Protein AF-0000000087753885 (afdb_homodimer)

Solvent-accessible surface area (backbone atoms only — not comparable to full-atom values): 84308 Å² total; per-residue (Å²): 113,38,65,58,38,45,48,28,50,39,46,45,55,59,61,72,67,58,77,77,82,85,68,52,65,69,56,53,51,54,32,50,52,48,52,50,52,24,42,59,53,65,43,29,35,55,61,44,69,63,61,66,51,44,49,51,43,52,50,50,32,59,55,32,50,69,45,89,49,64,71,49,21,29,51,23,36,41,52,48,30,54,45,56,41,31,26,27,55,72,69,39,55,89,47,45,65,61,51,52,49,53,35,49,52,37,52,66,69,63,44,62,74,40,29,38,35,34,34,51,37,50,33,51,50,56,72,45,34,82,73,35,55,71,69,55,32,51,52,52,55,57,50,45,66,61,45,52,59,52,53,50,50,44,63,70,66,53,71,87,40,84,89,39,42,63,38,54,33,42,49,26,43,30,51,30,47,38,23,72,73,39,16,79,80,35,35,89,46,34,69,59,49,48,56,52,47,42,50,65,68,58,59,59,94,58,56,71,58,48,58,68,32,42,62,36,36,18,48,25,56,24,32,42,37,53,17,42,60,83,87,45,21,66,58,50,40,51,50,52,51,49,51,42,51,53,45,46,50,52,54,49,27,29,62,55,43,64,49,53,82,75,57,66,77,73,54,61,77,88,41,50,70,73,56,55,81,77,72,51,67,87,44,59,68,64,44,36,54,48,52,52,41,46,46,48,39,51,43,30,46,30,49,31,28,44,54,63,30,80,90,57,57,46,70,60,44,57,73,47,40,67,62,53,52,50,51,49,42,51,60,43,62,65,49,47,80,75,32,62,90,42,78,54,61,39,94,77,51,44,23,58,22,27,47,57,40,52,43,44,44,40,70,54,44,48,38,53,41,50,33,51,33,38,51,42,64,51,25,35,79,72,43,57,87,45,35,69,60,52,32,51,44,51,53,40,39,70,73,56,56,42,76,69,30,37,51,56,48,30,52,29,49,36,48,45,42,60,54,52,32,50,84,32,32,87,63,37,47,47,62,51,48,54,51,45,53,52,51,46,50,46,54,59,43,62,72,60,56,56,83,71,68,66,73,74,68,74,70,79,73,78,73,79,82,73,54,78,80,68,54,82,70,62,73,67,66,86,57,75,55,74,16,66,49,51,42,54,49,52,30,44,43,45,39,32,43,35,44,31,50,20,41,45,28,51,36,37,26,47,73,44,52,70,70,56,50,51,50,51,51,40,51,51,44,41,58,73,70,49,78,81,58,65,62,55,34,47,32,53,42,46,26,49,42,26,51,20,48,32,34,34,68,78,45,26,31,30,48,51,37,61,60,44,50,57,52,34,69,38,86,76,23,39,86,57,17,50,55,45,47,41,51,49,47,42,68,73,54,54,76,65,40,67,66,51,73,51,80,64,76,72,68,64,66,85,66,72,76,72,73,61,60,61,56,52,54,49,50,64,62,65,59,57,77,73,73,69,72,71,70,71,72,73,75,66,80,68,79,78,73,75,80,83,80,86,81,82,91,81,90,84,79,93,83,84,90,75,90,78,85,87,82,83,81,78,72,80,89,70,83,73,86,79,86,89,86,91,88,85,82,85,91,83,88,82,91,83,88,85,81,88,77,91,79,91,92,81,92,91,86,85,89,81,78,81,76,92,81,90,82,83,78,81,83,79,60,95,71,84,87,90,91,77,88,85,58,98,71,79,88,52,102,128,115,36,65,59,37,44,48,28,50,38,46,45,56,58,63,71,66,58,75,75,84,83,69,52,64,70,58,53,51,53,33,50,53,49,52,50,51,23,43,60,54,65,42,29,36,55,61,42,72,61,61,67,51,44,50,52,44,52,51,49,32,58,54,32,50,68,46,89,50,63,72,48,22,28,52,24,35,43,52,48,29,51,46,57,40,31,27,26,53,72,71,40,55,89,47,44,66,61,52,51,50,52,34,48,53,37,53,66,70,64,43,63,72,41,28,39,34,34,34,52,37,49,34,51,50,55,73,44,34,82,74,36,55,72,68,54,32,50,52,53,55,56,51,44,67,62,46,51,58,50,53,50,50,44,62,71,66,55,72,87,43,84,90,38,42,60,39,53,32,42,49,27,44,30,50,29,47,37,24,70,72,39,17,78,80,34,36,90,44,32,68,60,49,48,56,50,46,41,52,65,68,59,58,57,93,58,56,71,56,47,61,69,31,41,62,36,37,18,48,26,57,23,33,41,37,53,17,42,60,82,87,45,22,67,58,50,40,52,50,53,50,49,49,41,52,52,44,46,50,52,53,50,26,30,64,57,44,65,52,53,82,76,57,66,79,73,54,61,77,87,41,50,70,72,55,56,82,76,72,51,70,87,43,58,68,62,46,37,54,49,52,54,40,47,46,49,39,52,43,29,46,30,47,31,29,45,52,62,31,80,91,55,57,47,69,61,45,56,74,48,40,66,62,52,50,50,50,49,44,51,60,43,62,64,48,47,81,75,32,63,91,41,81,52,60,39,92,78,53,44,25,59,22,27,48,56,40,52,43,42,44,42,70,55,43,47,39,53,40,50,32,52,33,39,51,42,65,52,25,35,78,72,44,57,89,45,34,68,61,51,31,50,43,51,52,41,38,71,74,56,55,43,76,68,29,38,52,55,48,29,53,27,49,35,49,44,43,60,54,51,33,49,83,33,32,87,61,38,47,50,61,50,49,55,50,45,54,52,50,45,52,47,54,60,44,60,71,63,55,58,83,71,69,66,74,74,68,76,71,79,75,77,72,78,82,73,55,79,79,67,53,82,72,63,72,65,66,87,57,76,57,73,17,64,50,51,41,56,50,51,29,44,44,45,38,31,44,34,43,32,51,20,41,45,28,51,38,36,25,48,74,44,52,68,70,57,51,51,50,51,50,42,52,50,42,41,58,75,67,50,78,81,60,67,62,55,33,47,32,53,43,47,26,49,42,28,50,19,50,31,36,35,67,79,44,26,31,30,48,50,38,59,60,44,52,57,51,34,69,37,85,75,23,39,87,57,16,51,55,45,47,42,51,50,48,43,67,73,56,55,74,69,42,67,65,52,72,49,80,64,76,72,67,63,65,84,64,72,77,70,74,61,62,61,57,52,54,47,48,62,63,65,60,58,77,73,73,69,73,69,72,72,74,76,77,68,81,71,77,73,75,71,78,77,81,79,84,72,96,79,86,93,86,92,91,84,94,87,82,86,84,92,85,92,84,86,90,87,86,90,83,91,81,91,82,89,84,84,84,89,74,92,81,88,80,89,85,76,87,76,79,78,74,76,72,77,81,76,73,84,72,77,87,76,83,72,88,71,81,86,88,75,85,83,77,83,80,71,84,67,83,89,76,86,69,86,65,85,85,80,84,74,92,133

pLDDT: mean 74.56, std 28.79, range [13.46, 98.44]

Secondary structure (DSSP, 8-state):
-HHHHHHHHHHHHHHTS---S---HHHHHHHHHHHHHHHHHTTHHHH-SSSHHHHHHHHHHHHHTT-SSHHHHHHHHHHHHHHHHHS-HHHHHHHHHHHHHHHHHHHHTT-HHHHHHHHHHHHHHHHHGGGS-HHHHHHHHHHHHHHHHHHHHHHHHS---GGGHHHHHHHHHHHHHHHHH-TTTTGGGHHHHHHHHHGGGS--S-HHHHHHHHHHHHHHHHTGGGGS-GGGHHHHHHHHHHHHHHHHHHHHHHHHT---GGGGGG--GGGTTTSTT---TTS-HHHHHHHHHHHHHHHHHHHHHHHT-TTS-HHHHHHTHHHHHHHHHHHHH--TTTS-S--S--TTS-S--HHHHHHHHHHHHHHHHHHHHHHHHHHGGGGGGGHHHHHHHHHHHHHH--GGGHHHHHHHHHHHHHHH-GGGIIIIIHHHHHHHHHHHHHHHHHHS--TTS----------SS--GGGS--------SS--HHHHHHHHHHHHHHHHHHHHHHHHHGGGS-HHHHHHHHHHHHHHHT--SS---HHHHHHHHHHHHHS--TTS---TTHHHHHHHHTSTTS-TTHHHHHHHHHHHH--SSS------S-----------HHHHHHHHHHHT----------------------------------------------------------------------------------------------TT-----------S---/-HHHHHHHHHHHHHHTS---S---HHHHHHHHHHHHHHHHHTTHHHH-SSSHHHHHHHHHHHHHTT-S-HHHHHHHHHHHHHHHHHS-HHHHHHHHHHHHHHHHHHHHTT-HHHHHHHHHHHHHHHHHGGGS-HHHHHHHHHHHHHHHHHHHHHHHHS---GGGHHHHHHHHHHHHHHHHH-TTTTGGGHHHHHHHHHGGGS--S-HHHHHHHHHHHHHHHHTGGGGS-GGGHHHHHHHHHHHHHHHHHHHHHHHHT---GGGGGG--GGGTTTSTT---TTS-HHHHHHHHHHHHHHHHHHHHHHHT-TTS-HHHHHHTHHHHHHHHHHHHH--TTTS-S--S--TTS-S--HHHHHHHHHHHHHHHHHHHHHHHHHHGGGGGGGHHHHHHHHHHHHHH--GGGHHHHHHHHHHHHHHH-GGGIIIIIHHHHHHHHHHHHHHHHHHS--TTS----------SS--GGGS--------SS--HHHHHHHHHHHHHHHHHHHHHHHHHGGGS-HHHHHHHHHHHHHHHT--SS---HHHHHHHHHHHHHS--TTS---TTHHHHHHHHTSTTS-TTHHHHHHHHHHHH--SSS------S-----------HHHHHHHHHHHT---------------------------------------------------------------------------------------------------------------

Structure (mmCIF, N/CA/C/O backbone):
data_AF-0000000087753885-model_v1
#
loop_
_entity.id
_entity.type
_entity.pdbx_description
1 polymer 'Pre-rRNA-processing protein RIX1 N-terminal domain-containing protein'
#
loop_
_atom_site.group_PDB
_atom_site.id
_atom_site.type_symbol
_atom_site.label_atom_id
_atom_site.label_alt_id
_atom_site.label_comp_id
_atom_site.label_asym_id
_atom_site.label_entity_id
_atom_site.label_seq_id
_atom_site.pdbx_PDB_ins_code
_atom_site.Cartn_x
_atom_site.Cartn_y
_atom_site.Cartn_z
_atom_site.occupancy
_atom_site.B_iso_or_equiv
_atom_site.auth_seq_id
_atom_site.auth_comp_id
_atom_site.auth_asym_id
_atom_site.auth_atom_id
_atom_site.pdbx_PDB_model_num
ATOM 1 N N . MET A 1 1 ? -1.06 -31.609 -14.906 1 59.41 1 MET A N 1
ATOM 2 C CA . MET A 1 1 ? -1.229 -30.734 -13.75 1 59.41 1 MET A CA 1
ATOM 3 C C . MET A 1 1 ? -2.119 -31.391 -12.695 1 59.41 1 MET A C 1
ATOM 5 O O . MET A 1 1 ? -1.807 -31.344 -11.508 1 59.41 1 MET A O 1
ATOM 9 N N . ASP A 1 2 ? -2.99 -32.344 -13.109 1 68.69 2 ASP A N 1
ATOM 10 C CA . ASP A 1 2 ? -3.977 -32.906 -12.203 1 68.69 2 ASP A CA 1
ATOM 11 C C . ASP A 1 2 ? -3.365 -34.031 -11.367 1 68.69 2 ASP A C 1
ATOM 13 O O . ASP A 1 2 ? -3.566 -34.094 -10.156 1 68.69 2 ASP A O 1
ATOM 17 N N . ILE A 1 3 ? -2.434 -34.719 -12.016 1 79.06 3 ILE A N 1
ATOM 18 C CA . ILE A 1 3 ? -1.861 -35.844 -11.289 1 79.06 3 ILE A CA 1
ATOM 19 C C . ILE A 1 3 ? -0.908 -35.344 -10.211 1 79.06 3 ILE A C 1
ATOM 21 O O . ILE A 1 3 ? -0.873 -35.875 -9.094 1 79.06 3 ILE A O 1
ATOM 25 N N . LYS A 1 4 ? -0.297 -34.344 -10.555 1 83.88 4 LYS A N 1
ATOM 26 C CA . LYS A 1 4 ? 0.636 -33.75 -9.594 1 83.88 4 LYS A CA 1
ATOM 27 C C . LYS A 1 4 ? -0.103 -33.188 -8.391 1 83.88 4 LYS A C 1
ATOM 29 O O . LYS A 1 4 ? 0.355 -33.281 -7.254 1 83.88 4 LYS A O 1
ATOM 34 N N . ALA A 1 5 ? -1.212 -32.594 -8.68 1 88.94 5 ALA A N 1
ATOM 35 C CA . ALA A 1 5 ? -2.031 -32.031 -7.605 1 88.94 5 ALA A CA 1
ATOM 36 C C . ALA A 1 5 ? -2.568 -33.125 -6.691 1 88.94 5 ALA A C 1
ATOM 38 O O . ALA A 1 5 ? -2.551 -32.969 -5.465 1 88.94 5 ALA A O 1
ATOM 39 N N . LYS A 1 6 ? -3.004 -34.188 -7.309 1 90.56 6 LYS A N 1
ATOM 40 C CA . LYS A 1 6 ? -3.512 -35.312 -6.531 1 90.56 6 LYS A CA 1
ATOM 41 C C . LYS A 1 6 ? -2.41 -35.938 -5.68 1 90.56 6 LYS A C 1
ATOM 43 O O . LYS A 1 6 ? -2.633 -36.281 -4.512 1 90.56 6 LYS A O 1
ATOM 48 N N . ASN A 1 7 ? -1.243 -36.062 -6.281 1 87.56 7 ASN A N 1
ATOM 49 C CA . ASN A 1 7 ? -0.112 -36.625 -5.551 1 87.56 7 ASN A CA 1
ATOM 50 C C . ASN A 1 7 ? 0.3 -35.719 -4.383 1 87.56 7 ASN A C 1
ATOM 52 O O . ASN A 1 7 ? 0.686 -36.219 -3.324 1 87.56 7 ASN A O 1
ATOM 56 N N . PHE A 1 8 ? 0.25 -34.531 -4.543 1 91.88 8 PHE A N 1
ATOM 57 C CA . PHE A 1 8 ? 0.595 -33.594 -3.479 1 91.88 8 PHE A CA 1
ATOM 58 C C . PHE A 1 8 ? -0.378 -33.719 -2.312 1 91.88 8 PHE A C 1
ATOM 60 O O . PHE A 1 8 ? 0.04 -33.812 -1.157 1 91.88 8 PHE A O 1
ATOM 67 N N . LEU A 1 9 ? -1.674 -33.75 -2.678 1 93.69 9 LEU A N 1
ATOM 68 C CA . LEU A 1 9 ? -2.664 -33.875 -1.616 1 93.69 9 LEU A CA 1
ATOM 69 C C . LEU A 1 9 ? -2.492 -35.188 -0.87 1 93.69 9 LEU A C 1
ATOM 71 O O . LEU A 1 9 ? -2.602 -35.219 0.358 1 93.69 9 LEU A O 1
ATOM 75 N N . SER A 1 10 ? -2.186 -36.219 -1.625 1 91.31 10 SER A N 1
ATOM 76 C CA . SER A 1 10 ? -1.949 -37.531 -1.005 1 91.31 10 SER A CA 1
ATOM 77 C C . SER A 1 10 ? -0.738 -37.5 -0.079 1 91.31 10 SER A C 1
ATOM 79 O O . SER A 1 10 ? -0.755 -38.094 1 1 91.31 10 SER A O 1
ATOM 81 N N . SER A 1 11 ? 0.248 -36.781 -0.524 1 89.19 11 SER A N 1
ATOM 82 C CA . SER A 1 11 ? 1.445 -36.656 0.299 1 89.19 11 SER A CA 1
ATOM 83 C C . SER A 1 11 ? 1.149 -35.875 1.58 1 89.19 11 SER A C 1
ATOM 85 O O . SER A 1 11 ? 1.686 -36.188 2.643 1 89.19 11 SER A O 1
ATOM 87 N N . VAL A 1 12 ? 0.337 -34.875 1.504 1 91.94 12 VAL A N 1
ATOM 88 C CA . VAL A 1 12 ? -0.027 -34.094 2.674 1 91.94 12 VAL A CA 1
ATOM 89 C C . VAL A 1 12 ? -0.775 -34.969 3.678 1 91.94 12 VAL A C 1
ATOM 91 O O . VAL A 1 12 ? -0.471 -34.938 4.875 1 91.94 12 VAL A O 1
ATOM 94 N N . VAL A 1 13 ? -1.684 -35.75 3.188 1 90.12 13 VAL A N 1
ATOM 95 C CA . VAL A 1 13 ? -2.484 -36.594 4.062 1 90.12 13 VAL A CA 1
ATOM 96 C C . VAL A 1 13 ? -1.599 -37.656 4.707 1 90.12 13 VAL A C 1
ATOM 98 O O . VAL A 1 13 ? -1.749 -37.969 5.891 1 90.12 13 VAL A O 1
ATOM 101 N N . ALA A 1 14 ? -0.637 -38.062 4.02 1 86.12 14 ALA A N 1
ATOM 102 C CA . ALA A 1 14 ? 0.2 -39.188 4.484 1 86.12 14 ALA A CA 1
ATOM 103 C C . ALA A 1 14 ? 1.291 -38.688 5.426 1 86.12 14 ALA A C 1
ATOM 105 O O . ALA A 1 14 ? 1.612 -39.344 6.418 1 86.12 14 ALA A O 1
ATOM 106 N N . LEU A 1 15 ? 1.787 -37.531 5.156 1 82.06 15 LEU A N 1
ATOM 107 C CA . LEU A 1 15 ? 2.998 -37.125 5.855 1 82.06 15 LEU A CA 1
ATOM 108 C C . LEU A 1 15 ? 2.678 -36.094 6.941 1 82.06 15 LEU A C 1
ATOM 110 O O . LEU A 1 15 ? 3.342 -36.062 7.98 1 82.06 15 LEU A O 1
ATOM 114 N N . ALA A 1 16 ? 1.785 -35.219 6.738 1 81.94 16 ALA A N 1
ATOM 115 C CA . ALA A 1 16 ? 1.572 -34.094 7.648 1 81.94 16 ALA A CA 1
ATOM 116 C C . ALA A 1 16 ? 0.745 -34.531 8.859 1 81.94 16 ALA A C 1
ATOM 118 O O . ALA A 1 16 ? 0.888 -33.969 9.945 1 81.94 16 ALA A O 1
ATOM 119 N N . PHE A 1 17 ? -0.134 -35.531 8.703 1 77.75 17 PHE A N 1
ATOM 120 C CA . PHE A 1 17 ? -1.048 -35.844 9.797 1 77.75 17 PHE A CA 1
ATOM 121 C C . PHE A 1 17 ? -0.751 -37.25 10.359 1 77.75 17 PHE A C 1
ATOM 123 O O . PHE A 1 17 ? -1.497 -37.75 11.203 1 77.75 17 PHE A O 1
ATOM 130 N N . ALA A 1 18 ? 0.222 -37.875 9.859 1 63.84 18 ALA A N 1
ATOM 131 C CA . ALA A 1 18 ? 0.553 -39.219 10.328 1 63.84 18 ALA A CA 1
ATOM 132 C C . ALA A 1 18 ? 1.142 -39.156 11.734 1 63.84 18 ALA A C 1
ATOM 134 O O . ALA A 1 18 ? 1.05 -40.156 12.484 1 63.84 18 ALA A O 1
ATOM 135 N N . GLN A 1 19 ? 1.914 -38.094 12.195 1 56.94 19 GLN A N 1
ATOM 136 C CA . GLN A 1 19 ? 2.734 -38.281 13.391 1 56.94 19 GLN A CA 1
ATOM 137 C C . GLN A 1 19 ? 1.962 -37.875 14.648 1 56.94 19 GLN A C 1
ATOM 139 O O . GLN A 1 19 ? 1.558 -36.719 14.805 1 56.94 19 GLN A O 1
ATOM 144 N N . GLU A 1 20 ? 1.151 -38.688 15.312 1 55.31 20 GLU A N 1
ATOM 145 C CA . GLU A 1 20 ? 0.272 -38.625 16.484 1 55.31 20 GLU A CA 1
ATOM 146 C C . GLU A 1 20 ? 0.933 -37.875 17.641 1 55.31 20 GLU A C 1
ATOM 148 O O . GLU A 1 20 ? 0.275 -37.125 18.344 1 55.31 20 GLU A O 1
ATOM 153 N N . ASP A 1 21 ? 1.997 -38.406 18.422 1 55 21 ASP A N 1
ATOM 154 C CA . ASP A 1 21 ? 2.176 -38.25 19.859 1 55 21 ASP A CA 1
ATOM 155 C C . ASP A 1 21 ? 2.721 -36.875 20.188 1 55 21 ASP A C 1
ATOM 157 O O . ASP A 1 21 ? 2.283 -36.219 21.141 1 55 21 ASP A O 1
ATOM 161 N N . ASN A 1 22 ? 4.035 -36.531 19.969 1 53.62 22 ASN A N 1
ATOM 162 C CA . ASN A 1 22 ? 4.797 -35.5 20.641 1 53.62 22 ASN A CA 1
ATOM 163 C C . ASN A 1 22 ? 4.969 -34.25 19.75 1 53.62 22 ASN A C 1
ATOM 165 O O . ASN A 1 22 ? 6.078 -33.75 19.609 1 53.62 22 ASN A O 1
ATOM 169 N N . GLU A 1 23 ? 3.838 -33.812 19.172 1 66.06 23 GLU A N 1
ATOM 170 C CA . GLU A 1 23 ? 4.129 -32.812 18.141 1 66.06 23 GLU A CA 1
ATOM 171 C C . GLU A 1 23 ? 4.184 -31.406 18.75 1 66.06 23 GLU A C 1
ATOM 173 O O . GLU A 1 23 ? 3.307 -31.031 19.531 1 66.06 23 GLU A O 1
ATOM 178 N N . ASN A 1 24 ? 5.355 -30.812 18.828 1 82.06 24 ASN A N 1
ATOM 179 C CA . ASN A 1 24 ? 5.551 -29.406 19.172 1 82.06 24 ASN A CA 1
ATOM 180 C C . ASN A 1 24 ? 4.52 -28.516 18.484 1 82.06 24 ASN A C 1
ATOM 182 O O . ASN A 1 24 ? 4.391 -28.531 17.266 1 82.06 24 ASN A O 1
ATOM 186 N N . GLU A 1 25 ? 3.689 -27.953 19.344 1 87.31 25 GLU A N 1
ATOM 187 C CA . GLU A 1 25 ? 2.604 -27.094 18.875 1 87.31 25 GLU A CA 1
ATOM 188 C C . GLU A 1 25 ? 3.105 -26.078 17.859 1 87.31 25 GLU A C 1
ATOM 190 O O . GLU A 1 25 ? 2.471 -25.859 16.828 1 87.31 25 GLU A O 1
ATOM 195 N N . ALA A 1 26 ? 4.242 -25.484 18.141 1 85.81 26 ALA A N 1
ATOM 196 C CA . ALA A 1 26 ? 4.781 -24.438 17.281 1 85.81 26 ALA A CA 1
ATOM 197 C C . ALA A 1 26 ? 5.129 -25 15.906 1 85.81 26 ALA A C 1
ATOM 199 O O . ALA A 1 26 ? 4.855 -24.359 14.891 1 85.81 26 ALA A O 1
ATOM 200 N N . PHE A 1 27 ? 5.621 -26.203 15.875 1 86.19 27 PHE A N 1
ATOM 201 C CA . PHE A 1 27 ? 5.98 -26.812 14.609 1 86.19 27 PHE A CA 1
ATOM 202 C C . PHE A 1 27 ? 4.738 -27.234 13.828 1 86.19 27 PHE A C 1
ATOM 204 O O . PHE A 1 27 ? 4.691 -27.094 12.609 1 86.19 27 PHE A O 1
ATOM 211 N N . PHE A 1 28 ? 3.775 -27.734 14.609 1 90.5 28 PHE A N 1
ATOM 212 C CA . PHE A 1 28 ? 2.531 -28.156 13.977 1 90.5 28 PHE A CA 1
ATOM 213 C C . PHE A 1 28 ? 1.849 -26.984 13.281 1 90.5 28 PHE A C 1
ATOM 215 O O . PHE A 1 28 ? 1.433 -27.094 12.125 1 90.5 28 PHE A O 1
ATOM 222 N N . LEU A 1 29 ? 1.883 -25.828 13.93 1 90.62 29 LEU A N 1
ATOM 223 C CA . LEU A 1 29 ? 1.224 -24.641 13.406 1 90.62 29 LEU A CA 1
ATOM 224 C C . LEU A 1 29 ? 1.988 -24.078 12.211 1 90.62 29 LEU A C 1
ATOM 226 O O . LEU A 1 29 ? 1.388 -23.719 11.195 1 90.62 29 LEU A O 1
ATOM 230 N N . ALA A 1 30 ? 3.207 -24.031 12.336 1 88.94 30 ALA A N 1
ATOM 231 C CA . ALA A 1 30 ? 4.035 -23.5 11.25 1 88.94 30 ALA A CA 1
ATOM 232 C C . ALA A 1 30 ? 3.938 -24.359 10.008 1 88.94 30 ALA A C 1
ATOM 234 O O . ALA A 1 30 ? 3.873 -23.859 8.883 1 88.94 30 ALA A O 1
ATOM 235 N N . GLN A 1 31 ? 3.938 -25.625 10.195 1 91.06 31 GLN A N 1
ATOM 236 C CA . GLN A 1 31 ? 3.828 -26.547 9.07 1 91.06 31 GLN A CA 1
ATOM 237 C C . GLN A 1 31 ? 2.465 -26.438 8.398 1 91.06 31 GLN A C 1
ATOM 239 O O . GLN A 1 31 ? 2.371 -26.438 7.172 1 91.06 31 GLN A O 1
ATOM 244 N N . ALA A 1 32 ? 1.465 -26.359 9.211 1 93.5 32 ALA A N 1
ATOM 245 C CA . ALA A 1 32 ? 0.113 -26.219 8.68 1 93.5 32 ALA A CA 1
ATOM 246 C C . ALA A 1 32 ? -0.013 -24.969 7.812 1 93.5 32 ALA A C 1
ATOM 248 O O . ALA A 1 32 ? -0.598 -25.016 6.727 1 93.5 32 ALA A O 1
ATOM 249 N N . HIS A 1 33 ? 0.577 -23.906 8.297 1 92.44 33 HIS A N 1
ATOM 250 C CA . HIS A 1 33 ? 0.521 -22.672 7.539 1 92.44 33 HIS A CA 1
ATOM 251 C C . HIS A 1 33 ? 1.226 -22.812 6.191 1 92.44 33 HIS A C 1
ATOM 253 O O . HIS A 1 33 ? 0.722 -22.344 5.168 1 92.44 33 HIS A O 1
ATOM 259 N N . GLN A 1 34 ? 2.316 -23.5 6.191 1 92 34 GLN A N 1
ATOM 260 C CA . GLN A 1 34 ? 3.066 -23.703 4.957 1 92 34 GLN A CA 1
ATOM 261 C C . GLN A 1 34 ? 2.275 -24.562 3.971 1 92 34 GLN A C 1
ATOM 263 O O . GLN A 1 34 ? 2.227 -24.25 2.777 1 92 34 GLN A O 1
ATOM 268 N N . ILE A 1 35 ? 1.691 -25.609 4.449 1 95.38 35 ILE A N 1
ATOM 269 C CA . ILE A 1 35 ? 0.915 -26.5 3.602 1 95.38 35 ILE A CA 1
ATOM 270 C C . ILE A 1 35 ? -0.282 -25.75 3.02 1 95.38 35 ILE A C 1
ATOM 272 O O . ILE A 1 35 ? -0.604 -25.906 1.839 1 95.38 35 ILE A O 1
ATOM 276 N N . GLN A 1 36 ? -0.909 -24.922 3.824 1 95.69 36 GLN A N 1
ATOM 277 C CA . GLN A 1 36 ? -2.051 -24.141 3.361 1 95.69 36 GLN A CA 1
ATOM 278 C C . GLN A 1 36 ? -1.655 -23.219 2.217 1 95.69 36 GLN A C 1
ATOM 280 O O . GLN A 1 36 ? -2.373 -23.109 1.22 1 95.69 36 GLN A O 1
ATOM 285 N N . CYS A 1 37 ? -0.56 -22.594 2.373 1 92.88 37 CYS A N 1
ATOM 286 C CA . CYS A 1 37 ? -0.062 -21.719 1.316 1 92.88 37 CYS A CA 1
ATOM 287 C C . CYS A 1 37 ? 0.168 -22.5 0.028 1 92.88 37 CYS A C 1
ATOM 289 O O . CYS A 1 37 ? -0.211 -22.047 -1.054 1 92.88 37 CYS A O 1
ATOM 291 N N . MET A 1 38 ? 0.705 -23.719 0.162 1 93.75 38 MET A N 1
ATOM 292 C CA . MET A 1 38 ? 0.999 -24.547 -1.004 1 93.75 38 MET A CA 1
ATOM 293 C C . MET A 1 38 ? -0.287 -25 -1.687 1 93.75 38 MET A C 1
ATOM 295 O O . MET A 1 38 ? -0.37 -25.016 -2.916 1 93.75 38 MET A O 1
ATOM 299 N N . LEU A 1 39 ? -1.25 -25.312 -0.87 1 95.06 39 LEU A N 1
ATOM 300 C CA . LEU A 1 39 ? -2.535 -25.75 -1.404 1 95.06 39 LEU A CA 1
ATOM 301 C C . LEU A 1 39 ? -3.205 -24.625 -2.191 1 95.06 39 LEU A C 1
ATOM 303 O O . LEU A 1 39 ? -3.775 -24.875 -3.258 1 95.06 39 LEU A O 1
ATOM 307 N N . GLN A 1 40 ? -3.098 -23.406 -1.732 1 92.56 40 GLN A N 1
ATOM 308 C CA . GLN A 1 40 ? -3.73 -22.266 -2.371 1 92.56 40 GLN A CA 1
ATOM 309 C C . GLN A 1 40 ? -2.971 -21.844 -3.629 1 92.56 40 GLN A C 1
ATOM 311 O O . GLN A 1 40 ? -3.576 -21.609 -4.676 1 92.56 40 GLN A O 1
ATOM 316 N N . GLU A 1 41 ? -1.726 -21.875 -3.514 1 89.62 41 GLU A N 1
ATOM 317 C CA . GLU A 1 41 ? -0.894 -21.375 -4.602 1 89.62 41 GLU A CA 1
ATOM 318 C C . GLU A 1 41 ? -0.953 -22.297 -5.816 1 89.62 41 GLU A C 1
ATOM 320 O O . GLU A 1 41 ? -0.912 -21.828 -6.957 1 89.62 41 GLU A O 1
ATOM 325 N N . GLN A 1 42 ? -1.075 -23.594 -5.582 1 89.44 42 GLN A N 1
ATOM 326 C CA . GLN A 1 42 ? -1.137 -24.562 -6.676 1 89.44 42 GLN A CA 1
ATOM 327 C C . GLN A 1 42 ? -2.582 -24.875 -7.047 1 89.44 42 GLN A C 1
ATOM 329 O O . GLN A 1 42 ? -2.836 -25.719 -7.906 1 89.44 42 GLN A O 1
ATOM 334 N N . GLN A 1 43 ? -3.57 -24.203 -6.414 1 89 43 GLN A N 1
ATOM 335 C CA . GLN A 1 43 ? -4.988 -24.391 -6.684 1 89 43 GLN A CA 1
ATOM 336 C C . GLN A 1 43 ? -5.348 -25.875 -6.699 1 89 43 GLN A C 1
ATOM 338 O O . GLN A 1 43 ? -5.984 -26.359 -7.637 1 89 43 GLN A O 1
ATOM 343 N N . ILE A 1 44 ? -4.988 -26.5 -5.68 1 92.62 44 ILE A N 1
ATOM 344 C CA . ILE A 1 44 ? -5.09 -27.953 -5.633 1 92.62 44 ILE A CA 1
ATOM 345 C C . ILE A 1 44 ? -6.555 -28.375 -5.754 1 92.62 44 ILE A C 1
ATOM 347 O O . ILE A 1 44 ? -6.883 -29.312 -6.496 1 92.62 44 ILE A O 1
ATOM 351 N N . PHE A 1 45 ? -7.461 -27.688 -5.137 1 93.06 45 PHE A N 1
ATOM 352 C CA . PHE A 1 45 ? -8.844 -28.125 -5.039 1 93.06 45 PHE A CA 1
ATOM 353 C C . PHE A 1 45 ? -9.633 -27.734 -6.285 1 93.06 45 PHE A C 1
ATOM 355 O O . PHE A 1 45 ? -10.797 -28.109 -6.434 1 93.06 45 PHE A O 1
ATOM 362 N N . ARG A 1 46 ? -9.031 -26.969 -7.102 1 87.88 46 ARG A N 1
ATOM 363 C CA . ARG A 1 46 ? -9.594 -26.781 -8.438 1 87.88 46 ARG A CA 1
ATOM 364 C C . ARG A 1 46 ? -9.523 -28.062 -9.25 1 87.88 46 ARG A C 1
ATOM 366 O O . ARG A 1 46 ? -10.422 -28.359 -10.039 1 87.88 46 ARG A O 1
ATOM 373 N N . PHE A 1 47 ? -8.414 -28.828 -8.945 1 87.12 47 PHE A N 1
ATOM 374 C CA . PHE A 1 47 ? -8.133 -30.016 -9.75 1 87.12 47 PHE A CA 1
ATOM 375 C C . PHE A 1 47 ? -8.586 -31.281 -9.031 1 87.12 47 PHE A C 1
ATOM 377 O O . PHE A 1 47 ? -8.977 -32.25 -9.672 1 87.12 47 PHE A O 1
ATOM 384 N N . VAL A 1 48 ? -8.445 -31.203 -7.695 1 92.44 48 VAL A N 1
ATOM 385 C CA . VAL A 1 48 ? -8.773 -32.406 -6.918 1 92.44 48 VAL A CA 1
ATOM 386 C C . VAL A 1 48 ? -10.078 -32.188 -6.152 1 92.44 48 VAL A C 1
ATOM 388 O O . VAL A 1 48 ? -10.086 -31.547 -5.09 1 92.44 48 VAL A O 1
ATOM 391 N N . TYR A 1 49 ? -11.203 -32.625 -6.641 1 90.56 49 TYR A N 1
ATOM 392 C CA . TYR A 1 49 ? -12.492 -32.438 -5.984 1 90.56 49 TYR A CA 1
ATOM 393 C C . TYR A 1 49 ? -13.188 -33.75 -5.711 1 90.56 49 TYR A C 1
ATOM 395 O O . TYR A 1 49 ? -14.281 -33.781 -5.141 1 90.56 49 TYR A O 1
ATOM 403 N N . GLN A 1 50 ? -12.562 -34.844 -6.168 1 88.19 50 GLN A N 1
ATOM 404 C CA . GLN A 1 50 ? -13.062 -36.188 -5.941 1 88.19 50 GLN A CA 1
ATOM 405 C C . GLN A 1 50 ? -11.914 -37.188 -5.805 1 88.19 50 GLN A C 1
ATOM 407 O O . GLN A 1 50 ? -10.75 -36.844 -6.027 1 88.19 50 GLN A O 1
ATOM 412 N N . GLY A 1 51 ? -12.281 -38.344 -5.359 1 88.81 51 GLY A N 1
ATOM 413 C CA . GLY A 1 51 ? -11.281 -39.406 -5.23 1 88.81 51 GLY A CA 1
ATOM 414 C C . GLY A 1 51 ? -10.898 -39.688 -3.787 1 88.81 51 GLY A C 1
ATOM 415 O O . GLY A 1 51 ? -11.414 -39.062 -2.867 1 88.81 51 GLY A O 1
ATOM 416 N N . ASN A 1 52 ? -9.992 -40.594 -3.576 1 90.62 52 ASN A N 1
ATOM 417 C CA . ASN A 1 52 ? -9.633 -41.094 -2.254 1 90.62 52 ASN A CA 1
ATOM 418 C C . ASN A 1 52 ? -8.836 -40.062 -1.46 1 90.62 52 ASN A C 1
ATOM 420 O O . ASN A 1 52 ? -9.086 -39.875 -0.27 1 90.62 52 ASN A O 1
ATOM 424 N N . ALA A 1 53 ? -7.898 -39.469 -2.143 1 91.56 53 ALA A N 1
ATOM 425 C CA . ALA A 1 53 ? -7.07 -38.469 -1.453 1 91.56 53 ALA A CA 1
ATOM 426 C C . ALA A 1 53 ? -7.922 -37.312 -0.928 1 91.56 53 ALA A C 1
ATOM 428 O O . ALA A 1 53 ? -7.734 -36.875 0.204 1 91.56 53 ALA A O 1
ATOM 429 N N . TYR A 1 54 ? -8.898 -36.875 -1.714 1 94.94 54 TYR A N 1
ATOM 430 C CA . TYR A 1 54 ? -9.789 -35.781 -1.338 1 94.94 54 TYR A CA 1
ATOM 431 C C . TYR A 1 54 ? -10.672 -36.188 -0.164 1 94.94 54 TYR A C 1
ATOM 433 O O . TYR A 1 54 ? -10.805 -35.438 0.806 1 94.94 54 TYR A O 1
ATOM 441 N N . THR A 1 55 ? -11.219 -37.344 -0.188 1 94.81 55 THR A N 1
ATOM 442 C CA . THR A 1 55 ? -12.125 -37.812 0.851 1 94.81 55 THR A CA 1
ATOM 443 C C . THR A 1 55 ? -11.383 -38.031 2.162 1 94.81 55 THR A C 1
ATOM 445 O O . THR A 1 55 ? -11.875 -37.688 3.232 1 94.81 55 THR A O 1
ATOM 448 N N . LYS A 1 56 ? -10.25 -38.625 2.018 1 94.12 56 LYS A N 1
ATOM 449 C CA . LYS A 1 56 ? -9.453 -38.844 3.221 1 94.12 56 LYS A CA 1
ATOM 450 C C . LYS A 1 56 ? -9.062 -37.5 3.869 1 94.12 56 LYS A C 1
ATOM 452 O O . LYS A 1 56 ? -9.125 -37.375 5.094 1 94.12 56 LYS A O 1
ATOM 457 N N . PHE A 1 57 ? -8.664 -36.625 3.006 1 95.75 57 PHE A N 1
ATOM 458 C CA . PHE A 1 57 ? -8.297 -35.312 3.502 1 95.75 57 PHE A CA 1
ATOM 459 C C . PHE A 1 57 ? -9.469 -34.656 4.207 1 95.75 57 PHE A C 1
ATOM 461 O O . PHE A 1 57 ? -9.344 -34.188 5.344 1 95.75 57 PHE A O 1
ATOM 468 N N . PHE A 1 58 ? -10.617 -34.625 3.541 1 96.38 58 PHE A N 1
ATOM 469 C CA . PHE A 1 58 ? -11.812 -34 4.074 1 96.38 58 PHE A CA 1
ATOM 470 C C . PHE A 1 58 ? -12.227 -34.625 5.395 1 96.38 58 PHE A C 1
ATOM 472 O O . PHE A 1 58 ? -12.492 -33.938 6.375 1 96.38 58 PHE A O 1
ATOM 479 N N . ASN A 1 59 ? -12.203 -35.906 5.445 1 94.75 59 ASN A N 1
ATOM 480 C CA . ASN A 1 59 ? -12.617 -36.625 6.648 1 94.75 59 ASN A CA 1
ATOM 481 C C . ASN A 1 59 ? -11.641 -36.406 7.797 1 94.75 59 ASN A C 1
ATOM 483 O O . ASN A 1 59 ? -12.047 -36.312 8.953 1 94.75 59 ASN A O 1
ATOM 487 N N . GLN A 1 60 ? -10.43 -36.375 7.43 1 94.56 60 GLN A N 1
ATOM 488 C CA . GLN A 1 60 ? -9.422 -36.094 8.445 1 94.56 60 GLN A CA 1
ATOM 489 C C . GLN A 1 60 ? -9.633 -34.719 9.07 1 94.56 60 GLN A C 1
ATOM 491 O O . GLN A 1 60 ? -9.5 -34.562 10.281 1 94.56 60 GLN A O 1
ATOM 496 N N . MET A 1 61 ? -9.906 -33.719 8.219 1 96.19 61 MET A N 1
ATOM 497 C CA . MET A 1 61 ? -10.141 -32.375 8.727 1 96.19 61 MET A CA 1
ATOM 498 C C . MET A 1 61 ? -11.391 -32.312 9.602 1 96.19 61 MET A C 1
ATOM 500 O O . MET A 1 61 ? -11.391 -31.688 10.664 1 96.19 61 MET A O 1
ATOM 504 N N . ILE A 1 62 ? -12.43 -33.062 9.203 1 95.62 62 ILE A N 1
ATOM 505 C CA . ILE A 1 62 ? -13.672 -33.094 9.977 1 95.62 62 ILE A CA 1
ATOM 506 C C . ILE A 1 62 ? -13.414 -33.719 11.336 1 95.62 62 ILE A C 1
ATOM 508 O O . ILE A 1 62 ? -13.883 -33.219 12.359 1 95.62 62 ILE A O 1
ATOM 512 N N . SER A 1 63 ? -12.648 -34.75 11.32 1 94.12 63 SER A N 1
ATOM 513 C CA . SER A 1 63 ? -12.328 -35.406 12.57 1 94.12 63 SER A CA 1
ATOM 514 C C . SER A 1 63 ? -11.484 -34.531 13.477 1 94.12 63 SER A C 1
ATOM 516 O O . SER A 1 63 ? -11.703 -34.5 14.688 1 94.12 63 SER A O 1
ATOM 518 N N . MET A 1 64 ? -10.586 -33.812 12.898 1 93.94 64 MET A N 1
ATOM 519 C CA . MET A 1 64 ? -9.68 -32.969 13.648 1 93.94 64 MET A CA 1
ATOM 520 C C . MET A 1 64 ? -10.422 -31.766 14.25 1 93.94 64 MET A C 1
ATOM 522 O O . MET A 1 64 ? -9.953 -31.172 15.219 1 93.94 64 MET A O 1
ATOM 526 N N . THR A 1 65 ? -11.547 -31.375 13.727 1 94.56 65 THR A N 1
ATOM 527 C CA . THR A 1 65 ? -12.336 -30.281 14.289 1 94.56 65 THR A CA 1
ATOM 528 C C . THR A 1 65 ? -12.938 -30.688 15.633 1 94.56 65 THR A C 1
ATOM 530 O O . THR A 1 65 ? -13.328 -29.844 16.438 1 94.56 65 THR A O 1
ATOM 533 N N . LYS A 1 66 ? -12.977 -32 15.844 1 91.44 66 LYS A N 1
ATOM 534 C CA . LYS A 1 66 ? -13.555 -32.5 17.094 1 91.44 66 LYS A CA 1
ATOM 535 C C . LYS A 1 66 ? -12.469 -32.844 18.109 1 91.44 66 LYS A C 1
ATOM 537 O O . LYS A 1 66 ? -12.75 -33.375 19.172 1 91.44 66 LYS A O 1
ATOM 542 N N . ASP A 1 67 ? -11.266 -32.5 17.781 1 89.88 67 ASP A N 1
ATOM 543 C CA . ASP A 1 67 ? -10.148 -32.781 18.688 1 89.88 67 ASP A CA 1
ATOM 544 C C . ASP A 1 67 ? -10.25 -31.922 19.953 1 89.88 67 ASP A C 1
ATOM 546 O O . ASP A 1 67 ? -10.859 -30.859 19.938 1 89.88 67 ASP A O 1
ATOM 550 N N . ASN A 1 68 ? -9.562 -32.344 21.016 1 87.12 68 ASN A N 1
ATOM 551 C CA . ASN A 1 68 ? -9.602 -31.641 22.297 1 87.12 68 ASN A CA 1
ATOM 552 C C . ASN A 1 68 ? -8.664 -30.438 22.297 1 87.12 68 ASN A C 1
ATOM 554 O O . ASN A 1 68 ? -8.836 -29.516 23.094 1 87.12 68 ASN A O 1
ATOM 558 N N . LEU A 1 69 ? -7.699 -30.5 21.484 1 90.56 69 LEU A N 1
ATOM 559 C CA . LEU A 1 69 ? -6.742 -29.406 21.422 1 90.56 69 LEU A CA 1
ATOM 560 C C . LEU A 1 69 ? -7.242 -28.297 20.5 1 90.56 69 LEU A C 1
ATOM 562 O O . LEU A 1 69 ? -7.52 -28.531 19.328 1 90.56 69 LEU A O 1
ATOM 566 N N . VAL A 1 70 ? -7.34 -27.109 20.984 1 92.44 70 VAL A N 1
ATOM 567 C CA . VAL A 1 70 ? -7.918 -25.953 20.297 1 92.44 70 VAL A CA 1
ATOM 568 C C . VAL A 1 70 ? -7.105 -25.656 19.031 1 92.44 70 VAL A C 1
ATOM 570 O O . VAL A 1 70 ? -7.672 -25.344 17.984 1 92.44 70 VAL A O 1
ATOM 573 N N . TYR A 1 71 ? -5.742 -25.719 19.172 1 92.25 71 TYR A N 1
ATOM 574 C CA . TYR A 1 71 ? -4.926 -25.359 18.016 1 92.25 71 TYR A CA 1
ATOM 575 C C . TYR A 1 71 ? -5.133 -26.328 16.859 1 92.25 71 TYR A C 1
ATOM 577 O O . TYR A 1 71 ? -5.016 -25.953 15.695 1 92.25 71 TYR A O 1
ATOM 585 N N . LYS A 1 72 ? -5.504 -27.562 17.125 1 93.62 72 LYS A N 1
ATOM 586 C CA . LYS A 1 72 ? -5.793 -28.531 16.078 1 93.62 72 LYS A CA 1
ATOM 587 C C . LYS A 1 72 ? -7.137 -28.234 15.414 1 93.62 72 LYS A C 1
ATOM 589 O O . LYS A 1 72 ? -7.285 -28.406 14.203 1 93.62 72 LYS A O 1
ATOM 594 N N . GLN A 1 73 ? -8.055 -27.828 16.266 1 94.94 73 GLN A N 1
ATOM 595 C CA . GLN A 1 73 ? -9.344 -27.438 15.711 1 94.94 73 GLN A CA 1
ATOM 596 C C . GLN A 1 73 ? -9.195 -26.25 14.758 1 94.94 73 GLN A C 1
ATOM 598 O O . GLN A 1 73 ? -9.781 -26.25 13.672 1 94.94 73 GLN A O 1
ATOM 603 N N . VAL A 1 74 ? -8.406 -25.281 15.188 1 95.69 74 VAL A N 1
ATOM 604 C CA . VAL A 1 74 ? -8.188 -24.078 14.391 1 95.69 74 VAL A CA 1
ATOM 605 C C . VAL A 1 74 ? -7.551 -24.453 13.055 1 95.69 74 VAL A C 1
ATOM 607 O O . VAL A 1 74 ? -8.016 -24.031 11.992 1 95.69 74 VAL A O 1
ATOM 610 N N . VAL A 1 75 ? -6.578 -25.297 13.086 1 96 75 VAL A N 1
ATOM 611 C CA . VAL A 1 75 ? -5.855 -25.688 11.883 1 96 75 VAL A CA 1
ATOM 612 C C . VAL A 1 75 ? -6.785 -26.453 10.945 1 96 75 VAL A C 1
ATOM 614 O O . VAL A 1 75 ? -6.762 -26.234 9.727 1 96 75 VAL A O 1
ATOM 617 N N . ALA A 1 76 ? -7.594 -27.312 11.484 1 97 76 ALA A N 1
ATOM 618 C CA . ALA A 1 76 ? -8.547 -28.078 10.68 1 97 76 ALA A CA 1
ATOM 619 C C . ALA A 1 76 ? -9.508 -27.156 9.938 1 97 76 ALA A C 1
ATOM 621 O O . ALA A 1 76 ? -9.742 -27.328 8.734 1 97 76 ALA A O 1
ATOM 622 N N . LEU A 1 77 ? -9.984 -26.203 10.617 1 96.94 77 LEU A N 1
ATOM 623 C CA . LEU A 1 77 ? -10.93 -25.266 10.008 1 96.94 77 LEU A CA 1
ATOM 624 C C . LEU A 1 77 ? -10.242 -24.391 8.977 1 96.94 77 LEU A C 1
ATOM 626 O O . LEU A 1 77 ? -10.844 -24.016 7.973 1 96.94 77 LEU A O 1
ATOM 630 N N . GLU A 1 78 ? -8.992 -24.047 9.211 1 97.31 78 GLU A N 1
ATOM 631 C CA . GLU A 1 78 ? -8.234 -23.281 8.234 1 97.31 78 GLU A CA 1
ATOM 632 C C . GLU A 1 78 ? -8.039 -24.062 6.945 1 97.31 78 GLU A C 1
ATOM 634 O O . GLU A 1 78 ? -8.125 -23.516 5.848 1 97.31 78 GLU A O 1
ATOM 639 N N . TYR A 1 79 ? -7.773 -25.359 7.086 1 97.75 79 TYR A N 1
ATOM 640 C CA . TYR A 1 79 ? -7.672 -26.203 5.91 1 97.75 79 TYR A CA 1
ATOM 641 C C . TYR A 1 79 ? -8.992 -26.266 5.156 1 97.75 79 TYR A C 1
ATOM 643 O O . TYR A 1 79 ? -9.016 -26.203 3.924 1 97.75 79 TYR A O 1
ATOM 651 N N . LEU A 1 80 ? -10.023 -26.375 5.906 1 97.62 80 LEU A N 1
ATOM 652 C CA . LEU A 1 80 ? -11.344 -26.422 5.281 1 97.62 80 LEU A CA 1
ATOM 653 C C . LEU A 1 80 ? -11.656 -25.109 4.578 1 97.62 80 LEU A C 1
ATOM 655 O O . LEU A 1 80 ? -12.297 -25.094 3.525 1 97.62 80 LEU A O 1
ATOM 659 N N . ALA A 1 81 ? -11.211 -24 5.188 1 97.38 81 ALA A N 1
ATOM 660 C CA . ALA A 1 81 ? -11.398 -22.703 4.543 1 97.38 81 ALA A CA 1
ATOM 661 C C . ALA A 1 81 ? -10.68 -22.641 3.201 1 97.38 81 ALA A C 1
ATOM 663 O O . ALA A 1 81 ? -11.219 -22.125 2.221 1 97.38 81 ALA A O 1
ATOM 664 N N . VAL A 1 82 ? -9.484 -23.188 3.172 1 97.12 82 VAL A N 1
ATOM 665 C CA . VAL A 1 82 ? -8.711 -23.219 1.934 1 97.12 82 VAL A CA 1
ATOM 666 C C . VAL A 1 82 ? -9.438 -24.094 0.904 1 97.12 82 VAL A C 1
ATOM 668 O O . VAL A 1 82 ? -9.516 -23.719 -0.273 1 97.12 82 VAL A O 1
ATOM 671 N N . LEU A 1 83 ? -9.992 -25.203 1.372 1 97.31 83 LEU A N 1
ATOM 672 C CA . LEU A 1 83 ? -10.727 -26.125 0.507 1 97.31 83 LEU A CA 1
ATOM 673 C C . LEU A 1 83 ? -11.969 -25.453 -0.068 1 97.31 83 LEU A C 1
ATOM 675 O O . LEU A 1 83 ? -12.211 -25.516 -1.274 1 97.31 83 LEU A O 1
ATOM 679 N N . VAL A 1 84 ? -12.695 -24.734 0.748 1 96.56 84 VAL A N 1
ATOM 680 C CA . VAL A 1 84 ? -13.938 -24.094 0.33 1 96.56 84 VAL A CA 1
ATOM 681 C C . VAL A 1 84 ? -13.641 -22.938 -0.619 1 96.56 84 VAL A C 1
ATOM 683 O O . VAL A 1 84 ? -14.312 -22.766 -1.636 1 96.56 84 VAL A O 1
ATOM 686 N N . ASN A 1 85 ? -12.633 -22.172 -0.361 1 95.38 85 ASN A N 1
ATOM 687 C CA . ASN A 1 85 ? -12.258 -21.031 -1.193 1 95.38 85 ASN A CA 1
ATOM 688 C C . ASN A 1 85 ? -11.742 -21.484 -2.557 1 95.38 85 ASN A C 1
ATOM 690 O O . ASN A 1 85 ? -11.883 -20.766 -3.549 1 95.38 85 ASN A O 1
ATOM 694 N N . GLY A 1 86 ? -11.164 -22.703 -2.561 1 94.06 86 GLY A N 1
ATOM 695 C CA . GLY A 1 86 ? -10.531 -23.172 -3.779 1 94.06 86 GLY A CA 1
ATOM 696 C C . GLY A 1 86 ? -11.438 -24.062 -4.613 1 94.06 86 GLY A C 1
ATOM 697 O O . GLY A 1 86 ? -11.062 -24.484 -5.711 1 94.06 86 GLY A O 1
ATOM 698 N N . SER A 1 87 ? -12.68 -24.328 -4.152 1 94.19 87 SER A N 1
ATOM 699 C CA . SER A 1 87 ? -13.578 -25.25 -4.844 1 94.19 87 SER A CA 1
ATOM 700 C C . SER A 1 87 ? -14.805 -24.516 -5.387 1 94.19 87 SER A C 1
ATOM 702 O O . SER A 1 87 ? -15.391 -23.672 -4.695 1 94.19 87 SER A O 1
ATOM 704 N N . PRO A 1 88 ? -15.133 -24.797 -6.648 1 91.31 88 PRO A N 1
ATOM 705 C CA . PRO A 1 88 ? -16.438 -24.312 -7.105 1 91.31 88 PRO A CA 1
ATOM 706 C C . PRO A 1 88 ? -17.594 -24.859 -6.273 1 91.31 88 PRO A C 1
ATOM 708 O O . PRO A 1 88 ? -17.516 -26 -5.781 1 91.31 88 PRO A O 1
ATOM 711 N N . ILE A 1 89 ? -18.594 -24.156 -6.094 1 91.31 89 ILE A N 1
ATOM 712 C CA . ILE A 1 89 ? -19.688 -24.516 -5.191 1 91.31 89 ILE A CA 1
ATOM 713 C C . ILE A 1 89 ? -20.344 -25.812 -5.652 1 91.31 89 ILE A C 1
ATOM 715 O O . ILE A 1 89 ? -20.812 -26.609 -4.832 1 91.31 89 ILE A O 1
ATOM 719 N N . GLU A 1 90 ? -20.375 -26.109 -6.961 1 90.06 90 GLU A N 1
ATOM 720 C CA . GLU A 1 90 ? -20.969 -27.328 -7.496 1 90.06 90 GLU A CA 1
ATOM 721 C C . GLU A 1 90 ? -20.266 -28.578 -6.977 1 90.06 90 GLU A C 1
ATOM 723 O O . GLU A 1 90 ? -20.906 -29.594 -6.711 1 90.06 90 GLU A O 1
ATOM 728 N N . HIS A 1 91 ? -18.969 -28.422 -6.766 1 91.31 91 HIS A N 1
ATOM 729 C CA . HIS A 1 91 ? -18.188 -29.547 -6.281 1 91.31 91 HIS A CA 1
ATOM 730 C C . HIS A 1 91 ? -18.328 -29.719 -4.773 1 91.31 91 HIS A C 1
ATOM 732 O O . HIS A 1 91 ? -18.047 -30.781 -4.23 1 91.31 91 HIS A O 1
ATOM 738 N N . LEU A 1 92 ? -18.766 -28.688 -4.129 1 93.44 92 LEU A N 1
ATOM 739 C CA . LEU A 1 92 ? -18.859 -28.688 -2.674 1 93.44 92 LEU A CA 1
ATOM 740 C C . LEU A 1 92 ? -20.25 -29.109 -2.225 1 93.44 92 LEU A C 1
ATOM 742 O O . LEU A 1 92 ? -20.484 -29.375 -1.04 1 93.44 92 LEU A O 1
ATOM 746 N N . GLU A 1 93 ? -21.234 -29.188 -3.074 1 93.12 93 GLU A N 1
ATOM 747 C CA . GLU A 1 93 ? -22.656 -29.359 -2.742 1 93.12 93 GLU A CA 1
ATOM 748 C C . GLU A 1 93 ? -22.875 -30.594 -1.874 1 93.12 93 GLU A C 1
ATOM 750 O O . GLU A 1 93 ? -23.562 -30.516 -0.852 1 93.12 93 GLU A O 1
ATOM 755 N N . PRO A 1 94 ? -22.156 -31.688 -2.203 1 91.88 94 PRO A N 1
ATOM 756 C CA . PRO A 1 94 ? -22.375 -32.875 -1.365 1 91.88 94 PRO A CA 1
ATOM 757 C C . PRO A 1 94 ? -21.844 -32.688 0.056 1 91.88 94 PRO A C 1
ATOM 759 O O . PRO A 1 94 ? -22.234 -33.438 0.959 1 91.88 94 PRO A O 1
ATOM 762 N N . ARG A 1 95 ? -21.016 -31.797 0.273 1 94.44 95 ARG A N 1
ATOM 763 C CA . ARG A 1 95 ? -20.328 -31.656 1.555 1 94.44 95 ARG A CA 1
ATOM 764 C C . ARG A 1 95 ? -20.781 -30.406 2.295 1 94.44 95 ARG A C 1
ATOM 766 O O . ARG A 1 95 ? -20.328 -30.141 3.408 1 94.44 95 ARG A O 1
ATOM 773 N N . ILE A 1 96 ? -21.703 -29.641 1.807 1 94.38 96 ILE A N 1
ATOM 774 C CA . ILE A 1 96 ? -22.094 -28.344 2.355 1 94.38 96 ILE A CA 1
ATOM 775 C C . ILE A 1 96 ? -22.781 -28.547 3.701 1 94.38 96 ILE A C 1
ATOM 777 O O . ILE A 1 96 ? -22.531 -27.812 4.652 1 94.38 96 ILE A O 1
ATOM 781 N N . SER A 1 97 ? -23.578 -29.594 3.793 1 92.56 97 SER A N 1
ATOM 782 C CA . SER A 1 97 ? -24.297 -29.844 5.043 1 92.56 97 SER A CA 1
ATOM 783 C C . SER A 1 97 ? -23.328 -30.141 6.184 1 92.56 97 SER A C 1
ATOM 785 O O . SER A 1 97 ? -23.453 -29.594 7.277 1 92.56 97 SER A O 1
ATOM 787 N N . LYS A 1 98 ? -22.391 -30.969 5.883 1 94.25 98 LYS A N 1
ATOM 788 C CA . LYS A 1 98 ? -21.391 -31.297 6.895 1 94.25 98 LYS A CA 1
ATOM 789 C C . LYS A 1 98 ? -20.562 -30.078 7.273 1 94.25 98 LYS A C 1
ATOM 791 O O . LYS A 1 98 ? -20.25 -29.875 8.453 1 94.25 98 LYS A O 1
ATOM 796 N N . LEU A 1 99 ? -20.172 -29.312 6.27 1 95.69 99 LEU A N 1
ATOM 797 C CA . LEU A 1 99 ? -19.391 -28.109 6.504 1 95.69 99 LEU A CA 1
ATOM 798 C C . LEU A 1 99 ? -20.172 -27.125 7.391 1 95.69 99 LEU A C 1
ATOM 800 O O . LEU A 1 99 ? -19.594 -26.562 8.328 1 95.69 99 LEU A O 1
ATOM 804 N N . LEU A 1 100 ? -21.406 -26.969 7.133 1 94.75 100 LEU A N 1
ATOM 805 C CA . LEU A 1 100 ? -22.234 -26.031 7.891 1 94.75 100 LEU A CA 1
ATOM 806 C C . LEU A 1 100 ? -22.406 -26.516 9.328 1 94.75 100 LEU A C 1
ATOM 808 O O . LEU A 1 100 ? -22.453 -25.703 10.258 1 94.75 100 LEU A O 1
ATOM 812 N N . ASP A 1 101 ? -22.422 -27.766 9.484 1 94.25 101 ASP A N 1
ATOM 813 C CA . ASP A 1 101 ? -22.516 -28.312 10.836 1 94.25 101 ASP A CA 1
ATOM 814 C C . ASP A 1 101 ? -21.25 -28.031 11.633 1 94.25 101 ASP A C 1
ATOM 816 O O . ASP A 1 101 ? -21.328 -27.641 12.805 1 94.25 101 ASP A O 1
ATOM 820 N N . VAL A 1 102 ? -20.203 -28.219 11.039 1 94.94 102 VAL A N 1
ATOM 821 C CA . VAL A 1 102 ? -18.906 -27.984 11.68 1 94.94 102 VAL A CA 1
ATOM 822 C C . VAL A 1 102 ? -18.797 -26.5 12.047 1 94.94 102 VAL A C 1
ATOM 824 O O . VAL A 1 102 ? -18.328 -26.156 13.141 1 94.94 102 VAL A O 1
ATOM 827 N N . VAL A 1 103 ? -19.219 -25.625 11.156 1 95.31 103 VAL A N 1
ATOM 828 C CA . VAL A 1 103 ? -19.156 -24.188 11.391 1 95.31 103 VAL A CA 1
ATOM 829 C C . VAL A 1 103 ? -20.062 -23.812 12.562 1 95.31 103 VAL A C 1
ATOM 831 O O . VAL A 1 103 ? -19.656 -23.047 13.445 1 95.31 103 VAL A O 1
ATOM 834 N N . TYR A 1 104 ? -21.188 -24.391 12.562 1 95.19 104 TYR A N 1
ATOM 835 C CA . TYR A 1 104 ? -22.125 -24.109 13.633 1 95.19 104 TYR A CA 1
ATOM 836 C C . TYR A 1 104 ? -21.562 -24.516 14.984 1 95.19 104 TYR A C 1
ATOM 838 O O . TYR A 1 104 ? -21.625 -23.75 15.953 1 95.19 104 TYR A O 1
ATOM 846 N N . HIS A 1 105 ? -20.969 -25.641 15.031 1 93.88 105 HIS A N 1
ATOM 847 C CA . HIS A 1 105 ? -20.406 -26.125 16.281 1 93.88 105 HIS A CA 1
ATOM 848 C C . HIS A 1 105 ? -19.203 -25.297 16.719 1 93.88 105 HIS A C 1
ATOM 850 O O . HIS A 1 105 ? -19.031 -25.047 17.922 1 93.88 105 HIS A O 1
ATOM 856 N N . ALA A 1 106 ? -18.438 -24.906 15.812 1 94.25 106 ALA A N 1
ATOM 857 C CA . ALA A 1 106 ? -17.281 -24.047 16.125 1 94.25 106 ALA A CA 1
ATOM 858 C C . ALA A 1 106 ? -17.734 -22.719 16.734 1 94.25 106 ALA A C 1
ATOM 860 O O . ALA A 1 106 ? -17.125 -22.234 17.688 1 94.25 106 ALA A O 1
ATOM 861 N N . LEU A 1 107 ? -18.797 -22.125 16.234 1 93.5 107 LEU A N 1
ATOM 862 C CA . LEU A 1 107 ? -19.281 -20.844 16.703 1 93.5 107 LEU A CA 1
ATOM 863 C C . LEU A 1 107 ? -20 -20.984 18.047 1 93.5 107 LEU A C 1
ATOM 865 O O . LEU A 1 107 ? -19.984 -20.062 18.875 1 93.5 107 LEU A O 1
ATOM 869 N N . LYS A 1 108 ? -20.484 -22.125 18.188 1 90.44 108 LYS A N 1
ATOM 870 C CA . LYS A 1 108 ? -21.203 -22.359 19.438 1 90.44 108 LYS A CA 1
ATOM 871 C C . LYS A 1 108 ? -20.25 -22.453 20.625 1 90.44 108 LYS A C 1
ATOM 873 O O . LYS A 1 108 ? -20.547 -21.922 21.703 1 90.44 108 LYS A O 1
ATOM 878 N N . HIS A 1 109 ? -19.125 -23.062 20.531 1 81.19 109 HIS A N 1
ATOM 879 C CA . HIS A 1 109 ? -18.219 -23.297 21.656 1 81.19 109 HIS A CA 1
ATOM 880 C C . HIS A 1 109 ? -17.312 -22.094 21.875 1 81.19 109 HIS A C 1
ATOM 882 O O . HIS A 1 109 ? -16.562 -22.047 22.859 1 81.19 109 HIS A O 1
ATOM 888 N N . GLN A 1 110 ? -17.375 -21.109 21.281 1 68 110 GLN A N 1
ATOM 889 C CA . GLN A 1 110 ? -16.969 -19.719 21.422 1 68 110 GLN A CA 1
ATOM 890 C C . GLN A 1 110 ? -15.469 -19.609 21.719 1 68 110 GLN A C 1
ATOM 892 O O . GLN A 1 110 ? -15.055 -18.859 22.594 1 68 110 GLN A O 1
ATOM 897 N N . HIS A 1 111 ? -14.562 -20.375 21.156 1 80.88 111 HIS A N 1
ATOM 898 C CA . HIS A 1 111 ? -13.156 -19.984 21.125 1 80.88 111 HIS A CA 1
ATOM 899 C C . HIS A 1 111 ? -12.844 -19.109 19.922 1 80.88 111 HIS A C 1
ATOM 901 O O . HIS A 1 111 ? -12.969 -19.547 18.781 1 80.88 111 HIS A O 1
ATOM 907 N N . THR A 1 112 ? -12.523 -17.922 20.25 1 86.25 112 THR A N 1
ATOM 908 C CA . THR A 1 112 ? -12.391 -16.891 19.219 1 86.25 112 THR A CA 1
ATOM 909 C C . THR A 1 112 ? -11.445 -17.359 18.109 1 86.25 112 THR A C 1
ATOM 911 O O . THR A 1 112 ? -11.688 -17.094 16.938 1 86.25 112 THR A O 1
ATOM 914 N N . SER A 1 113 ? -10.414 -18.062 18.469 1 89.94 113 SER A N 1
ATOM 915 C CA . SER A 1 113 ? -9.445 -18.516 17.469 1 89.94 113 SER A CA 1
ATOM 916 C C . SER A 1 113 ? -10.062 -19.531 16.516 1 89.94 113 SER A C 1
ATOM 918 O O . SER A 1 113 ? -9.68 -19.609 15.352 1 89.94 113 SER A O 1
ATOM 920 N N . VAL A 1 114 ? -11.016 -20.312 17 1 94.19 114 VAL A N 1
ATOM 921 C CA . VAL A 1 114 ? -11.672 -21.328 16.203 1 94.19 114 VAL A CA 1
ATOM 922 C C . VAL A 1 114 ? -12.75 -20.672 15.328 1 94.19 114 VAL A C 1
ATOM 924 O O . VAL A 1 114 ? -13.016 -21.125 14.211 1 94.19 114 VAL A O 1
ATOM 927 N N . CYS A 1 115 ? -13.273 -19.625 15.82 1 94.94 115 CYS A N 1
ATOM 928 C CA . CYS A 1 115 ? -14.391 -18.969 15.141 1 94.94 115 CYS A CA 1
ATOM 929 C C . CYS A 1 115 ? -13.914 -18.25 13.891 1 94.94 115 CYS A C 1
ATOM 931 O O . CYS A 1 115 ? -14.672 -18.094 12.93 1 94.94 115 CYS A O 1
ATOM 933 N N . VAL A 1 116 ? -12.688 -17.781 13.852 1 96.25 116 VAL A N 1
ATOM 934 C CA . VAL A 1 116 ? -12.164 -16.969 12.758 1 96.25 116 VAL A CA 1
ATOM 935 C C . VAL A 1 116 ? -12.211 -17.75 11.453 1 96.25 116 VAL A C 1
ATOM 937 O O . VAL A 1 116 ? -12.844 -17.328 10.484 1 96.25 116 VAL A O 1
ATOM 940 N N . PRO A 1 117 ? -11.609 -18.938 11.383 1 96.75 117 PRO A N 1
ATOM 941 C CA . PRO A 1 117 ? -11.703 -19.672 10.125 1 96.75 117 PRO A CA 1
ATOM 942 C C . PRO A 1 117 ? -13.125 -20.109 9.805 1 96.75 117 PRO A C 1
ATOM 944 O O . PRO A 1 117 ? -13.508 -20.188 8.633 1 96.75 117 PRO A O 1
ATOM 947 N N . ALA A 1 118 ? -13.938 -20.438 10.805 1 97.06 118 ALA A N 1
ATOM 948 C CA . ALA A 1 118 ? -15.336 -20.812 10.594 1 97.06 118 ALA A CA 1
ATOM 949 C C . ALA A 1 118 ? -16.109 -19.672 9.914 1 97.06 118 ALA A C 1
ATOM 951 O O . ALA A 1 118 ? -16.891 -19.922 8.992 1 97.06 118 ALA A O 1
ATOM 952 N N . LEU A 1 119 ? -15.836 -18.5 10.328 1 96.88 119 LEU A N 1
ATOM 953 C CA . LEU A 1 119 ? -16.5 -17.344 9.758 1 96.88 119 LEU A CA 1
ATOM 954 C C . LEU A 1 119 ? -16.016 -17.078 8.336 1 96.88 119 LEU A C 1
ATOM 956 O O . LEU A 1 119 ? -16.781 -16.625 7.484 1 96.88 119 LEU A O 1
ATOM 960 N N . LYS A 1 120 ? -14.758 -17.328 8.078 1 96.5 120 LYS A N 1
ATOM 961 C CA . LYS A 1 120 ? -14.25 -17.203 6.719 1 96.5 120 LYS A CA 1
ATOM 962 C C . LYS A 1 120 ? -14.961 -18.172 5.773 1 96.5 120 LYS A C 1
ATOM 964 O O . LYS A 1 120 ? -15.281 -17.812 4.637 1 96.5 120 LYS A O 1
ATOM 969 N N . ILE A 1 121 ? -15.234 -19.375 6.25 1 96.56 121 ILE A N 1
ATOM 970 C CA . ILE A 1 121 ? -15.977 -20.359 5.473 1 96.56 121 ILE A CA 1
ATOM 971 C C . ILE A 1 121 ? -17.391 -19.859 5.207 1 96.56 121 ILE A C 1
ATOM 973 O O . ILE A 1 121 ? -17.875 -19.938 4.078 1 96.56 121 ILE A O 1
ATOM 977 N N . THR A 1 122 ? -17.969 -19.344 6.262 1 95.69 122 THR A N 1
ATOM 978 C CA . THR A 1 122 ? -19.328 -18.828 6.141 1 95.69 122 THR A CA 1
ATOM 979 C C . THR A 1 122 ? -19.375 -17.719 5.094 1 95.69 122 THR A C 1
ATOM 981 O O . THR A 1 122 ? -20.266 -17.703 4.242 1 95.69 122 THR A O 1
ATOM 984 N N . CYS A 1 123 ? -18.438 -16.797 5.098 1 95.31 123 CYS A N 1
ATOM 985 C CA . CYS A 1 123 ? -18.375 -15.688 4.148 1 95.31 123 CYS A CA 1
ATOM 986 C C . CYS A 1 123 ? -18.281 -16.203 2.717 1 95.31 123 CYS A C 1
ATOM 988 O O . CYS A 1 123 ? -19.016 -15.742 1.839 1 95.31 123 CYS A O 1
ATOM 990 N N . THR A 1 124 ? -17.469 -17.203 2.52 1 94.88 124 THR A N 1
ATOM 991 C CA . THR A 1 124 ? -17.266 -17.75 1.182 1 94.88 124 THR A CA 1
ATOM 992 C C . THR A 1 124 ? -18.516 -18.453 0.684 1 94.88 124 THR A C 1
ATOM 994 O O . THR A 1 124 ? -18.906 -18.297 -0.475 1 94.88 124 THR A O 1
ATOM 997 N N . LEU A 1 125 ? -19.141 -19.188 1.552 1 94.25 125 LEU A N 1
ATOM 998 C CA . LEU A 1 125 ? -20.359 -19.906 1.173 1 94.25 125 LEU A CA 1
ATOM 999 C C . LEU A 1 125 ? -21.484 -18.938 0.855 1 94.25 125 LEU A C 1
ATOM 1001 O O . LEU A 1 125 ? -22.234 -19.141 -0.101 1 94.25 125 LEU A O 1
ATOM 1005 N N . LEU A 1 126 ? -21.547 -17.812 1.615 1 93.38 126 LEU A N 1
ATOM 1006 C CA . LEU A 1 126 ? -22.562 -16.797 1.369 1 93.38 126 LEU A CA 1
ATOM 1007 C C . LEU A 1 126 ? -22.328 -16.109 0.033 1 93.38 126 LEU A C 1
ATOM 1009 O O . LEU A 1 126 ? -23.281 -15.836 -0.708 1 93.38 126 LEU A O 1
ATOM 1013 N N . GLN A 1 127 ? -21.156 -15.867 -0.314 1 91.69 127 GLN A N 1
ATOM 1014 C CA . GLN A 1 127 ? -20.812 -15.188 -1.555 1 91.69 127 GLN A CA 1
ATOM 1015 C C . GLN A 1 127 ? -21.125 -16.047 -2.77 1 91.69 127 GLN A C 1
ATOM 1017 O O . GLN A 1 127 ? -21.547 -15.547 -3.809 1 91.69 127 GLN A O 1
ATOM 1022 N N . ASN A 1 128 ? -21.031 -17.359 -2.596 1 91.06 128 ASN A N 1
ATOM 1023 C CA . ASN A 1 128 ? -21.172 -18.281 -3.727 1 91.06 128 ASN A CA 1
ATOM 1024 C C . ASN A 1 128 ? -22.547 -18.938 -3.734 1 91.06 128 ASN A C 1
ATOM 1026 O O . ASN A 1 128 ? -22.859 -19.719 -4.641 1 91.06 128 ASN A O 1
ATOM 1030 N N . ALA A 1 129 ? -23.312 -18.641 -2.811 1 91.31 129 ALA A N 1
ATOM 1031 C CA . ALA A 1 129 ? -24.594 -19.328 -2.662 1 91.31 129 ALA A CA 1
ATOM 1032 C C . ALA A 1 129 ? -25.453 -19.156 -3.91 1 91.31 129 ALA A C 1
ATOM 1034 O O . ALA A 1 129 ? -26.25 -20.031 -4.242 1 91.31 129 ALA A O 1
ATOM 1035 N N . GLN A 1 130 ? -25.281 -18.062 -4.637 1 85.94 130 GLN A N 1
ATOM 1036 C CA . GLN A 1 130 ? -26.094 -17.781 -5.816 1 85.94 130 GLN A CA 1
ATOM 1037 C C . GLN A 1 130 ? -25.797 -18.781 -6.938 1 85.94 130 GLN A C 1
ATOM 1039 O O . GLN A 1 130 ? -26.656 -19.016 -7.797 1 85.94 130 GLN A O 1
ATOM 1044 N N . HIS A 1 131 ? -24.703 -19.406 -6.926 1 87.88 131 HIS A N 1
ATOM 1045 C CA . HIS A 1 131 ? -24.312 -20.344 -7.98 1 87.88 131 HIS A CA 1
ATOM 1046 C C . HIS A 1 131 ? -24.641 -21.781 -7.602 1 87.88 131 HIS A C 1
ATOM 1048 O O . HIS A 1 131 ? -24.438 -22.703 -8.398 1 87.88 131 HIS A O 1
ATOM 1054 N N . ALA A 1 132 ? -25.109 -21.953 -6.395 1 90.75 132 ALA A N 1
ATOM 1055 C CA . ALA A 1 132 ? -25.453 -23.297 -5.934 1 90.75 132 ALA A CA 1
ATOM 1056 C C . ALA A 1 132 ? -26.844 -23.703 -6.434 1 90.75 132 ALA A C 1
ATOM 1058 O O . ALA A 1 132 ? -27.609 -22.875 -6.906 1 90.75 132 ALA A O 1
ATOM 1059 N N . SER A 1 133 ? -27.078 -25.016 -6.402 1 91.31 133 SER A N 1
ATOM 1060 C CA . SER A 1 133 ? -28.406 -25.531 -6.699 1 91.31 133 SER A CA 1
ATOM 1061 C C . SER A 1 133 ? -29.438 -24.984 -5.715 1 91.31 133 SER A C 1
ATOM 1063 O O . SER A 1 133 ? -29.094 -24.531 -4.621 1 91.31 133 SER A O 1
ATOM 1065 N N . ASN A 1 134 ? -30.703 -24.969 -6.078 1 91.81 134 ASN A N 1
ATOM 1066 C CA . ASN A 1 134 ? -31.766 -24.422 -5.25 1 91.81 134 ASN A CA 1
ATOM 1067 C C . ASN A 1 134 ? -31.859 -25.125 -3.9 1 91.81 134 ASN A C 1
ATOM 1069 O O . ASN A 1 134 ? -32.062 -24.484 -2.871 1 91.81 134 ASN A O 1
ATOM 1073 N N . GLU A 1 135 ? -31.578 -26.375 -3.93 1 91.06 135 GLU A N 1
ATOM 1074 C CA . GLU A 1 135 ? -31.641 -27.141 -2.686 1 91.06 135 GLU A CA 1
ATOM 1075 C C . GLU A 1 135 ? -30.5 -26.75 -1.751 1 91.06 135 GLU A C 1
ATOM 1077 O O . GLU A 1 135 ? -30.703 -26.547 -0.553 1 91.06 135 GLU A O 1
ATOM 1082 N N . CYS A 1 136 ? -29.375 -26.641 -2.305 1 91.69 136 CYS A N 1
ATOM 1083 C CA . CYS A 1 136 ? -28.203 -26.281 -1.515 1 91.69 136 CYS A CA 1
ATOM 1084 C C . CYS A 1 136 ? -28.297 -24.844 -1.021 1 91.69 136 CYS A C 1
ATOM 1086 O O . CYS A 1 136 ? -27.922 -24.547 0.113 1 91.69 136 CYS A O 1
ATOM 1088 N N . ARG A 1 137 ? -28.797 -23.984 -1.852 1 92.38 137 ARG A N 1
ATOM 1089 C CA . ARG A 1 137 ? -28.984 -22.594 -1.467 1 92.38 137 ARG A CA 1
ATOM 1090 C C . ARG A 1 137 ? -29.938 -22.469 -0.281 1 92.38 137 ARG A C 1
ATOM 1092 O O . ARG A 1 137 ? -29.672 -21.719 0.661 1 92.38 137 ARG A O 1
ATOM 1099 N N . ARG A 1 138 ? -30.953 -23.25 -0.31 1 91.75 138 ARG A N 1
ATOM 1100 C CA . ARG A 1 138 ? -31.906 -23.25 0.792 1 91.75 138 ARG A CA 1
ATOM 1101 C C . ARG A 1 138 ? -31.266 -23.766 2.078 1 91.75 138 ARG A C 1
ATOM 1103 O O . ARG A 1 138 ? -31.484 -23.203 3.152 1 91.75 138 ARG A O 1
ATOM 1110 N N . ALA A 1 139 ? -30.484 -24.734 1.933 1 91.19 139 ALA A N 1
ATOM 1111 C CA . ALA A 1 139 ? -29.797 -25.281 3.098 1 91.19 139 ALA A CA 1
ATOM 1112 C C . ALA A 1 139 ? -28.844 -24.266 3.713 1 91.19 139 ALA A C 1
ATOM 1114 O O . ALA A 1 139 ? -28.766 -24.125 4.938 1 91.19 139 ALA A O 1
ATOM 1115 N N . ILE A 1 140 ? -28.156 -23.562 2.85 1 92.25 140 ILE A N 1
ATOM 1116 C CA . ILE A 1 140 ? -27.203 -22.547 3.303 1 92.25 140 ILE A CA 1
ATOM 1117 C C . ILE A 1 140 ? -27.953 -21.438 4.035 1 92.25 140 ILE A C 1
ATOM 1119 O O . ILE A 1 140 ? -27.562 -21.062 5.145 1 92.25 140 ILE A O 1
ATOM 1123 N N . ILE A 1 141 ? -29.047 -21 3.486 1 89.69 141 ILE A N 1
ATOM 1124 C CA . ILE A 1 141 ? -29.797 -19.875 4.031 1 89.69 141 ILE A CA 1
ATOM 1125 C C . ILE A 1 141 ? -30.453 -20.281 5.352 1 89.69 141 ILE A C 1
ATOM 1127 O O . ILE A 1 141 ? -30.484 -19.484 6.301 1 89.69 141 ILE A O 1
ATOM 1131 N N . GLU A 1 142 ? -30.875 -21.469 5.41 1 90.25 142 GLU A N 1
ATOM 1132 C CA . GLU A 1 142 ? -31.484 -21.969 6.641 1 90.25 142 GLU A CA 1
ATOM 1133 C C . GLU A 1 142 ? -30.469 -22.031 7.777 1 90.25 142 GLU A C 1
ATOM 1135 O O . GLU A 1 142 ? -30.766 -21.625 8.906 1 90.25 142 GLU A O 1
ATOM 1140 N N . GLN A 1 143 ? -29.391 -22.531 7.492 1 91.38 143 GLN A N 1
ATOM 1141 C CA . GLN A 1 143 ? -28.375 -22.641 8.523 1 91.38 143 GLN A CA 1
ATOM 1142 C C . GLN A 1 143 ? -27.844 -21.266 8.938 1 91.38 143 GLN A C 1
ATOM 1144 O O . GLN A 1 143 ? -27.453 -21.062 10.086 1 91.38 143 GLN A O 1
ATOM 1149 N N . ILE A 1 144 ? -27.844 -20.359 8.031 1 85.62 144 ILE A N 1
ATOM 1150 C CA . ILE A 1 144 ? -27.359 -19.016 8.312 1 85.62 144 ILE A CA 1
ATOM 1151 C C . ILE A 1 144 ? -28.312 -18.328 9.297 1 85.62 144 ILE A C 1
ATOM 1153 O O . ILE A 1 144 ? -27.875 -17.547 10.148 1 85.62 144 ILE A O 1
ATOM 1157 N N . GLY A 1 145 ? -29.531 -18.734 9.258 1 90.25 145 GLY A N 1
ATOM 1158 C CA . GLY A 1 145 ? -30.484 -18.234 10.234 1 90.25 145 GLY A CA 1
ATOM 1159 C C . GLY A 1 145 ? -30.125 -18.594 11.664 1 90.25 145 GLY A C 1
ATOM 1160 O O . GLY A 1 145 ? -30.484 -17.875 12.602 1 90.25 145 GLY A O 1
ATOM 1161 N N . ARG A 1 146 ? -29.391 -19.641 11.773 1 92.31 146 ARG A N 1
ATOM 1162 C CA . ARG A 1 146 ? -28.969 -20.094 13.094 1 92.31 146 ARG A CA 1
ATOM 1163 C C . ARG A 1 146 ? -27.609 -19.516 13.469 1 92.31 146 ARG A C 1
ATOM 1165 O O . ARG A 1 146 ? -27.312 -19.312 14.648 1 92.31 146 ARG A O 1
ATOM 1172 N N . ILE A 1 147 ? -26.828 -19.234 12.516 1 93.94 147 ILE A N 1
ATOM 1173 C CA . ILE A 1 147 ? -25.438 -18.812 12.711 1 93.94 147 ILE A CA 1
ATOM 1174 C C . ILE A 1 147 ? -25.391 -17.328 13.016 1 93.94 147 ILE A C 1
ATOM 1176 O O . ILE A 1 147 ? -24.609 -16.891 13.859 1 93.94 147 ILE A O 1
ATOM 1180 N N . VAL A 1 148 ? -26.25 -16.484 12.453 1 95.5 148 VAL A N 1
ATOM 1181 C CA . VAL A 1 148 ? -26.188 -15.023 12.547 1 95.5 148 VAL A CA 1
ATOM 1182 C C . VAL A 1 148 ? -26.422 -14.586 13.992 1 95.5 148 VAL A C 1
ATOM 1184 O O . VAL A 1 148 ? -25.656 -13.773 14.523 1 95.5 148 VAL A O 1
ATOM 1187 N N . PRO A 1 149 ? -27.344 -15.211 14.711 1 95.31 149 PRO A N 1
ATOM 1188 C CA . PRO A 1 149 ? -27.531 -14.812 16.109 1 95.31 149 PRO A CA 1
ATOM 1189 C C . PRO A 1 149 ? -26.312 -15.117 16.984 1 95.31 149 PRO A C 1
ATOM 1191 O O . PRO A 1 149 ? -26 -14.359 17.906 1 95.31 149 PRO A O 1
ATOM 1194 N N . LEU A 1 150 ? -25.672 -16.172 16.672 1 94.88 150 LEU A N 1
ATOM 1195 C CA . LEU A 1 150 ? -24.469 -16.516 17.422 1 94.88 150 LEU A CA 1
ATOM 1196 C C . LEU A 1 150 ? -23.375 -15.484 17.203 1 94.88 150 LEU A C 1
ATOM 1198 O O . LEU A 1 150 ? -22.688 -15.094 18.141 1 94.88 150 LEU A O 1
ATOM 1202 N N . ILE A 1 151 ? -23.281 -15.047 15.938 1 95.88 151 ILE A N 1
ATOM 1203 C CA . ILE A 1 151 ? -22.281 -14.039 15.617 1 95.88 151 ILE A CA 1
ATOM 1204 C C . ILE A 1 151 ? -22.578 -12.75 16.391 1 95.88 151 ILE A C 1
ATOM 1206 O O . ILE A 1 151 ? -21.672 -12.172 17 1 95.88 151 ILE A O 1
ATOM 1210 N N . ILE A 1 152 ? -23.797 -12.352 16.391 1 96.38 152 ILE A N 1
ATOM 1211 C CA . ILE A 1 152 ? -24.219 -11.117 17.047 1 96.38 152 ILE A CA 1
ATOM 1212 C C . ILE A 1 152 ? -24 -11.234 18.547 1 96.38 152 ILE A C 1
ATOM 1214 O O . ILE A 1 152 ? -23.484 -10.305 19.188 1 96.38 152 ILE A O 1
ATOM 1218 N N . GLN A 1 153 ? -24.281 -12.359 19.078 1 94.38 153 GLN A N 1
ATOM 1219 C CA . GLN A 1 153 ? -24.094 -12.586 20.5 1 94.38 153 GLN A CA 1
ATOM 1220 C C . GLN A 1 153 ? -22.609 -12.492 20.875 1 94.38 153 GLN A C 1
ATOM 1222 O O . GLN A 1 153 ? -22.266 -11.852 21.875 1 94.38 153 GLN A O 1
ATOM 1227 N N . HIS A 1 154 ? -21.812 -13.07 20.094 1 93.44 154 HIS A N 1
ATOM 1228 C CA . HIS A 1 154 ? -20.375 -13.07 20.344 1 93.44 154 HIS A CA 1
ATOM 1229 C C . HIS A 1 154 ? -19.812 -11.656 20.266 1 93.44 154 HIS A C 1
ATOM 1231 O O . HIS A 1 154 ? -18.906 -11.297 21.031 1 93.44 154 HIS A O 1
ATOM 1237 N N . LEU A 1 155 ? -20.297 -10.859 19.359 1 94.06 155 LEU A N 1
ATOM 1238 C CA . LEU A 1 155 ? -19.828 -9.484 19.219 1 94.06 155 LEU A CA 1
ATOM 1239 C C . LEU A 1 155 ? -20.141 -8.664 20.453 1 94.06 155 LEU A C 1
ATOM 1241 O O . LEU A 1 155 ? -19.422 -7.723 20.781 1 94.06 155 LEU A O 1
ATOM 1245 N N . HIS A 1 156 ? -21.141 -9.094 21.156 1 92.5 156 HIS A N 1
ATOM 1246 C CA . HIS A 1 156 ? -21.531 -8.398 22.375 1 92.5 156 HIS A CA 1
ATOM 1247 C C . HIS A 1 156 ? -20.734 -8.898 23.578 1 92.5 156 HIS A C 1
ATOM 1249 O O . HIS A 1 156 ? -20.422 -8.133 24.484 1 92.5 156 HIS A O 1
ATOM 1255 N N . GLU A 1 157 ? -20.328 -10.086 23.5 1 91.75 157 GLU A N 1
ATOM 1256 C CA . GLU A 1 157 ? -19.781 -10.727 24.688 1 91.75 157 GLU A CA 1
ATOM 1257 C C . GLU A 1 157 ? -18.25 -10.711 24.672 1 91.75 157 GLU A C 1
ATOM 1259 O O . GLU A 1 157 ? -17.609 -10.609 25.734 1 91.75 157 GLU A O 1
ATOM 1264 N N . VAL A 1 158 ? -17.719 -10.875 23.562 1 91.81 158 VAL A N 1
ATOM 1265 C CA . VAL A 1 158 ? -16.266 -10.969 23.453 1 91.81 158 VAL A CA 1
ATOM 1266 C C . VAL A 1 158 ? -15.648 -9.57 23.578 1 91.81 158 VAL A C 1
ATOM 1268 O O . VAL A 1 158 ? -16.125 -8.625 22.953 1 91.81 158 VAL A O 1
ATOM 1271 N N . ALA A 1 159 ? -14.617 -9.5 24.375 1 89.75 159 ALA A N 1
ATOM 1272 C CA . ALA A 1 159 ? -13.93 -8.219 24.531 1 89.75 159 ALA A CA 1
ATOM 1273 C C . ALA A 1 159 ? -13 -7.945 23.344 1 89.75 159 ALA A C 1
ATOM 1275 O O . ALA A 1 159 ? -12.305 -8.852 22.875 1 89.75 159 ALA A O 1
ATOM 1276 N N . LEU A 1 160 ? -12.984 -6.734 22.906 1 91.06 160 LEU A N 1
ATOM 1277 C CA . LEU A 1 160 ? -12.094 -6.324 21.828 1 91.06 160 LEU A CA 1
ATOM 1278 C C . LEU A 1 160 ? -10.672 -6.137 22.328 1 91.06 160 LEU A C 1
ATOM 1280 O O . LEU A 1 160 ? -10.406 -5.234 23.125 1 91.06 160 LEU A O 1
ATOM 1284 N N . ALA A 1 161 ? -9.789 -6.984 21.938 1 89.38 161 ALA A N 1
ATOM 1285 C CA . ALA A 1 161 ? -8.375 -6.977 22.312 1 89.38 161 ALA A CA 1
ATOM 1286 C C . ALA A 1 161 ? -7.488 -7.312 21.125 1 89.38 161 ALA A C 1
ATOM 1288 O O . ALA A 1 161 ? -7.984 -7.543 20.016 1 89.38 161 ALA A O 1
ATOM 1289 N N . THR A 1 162 ? -6.262 -7.258 21.266 1 88 162 THR A N 1
ATOM 1290 C CA . THR A 1 162 ? -5.301 -7.5 20.188 1 88 162 THR A CA 1
ATOM 1291 C C . THR A 1 162 ? -5.484 -8.898 19.609 1 88 162 THR A C 1
ATOM 1293 O O . THR A 1 162 ? -5.449 -9.07 18.391 1 88 162 THR A O 1
ATOM 1296 N N . ASP A 1 163 ? -5.801 -9.867 20.453 1 87.69 163 ASP A N 1
ATOM 1297 C CA . ASP A 1 163 ? -5.898 -11.258 20.016 1 87.69 163 ASP A CA 1
ATOM 1298 C C . ASP A 1 163 ? -7.258 -11.531 19.375 1 87.69 163 ASP A C 1
ATOM 1300 O O . ASP A 1 163 ? -7.418 -12.523 18.641 1 87.69 163 ASP A O 1
ATOM 1304 N N . THR A 1 164 ? -8.234 -10.672 19.625 1 92.94 164 THR A N 1
ATOM 1305 C CA . THR A 1 164 ? -9.57 -10.914 19.109 1 92.94 164 THR A CA 1
ATOM 1306 C C . THR A 1 164 ? -9.891 -9.969 17.938 1 92.94 164 THR A C 1
ATOM 1308 O O . THR A 1 164 ? -11.008 -9.961 17.438 1 92.94 164 THR A O 1
ATOM 1311 N N . THR A 1 165 ? -8.977 -9.133 17.516 1 94.38 165 THR A N 1
ATOM 1312 C CA . THR A 1 165 ? -9.18 -8.141 16.453 1 94.38 165 THR A CA 1
ATOM 1313 C C . THR A 1 165 ? -9.641 -8.82 15.164 1 94.38 165 THR A C 1
ATOM 1315 O O . THR A 1 165 ? -10.617 -8.391 14.547 1 94.38 165 THR A O 1
ATOM 1318 N N . GLU A 1 166 ? -8.992 -9.906 14.805 1 95 166 GLU A N 1
ATOM 1319 C CA . GLU A 1 166 ? -9.344 -10.609 13.57 1 95 166 GLU A CA 1
ATOM 1320 C C . GLU A 1 166 ? -10.75 -11.195 13.641 1 95 166 GLU A C 1
ATOM 1322 O O . GLU A 1 166 ? -11.461 -11.234 12.641 1 95 166 GLU A O 1
ATOM 1327 N N . TYR A 1 167 ? -11.055 -11.68 14.805 1 94.94 167 TYR A N 1
ATOM 1328 C CA . TYR A 1 167 ? -12.391 -12.227 15.016 1 94.94 167 TYR A CA 1
ATOM 1329 C C . TYR A 1 167 ? -13.461 -11.188 14.703 1 94.94 167 TYR A C 1
ATOM 1331 O O . TYR A 1 167 ? -14.438 -11.484 14 1 94.94 167 TYR A O 1
ATOM 1339 N N . PHE A 1 168 ? -13.32 -9.961 15.133 1 96 168 PHE A N 1
ATOM 1340 C CA . PHE A 1 168 ? -14.281 -8.898 14.891 1 96 168 PHE A CA 1
ATOM 1341 C C . PHE A 1 168 ? -14.32 -8.539 13.406 1 96 168 PHE A C 1
ATOM 1343 O O . PHE A 1 168 ? -15.406 -8.375 12.828 1 96 168 PHE A O 1
ATOM 1350 N N . ILE A 1 169 ? -13.195 -8.453 12.75 1 97.56 169 ILE A N 1
ATOM 1351 C CA . ILE A 1 169 ? -13.109 -8.094 11.336 1 97.56 169 ILE A CA 1
ATOM 1352 C C . ILE A 1 169 ? -13.875 -9.117 10.5 1 97.56 169 ILE A C 1
ATOM 1354 O O . ILE A 1 169 ? -14.734 -8.75 9.695 1 97.56 169 ILE A O 1
ATOM 1358 N N . VAL A 1 170 ? -13.617 -10.398 10.766 1 97.31 170 VAL A N 1
ATOM 1359 C CA . VAL A 1 170 ? -14.227 -11.445 9.953 1 97.31 170 VAL A CA 1
ATOM 1360 C C . VAL A 1 170 ? -15.711 -11.547 10.273 1 97.31 170 VAL A C 1
ATOM 1362 O O . VAL A 1 170 ? -16.531 -11.859 9.398 1 97.31 170 VAL A O 1
ATOM 1365 N N . SER A 1 171 ? -16.094 -11.305 11.5 1 97.25 171 SER A N 1
ATOM 1366 C CA . SER A 1 171 ? -17.516 -11.312 11.875 1 97.25 171 SER A CA 1
ATOM 1367 C C . SER A 1 171 ? -18.281 -10.242 11.117 1 97.25 171 SER A C 1
ATOM 1369 O O . SER A 1 171 ? -19.328 -10.531 10.508 1 97.25 171 SER A O 1
ATOM 1371 N N . TYR A 1 172 ? -17.75 -9.016 11.109 1 98 172 TYR A N 1
ATOM 1372 C CA . TYR A 1 172 ? -18.406 -7.934 10.391 1 98 172 TYR A CA 1
ATOM 1373 C C . TYR A 1 172 ? -18.406 -8.195 8.891 1 98 172 TYR A C 1
ATOM 1375 O O . TYR A 1 172 ? -19.375 -7.871 8.203 1 98 172 TYR A O 1
ATOM 1383 N N . ASN A 1 173 ? -17.375 -8.789 8.391 1 97.69 173 ASN A N 1
ATOM 1384 C CA . ASN A 1 173 ? -17.344 -9.125 6.973 1 97.69 173 ASN A CA 1
ATOM 1385 C C . ASN A 1 173 ? -18.406 -10.148 6.605 1 97.69 173 ASN A C 1
ATOM 1387 O O . ASN A 1 173 ? -19.016 -10.062 5.543 1 97.69 173 ASN A O 1
ATOM 1391 N N . ALA A 1 174 ? -18.547 -11.133 7.477 1 97.19 174 ALA A N 1
ATOM 1392 C CA . ALA A 1 174 ? -19.578 -12.141 7.234 1 97.19 174 ALA A CA 1
ATOM 1393 C C . ALA A 1 174 ? -20.969 -11.516 7.219 1 97.19 174 ALA A C 1
ATOM 1395 O O . ALA A 1 174 ? -21.781 -11.82 6.344 1 97.19 174 ALA A O 1
ATOM 1396 N N . LEU A 1 175 ? -21.203 -10.688 8.148 1 97.56 175 LEU A N 1
ATOM 1397 C CA . LEU A 1 175 ? -22.484 -10.008 8.203 1 97.56 175 LEU A CA 1
ATOM 1398 C C . LEU A 1 175 ? -22.688 -9.109 6.984 1 97.56 175 LEU A C 1
ATOM 1400 O O . LEU A 1 175 ? -23.766 -9.086 6.395 1 97.56 175 LEU A O 1
ATOM 1404 N N . TYR A 1 176 ? -21.656 -8.383 6.562 1 97.62 176 TYR A N 1
ATOM 1405 C CA . TYR A 1 176 ? -21.703 -7.523 5.383 1 97.62 176 TYR A CA 1
ATOM 1406 C C . TYR A 1 176 ? -22.047 -8.328 4.137 1 97.62 176 TYR A C 1
ATOM 1408 O O . TYR A 1 176 ? -22.891 -7.914 3.338 1 97.62 176 TYR A O 1
ATOM 1416 N N . THR A 1 177 ? -21.422 -9.477 4.02 1 96.12 177 THR A N 1
ATOM 1417 C CA . THR A 1 177 ? -21.672 -10.336 2.863 1 96.12 177 THR A CA 1
ATOM 1418 C C . THR A 1 177 ? -23.125 -10.805 2.844 1 96.12 177 THR A C 1
ATOM 1420 O O . THR A 1 177 ? -23.75 -10.828 1.788 1 96.12 177 THR A O 1
ATOM 1423 N N . GLY A 1 178 ? -23.609 -11.156 4.016 1 95.31 178 GLY A N 1
ATOM 1424 C CA . GLY A 1 178 ? -25 -11.539 4.109 1 95.31 178 GLY A CA 1
ATOM 1425 C C . GLY A 1 178 ? -25.953 -10.414 3.754 1 95.31 178 GLY A C 1
ATOM 1426 O O . GLY A 1 178 ? -26.922 -10.625 3.018 1 95.31 178 GLY A O 1
ATOM 1427 N N . LEU A 1 179 ? -25.656 -9.211 4.195 1 96 179 LEU A N 1
ATOM 1428 C CA . LEU A 1 179 ? -26.5 -8.039 3.967 1 96 179 LEU A CA 1
ATOM 1429 C C . LEU A 1 179 ? -26.484 -7.641 2.496 1 96 179 LEU A C 1
ATOM 1431 O O . LEU A 1 179 ? -27.469 -7.09 1.985 1 96 179 LEU A O 1
ATOM 1435 N N . THR A 1 180 ? -25.438 -7.883 1.793 1 94.38 180 THR A N 1
ATOM 1436 C CA . THR A 1 180 ? -25.266 -7.449 0.411 1 94.38 180 THR A CA 1
ATOM 1437 C C . THR A 1 180 ? -25.812 -8.5 -0.556 1 94.38 180 THR A C 1
ATOM 1439 O O . THR A 1 180 ? -26.516 -8.164 -1.514 1 94.38 180 THR A O 1
ATOM 1442 N N . HIS A 1 181 ? -25.625 -9.805 -0.28 1 92.06 181 HIS A N 1
ATOM 1443 C CA . HIS A 1 181 ? -25.984 -10.844 -1.238 1 92.06 181 HIS A CA 1
ATOM 1444 C C . HIS A 1 181 ? -27.281 -11.539 -0.849 1 92.06 181 HIS A C 1
ATOM 1446 O O . HIS A 1 181 ? -27.953 -12.141 -1.695 1 92.06 181 HIS A O 1
ATOM 1452 N N . HIS A 1 182 ? -27.625 -11.492 0.38 1 93.25 182 HIS A N 1
ATOM 1453 C CA . HIS A 1 182 ? -28.828 -12.156 0.875 1 93.25 182 HIS A CA 1
ATOM 1454 C C . HIS A 1 182 ? -29.641 -11.242 1.778 1 93.25 182 HIS A C 1
ATOM 1456 O O . HIS A 1 182 ? -30.016 -11.625 2.887 1 93.25 182 HIS A O 1
ATOM 1462 N N . SER A 1 183 ? -29.938 -10.094 1.248 1 92 183 SER A N 1
ATOM 1463 C CA . SER A 1 183 ? -30.547 -9.008 2.021 1 92 183 SER A CA 1
ATOM 1464 C C . SER A 1 183 ? -31.906 -9.422 2.592 1 92 183 SER A C 1
ATOM 1466 O O . SER A 1 183 ? -32.219 -9.102 3.736 1 92 183 SER A O 1
ATOM 1468 N N . THR A 1 184 ? -32.656 -10.219 1.909 1 90.94 184 THR A N 1
ATOM 1469 C CA . THR A 1 184 ? -34 -10.609 2.342 1 90.94 184 THR A CA 1
ATOM 1470 C C . THR A 1 184 ? -33.906 -11.508 3.574 1 90.94 184 THR A C 1
ATOM 1472 O O . THR A 1 184 ? -34.688 -11.344 4.52 1 90.94 184 THR A O 1
ATOM 1475 N N . SER A 1 185 ? -32.969 -12.391 3.623 1 91.12 185 SER A N 1
ATOM 1476 C CA . SER A 1 185 ? -32.812 -13.32 4.738 1 91.12 185 SER A CA 1
ATOM 1477 C C . SER A 1 185 ? -32.281 -12.617 5.98 1 91.12 185 SER A C 1
ATOM 1479 O O . SER A 1 185 ? -32.469 -13.102 7.102 1 91.12 185 SER A O 1
ATOM 1481 N N . PHE A 1 186 ? -31.672 -11.492 5.84 1 94.69 186 PHE A N 1
ATOM 1482 C CA . PHE A 1 186 ? -31.016 -10.797 6.945 1 94.69 186 PHE A CA 1
ATOM 1483 C C . PHE A 1 186 ? -31.922 -9.695 7.496 1 94.69 186 PHE A C 1
ATOM 1485 O O . PHE A 1 186 ? -31.562 -9.016 8.461 1 94.69 186 PHE A O 1
ATOM 1492 N N . ARG A 1 187 ? -33.125 -9.555 7.02 1 93.44 187 ARG A N 1
ATOM 1493 C CA . ARG A 1 187 ? -34.031 -8.492 7.414 1 93.44 187 ARG A CA 1
ATOM 1494 C C . ARG A 1 187 ? -34.375 -8.578 8.898 1 93.44 187 ARG A C 1
ATOM 1496 O O . ARG A 1 187 ? -34.375 -7.562 9.594 1 93.44 187 ARG A O 1
ATOM 1503 N N . SER A 1 188 ? -34.562 -9.758 9.359 1 92.38 188 SER A N 1
ATOM 1504 C CA . SER A 1 188 ? -34.969 -9.961 10.742 1 92.38 188 SER A CA 1
ATOM 1505 C C . SER A 1 188 ? -33.844 -9.633 11.711 1 92.38 188 SER A C 1
ATOM 1507 O O . SER A 1 188 ? -34.062 -9.43 12.906 1 92.38 188 SER A O 1
ATOM 1509 N N . PHE A 1 189 ? -32.625 -9.555 11.219 1 94.69 189 PHE A N 1
ATOM 1510 C CA . PHE A 1 189 ? -31.484 -9.352 12.078 1 94.69 189 PHE A CA 1
ATOM 1511 C C . PHE A 1 189 ? -30.953 -7.93 11.953 1 94.69 189 PHE A C 1
ATOM 1513 O O . PHE A 1 189 ? -29.984 -7.555 12.633 1 94.69 189 PHE A O 1
ATOM 1520 N N . ALA A 1 190 ? -31.516 -7.055 11.156 1 94.62 190 ALA A N 1
ATOM 1521 C CA . ALA A 1 190 ? -30.984 -5.746 10.797 1 94.62 190 ALA A CA 1
ATOM 1522 C C . ALA A 1 190 ? -30.766 -4.875 12.031 1 94.62 190 ALA A C 1
ATOM 1524 O O . ALA A 1 190 ? -29.688 -4.309 12.219 1 94.62 190 ALA A O 1
ATOM 1525 N N . ILE A 1 191 ? -31.703 -4.809 12.914 1 92.81 191 ILE A N 1
ATOM 1526 C CA . ILE A 1 191 ? -31.656 -3.955 14.102 1 92.81 191 ILE A CA 1
ATOM 1527 C C . ILE A 1 191 ? -30.578 -4.469 15.055 1 92.81 191 ILE A C 1
ATOM 1529 O O . ILE A 1 191 ? -29.812 -3.68 15.617 1 92.81 191 ILE A O 1
ATOM 1533 N N . LYS A 1 192 ? -30.516 -5.758 15.188 1 95.38 192 LYS A N 1
ATOM 1534 C CA . LYS A 1 192 ? -29.531 -6.348 16.078 1 95.38 192 LYS A CA 1
ATOM 1535 C C . LYS A 1 192 ? -28.109 -6.148 15.547 1 95.38 192 LYS A C 1
ATOM 1537 O O . LYS A 1 192 ? -27.172 -5.953 16.328 1 95.38 192 LYS A O 1
ATOM 1542 N N . ILE A 1 193 ? -27.984 -6.23 14.234 1 96.81 193 ILE A N 1
ATOM 1543 C CA . ILE A 1 193 ? -26.688 -6 13.625 1 96.81 193 ILE A CA 1
ATOM 1544 C C . ILE A 1 193 ? -26.266 -4.543 13.828 1 96.81 193 ILE A C 1
ATOM 1546 O O . ILE A 1 193 ? -25.109 -4.258 14.133 1 96.81 193 ILE A O 1
ATOM 1550 N N . GLU A 1 194 ? -27.188 -3.607 13.68 1 95.62 194 GLU A N 1
ATOM 1551 C CA . GLU A 1 194 ? -26.906 -2.197 13.922 1 95.62 194 GLU A CA 1
ATOM 1552 C C . GLU A 1 194 ? -26.391 -1.978 15.336 1 95.62 194 GLU A C 1
ATOM 1554 O O . GLU A 1 194 ? -25.375 -1.3 15.531 1 95.62 194 GLU A O 1
ATOM 1559 N N . GLN A 1 195 ? -27.016 -2.629 16.281 1 93.44 195 GLN A N 1
ATOM 1560 C CA . GLN A 1 195 ? -26.609 -2.488 17.672 1 93.44 195 GLN A CA 1
ATOM 1561 C C . GLN A 1 195 ? -25.219 -3.053 17.906 1 93.44 195 GLN A C 1
ATOM 1563 O O . GLN A 1 195 ? -24.438 -2.48 18.672 1 93.44 195 GLN A O 1
ATOM 1568 N N . ALA A 1 196 ? -24.953 -4.141 17.25 1 95.44 196 ALA A N 1
ATOM 1569 C CA . ALA A 1 196 ? -23.641 -4.758 17.391 1 95.44 196 ALA A CA 1
ATOM 1570 C C . ALA A 1 196 ? -22.547 -3.859 16.812 1 95.44 196 ALA A C 1
ATOM 1572 O O . ALA A 1 196 ? -21.438 -3.795 17.344 1 95.44 196 ALA A O 1
ATOM 1573 N N . CYS A 1 197 ? -22.828 -3.17 15.719 1 96.06 197 CYS A N 1
ATOM 1574 C CA . CYS A 1 197 ? -21.875 -2.273 15.086 1 96.06 197 CYS A CA 1
ATOM 1575 C C . CYS A 1 197 ? -21.594 -1.058 15.961 1 96.06 197 CYS A C 1
ATOM 1577 O O . CYS A 1 197 ? -20.453 -0.615 16.078 1 96.06 197 CYS A O 1
ATOM 1579 N N . LEU A 1 198 ? -22.578 -0.588 16.656 1 93.56 198 LEU A N 1
ATOM 1580 C CA . LEU A 1 198 ? -22.484 0.65 17.422 1 93.56 198 LEU A CA 1
ATOM 1581 C C . LEU A 1 198 ? -21.641 0.449 18.672 1 93.56 198 LEU A C 1
ATOM 1583 O O . LEU A 1 198 ? -21.203 1.421 19.297 1 93.56 198 LEU A O 1
ATOM 1587 N N . LEU A 1 199 ? -21.266 -0.772 18.953 1 90.69 199 LEU A N 1
ATOM 1588 C CA . LEU A 1 199 ? -20.406 -1.064 20.094 1 90.69 199 LEU A CA 1
ATOM 1589 C C . LEU A 1 199 ? -19.016 -0.47 19.906 1 90.69 199 LEU A C 1
ATOM 1591 O O . LEU A 1 199 ? -18.344 -0.115 20.875 1 90.69 199 LEU A O 1
ATOM 1595 N N . LEU A 1 200 ? -18.641 -0.313 18.641 1 92.19 200 LEU A N 1
ATOM 1596 C CA . LEU A 1 200 ? -17.297 0.154 18.344 1 92.19 200 LEU A CA 1
ATOM 1597 C C . LEU A 1 200 ? -17.172 1.65 18.609 1 92.19 200 LEU A C 1
ATOM 1599 O O . LEU A 1 200 ? -16.062 2.184 18.641 1 92.19 200 LEU A O 1
ATOM 1603 N N . LEU A 1 201 ? -18.297 2.332 18.781 1 90.5 201 LEU A N 1
ATOM 1604 C CA . LEU A 1 201 ? -18.25 3.754 19.109 1 90.5 201 LEU A CA 1
ATOM 1605 C C . LEU A 1 201 ? -17.797 3.965 20.547 1 90.5 201 LEU A C 1
ATOM 1607 O O . LEU A 1 201 ? -17.344 5.047 20.906 1 90.5 201 LEU A O 1
ATOM 1611 N N . ASN A 1 202 ? -17.906 2.852 21.297 1 82.19 202 ASN A N 1
ATOM 1612 C CA . ASN A 1 202 ? -17.344 2.863 22.656 1 82.19 202 ASN A CA 1
ATOM 1613 C C . ASN A 1 202 ? -16 2.15 22.719 1 82.19 202 ASN A C 1
ATOM 1615 O O . ASN A 1 202 ? -15.914 1.012 23.172 1 82.19 202 ASN A O 1
ATOM 1619 N N . ALA A 1 203 ? -14.984 2.887 22.297 1 67.94 203 ALA A N 1
ATOM 1620 C CA . ALA A 1 203 ? -13.703 2.244 22.031 1 67.94 203 ALA A CA 1
ATOM 1621 C C . ALA A 1 203 ? -12.977 1.902 23.328 1 67.94 203 ALA A C 1
ATOM 1623 O O . ALA A 1 203 ? -13.117 2.609 24.328 1 67.94 203 ALA A O 1
ATOM 1624 N N . PRO A 1 204 ? -12.297 0.822 23.156 1 73.06 204 PRO A N 1
ATOM 1625 C CA . PRO A 1 204 ? -11.445 0.429 24.281 1 73.06 204 PRO A CA 1
ATOM 1626 C C . PRO A 1 204 ? -10.281 1.389 24.5 1 73.06 204 PRO A C 1
ATOM 1628 O O . PRO A 1 204 ? -10.195 2.426 23.844 1 73.06 204 PRO A O 1
ATOM 1631 N N . THR A 1 205 ? -9.523 1.08 25.484 1 70.88 205 THR A N 1
ATOM 1632 C CA . THR A 1 205 ? -8.383 1.904 25.875 1 70.88 205 THR A CA 1
ATOM 1633 C C . THR A 1 205 ? -7.371 1.997 24.734 1 70.88 205 THR A C 1
ATOM 1635 O O . THR A 1 205 ? -6.816 3.066 24.484 1 70.88 205 THR A O 1
ATOM 1638 N N . ASP A 1 206 ? -7.254 0.869 24.016 1 78.44 206 ASP A N 1
ATOM 1639 C CA . ASP A 1 206 ? -6.312 0.885 22.891 1 78.44 206 ASP A CA 1
ATOM 1640 C C . ASP A 1 206 ? -7.023 1.227 21.594 1 78.44 206 ASP A C 1
ATOM 1642 O O . ASP A 1 206 ? -7.703 0.379 21 1 78.44 206 ASP A O 1
ATOM 1646 N N . LEU A 1 207 ? -6.867 2.408 21.125 1 87.69 207 LEU A N 1
ATOM 1647 C CA . LEU A 1 207 ? -7.582 2.92 19.953 1 87.69 207 LEU A CA 1
ATOM 1648 C C . LEU A 1 207 ? -7.031 2.314 18.672 1 87.69 207 LEU A C 1
ATOM 1650 O O . LEU A 1 207 ? -7.711 2.303 17.641 1 87.69 207 LEU A O 1
ATOM 1654 N N . SER A 1 208 ? -5.828 1.783 18.766 1 86.06 208 SER A N 1
ATOM 1655 C CA . SER A 1 208 ? -5.258 1.187 17.562 1 86.06 208 SER A CA 1
ATOM 1656 C C . SER A 1 208 ? -6.02 -0.068 17.141 1 86.06 208 SER A C 1
ATOM 1658 O O . SER A 1 208 ? -6.191 -0.334 15.953 1 86.06 208 SER A O 1
ATOM 1660 N N . ILE A 1 209 ? -6.535 -0.719 18.062 1 89.88 209 ILE A N 1
ATOM 1661 C CA . ILE A 1 209 ? -7.293 -1.941 17.812 1 89.88 209 ILE A CA 1
ATOM 1662 C C . ILE A 1 209 ? -8.664 -1.591 17.234 1 89.88 209 ILE A C 1
ATOM 1664 O O . ILE A 1 209 ? -9.117 -2.203 16.266 1 89.88 209 ILE A O 1
ATOM 1668 N N . ALA A 1 210 ? -9.25 -0.6 17.812 1 92 210 ALA A N 1
ATOM 1669 C CA . ALA A 1 210 ? -10.555 -0.169 17.344 1 92 210 ALA A CA 1
ATOM 1670 C C . ALA A 1 210 ? -10.477 0.354 15.906 1 92 210 ALA A C 1
ATOM 1672 O O . ALA A 1 210 ? -11.359 0.082 15.086 1 92 210 ALA A O 1
ATOM 1673 N N . LYS A 1 211 ? -9.453 1.043 15.617 1 93.44 211 LYS A N 1
ATOM 1674 C CA . LYS A 1 211 ? -9.266 1.615 14.281 1 93.44 211 LYS A CA 1
ATOM 1675 C C . LYS A 1 211 ? -9.07 0.521 13.242 1 93.44 211 LYS A C 1
ATOM 1677 O O . LYS A 1 211 ? -9.469 0.679 12.086 1 93.44 211 LYS A O 1
ATOM 1682 N N . ALA A 1 212 ? -8.523 -0.606 13.617 1 94.94 212 ALA A N 1
ATOM 1683 C CA . ALA A 1 212 ? -8.305 -1.726 12.703 1 94.94 212 ALA A CA 1
ATOM 1684 C C . ALA A 1 212 ? -9.633 -2.385 12.32 1 94.94 212 ALA A C 1
ATOM 1686 O O . ALA A 1 212 ? -9.773 -2.914 11.219 1 94.94 212 ALA A O 1
ATOM 1687 N N . VAL A 1 213 ? -10.578 -2.332 13.172 1 96.81 213 VAL A N 1
ATOM 1688 C CA . VAL A 1 213 ? -11.859 -3.008 12.984 1 96.81 213 VAL A CA 1
ATOM 1689 C C . VAL A 1 213 ? -12.844 -2.059 12.312 1 96.81 213 VAL A C 1
ATOM 1691 O O . VAL A 1 213 ? -13.836 -2.5 11.719 1 96.81 213 VAL A O 1
ATOM 1694 N N . LEU A 1 214 ? -12.562 -0.777 12.352 1 96.94 214 LEU A N 1
ATOM 1695 C CA . LEU A 1 214 ? -13.484 0.283 11.969 1 96.94 214 LEU A CA 1
ATOM 1696 C C . LEU A 1 214 ? -13.906 0.139 10.516 1 96.94 214 LEU A C 1
ATOM 1698 O O . LEU A 1 214 ? -15.094 0.242 10.195 1 96.94 214 LEU A O 1
ATOM 1702 N N . PRO A 1 215 ? -13.062 -0.167 9.602 1 97.69 215 PRO A N 1
ATOM 1703 C CA . PRO A 1 215 ? -13.492 -0.259 8.211 1 97.69 215 PRO A CA 1
ATOM 1704 C C . PRO A 1 215 ? -14.516 -1.371 7.98 1 97.69 215 PRO A C 1
ATOM 1706 O O . PRO A 1 215 ? -15.531 -1.155 7.312 1 97.69 215 PRO A O 1
ATOM 1709 N N . SER A 1 216 ? -14.266 -2.543 8.531 1 97.94 216 SER A N 1
ATOM 1710 C CA . SER A 1 216 ? -15.188 -3.662 8.359 1 97.94 216 SER A CA 1
ATOM 1711 C C . SER A 1 216 ? -16.531 -3.375 9.023 1 97.94 216 SER A C 1
ATOM 1713 O O . SER A 1 216 ? -17.578 -3.684 8.461 1 97.94 216 SER A O 1
ATOM 1715 N N . MET A 1 217 ? -16.453 -2.812 10.18 1 97.81 217 MET A N 1
ATOM 1716 C CA . MET A 1 217 ? -17.672 -2.477 10.891 1 97.81 217 MET A CA 1
ATOM 1717 C C . MET A 1 217 ? -18.484 -1.431 10.125 1 97.81 217 MET A C 1
ATOM 1719 O O . MET A 1 217 ? -19.703 -1.549 9.992 1 97.81 217 MET A O 1
ATOM 1723 N N . SER A 1 218 ? -17.828 -0.39 9.594 1 98.19 218 SER A N 1
ATOM 1724 C CA . SER A 1 218 ? -18.5 0.676 8.852 1 98.19 218 SER A CA 1
ATOM 1725 C C . SER A 1 218 ? -19.156 0.142 7.582 1 98.19 218 SER A C 1
ATOM 1727 O O . SER A 1 218 ? -20.25 0.552 7.227 1 98.19 218 SER A O 1
ATOM 1729 N N . GLN A 1 219 ? -18.5 -0.766 6.953 1 97.94 219 GLN A N 1
ATOM 1730 C CA . GLN A 1 219 ? -19.062 -1.383 5.762 1 97.94 219 GLN A CA 1
ATOM 1731 C C . GLN A 1 219 ? -20.328 -2.172 6.102 1 97.94 219 GLN A C 1
ATOM 1733 O O . GLN A 1 219 ? -21.328 -2.107 5.375 1 97.94 219 GLN A O 1
ATOM 1738 N N . CYS A 1 220 ? -20.156 -2.877 7.172 1 98.06 220 CYS A N 1
ATOM 1739 C CA . CYS A 1 220 ? -21.297 -3.654 7.629 1 98.06 220 CYS A CA 1
ATOM 1740 C C . CYS A 1 220 ? -22.484 -2.748 7.945 1 98.06 220 CYS A C 1
ATOM 1742 O O . CYS A 1 220 ? -23.578 -2.975 7.453 1 98.06 220 CYS A O 1
ATOM 1744 N N . LEU A 1 221 ? -22.25 -1.688 8.695 1 97.81 221 LEU A N 1
ATOM 1745 C CA . LEU A 1 221 ? -23.312 -0.757 9.055 1 97.81 221 LEU A CA 1
ATOM 1746 C C . LEU A 1 221 ? -23.875 -0.05 7.82 1 97.81 221 LEU A C 1
ATOM 1748 O O . LEU A 1 221 ? -25.078 0.189 7.723 1 97.81 221 LEU A O 1
ATOM 1752 N N . GLY A 1 222 ? -23.047 0.272 6.898 1 97.5 222 GLY A N 1
ATOM 1753 C CA . GLY A 1 222 ? -23.453 0.928 5.664 1 97.5 222 GLY A CA 1
ATOM 1754 C C . GLY A 1 222 ? -24.391 0.082 4.82 1 97.5 222 GLY A C 1
ATOM 1755 O O . GLY A 1 222 ? -25.141 0.61 4 1 97.5 222 GLY A O 1
ATOM 1756 N N . ALA A 1 223 ? -24.391 -1.241 5.023 1 97.31 223 ALA A N 1
ATOM 1757 C CA . ALA A 1 223 ? -25.172 -2.158 4.195 1 97.31 223 ALA A CA 1
ATOM 1758 C C . ALA A 1 223 ? -26.484 -2.527 4.875 1 97.31 223 ALA A C 1
ATOM 1760 O O . ALA A 1 223 ? -27.297 -3.248 4.301 1 97.31 223 ALA A O 1
ATOM 1761 N N . ILE A 1 224 ? -26.766 -2.025 6.008 1 96.69 224 ILE A N 1
ATOM 1762 C CA . ILE A 1 224 ? -27.922 -2.416 6.809 1 96.69 224 ILE A CA 1
ATOM 1763 C C . ILE A 1 224 ? -29.203 -2.072 6.059 1 96.69 224 ILE A C 1
ATOM 1765 O O . ILE A 1 224 ? -30.172 -2.834 6.09 1 96.69 224 ILE A O 1
ATOM 1769 N N . ALA A 1 225 ? -29.188 -0.973 5.352 1 95.69 225 ALA A N 1
ATOM 1770 C CA . ALA A 1 225 ? -30.391 -0.521 4.656 1 95.69 225 ALA A CA 1
ATOM 1771 C C . ALA A 1 225 ? -30.797 -1.513 3.57 1 95.69 225 ALA A C 1
ATOM 1773 O O . ALA A 1 225 ? -31.969 -1.538 3.152 1 95.69 225 ALA A O 1
ATOM 1774 N N . ASN A 1 226 ? -29.859 -2.324 3.113 1 95.12 226 ASN A N 1
ATOM 1775 C CA . ASN A 1 226 ? -30.172 -3.326 2.1 1 95.12 226 ASN A CA 1
ATOM 1776 C C . ASN A 1 226 ? -31.156 -4.367 2.621 1 95.12 226 ASN A C 1
ATOM 1778 O O . ASN A 1 226 ? -31.891 -4.988 1.842 1 95.12 226 ASN A O 1
ATOM 1782 N N . ALA A 1 227 ? -31.078 -4.598 3.932 1 94 227 ALA A N 1
ATOM 1783 C CA . ALA A 1 227 ? -31.891 -5.641 4.547 1 94 227 ALA A CA 1
ATOM 1784 C C . ALA A 1 227 ? -33.25 -5.086 5.008 1 94 227 ALA A C 1
ATOM 1786 O O . ALA A 1 227 ? -33.656 -5.344 6.133 1 94 227 ALA A O 1
ATOM 1787 N N . THR A 1 228 ? -33.781 -4.211 4.336 1 90.38 228 THR A N 1
ATOM 1788 C CA . THR A 1 228 ? -35.125 -3.674 4.555 1 90.38 228 THR A CA 1
ATOM 1789 C C . THR A 1 228 ? -36 -3.883 3.322 1 90.38 228 THR A C 1
ATOM 1791 O O . THR A 1 228 ? -35.5 -4.172 2.236 1 90.38 228 THR A O 1
ATOM 1794 N N . PRO A 1 229 ? -37.344 -3.879 3.574 1 87.62 229 PRO A N 1
ATOM 1795 C CA . PRO A 1 229 ? -38.188 -3.982 2.389 1 87.62 229 PRO A CA 1
ATOM 1796 C C . PRO A 1 229 ? -37.938 -2.873 1.372 1 87.62 229 PRO A C 1
ATOM 1798 O O . PRO A 1 229 ? -37.531 -1.77 1.748 1 87.62 229 PRO A O 1
ATOM 1801 N N . VAL A 1 230 ? -38.094 -3.16 0.082 1 83.38 230 VAL A N 1
ATOM 1802 C CA . VAL A 1 230 ? -37.719 -2.305 -1.036 1 83.38 230 VAL A CA 1
ATOM 1803 C C . VAL A 1 230 ? -38.375 -0.929 -0.877 1 83.38 230 VAL A C 1
ATOM 1805 O O . VAL A 1 230 ? -37.719 0.095 -1.153 1 83.38 230 VAL A O 1
ATOM 1808 N N . ASP A 1 231 ? -39.469 -0.833 -0.279 1 85.94 231 ASP A N 1
ATOM 1809 C CA . ASP A 1 231 ? -40.219 0.422 -0.179 1 85.94 231 ASP A CA 1
ATOM 1810 C C . ASP A 1 231 ? -39.688 1.276 0.973 1 85.94 231 ASP A C 1
ATOM 1812 O O . ASP A 1 231 ? -39.875 2.496 0.981 1 85.94 231 ASP A O 1
ATOM 1816 N N . THR A 1 232 ? -38.969 0.631 1.845 1 91.5 232 THR A N 1
ATOM 1817 C CA . THR A 1 232 ? -38.562 1.356 3.035 1 91.5 232 THR A CA 1
ATOM 1818 C C . THR A 1 232 ? -37.031 1.502 3.062 1 91.5 232 THR A C 1
ATOM 1820 O O . THR A 1 232 ? -36.469 2.02 4.027 1 91.5 232 THR A O 1
ATOM 1823 N N . THR A 1 233 ? -36.344 1.059 2.047 1 93.44 233 THR A N 1
ATOM 1824 C CA . THR A 1 233 ? -34.906 1.085 2.006 1 93.44 233 THR A CA 1
ATOM 1825 C C . THR A 1 233 ? -34.375 2.518 2.07 1 93.44 233 THR A C 1
ATOM 1827 O O . THR A 1 233 ? -33.5 2.834 2.885 1 93.44 233 THR A O 1
ATOM 1830 N N . SER A 1 234 ? -34.938 3.369 1.257 1 94.69 234 SER A N 1
ATOM 1831 C CA . SER A 1 234 ? -34.531 4.766 1.205 1 94.69 234 SER A CA 1
ATOM 1832 C C . SER A 1 234 ? -34.781 5.473 2.529 1 94.69 234 SER A C 1
ATOM 1834 O O . SER A 1 234 ? -33.938 6.207 3.031 1 94.69 234 SER A O 1
ATOM 1836 N N . ALA A 1 235 ? -35.906 5.188 3.111 1 94.62 235 ALA A N 1
ATOM 1837 C CA . ALA A 1 235 ? -36.281 5.836 4.367 1 94.62 235 ALA A CA 1
ATOM 1838 C C . ALA A 1 235 ? -35.375 5.391 5.508 1 94.62 235 ALA A C 1
ATOM 1840 O O . ALA A 1 235 ? -34.938 6.215 6.309 1 94.62 235 ALA A O 1
ATOM 1841 N N . THR A 1 236 ? -35.156 4.102 5.582 1 95.06 236 THR A N 1
ATOM 1842 C CA . THR A 1 236 ? -34.25 3.58 6.613 1 95.06 236 THR A CA 1
ATOM 1843 C C . THR A 1 236 ? -32.844 4.145 6.457 1 95.06 236 THR A C 1
ATOM 1845 O O . THR A 1 236 ? -32.219 4.527 7.441 1 95.06 236 THR A O 1
ATOM 1848 N N . TRP A 1 237 ? -32.375 4.164 5.23 1 97.12 237 TRP A N 1
ATOM 1849 C CA . TRP A 1 237 ? -31.062 4.723 4.941 1 97.12 237 TRP A CA 1
ATOM 1850 C C . TRP A 1 237 ? -30.984 6.184 5.375 1 97.12 237 TRP A C 1
ATOM 1852 O O . TRP A 1 237 ? -30.016 6.598 6.02 1 97.12 237 TRP A O 1
ATOM 1862 N N . GLN A 1 238 ? -32 6.98 5.078 1 96.75 238 GLN A N 1
ATOM 1863 C CA . GLN A 1 238 ? -32.031 8.391 5.449 1 96.75 238 GLN A CA 1
ATOM 1864 C C . GLN A 1 238 ? -32 8.562 6.965 1 96.75 238 GLN A C 1
ATOM 1866 O O . GLN A 1 238 ? -31.328 9.461 7.477 1 96.75 238 GLN A O 1
ATOM 1871 N N . GLN A 1 239 ? -32.656 7.711 7.613 1 94.88 239 GLN A N 1
ATOM 1872 C CA . GLN A 1 239 ? -32.656 7.77 9.07 1 94.88 239 GLN A CA 1
ATOM 1873 C C . GLN A 1 239 ? -31.266 7.492 9.633 1 94.88 239 GLN A C 1
ATOM 1875 O O . GLN A 1 239 ? -30.828 8.148 10.578 1 94.88 239 GLN A O 1
ATOM 1880 N N . LEU A 1 240 ? -30.609 6.508 9.102 1 96 240 LEU A N 1
ATOM 1881 C CA . LEU A 1 240 ? -29.25 6.188 9.539 1 96 240 LEU A CA 1
ATOM 1882 C C . LEU A 1 240 ? -28.312 7.355 9.289 1 96 240 LEU A C 1
ATOM 1884 O O . LEU A 1 240 ? -27.484 7.691 10.141 1 96 240 LEU A O 1
ATOM 1888 N N . VAL A 1 241 ? -28.438 8 8.117 1 97.5 241 VAL A N 1
ATOM 1889 C CA . VAL A 1 241 ? -27.609 9.156 7.773 1 97.5 241 VAL A CA 1
ATOM 1890 C C . VAL A 1 241 ? -27.875 10.297 8.75 1 97.5 241 VAL A C 1
ATOM 1892 O O . VAL A 1 241 ? -26.953 10.93 9.25 1 97.5 241 VAL A O 1
ATOM 1895 N N . GLU A 1 242 ? -29.125 10.508 9.039 1 95.5 242 GLU A N 1
ATOM 1896 C CA . GLU A 1 242 ? -29.5 11.578 9.953 1 95.5 242 GLU A CA 1
ATOM 1897 C C . GLU A 1 242 ? -28.922 11.344 11.344 1 95.5 242 GLU A C 1
ATOM 1899 O O . GLU A 1 242 ? -28.422 12.273 11.984 1 95.5 242 GLU A O 1
ATOM 1904 N N . ARG A 1 243 ? -28.984 10.156 11.781 1 94.56 243 ARG A N 1
ATOM 1905 C CA . ARG A 1 243 ? -28.422 9.836 13.094 1 94.56 243 ARG A CA 1
ATOM 1906 C C . ARG A 1 243 ? -26.906 10.047 13.109 1 94.56 243 ARG A C 1
ATOM 1908 O O . ARG A 1 243 ? -26.359 10.57 14.078 1 94.56 243 ARG A O 1
ATOM 1915 N N . ALA A 1 244 ? -26.234 9.594 12.047 1 96.19 244 ALA A N 1
ATOM 1916 C CA . ALA A 1 244 ? -24.797 9.789 11.945 1 96.19 244 ALA A CA 1
ATOM 1917 C C . ALA A 1 244 ? -24.438 11.273 11.938 1 96.19 244 ALA A C 1
ATOM 1919 O O . ALA A 1 244 ? -23.531 11.711 12.648 1 96.19 244 ALA A O 1
ATOM 1920 N N . VAL A 1 245 ? -25.203 12.07 11.188 1 96.56 245 VAL A N 1
ATOM 1921 C CA . VAL A 1 245 ? -24.953 13.508 11.047 1 96.56 245 VAL A CA 1
ATOM 1922 C C . VAL A 1 245 ? -25.203 14.203 12.383 1 96.56 245 VAL A C 1
ATOM 1924 O O . VAL A 1 245 ? -24.391 15.023 12.82 1 96.56 245 VAL A O 1
ATOM 1927 N N . LEU A 1 246 ? -26.266 13.828 13.031 1 94 246 LEU A N 1
ATOM 1928 C CA . LEU A 1 246 ? -26.578 14.43 14.32 1 94 246 LEU A CA 1
ATOM 1929 C C . LEU A 1 246 ? -25.5 14.086 15.352 1 94 246 LEU A C 1
ATOM 1931 O O . LEU A 1 246 ? -25.094 14.945 16.141 1 94 246 LEU A O 1
ATOM 1935 N N . ALA A 1 247 ? -25.109 12.867 15.367 1 93 247 ALA A N 1
ATOM 1936 C CA . ALA A 1 247 ? -24.031 12.453 16.281 1 93 247 ALA A CA 1
ATOM 1937 C C . ALA A 1 247 ? -22.75 13.234 16 1 93 247 ALA A C 1
ATOM 1939 O O . ALA A 1 247 ? -22.047 13.625 16.938 1 93 247 ALA A O 1
ATOM 1940 N N . LEU A 1 248 ? -22.453 13.492 14.75 1 95 248 LEU A N 1
ATOM 1941 C CA . LEU A 1 248 ? -21.266 14.25 14.375 1 95 248 LEU A CA 1
ATOM 1942 C C . LEU A 1 248 ? -21.375 15.695 14.859 1 95 248 LEU A C 1
ATOM 1944 O O . LEU A 1 248 ? -20.406 16.266 15.352 1 95 248 LEU A O 1
ATOM 1948 N N . HIS A 1 249 ? -22.547 16.266 14.711 1 92.44 249 HIS A N 1
ATOM 1949 C CA . HIS A 1 249 ? -22.75 17.625 15.219 1 92.44 249 HIS A CA 1
ATOM 1950 C C . HIS A 1 249 ? -22.469 17.703 16.719 1 92.44 249 HIS A C 1
ATOM 1952 O O . HIS A 1 249 ? -21.797 18.625 17.172 1 92.44 249 HIS A O 1
ATOM 1958 N N . TYR A 1 250 ? -22.859 16.719 17.344 1 87.75 250 TYR A N 1
ATOM 1959 C CA . TYR A 1 250 ? -22.672 16.688 18.797 1 87.75 250 TYR A CA 1
ATOM 1960 C C . TYR A 1 250 ? -21.188 16.625 19.141 1 87.75 250 TYR A C 1
ATOM 1962 O O . TYR A 1 250 ? -20.719 17.391 19.984 1 87.75 250 TYR A O 1
ATOM 1970 N N . HIS A 1 251 ? -20.469 15.805 18.547 1 88.12 251 HIS A N 1
ATOM 1971 C CA . HIS A 1 251 ? -19.062 15.641 18.859 1 88.12 251 HIS A CA 1
ATOM 1972 C C . HIS A 1 251 ? -18.25 16.844 18.391 1 88.12 251 HIS A C 1
ATOM 1974 O O . HIS A 1 251 ? -17.25 17.203 19 1 88.12 251 HIS A O 1
ATOM 1980 N N . LEU A 1 252 ? -18.672 17.469 17.328 1 90.06 252 LEU A N 1
ATOM 1981 C CA . LEU A 1 252 ? -18.031 18.688 16.875 1 90.06 252 LEU A CA 1
ATOM 1982 C C . LEU A 1 252 ? -18.25 19.828 17.859 1 90.06 252 LEU A C 1
ATOM 1984 O O . LEU A 1 252 ? -17.391 20.672 18.047 1 90.06 252 LEU A O 1
ATOM 1988 N N . ASP A 1 253 ? -19.391 19.781 18.484 1 85.69 253 ASP A N 1
ATOM 1989 C CA . ASP A 1 253 ? -19.672 20.781 19.531 1 85.69 253 ASP A CA 1
ATOM 1990 C C . ASP A 1 253 ? -18.75 20.578 20.734 1 85.69 253 ASP A C 1
ATOM 1992 O O . ASP A 1 253 ? -18.281 21.547 21.328 1 85.69 253 ASP A O 1
ATOM 1996 N N . ILE A 1 254 ? -18.5 19.391 21.031 1 81.38 254 ILE A N 1
ATOM 1997 C CA . ILE A 1 254 ? -17.594 19.094 22.125 1 81.38 254 ILE A CA 1
ATOM 1998 C C . ILE A 1 254 ? -16.172 19.547 21.766 1 81.38 254 ILE A C 1
ATOM 2000 O O . ILE A 1 254 ? -15.492 20.156 22.578 1 81.38 254 ILE A O 1
ATOM 2004 N N . ALA A 1 255 ? -15.812 19.281 20.625 1 83.75 255 ALA A N 1
ATOM 2005 C CA . ALA A 1 255 ? -14.469 19.656 20.172 1 83.75 255 ALA A CA 1
ATOM 2006 C C . ALA A 1 255 ? -14.312 21.188 20.156 1 83.75 255 ALA A C 1
ATOM 2008 O O . ALA A 1 255 ? -13.258 21.703 20.531 1 83.75 255 ALA A O 1
ATOM 2009 N N . ALA A 1 256 ? -15.375 21.859 19.734 1 82.06 256 ALA A N 1
ATOM 2010 C CA . ALA A 1 256 ? -15.336 23.328 19.609 1 82.06 256 ALA A CA 1
ATOM 2011 C C . ALA A 1 256 ? -15.57 23.984 20.953 1 82.06 256 ALA A C 1
ATOM 2013 O O . ALA A 1 256 ? -15.492 25.219 21.078 1 82.06 256 ALA A O 1
ATOM 2014 N N . GLY A 1 257 ? -15.867 23.219 21.938 1 76.44 257 GLY A N 1
ATOM 2015 C CA . GLY A 1 257 ? -16.109 23.766 23.266 1 76.44 257 GLY A CA 1
ATOM 2016 C C . GLY A 1 257 ? -17.484 24.422 23.391 1 76.44 257 GLY A C 1
ATOM 2017 O O . GLY A 1 257 ? -17.672 25.312 24.219 1 76.44 257 GLY A O 1
ATOM 2018 N N . LYS A 1 258 ? -18.344 24.109 22.562 1 72.94 258 LYS A N 1
ATOM 2019 C CA . LYS A 1 258 ? -19.656 24.734 22.578 1 72.94 258 LYS A CA 1
ATOM 2020 C C . LYS A 1 258 ? -20.688 23.859 23.297 1 72.94 258 LYS A C 1
ATOM 2022 O O . LYS A 1 258 ? -21.812 24.297 23.516 1 72.94 258 LYS A O 1
ATOM 2027 N N . ASP A 1 259 ? -20.281 22.578 23.531 1 69.06 259 ASP A N 1
ATOM 2028 C CA . ASP A 1 259 ? -21.234 21.672 24.141 1 69.06 259 ASP A CA 1
ATOM 2029 C C . ASP A 1 259 ? -21.438 22 25.625 1 69.06 259 ASP A C 1
ATOM 2031 O O . ASP A 1 259 ? -20.484 22.031 26.391 1 69.06 259 ASP A O 1
ATOM 2035 N N . SER A 1 260 ? -22.578 22.672 25.906 1 61.31 260 SER A N 1
ATOM 2036 C CA . SER A 1 260 ? -22.922 22.938 27.312 1 61.31 260 SER A CA 1
ATOM 2037 C C . SER A 1 260 ? -23.656 21.75 27.922 1 61.31 260 SER A C 1
ATOM 2039 O O . SER A 1 260 ? -24.328 20.984 27.219 1 61.31 260 SER A O 1
ATOM 2041 N N . ALA A 1 261 ? -23.266 21.188 29.141 1 57.19 261 ALA A N 1
ATOM 2042 C CA . ALA A 1 261 ? -23.859 20.094 29.891 1 57.19 261 ALA A CA 1
ATOM 2043 C C . ALA A 1 261 ? -25.375 20.047 29.703 1 57.19 261 ALA A C 1
ATOM 2045 O O . ALA A 1 261 ? -25.969 18.969 29.672 1 57.19 261 ALA A O 1
ATOM 2046 N N . ASN A 1 262 ? -25.953 21.156 29.609 1 51.41 262 ASN A N 1
ATOM 2047 C CA . ASN A 1 262 ? -27.422 21.234 29.578 1 51.41 262 ASN A CA 1
ATOM 2048 C C . ASN A 1 262 ? -27.969 20.703 28.25 1 51.41 262 ASN A C 1
ATOM 2050 O O . ASN A 1 262 ? -29.125 20.266 28.188 1 51.41 262 ASN A O 1
ATOM 2054 N N . ASP A 1 263 ? -27.188 20.578 27.266 1 55.91 263 ASP A N 1
ATOM 2055 C CA . ASP A 1 263 ? -27.688 20.219 25.938 1 55.91 263 ASP A CA 1
ATOM 2056 C C . ASP A 1 263 ? -27.781 18.703 25.797 1 55.91 263 ASP A C 1
ATOM 2058 O O . ASP A 1 263 ? -28.469 18.188 24.906 1 55.91 263 ASP A O 1
ATOM 2062 N N . THR A 1 264 ? -27.125 17.969 26.625 1 57.22 264 THR A N 1
ATOM 2063 C CA . THR A 1 264 ? -27.125 16.516 26.547 1 57.22 264 THR A CA 1
ATOM 2064 C C . THR A 1 264 ? -28.5 15.953 26.859 1 57.22 264 THR A C 1
ATOM 2066 O O . THR A 1 264 ? -28.875 14.891 26.359 1 57.22 264 THR A O 1
ATOM 2069 N N . LYS A 1 265 ? -29.297 16.656 27.75 1 54.94 265 LYS A N 1
ATOM 2070 C CA . LYS A 1 265 ? -30.594 16.156 28.172 1 54.94 265 LYS A CA 1
ATOM 2071 C C . LYS A 1 265 ? -31.609 16.219 27.031 1 54.94 265 LYS A C 1
ATOM 2073 O O . LYS A 1 265 ? -32.594 15.477 27.031 1 54.94 265 LYS A O 1
ATOM 2078 N N . ASN A 1 266 ? -31.297 17.031 25.984 1 59.84 266 ASN A N 1
ATOM 2079 C CA . ASN A 1 266 ? -32.312 17.203 24.953 1 59.84 266 ASN A CA 1
ATOM 2080 C C . ASN A 1 266 ? -32 16.359 23.719 1 59.84 266 ASN A C 1
ATOM 2082 O O . ASN A 1 266 ? -32.562 16.578 22.656 1 59.84 266 ASN A O 1
ATOM 2086 N N . ARG A 1 267 ? -31.219 15.305 24.016 1 68.5 267 ARG A N 1
ATOM 2087 C CA . ARG A 1 267 ? -30.875 14.508 22.844 1 68.5 267 ARG A CA 1
ATOM 2088 C C . ARG A 1 267 ? -31.969 13.477 22.547 1 68.5 267 ARG A C 1
ATOM 2090 O O . ARG A 1 267 ? -32.531 12.875 23.469 1 68.5 267 ARG A O 1
ATOM 2097 N N . PRO A 1 268 ? -32.281 13.43 21.25 1 74.62 268 PRO A N 1
ATOM 2098 C CA . PRO A 1 268 ? -33.312 12.422 20.891 1 74.62 268 PRO A CA 1
ATOM 2099 C C . PRO A 1 268 ? -32.906 11.016 21.328 1 74.62 268 PRO A C 1
ATOM 2101 O O . PRO A 1 268 ? -31.734 10.672 21.344 1 74.62 268 PRO A O 1
ATOM 2104 N N . ALA A 1 269 ? -33.906 10.203 21.75 1 72.62 269 ALA A N 1
ATOM 2105 C CA . ALA A 1 269 ? -33.719 8.844 22.234 1 72.62 269 ALA A CA 1
ATOM 2106 C C . ALA A 1 269 ? -33.062 7.961 21.172 1 72.62 269 ALA A C 1
ATOM 2108 O O . ALA A 1 269 ? -32.344 7.012 21.5 1 72.62 269 ALA A O 1
ATOM 2109 N N . SER A 1 270 ? -33.312 8.367 19.938 1 75.38 270 SER A N 1
ATOM 2110 C CA . SER A 1 270 ? -32.812 7.566 18.828 1 75.38 270 SER A CA 1
ATOM 2111 C C . SER A 1 270 ? -31.281 7.641 18.734 1 75.38 270 SER A C 1
ATOM 2113 O O . SER A 1 270 ? -30.641 6.789 18.109 1 75.38 270 SER A O 1
ATOM 2115 N N . LEU A 1 271 ? -30.688 8.578 19.453 1 80.94 271 LEU A N 1
ATOM 2116 C CA . LEU A 1 271 ? -29.25 8.781 19.375 1 80.94 271 LEU A CA 1
ATOM 2117 C C . LEU A 1 271 ? -28.531 8.164 20.578 1 80.94 271 LEU A C 1
ATOM 2119 O O . LEU A 1 271 ? -27.312 8.234 20.688 1 80.94 271 LEU A O 1
ATOM 2123 N N . LYS A 1 272 ? -29.234 7.539 21.406 1 78.56 272 LYS A N 1
ATOM 2124 C CA . LYS A 1 272 ? -28.688 7.047 22.656 1 78.56 272 LYS A CA 1
ATOM 2125 C C . LYS A 1 272 ? -27.516 6.098 22.422 1 78.56 272 LYS A C 1
ATOM 2127 O O . LYS A 1 272 ? -26.453 6.25 23.016 1 78.56 272 LYS A O 1
ATOM 2132 N N . ASN A 1 273 ? -27.656 5.223 21.484 1 80.88 273 ASN A N 1
ATOM 2133 C CA . ASN A 1 273 ? -26.609 4.234 21.234 1 80.88 273 ASN A CA 1
ATOM 2134 C C . ASN A 1 273 ? -25.469 4.824 20.406 1 80.88 273 ASN A C 1
ATOM 2136 O O . ASN A 1 273 ? -24.375 4.273 20.375 1 80.88 273 ASN A O 1
ATOM 2140 N N . TRP A 1 274 ? -25.703 5.965 19.766 1 86.69 274 TRP A N 1
ATOM 2141 C CA . TRP A 1 274 ? -24.734 6.582 18.875 1 86.69 274 TRP A CA 1
ATOM 2142 C C . TRP A 1 274 ? -23.828 7.547 19.641 1 86.69 274 TRP A C 1
ATOM 2144 O O . TRP A 1 274 ? -22.734 7.887 19.172 1 86.69 274 TRP A O 1
ATOM 2154 N N . THR A 1 275 ? -24.25 8.094 20.844 1 78.25 275 THR A N 1
ATOM 2155 C CA . THR A 1 275 ? -23.5 9.125 21.547 1 78.25 275 THR A CA 1
ATOM 2156 C C . THR A 1 275 ? -23.172 8.672 22.969 1 78.25 275 THR A C 1
ATOM 2158 O O . THR A 1 275 ? -22.734 9.469 23.797 1 78.25 275 THR A O 1
ATOM 2161 N N . LYS A 1 276 ? -23.219 7.379 23.25 1 63.56 276 LYS A N 1
ATOM 2162 C CA . LYS A 1 276 ? -22.938 6.918 24.609 1 63.56 276 LYS A CA 1
ATOM 2163 C C . LYS A 1 276 ? -21.484 7.18 24.984 1 63.56 276 LYS A C 1
ATOM 2165 O O . LYS A 1 276 ? -20.578 6.984 24.172 1 63.56 276 LYS A O 1
ATOM 2170 N N . ASP A 1 277 ? -21.156 7.695 26.203 1 60.03 277 ASP A N 1
ATOM 2171 C CA . ASP A 1 277 ? -19.875 7.824 26.906 1 60.03 277 ASP A CA 1
ATOM 2172 C C . ASP A 1 277 ? -19.047 8.961 26.328 1 60.03 277 ASP A C 1
ATOM 2174 O O . ASP A 1 277 ? -17.859 8.773 26.031 1 60.03 277 ASP A O 1
ATOM 2178 N N . THR A 1 278 ? -19.609 10.117 26.094 1 58.91 278 THR A N 1
ATOM 2179 C CA . THR A 1 278 ? -19 11.219 25.359 1 58.91 278 THR A CA 1
ATOM 2180 C C . THR A 1 278 ? -17.984 11.953 26.219 1 58.91 278 THR A C 1
ATOM 2182 O O . THR A 1 278 ? -17.031 12.539 25.703 1 58.91 278 THR A O 1
ATOM 2185 N N . THR A 1 279 ? -18.156 11.898 27.578 1 60.84 279 THR A N 1
ATOM 2186 C CA . THR A 1 279 ? -17.188 12.672 28.344 1 60.84 279 THR A CA 1
ATOM 2187 C C . THR A 1 279 ? -16.281 11.75 29.156 1 60.84 279 THR A C 1
ATOM 2189 O O . THR A 1 279 ? -16.766 10.82 29.812 1 60.84 279 THR A O 1
ATOM 2192 N N . TYR A 1 280 ? -14.922 11.68 28.719 1 68.81 280 TYR A N 1
ATOM 2193 C CA . TYR A 1 280 ? -13.922 10.867 29.406 1 68.81 280 TYR A CA 1
ATOM 2194 C C . TYR A 1 280 ? -13.172 11.695 30.438 1 68.81 280 TYR A C 1
ATOM 2196 O O . TYR A 1 280 ? -11.945 11.82 30.375 1 68.81 280 TYR A O 1
ATOM 2204 N N . ALA A 1 281 ? -13.93 12.234 31.422 1 66.94 281 ALA A N 1
ATOM 2205 C CA . ALA A 1 281 ? -13.344 13.188 32.375 1 66.94 281 ALA A CA 1
ATOM 2206 C C . ALA A 1 281 ? -12.227 12.539 33.188 1 66.94 281 ALA A C 1
ATOM 2208 O O . ALA A 1 281 ? -11.352 13.234 33.719 1 66.94 281 ALA A O 1
ATOM 2209 N N . THR A 1 282 ? -12.211 11.273 33.188 1 75.38 282 THR A N 1
ATOM 2210 C CA . THR A 1 282 ? -11.219 10.594 34 1 75.38 282 THR A CA 1
ATOM 2211 C C . THR A 1 282 ? -9.914 10.398 33.25 1 75.38 282 THR A C 1
ATOM 2213 O O . THR A 1 282 ? -8.875 10.109 33.844 1 75.38 282 THR A O 1
ATOM 2216 N N . LEU A 1 283 ? -9.992 10.711 32 1 81.69 283 LEU A N 1
ATOM 2217 C CA . LEU A 1 283 ? -8.805 10.508 31.172 1 81.69 283 LEU A CA 1
ATOM 2218 C C . LEU A 1 283 ? -7.953 11.773 31.125 1 81.69 283 LEU A C 1
ATOM 2220 O O . LEU A 1 283 ? -8.477 12.883 31.234 1 81.69 283 LEU A O 1
ATOM 2224 N N . PRO A 1 284 ? -6.629 11.531 31.078 1 83.44 284 PRO A N 1
ATOM 2225 C CA . PRO A 1 284 ? -5.781 12.703 30.828 1 83.44 284 PRO A CA 1
ATOM 2226 C C . PRO A 1 284 ? -6.246 13.531 29.641 1 83.44 284 PRO A C 1
ATOM 2228 O O . PRO A 1 284 ? -6.875 12.992 28.719 1 83.44 284 PRO A O 1
ATOM 2231 N N . LEU A 1 285 ? -5.953 14.766 29.641 1 84.56 285 LEU A N 1
ATOM 2232 C CA . LEU A 1 285 ? -6.496 15.766 28.734 1 84.56 285 LEU A CA 1
ATOM 2233 C C . LEU A 1 285 ? -6.262 15.352 27.281 1 84.56 285 LEU A C 1
ATOM 2235 O O . LEU A 1 285 ? -7.188 15.383 26.469 1 84.56 285 LEU A O 1
ATOM 2239 N N . TYR A 1 286 ? -5.082 14.992 26.938 1 88.88 286 TYR A N 1
ATOM 2240 C CA . TYR A 1 286 ? -4.754 14.695 25.547 1 88.88 286 TYR A CA 1
ATOM 2241 C C . TYR A 1 286 ? -5.395 13.383 25.109 1 88.88 286 TYR A C 1
ATOM 2243 O O . TYR A 1 286 ? -5.609 13.164 23.906 1 88.88 286 TYR A O 1
ATOM 2251 N N . LEU A 1 287 ? -5.711 12.555 26.016 1 87.94 287 LEU A N 1
ATOM 2252 C CA . LEU A 1 287 ? -6.441 11.336 25.688 1 87.94 287 LEU A CA 1
ATOM 2253 C C . LEU A 1 287 ? -7.918 11.641 25.453 1 87.94 287 LEU A C 1
ATOM 2255 O O . LEU A 1 287 ? -8.578 10.977 24.656 1 87.94 287 LEU A O 1
ATOM 2259 N N . GLN A 1 288 ? -8.375 12.602 26.219 1 85.56 288 GLN A N 1
ATOM 2260 C CA . GLN A 1 288 ? -9.742 13.047 25.953 1 85.56 288 GLN A CA 1
ATOM 2261 C C . GLN A 1 288 ? -9.891 13.562 24.531 1 85.56 288 GLN A C 1
ATOM 2263 O O . GLN A 1 288 ? -10.852 13.227 23.844 1 85.56 288 GLN A O 1
ATOM 2268 N N . ALA A 1 289 ? -8.891 14.344 24.141 1 87.88 289 ALA A N 1
ATOM 2269 C CA . ALA A 1 289 ? -8.891 14.867 22.781 1 87.88 289 ALA A CA 1
ATOM 2270 C C . ALA A 1 289 ? -8.828 13.734 21.766 1 87.88 289 ALA A C 1
ATOM 2272 O O . ALA A 1 289 ? -9.477 13.789 20.719 1 87.88 289 ALA A O 1
ATOM 2273 N N . GLN A 1 290 ? -8.117 12.703 22.062 1 90.25 290 GLN A N 1
ATOM 2274 C CA . GLN A 1 290 ? -7.973 11.547 21.188 1 90.25 290 GLN A CA 1
ATOM 2275 C C . GLN A 1 290 ? -9.297 10.812 21.016 1 90.25 290 GLN A C 1
ATOM 2277 O O . GLN A 1 290 ? -9.609 10.328 19.922 1 90.25 290 GLN A O 1
ATOM 2282 N N . ARG A 1 291 ? -10.016 10.711 22.125 1 88.56 291 ARG A N 1
ATOM 2283 C CA . ARG A 1 291 ? -11.297 10.008 22.078 1 88.56 291 ARG A CA 1
ATOM 2284 C C . ARG A 1 291 ? -12.305 10.766 21.234 1 88.56 291 ARG A C 1
ATOM 2286 O O . ARG A 1 291 ? -13.117 10.148 20.531 1 88.56 291 ARG A O 1
ATOM 2293 N N . ILE A 1 292 ? -12.258 12.047 21.312 1 87.81 292 ILE A N 1
ATOM 2294 C CA . ILE A 1 292 ? -13.141 12.859 20.484 1 87.81 292 ILE A CA 1
ATOM 2295 C C . ILE A 1 292 ? -12.789 12.672 19.016 1 87.81 292 ILE A C 1
ATOM 2297 O O . ILE A 1 292 ? -13.672 12.516 18.172 1 87.81 292 ILE A O 1
ATOM 2301 N N . GLN A 1 293 ? -11.539 12.727 18.719 1 91.56 293 GLN A N 1
ATOM 2302 C CA . GLN A 1 293 ? -11.078 12.508 17.359 1 91.56 293 GLN A CA 1
ATOM 2303 C C . GLN A 1 293 ? -11.508 11.141 16.844 1 91.56 293 GLN A C 1
ATOM 2305 O O . GLN A 1 293 ? -11.93 11 15.695 1 91.56 293 GLN A O 1
ATOM 2310 N N . TYR A 1 294 ? -11.391 10.164 17.625 1 92.62 294 TYR A N 1
ATOM 2311 C CA . TYR A 1 294 ? -11.781 8.82 17.219 1 92.62 294 TYR A CA 1
ATOM 2312 C C . TYR A 1 294 ? -13.266 8.758 16.891 1 92.62 294 TYR A C 1
ATOM 2314 O O . TYR A 1 294 ? -13.664 8.125 15.914 1 92.62 294 TYR A O 1
ATOM 2322 N N . LYS A 1 295 ? -14.047 9.297 17.766 1 92.31 295 LYS A N 1
ATOM 2323 C CA . LYS A 1 295 ? -15.492 9.289 17.531 1 92.31 295 LYS A CA 1
ATOM 2324 C C . LYS A 1 295 ? -15.836 9.953 16.203 1 92.31 295 LYS A C 1
ATOM 2326 O O . LYS A 1 295 ? -16.672 9.453 15.453 1 92.31 295 LYS A O 1
ATOM 2331 N N . CYS A 1 296 ? -15.188 11.07 15.922 1 93.75 296 CYS A N 1
ATOM 2332 C CA . CYS A 1 296 ? -15.398 11.742 14.648 1 93.75 296 CYS A CA 1
ATOM 2333 C C . CYS A 1 296 ? -14.945 10.867 13.484 1 93.75 296 CYS A C 1
ATOM 2335 O O . CYS A 1 296 ? -15.609 10.797 12.453 1 93.75 296 CYS A O 1
ATOM 2337 N N . ASP A 1 297 ? -13.875 10.234 13.68 1 95.38 297 ASP A N 1
ATOM 2338 C CA . ASP A 1 297 ? -13.352 9.336 12.656 1 95.38 297 ASP A CA 1
ATOM 2339 C C . ASP A 1 297 ? -14.297 8.164 12.406 1 95.38 297 ASP A C 1
ATOM 2341 O O . ASP A 1 297 ? -14.617 7.844 11.266 1 95.38 297 ASP A O 1
ATOM 2345 N N . ALA A 1 298 ? -14.727 7.559 13.484 1 95.75 298 ALA A N 1
ATOM 2346 C CA . ALA A 1 298 ? -15.633 6.414 13.398 1 95.75 298 ALA A CA 1
ATOM 2347 C C . ALA A 1 298 ? -16.953 6.805 12.742 1 95.75 298 ALA A C 1
ATOM 2349 O O . ALA A 1 298 ? -17.422 6.125 11.82 1 95.75 298 ALA A O 1
ATOM 2350 N N . LEU A 1 299 ? -17.516 7.867 13.18 1 96.44 299 LEU A N 1
ATOM 2351 C CA . LEU A 1 299 ? -18.797 8.312 12.641 1 96.44 299 LEU A CA 1
ATOM 2352 C C . LEU A 1 299 ? -18.672 8.734 11.188 1 96.44 299 LEU A C 1
ATOM 2354 O O . LEU A 1 299 ? -19.562 8.484 10.375 1 96.44 299 LEU A O 1
ATOM 2358 N N . SER A 1 300 ? -17.594 9.414 10.875 1 98 300 SER A N 1
ATOM 2359 C CA . SER A 1 300 ? -17.344 9.781 9.484 1 98 300 SER A CA 1
ATOM 2360 C C . SER A 1 300 ? -17.188 8.539 8.609 1 98 300 SER A C 1
ATOM 2362 O O . SER A 1 300 ? -17.688 8.508 7.48 1 98 300 SER A O 1
ATOM 2364 N N . SER A 1 301 ? -16.469 7.527 9.133 1 97.88 301 SER A N 1
ATOM 2365 C CA . SER A 1 301 ? -16.297 6.277 8.398 1 97.88 301 SER A CA 1
ATOM 2366 C C . SER A 1 301 ? -17.656 5.613 8.125 1 97.88 301 SER A C 1
ATOM 2368 O O . SER A 1 301 ? -17.875 5.098 7.031 1 97.88 301 SER A O 1
ATOM 2370 N N . ILE A 1 302 ? -18.5 5.676 9.102 1 97.69 302 ILE A N 1
ATOM 2371 C CA . ILE A 1 302 ? -19.859 5.141 8.945 1 97.69 302 ILE A CA 1
ATOM 2372 C C . ILE A 1 302 ? -20.594 5.918 7.863 1 97.69 302 ILE A C 1
ATOM 2374 O O . ILE A 1 302 ? -21.219 5.32 6.98 1 97.69 302 ILE A O 1
ATOM 2378 N N . LEU A 1 303 ? -20.516 7.195 7.926 1 98.31 303 LEU A N 1
ATOM 2379 C CA . LEU A 1 303 ? -21.203 8.047 6.969 1 98.31 303 LEU A CA 1
ATOM 2380 C C . LEU A 1 303 ? -20.688 7.805 5.555 1 98.31 303 LEU A C 1
ATOM 2382 O O . LEU A 1 303 ? -21.469 7.754 4.602 1 98.31 303 LEU A O 1
ATOM 2386 N N . VAL A 1 304 ? -19.391 7.645 5.391 1 98.44 304 VAL A N 1
ATOM 2387 C CA . VAL A 1 304 ? -18.781 7.367 4.09 1 98.44 304 VAL A CA 1
ATOM 2388 C C . VAL A 1 304 ? -19.375 6.082 3.51 1 98.44 304 VAL A C 1
ATOM 2390 O O . VAL A 1 304 ? -19.766 6.043 2.34 1 98.44 304 VAL A O 1
ATOM 2393 N N . GLU A 1 305 ? -19.5 5.055 4.34 1 98.12 305 GLU A N 1
ATOM 2394 C CA . GLU A 1 305 ? -20 3.768 3.865 1 98.12 305 GLU A CA 1
ATOM 2395 C C . GLU A 1 305 ? -21.5 3.82 3.598 1 98.12 305 GLU A C 1
ATOM 2397 O O . GLU A 1 305 ? -22 3.146 2.693 1 98.12 305 GLU A O 1
ATOM 2402 N N . LEU A 1 306 ? -22.234 4.641 4.367 1 98.12 306 LEU A N 1
ATOM 2403 C CA . LEU A 1 306 ? -23.641 4.863 4.078 1 98.12 306 LEU A CA 1
ATOM 2404 C C . LEU A 1 306 ? -23.828 5.52 2.713 1 98.12 306 LEU A C 1
ATOM 2406 O O . LEU A 1 306 ? -24.688 5.109 1.928 1 98.12 306 LEU A O 1
ATOM 2410 N N . LEU A 1 307 ? -22.984 6.461 2.432 1 97.5 307 LEU A N 1
ATOM 2411 C CA . LEU A 1 307 ? -23.047 7.168 1.158 1 97.5 307 LEU A CA 1
ATOM 2412 C C . LEU A 1 307 ? -22.609 6.266 0.01 1 97.5 307 LEU A C 1
ATOM 2414 O O . LEU A 1 307 ? -23.094 6.398 -1.113 1 97.5 307 LEU A O 1
ATOM 2418 N N . ALA A 1 308 ? -21.75 5.359 0.281 1 94.94 308 ALA A N 1
ATOM 2419 C CA . ALA A 1 308 ? -21.188 4.492 -0.747 1 94.94 308 ALA A CA 1
ATOM 2420 C C . ALA A 1 308 ? -22.141 3.344 -1.079 1 94.94 308 ALA A C 1
ATOM 2422 O O . ALA A 1 308 ? -21.891 2.574 -2.012 1 94.94 308 ALA A O 1
ATOM 2423 N N . ASN A 1 309 ? -23.203 3.229 -0.37 1 95.12 309 ASN A N 1
ATOM 2424 C CA . ASN A 1 309 ? -24.141 2.137 -0.598 1 95.12 309 ASN A CA 1
ATOM 2425 C C . ASN A 1 309 ? -24.703 2.174 -2.014 1 95.12 309 ASN A C 1
ATOM 2427 O O . ASN A 1 309 ? -25.391 3.127 -2.387 1 95.12 309 ASN A O 1
ATOM 2431 N N . VAL A 1 310 ? -24.547 1.136 -2.758 1 89.25 310 VAL A N 1
ATOM 2432 C CA . VAL A 1 310 ? -24.875 1.067 -4.18 1 89.25 310 VAL A CA 1
ATOM 2433 C C . VAL A 1 310 ? -26.375 0.968 -4.367 1 89.25 310 VAL A C 1
ATOM 2435 O O . VAL A 1 310 ? -26.906 1.322 -5.422 1 89.25 310 VAL A O 1
ATOM 2438 N N . SER A 1 311 ? -27.094 0.504 -3.402 1 90.25 311 SER A N 1
ATOM 2439 C CA . SER A 1 311 ? -28.547 0.322 -3.504 1 90.25 311 SER A CA 1
ATOM 2440 C C . SER A 1 311 ? -29.281 1.652 -3.377 1 90.25 311 SER A C 1
ATOM 2442 O O . SER A 1 311 ? -30.484 1.721 -3.596 1 90.25 311 SER A O 1
ATOM 2444 N N . ILE A 1 312 ? -28.516 2.697 -3.053 1 93.88 312 ILE A N 1
ATOM 2445 C CA . ILE A 1 312 ? -29.125 4.012 -2.855 1 93.88 312 ILE A CA 1
ATOM 2446 C C . ILE A 1 312 ? -28.906 4.875 -4.094 1 93.88 312 ILE A C 1
ATOM 2448 O O . ILE A 1 312 ? -27.781 4.961 -4.602 1 93.88 312 ILE A O 1
ATOM 2452 N N . GLY A 1 313 ? -30.016 5.434 -4.547 1 91.56 313 GLY A N 1
ATOM 2453 C CA . GLY A 1 313 ? -29.938 6.25 -5.75 1 91.56 313 GLY A CA 1
ATOM 2454 C C . GLY A 1 313 ? -29.484 7.672 -5.477 1 91.56 313 GLY A C 1
ATOM 2455 O O . GLY A 1 313 ? -29.438 8.102 -4.324 1 91.56 313 GLY A O 1
ATOM 2456 N N . GLU A 1 314 ? -29.234 8.438 -6.512 1 92.38 314 GLU A N 1
ATOM 2457 C CA . GLU A 1 314 ? -28.766 9.812 -6.441 1 92.38 314 GLU A CA 1
ATOM 2458 C C . GLU A 1 314 ? -29.828 10.734 -5.867 1 92.38 314 GLU A C 1
ATOM 2460 O O . GLU A 1 314 ? -29.516 11.719 -5.195 1 92.38 314 GLU A O 1
ATOM 2465 N N . ILE A 1 315 ? -31.016 10.383 -6.059 1 92.19 315 ILE A N 1
ATOM 2466 C CA . ILE A 1 315 ? -32.125 11.211 -5.586 1 92.19 315 ILE A CA 1
ATOM 2467 C C . ILE A 1 315 ? -32.125 11.219 -4.059 1 92.19 315 ILE A C 1
ATOM 2469 O O . ILE A 1 315 ? -32.438 12.242 -3.443 1 92.19 315 ILE A O 1
ATOM 2473 N N . ASP A 1 316 ? -31.812 10.141 -3.479 1 94.88 316 ASP A N 1
ATOM 2474 C CA . ASP A 1 316 ? -31.781 10.039 -2.021 1 94.88 316 ASP A CA 1
ATOM 2475 C C . ASP A 1 316 ? -30.625 10.852 -1.439 1 94.88 316 ASP A C 1
ATOM 2477 O O . ASP A 1 316 ? -30.75 11.445 -0.368 1 94.88 316 ASP A O 1
ATOM 2481 N N . ILE A 1 317 ? -29.578 10.945 -2.178 1 96.25 317 ILE A N 1
ATOM 2482 C CA . ILE A 1 317 ? -28.422 11.711 -1.748 1 96.25 317 ILE A CA 1
ATOM 2483 C C . ILE A 1 317 ? -28.766 13.195 -1.693 1 96.25 317 ILE A C 1
ATOM 2485 O O . ILE A 1 317 ? -28.359 13.898 -0.77 1 96.25 317 ILE A O 1
ATOM 2489 N N . VAL A 1 318 ? -29.562 13.617 -2.645 1 96.06 318 VAL A N 1
ATOM 2490 C CA . VAL A 1 318 ? -29.953 15.016 -2.729 1 96.06 318 VAL A CA 1
ATOM 2491 C C . VAL A 1 318 ? -30.797 15.391 -1.513 1 96.06 318 VAL A C 1
ATOM 2493 O O . VAL A 1 318 ? -30.688 16.5 -0.983 1 96.06 318 VAL A O 1
ATOM 2496 N N . LYS A 1 319 ? -31.547 14.461 -1.023 1 95.56 319 LYS A N 1
ATOM 2497 C CA . LYS A 1 319 ? -32.438 14.711 0.102 1 95.56 319 LYS A CA 1
ATOM 2498 C C . LYS A 1 319 ? -31.656 15.016 1.373 1 95.56 319 LYS A C 1
ATOM 2500 O O . LYS A 1 319 ? -32.125 15.734 2.25 1 95.56 319 LYS A O 1
ATOM 2505 N N . VAL A 1 320 ? -30.484 14.469 1.504 1 96.88 320 VAL A N 1
ATOM 2506 C CA . VAL A 1 320 ? -29.703 14.648 2.727 1 96.88 320 VAL A CA 1
ATOM 2507 C C . VAL A 1 320 ? -28.562 15.617 2.471 1 96.88 320 VAL A C 1
ATOM 2509 O O . VAL A 1 320 ? -27.688 15.797 3.328 1 96.88 320 VAL A O 1
ATOM 2512 N N . ALA A 1 321 ? -28.453 16.25 1.375 1 97.5 321 ALA A N 1
ATOM 2513 C CA . ALA A 1 321 ? -27.328 17.062 0.95 1 97.5 321 ALA A CA 1
ATOM 2514 C C . ALA A 1 321 ? -27.141 18.266 1.868 1 97.5 321 ALA A C 1
ATOM 2516 O O . ALA A 1 321 ? -26.031 18.578 2.291 1 97.5 321 ALA A O 1
ATOM 2517 N N . ALA A 1 322 ? -28.234 18.922 2.227 1 96.44 322 ALA A N 1
ATOM 2518 C CA . ALA A 1 322 ? -28.156 20.109 3.068 1 96.44 322 ALA A CA 1
ATOM 2519 C C . ALA A 1 322 ? -27.578 19.781 4.441 1 96.44 322 ALA A C 1
ATOM 2521 O O . ALA A 1 322 ? -26.75 20.516 4.969 1 96.44 322 ALA A O 1
ATOM 2522 N N . ASP A 1 323 ? -28 18.672 4.98 1 96.81 323 ASP A N 1
ATOM 2523 C CA . ASP A 1 323 ? -27.531 18.234 6.293 1 96.81 323 ASP A CA 1
ATOM 2524 C C . ASP A 1 323 ? -26.047 17.891 6.258 1 96.81 323 ASP A C 1
ATOM 2526 O O . ASP A 1 323 ? -25.297 18.234 7.176 1 96.81 323 ASP A O 1
ATOM 2530 N N . ILE A 1 324 ? -25.641 17.203 5.219 1 97.88 324 ILE A N 1
ATOM 2531 C CA . ILE A 1 324 ? -24.25 16.797 5.078 1 97.88 324 ILE A CA 1
ATOM 2532 C C . ILE A 1 324 ? -23.375 18.047 4.91 1 97.88 324 ILE A C 1
ATOM 2534 O O . ILE A 1 324 ? -22.312 18.172 5.543 1 97.88 324 ILE A O 1
ATOM 2538 N N . LEU A 1 325 ? -23.812 18.969 4.117 1 97.88 325 LEU A N 1
ATOM 2539 C CA . LEU A 1 325 ? -23.047 20.188 3.895 1 97.88 325 LEU A CA 1
ATOM 2540 C C . LEU A 1 325 ? -22.953 21.016 5.172 1 97.88 325 LEU A C 1
ATOM 2542 O O . LEU A 1 325 ? -21.938 21.656 5.438 1 97.88 325 LEU A O 1
ATOM 2546 N N . ALA A 1 326 ? -23.984 20.969 5.977 1 97.06 326 ALA A N 1
ATOM 2547 C CA . ALA A 1 326 ? -23.984 21.703 7.242 1 97.06 326 ALA A CA 1
ATOM 2548 C C . ALA A 1 326 ? -22.938 21.141 8.195 1 97.06 326 ALA A C 1
ATOM 2550 O O . ALA A 1 326 ? -22.203 21.891 8.836 1 97.06 326 ALA A O 1
ATOM 2551 N N . VAL A 1 327 ? -22.875 19.891 8.281 1 96.69 327 VAL A N 1
ATOM 2552 C CA . VAL A 1 327 ? -21.906 19.266 9.18 1 96.69 327 VAL A CA 1
ATOM 2553 C C . VAL A 1 327 ? -20.484 19.516 8.672 1 96.69 327 VAL A C 1
ATOM 2555 O O . VAL A 1 327 ? -19.578 19.75 9.461 1 96.69 327 VAL A O 1
ATOM 2558 N N . LEU A 1 328 ? -20.328 19.453 7.34 1 97.44 328 LEU A N 1
ATOM 2559 C CA . LEU A 1 328 ? -19.016 19.719 6.758 1 97.44 328 LEU A CA 1
ATOM 2560 C C . LEU A 1 328 ? -18.594 21.156 7.023 1 97.44 328 LEU A C 1
ATOM 2562 O O . LEU A 1 328 ? -17.438 21.422 7.383 1 97.44 328 LEU A O 1
ATOM 2566 N N . ARG A 1 329 ? -19.484 22.047 6.859 1 95.88 329 ARG A N 1
ATOM 2567 C CA . ARG A 1 329 ? -19.203 23.438 7.16 1 95.88 329 ARG A CA 1
ATOM 2568 C C . ARG A 1 329 ? -18.766 23.609 8.609 1 95.88 329 ARG A C 1
ATOM 2570 O O . ARG A 1 329 ? -17.766 24.297 8.883 1 95.88 329 ARG A O 1
ATOM 2577 N N . ARG A 1 330 ? -19.391 23.016 9.414 1 93.31 330 ARG A N 1
ATOM 2578 C CA . ARG A 1 330 ? -19.062 23.125 10.828 1 93.31 330 ARG A CA 1
ATOM 2579 C C . ARG A 1 330 ? -17.703 22.516 11.125 1 93.31 330 ARG A C 1
ATOM 2581 O O . ARG A 1 330 ? -16.891 23.094 11.859 1 93.31 330 ARG A O 1
ATOM 2588 N N . ALA A 1 331 ? -17.484 21.375 10.633 1 94.5 331 ALA A N 1
ATOM 2589 C CA . ALA A 1 331 ? -16.219 20.672 10.859 1 94.5 331 ALA A CA 1
ATOM 2590 C C . ALA A 1 331 ? -15.031 21.484 10.391 1 94.5 331 ALA A C 1
ATOM 2592 O O . ALA A 1 331 ? -14 21.547 11.078 1 94.5 331 ALA A O 1
ATOM 2593 N N . PHE A 1 332 ? -15.148 22.188 9.266 1 94.12 332 PHE A N 1
ATOM 2594 C CA . PHE A 1 332 ? -14.023 22.891 8.68 1 94.12 332 PHE A CA 1
ATOM 2595 C C . PHE A 1 332 ? -13.938 24.312 9.227 1 94.12 332 PHE A C 1
ATOM 2597 O O . PHE A 1 332 ? -12.953 25.016 8.992 1 94.12 332 PHE A O 1
ATOM 2604 N N . SER A 1 333 ? -14.953 24.75 9.969 1 90.62 333 SER A N 1
ATOM 2605 C CA . SER A 1 333 ? -14.953 26.078 10.547 1 90.62 333 SER A CA 1
ATOM 2606 C C . SER A 1 333 ? -14.281 26.094 11.914 1 90.62 333 SER A C 1
ATOM 2608 O O . SER A 1 333 ? -13.984 27.156 12.461 1 90.62 333 SER A O 1
ATOM 2610 N N . ILE A 1 334 ? -13.992 24.953 12.438 1 87.81 334 ILE A N 1
ATOM 2611 C CA . ILE A 1 334 ? -13.359 24.875 13.75 1 87.81 334 ILE A CA 1
ATOM 2612 C C . ILE A 1 334 ? -11.938 25.422 13.672 1 87.81 334 ILE A C 1
ATOM 2614 O O . ILE A 1 334 ? -11.148 25 12.82 1 87.81 334 ILE A O 1
ATOM 2618 N N . ARG A 1 335 ? -11.68 26.422 14.414 1 81.88 335 ARG A N 1
ATOM 2619 C CA . ARG A 1 335 ? -10.359 27.031 14.5 1 81.88 335 ARG A CA 1
ATOM 2620 C C . ARG A 1 335 ? -9.883 27.109 15.945 1 81.88 335 ARG A C 1
ATOM 2622 O O . ARG A 1 335 ? -10.703 27.172 16.875 1 81.88 335 ARG A O 1
ATOM 2629 N N . ALA A 1 336 ? -8.617 26.984 16.078 1 74.81 336 ALA A N 1
ATOM 2630 C CA . ALA A 1 336 ? -8.07 27.078 17.422 1 74.81 336 ALA A CA 1
ATOM 2631 C C . ALA A 1 336 ? -8.133 28.516 17.953 1 74.81 336 ALA A C 1
ATOM 2633 O O . ALA A 1 336 ? -8.086 28.734 19.156 1 74.81 336 ALA A O 1
ATOM 2634 N N . ASP A 1 337 ? -8.305 29.578 17.109 1 66.12 337 ASP A N 1
ATOM 2635 C CA . ASP A 1 337 ? -8.344 30.969 17.562 1 66.12 337 ASP A CA 1
ATOM 2636 C C . ASP A 1 337 ? -9.727 31.328 18.094 1 66.12 337 ASP A C 1
ATOM 2638 O O . ASP A 1 337 ? -9.852 32.25 18.922 1 66.12 337 ASP A O 1
ATOM 2642 N N . THR A 1 338 ? -10.688 30.781 17.484 1 55 338 THR A N 1
ATOM 2643 C CA . THR A 1 338 ? -12.055 31.203 17.766 1 55 338 THR A CA 1
ATOM 2644 C C . THR A 1 338 ? -12.555 30.578 19.078 1 55 338 THR A C 1
ATOM 2646 O O . THR A 1 338 ? -13.617 30.969 19.578 1 55 338 THR A O 1
ATOM 2649 N N . VAL A 1 339 ? -11.945 29.5 19.406 1 50.94 339 VAL A N 1
ATOM 2650 C CA . VAL A 1 339 ? -12.445 28.906 20.625 1 50.94 339 VAL A CA 1
ATOM 2651 C C . VAL A 1 339 ? -12.039 29.75 21.828 1 50.94 339 VAL A C 1
ATOM 2653 O O . VAL A 1 339 ? -10.984 30.406 21.812 1 50.94 339 VAL A O 1
ATOM 2656 N N . GLY A 1 340 ? -12.844 30.266 22.531 1 48.78 340 GLY A N 1
ATOM 2657 C CA . GLY A 1 340 ? -12.656 31.141 23.672 1 48.78 340 GLY A CA 1
ATOM 2658 C C . GLY A 1 340 ? -11.289 31 24.312 1 48.78 340 GLY A C 1
ATOM 2659 O O . GLY A 1 340 ? -10.57 30.031 24.047 1 48.78 340 GLY A O 1
ATOM 2660 N N . LYS A 1 341 ? -10.688 32.125 24.656 1 48.34 341 LYS A N 1
ATOM 2661 C CA . LYS A 1 341 ? -9.477 32.375 25.438 1 48.34 341 LYS A CA 1
ATOM 2662 C C . LYS A 1 341 ? -9.297 31.297 26.5 1 48.34 341 LYS A C 1
ATOM 2664 O O . LYS A 1 341 ? -8.555 31.484 27.469 1 48.34 341 LYS A O 1
ATOM 2669 N N . GLN A 1 342 ? -10.078 30.234 26.422 1 49.56 342 GLN A N 1
ATOM 2670 C CA . GLN A 1 342 ? -10.102 29.375 27.609 1 49.56 342 GLN A CA 1
ATOM 2671 C C . GLN A 1 342 ? -8.836 28.531 27.703 1 49.56 342 GLN A C 1
ATOM 2673 O O . GLN A 1 342 ? -8.57 27.703 26.812 1 49.56 342 GLN A O 1
ATOM 2678 N N . SER A 1 343 ? -7.824 29.062 28.219 1 51.25 343 SER A N 1
ATOM 2679 C CA . SER A 1 343 ? -6.559 28.453 28.609 1 51.25 343 SER A CA 1
ATOM 2680 C C . SER A 1 343 ? -6.781 27.141 29.375 1 51.25 343 SER A C 1
ATOM 2682 O O . SER A 1 343 ? -5.848 26.359 29.547 1 51.25 343 SER A O 1
ATOM 2684 N N . ALA A 1 344 ? -7.914 27.031 30.156 1 52.12 344 ALA A N 1
ATOM 2685 C CA . ALA A 1 344 ? -8.008 25.906 31.078 1 52.12 344 ALA A CA 1
ATOM 2686 C C . ALA A 1 344 ? -9.133 24.953 30.688 1 52.12 344 ALA A C 1
ATOM 2688 O O . ALA A 1 344 ? -10.023 25.328 29.922 1 52.12 344 ALA A O 1
ATOM 2689 N N . ILE A 1 345 ? -8.945 23.656 30.844 1 53.25 345 ILE A N 1
ATOM 2690 C CA . ILE A 1 345 ? -9.953 22.594 30.734 1 53.25 345 ILE A CA 1
ATOM 2691 C C . ILE A 1 345 ? -11.234 23.031 31.453 1 53.25 345 ILE A C 1
ATOM 2693 O O . ILE A 1 345 ? -11.18 23.516 32.594 1 53.25 345 ILE A O 1
ATOM 2697 N N . SER A 1 346 ? -12.25 23.266 30.734 1 54.34 346 SER A N 1
ATOM 2698 C CA . SER A 1 346 ? -13.484 23.531 31.453 1 54.34 346 SER A CA 1
ATOM 2699 C C . SER A 1 346 ? -13.688 22.531 32.594 1 54.34 346 SER A C 1
ATOM 270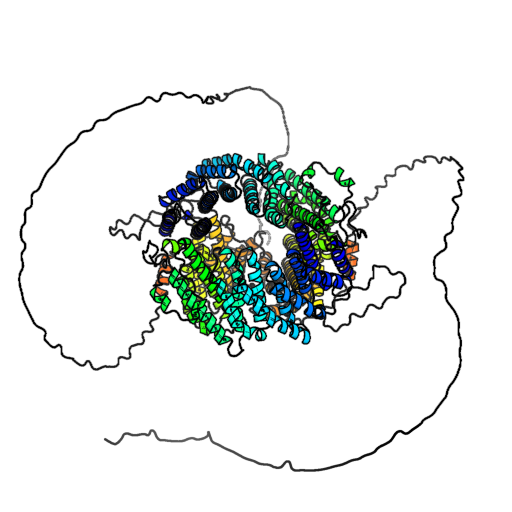1 O O . SER A 1 346 ? -13.219 21.406 32.5 1 54.34 346 SER A O 1
ATOM 2703 N N . GLU A 1 347 ? -14.016 22.953 33.781 1 52.62 347 GLU A N 1
ATOM 2704 C CA . GLU A 1 347 ? -14.25 22.125 34.969 1 52.62 347 GLU A CA 1
ATOM 2705 C C . GLU A 1 347 ? -15.023 20.859 34.625 1 52.62 347 GLU A C 1
ATOM 2707 O O . GLU A 1 347 ? -14.828 19.812 35.25 1 52.62 347 GLU A O 1
ATOM 2712 N N . ASP A 1 348 ? -15.828 21 33.562 1 53.09 348 ASP A N 1
ATOM 2713 C CA . ASP A 1 348 ? -16.672 19.859 33.25 1 53.09 348 ASP A CA 1
ATOM 2714 C C . ASP A 1 348 ? -15.992 18.938 32.25 1 53.09 348 ASP A C 1
ATOM 2716 O O . ASP A 1 348 ? -16.531 17.875 31.891 1 53.09 348 ASP A O 1
ATOM 2720 N N . GLY A 1 349 ? -14.875 19.172 31.922 1 57.78 349 GLY A N 1
ATOM 2721 C CA . GLY A 1 349 ? -14.055 18.344 31.062 1 57.78 349 GLY A CA 1
ATOM 2722 C C . GLY A 1 349 ? -14.531 18.328 29.625 1 57.78 349 GLY A C 1
ATOM 2723 O O . GLY A 1 349 ? -14.07 17.516 28.812 1 57.78 349 GLY A O 1
ATOM 2724 N N . ARG A 1 350 ? -15.469 19.219 29.422 1 61.72 350 ARG A N 1
ATOM 2725 C CA . ARG A 1 350 ? -16.156 19.109 28.141 1 61.72 350 ARG A CA 1
ATOM 2726 C C . ARG A 1 350 ? -15.57 20.062 27.125 1 61.72 350 ARG A C 1
ATOM 2728 O O . ARG A 1 350 ? -15.961 20.047 25.953 1 61.72 350 ARG A O 1
ATOM 2735 N N . GLN A 1 351 ? -14.68 20.875 27.531 1 69.75 351 GLN A N 1
ATOM 2736 C CA . GLN A 1 351 ? -14.07 21.781 26.578 1 69.75 351 GLN A CA 1
ATOM 2737 C C . GLN A 1 351 ? -12.555 21.594 26.531 1 69.75 351 GLN A C 1
ATOM 2739 O O . GLN A 1 351 ? -11.898 21.547 27.578 1 69.75 351 GLN A O 1
ATOM 2744 N N . LEU A 1 352 ? -12.156 21.438 25.359 1 77.75 352 LEU A N 1
ATOM 2745 C CA . LEU A 1 352 ? -10.719 21.312 25.188 1 77.75 352 LEU A CA 1
ATOM 2746 C C . LEU A 1 352 ? -10.047 22.688 25.156 1 77.75 352 LEU A C 1
ATOM 2748 O O . LEU A 1 352 ? -10.586 23.625 24.578 1 77.75 352 LEU A O 1
ATOM 2752 N N . PRO A 1 353 ? -8.977 22.781 25.859 1 81.62 353 PRO A N 1
ATOM 2753 C CA . PRO A 1 353 ? -8.203 24.016 25.719 1 81.62 353 PRO A CA 1
ATOM 2754 C C . PRO A 1 353 ? -7.82 24.297 24.266 1 81.62 353 PRO A C 1
ATOM 2756 O O . PRO A 1 353 ? -7.652 23.359 23.469 1 81.62 353 PRO A O 1
ATOM 2759 N N . VAL A 1 354 ? -7.59 25.562 23.953 1 83 354 VAL A N 1
ATOM 2760 C CA . VAL A 1 354 ? -7.309 26 22.594 1 83 354 VAL A CA 1
ATOM 2761 C C . VAL A 1 354 ? -6.012 25.375 22.094 1 83 354 VAL A C 1
ATOM 2763 O O . VAL A 1 354 ? -5.902 25 20.938 1 83 354 VAL A O 1
ATOM 2766 N N . SER A 1 355 ? -5.094 25.281 22.984 1 85.81 355 SER A N 1
ATOM 2767 C CA . SER A 1 355 ? -3.805 24.719 22.609 1 85.81 355 SER A CA 1
ATOM 2768 C C . SER A 1 355 ? -3.941 23.25 22.219 1 85.81 355 SER A C 1
ATOM 2770 O O . SER A 1 355 ? -3.32 22.797 21.25 1 85.81 355 SER A O 1
ATOM 2772 N N . VAL A 1 356 ? -4.828 22.547 22.906 1 87.12 356 VAL A N 1
ATOM 2773 C CA . VAL A 1 356 ? -5.035 21.141 22.625 1 87.12 356 VAL A CA 1
ATOM 2774 C C . VAL A 1 356 ? -5.812 20.969 21.328 1 87.12 356 VAL A C 1
ATOM 2776 O O . VAL A 1 356 ? -5.516 20.078 20.531 1 87.12 356 VAL A O 1
ATOM 2779 N N . LEU A 1 357 ? -6.715 21.859 21.125 1 88.38 357 LEU A N 1
ATOM 2780 C CA . LEU A 1 357 ? -7.477 21.828 19.875 1 88.38 357 LEU A CA 1
ATOM 2781 C C . LEU A 1 357 ? -6.574 22.094 18.688 1 88.38 357 LEU A C 1
ATOM 2783 O O . LEU A 1 357 ? -6.707 21.453 17.641 1 88.38 357 LEU A O 1
ATOM 2787 N N . TYR A 1 358 ? -5.641 23.062 18.875 1 89.38 358 TYR A N 1
ATOM 2788 C CA . TYR A 1 358 ? -4.68 23.375 17.828 1 89.38 358 TYR A CA 1
ATOM 2789 C C . TYR A 1 358 ? -3.93 22.109 17.391 1 89.38 358 TYR A C 1
ATOM 2791 O O . TYR A 1 358 ? -3.777 21.859 16.203 1 89.38 358 TYR A O 1
ATOM 2799 N N . GLY A 1 359 ? -3.561 21.312 18.312 1 89.12 359 GLY A N 1
ATOM 2800 C CA . GLY A 1 359 ? -2.828 20.094 18.031 1 89.12 359 GLY A CA 1
ATOM 2801 C C . GLY A 1 359 ? -3.684 19.031 17.359 1 89.12 359 GLY A C 1
ATOM 2802 O O . GLY A 1 359 ? -3.184 18.219 16.578 1 89.12 359 GLY A O 1
ATOM 2803 N N . LEU A 1 360 ? -4.949 19.047 17.594 1 90.75 360 LEU A N 1
ATOM 2804 C CA . LEU A 1 360 ? -5.859 17.984 17.172 1 90.75 360 LEU A CA 1
ATOM 2805 C C . LEU A 1 360 ? -6.43 18.266 15.789 1 90.75 360 LEU A C 1
ATOM 2807 O O . LEU A 1 360 ? -6.957 17.375 15.133 1 90.75 360 LEU A O 1
ATOM 2811 N N . LEU A 1 361 ? -6.32 19.422 15.32 1 89.69 361 LEU A N 1
ATOM 2812 C CA . LEU A 1 361 ? -7.074 19.922 14.172 1 89.69 361 LEU A CA 1
ATOM 2813 C C . LEU A 1 361 ? -6.773 19.109 12.922 1 89.69 361 LEU A C 1
ATOM 2815 O O . LEU A 1 361 ? -7.691 18.703 12.203 1 89.69 361 LEU A O 1
ATOM 2819 N N . PRO A 1 362 ? -5.52 18.797 12.656 1 89.19 362 PRO A N 1
ATOM 2820 C CA . PRO A 1 362 ? -5.273 18.031 11.43 1 89.19 362 PRO A CA 1
ATOM 2821 C C . PRO A 1 362 ? -5.965 16.672 11.43 1 89.19 362 PRO A C 1
ATOM 2823 O O . PRO A 1 362 ? -6.555 16.266 10.422 1 89.19 362 PRO A O 1
ATOM 2826 N N . GLN A 1 363 ? -5.984 16.047 12.5 1 91 363 GLN A N 1
ATOM 2827 C CA . GLN A 1 363 ? -6.582 14.719 12.609 1 91 363 GLN A CA 1
ATOM 2828 C C . GLN A 1 363 ? -8.109 14.805 12.562 1 91 363 GLN A C 1
ATOM 2830 O O . GLN A 1 363 ? -8.766 13.852 12.141 1 91 363 GLN A O 1
ATOM 2835 N N . LEU A 1 364 ? -8.609 15.922 13 1 92.19 364 LEU A N 1
ATOM 2836 C CA . LEU A 1 364 ? -10.055 16.109 13.062 1 92.19 364 LEU A CA 1
ATOM 2837 C C . LEU A 1 364 ? -10.625 16.375 11.68 1 92.19 364 LEU A C 1
ATOM 2839 O O . LEU A 1 364 ? -11.75 15.977 11.383 1 92.19 364 LEU A O 1
ATOM 2843 N N . GLN A 1 365 ? -9.859 16.969 10.836 1 93.38 365 GLN A N 1
ATOM 2844 C CA . GLN A 1 365 ? -10.367 17.453 9.562 1 93.38 365 GLN A CA 1
ATOM 2845 C C . GLN A 1 365 ? -10.375 16.328 8.516 1 93.38 365 GLN A C 1
ATOM 2847 O O . GLN A 1 365 ? -11.273 16.281 7.672 1 93.38 365 GLN A O 1
ATOM 2852 N N . ILE A 1 366 ? -9.43 15.383 8.492 1 95.62 366 ILE A N 1
ATOM 2853 C CA . ILE A 1 366 ? -9.172 14.398 7.449 1 95.62 366 ILE A CA 1
ATOM 2854 C C . ILE A 1 366 ? -10.406 13.523 7.246 1 95.62 366 ILE A C 1
ATOM 2856 O O . ILE A 1 366 ? -10.852 13.328 6.113 1 95.62 366 ILE A O 1
ATOM 2860 N N . PRO A 1 367 ? -11.047 13.062 8.289 1 96.5 367 PRO A N 1
ATOM 2861 C CA . PRO A 1 367 ? -12.227 12.211 8.078 1 96.5 367 PRO A CA 1
ATOM 2862 C C . PRO A 1 367 ? -13.344 12.938 7.336 1 96.5 367 PRO A C 1
ATOM 2864 O O . PRO A 1 367 ? -14.055 12.32 6.527 1 96.5 367 PRO A O 1
ATOM 2867 N N . PHE A 1 368 ? -13.5 14.227 7.578 1 97.56 368 PHE A N 1
ATOM 2868 C CA . PHE A 1 368 ? -14.578 14.984 6.957 1 97.56 368 PHE A CA 1
ATOM 2869 C C . PHE A 1 368 ? -14.273 15.258 5.488 1 97.56 368 PHE A C 1
ATOM 2871 O O . PHE A 1 368 ? -15.188 15.414 4.676 1 97.56 368 PHE A O 1
ATOM 2878 N N . MET A 1 369 ? -13.008 15.281 5.145 1 97.75 369 MET A N 1
ATOM 2879 C CA . MET A 1 369 ? -12.625 15.383 3.738 1 97.75 369 MET A CA 1
ATOM 2880 C C . MET A 1 369 ? -13.031 14.133 2.973 1 97.75 369 MET A C 1
ATOM 2882 O O . MET A 1 369 ? -13.477 14.211 1.826 1 97.75 369 MET A O 1
ATOM 2886 N N . LYS A 1 370 ? -12.93 13.023 3.621 1 97.75 370 LYS A N 1
ATOM 2887 C CA . LYS A 1 370 ? -13.352 11.766 3.012 1 97.75 370 LYS A CA 1
ATOM 2888 C C . LYS A 1 370 ? -14.859 11.734 2.812 1 97.75 370 LYS A C 1
ATOM 2890 O O . LYS A 1 370 ? -15.352 11.25 1.787 1 97.75 370 LYS A O 1
ATOM 2895 N N . VAL A 1 371 ? -15.594 12.25 3.805 1 98.38 371 VAL A N 1
ATOM 2896 C CA . VAL A 1 371 ? -17.047 12.336 3.701 1 98.38 371 VAL A CA 1
ATOM 2897 C C . VAL A 1 371 ? -17.422 13.227 2.521 1 98.38 371 VAL A C 1
ATOM 2899 O O . VAL A 1 371 ? -18.297 12.867 1.723 1 98.38 371 VAL A O 1
ATOM 2902 N N . PHE A 1 372 ? -16.75 14.344 2.426 1 98.19 372 PHE A N 1
ATOM 2903 C CA . PHE A 1 372 ? -17.031 15.297 1.359 1 98.19 372 PHE A CA 1
ATOM 2904 C C . PHE A 1 372 ? -16.797 14.664 -0.007 1 98.19 372 PHE A C 1
ATOM 2906 O O . PHE A 1 372 ? -17.656 14.766 -0.895 1 98.19 372 PHE A O 1
ATOM 2913 N N . ALA A 1 373 ? -15.719 13.93 -0.151 1 97.5 373 ALA A N 1
ATOM 2914 C CA . ALA A 1 373 ? -15.398 13.242 -1.401 1 97.5 373 ALA A CA 1
ATOM 2915 C C . ALA A 1 373 ? -16.453 12.188 -1.729 1 97.5 373 ALA A C 1
ATOM 2917 O O . ALA A 1 373 ? -16.922 12.102 -2.867 1 97.5 373 ALA A O 1
ATOM 2918 N N . ALA A 1 374 ? -16.812 11.414 -0.744 1 97.56 374 ALA A N 1
ATOM 2919 C CA . ALA A 1 374 ? -17.812 10.375 -0.943 1 97.56 374 ALA A CA 1
ATOM 2920 C C . ALA A 1 374 ? -19.156 10.984 -1.324 1 97.56 374 ALA A C 1
ATOM 2922 O O . ALA A 1 374 ? -19.859 10.453 -2.195 1 97.56 374 ALA A O 1
ATOM 2923 N N . PHE A 1 375 ? -19.562 12.094 -0.702 1 97.5 375 PHE A N 1
ATOM 2924 C CA . PHE A 1 375 ? -20.828 12.805 -0.933 1 97.5 375 PHE A CA 1
ATOM 2925 C C . PHE A 1 375 ? -20.906 13.289 -2.375 1 97.5 375 PHE A C 1
ATOM 2927 O O . PHE A 1 375 ? -21.906 13.047 -3.055 1 97.5 375 PHE A O 1
ATOM 2934 N N . ILE A 1 376 ? -19.797 13.867 -2.867 1 97.06 376 ILE A N 1
ATOM 2935 C CA . ILE A 1 376 ? -19.766 14.406 -4.223 1 97.06 376 ILE A CA 1
ATOM 2936 C C . ILE A 1 376 ? -19.75 13.258 -5.23 1 97.06 376 ILE A C 1
ATOM 2938 O O . ILE A 1 376 ? -20.438 13.312 -6.254 1 97.06 376 ILE A O 1
ATOM 2942 N N . THR A 1 377 ? -18.984 12.219 -4.957 1 94.75 377 THR A N 1
ATOM 2943 C CA . THR A 1 377 ? -18.891 11.078 -5.867 1 94.75 377 THR A CA 1
ATOM 2944 C C . THR A 1 377 ? -20.25 10.438 -6.074 1 94.75 377 THR A C 1
ATOM 2946 O O . THR A 1 377 ? -20.609 10.062 -7.195 1 94.75 377 THR A O 1
ATOM 2949 N N . ARG A 1 378 ? -21.078 10.438 -5.062 1 95.31 378 ARG A N 1
ATOM 2950 C CA . ARG A 1 378 ? -22.359 9.742 -5.117 1 95.31 378 ARG A CA 1
ATOM 2951 C C . ARG A 1 378 ? -23.453 10.656 -5.652 1 95.31 378 ARG A C 1
ATOM 2953 O O . ARG A 1 378 ? -24.344 10.203 -6.383 1 95.31 378 ARG A O 1
ATOM 2960 N N . GLY A 1 379 ? -23.422 11.859 -5.391 1 93.94 379 GLY A N 1
ATOM 2961 C CA . GLY A 1 379 ? -24.438 12.789 -5.867 1 93.94 379 GLY A CA 1
ATOM 2962 C C . GLY A 1 379 ? -24.188 13.273 -7.285 1 93.94 379 GLY A C 1
ATOM 2963 O O . GLY A 1 379 ? -25.125 13.555 -8.023 1 93.94 379 GLY A O 1
ATOM 2964 N N . HIS A 1 380 ? -22.922 13.422 -7.594 1 90.44 380 HIS A N 1
ATOM 2965 C CA . HIS A 1 380 ? -22.469 13.781 -8.93 1 90.44 380 HIS A CA 1
ATOM 2966 C C . HIS A 1 380 ? -23.219 14.992 -9.469 1 90.44 380 HIS A C 1
ATOM 2968 O O . HIS A 1 380 ? -23.266 16.031 -8.812 1 90.44 380 HIS A O 1
ATOM 2974 N N . VAL A 1 381 ? -23.891 14.859 -10.625 1 87.5 381 VAL A N 1
ATOM 2975 C CA . VAL A 1 381 ? -24.469 15.992 -11.352 1 87.5 381 VAL A CA 1
ATOM 2976 C C . VAL A 1 381 ? -25.719 16.484 -10.625 1 87.5 381 VAL A C 1
ATOM 2978 O O . VAL A 1 381 ? -26.062 17.656 -10.727 1 87.5 381 VAL A O 1
ATOM 2981 N N . THR A 1 382 ? -26.281 15.711 -9.789 1 93.31 382 THR A N 1
ATOM 2982 C CA . THR A 1 382 ? -27.5 16.109 -9.102 1 93.31 382 THR A CA 1
ATOM 2983 C C . THR A 1 382 ? -27.203 17.125 -8.008 1 93.31 382 THR A C 1
ATOM 2985 O O . THR A 1 382 ? -28.109 17.797 -7.52 1 93.31 382 THR A O 1
ATOM 2988 N N . LEU A 1 383 ? -26 17.312 -7.684 1 95.25 383 LEU A N 1
ATOM 2989 C CA . LEU A 1 383 ? -25.609 18.203 -6.59 1 95.25 383 LEU A CA 1
ATOM 2990 C C . LEU A 1 383 ? -25.344 19.609 -7.105 1 95.25 383 LEU A C 1
ATOM 2992 O O . LEU A 1 383 ? -25.016 20.5 -6.324 1 95.25 383 LEU A O 1
ATOM 2996 N N . PHE A 1 384 ? -25.562 19.875 -8.406 1 94.19 384 PHE A N 1
ATOM 2997 C CA . PHE A 1 384 ? -25.312 21.188 -8.984 1 94.19 384 PHE A CA 1
ATOM 2998 C C . PHE A 1 384 ? -26.266 22.219 -8.391 1 94.19 384 PHE A C 1
ATOM 3000 O O . PHE A 1 384 ? -25.969 23.406 -8.367 1 94.19 384 PHE A O 1
ATOM 3007 N N . ARG A 1 385 ? -27.406 21.75 -7.977 1 92.88 385 ARG A N 1
ATOM 3008 C CA . ARG A 1 385 ? -28.344 22.656 -7.336 1 92.88 385 ARG A CA 1
ATOM 3009 C C . ARG A 1 385 ? -27.75 23.281 -6.078 1 92.88 385 ARG A C 1
ATOM 3011 O O . ARG A 1 385 ? -28.188 24.344 -5.641 1 92.88 385 ARG A O 1
ATOM 3018 N N . PHE A 1 386 ? -26.719 22.625 -5.465 1 95.75 386 PHE A N 1
ATOM 3019 C CA . PHE A 1 386 ? -26.047 23.109 -4.262 1 95.75 386 PHE A CA 1
ATOM 3020 C C . PHE A 1 386 ? -24.656 23.625 -4.594 1 95.75 386 PHE A C 1
ATOM 3022 O O . PHE A 1 386 ? -23.766 23.656 -3.732 1 95.75 386 PHE A O 1
ATOM 3029 N N . ALA A 1 387 ? -24.375 24.016 -5.77 1 95.19 387 ALA A N 1
ATOM 3030 C CA . ALA A 1 387 ? -23.031 24.359 -6.262 1 95.19 387 ALA A CA 1
ATOM 3031 C C . ALA A 1 387 ? -22.422 25.484 -5.441 1 95.19 387 ALA A C 1
ATOM 3033 O O . ALA A 1 387 ? -21.25 25.422 -5.074 1 95.19 387 ALA A O 1
ATOM 3034 N N . SER A 1 388 ? -23.219 26.516 -5.172 1 94.06 388 SER A N 1
ATOM 3035 C CA . SER A 1 388 ? -22.703 27.656 -4.422 1 94.06 388 SER A CA 1
ATOM 3036 C C . SER A 1 388 ? -22.281 27.25 -3.018 1 94.06 388 SER A C 1
ATOM 3038 O O . SER A 1 388 ? -21.203 27.625 -2.553 1 94.06 388 SER A O 1
ATOM 3040 N N . LEU A 1 389 ? -23.141 26.453 -2.371 1 95.44 389 LEU A N 1
ATOM 3041 C CA . LEU A 1 389 ? -22.828 25.984 -1.023 1 95.44 389 LEU A CA 1
ATOM 3042 C C . LEU A 1 389 ? -21.609 25.078 -1.029 1 95.44 389 LEU A C 1
ATOM 3044 O O . LEU A 1 389 ? -20.75 25.172 -0.146 1 95.44 389 LEU A O 1
ATOM 3048 N N . ILE A 1 390 ? -21.531 24.203 -2.002 1 97.06 390 ILE A N 1
ATOM 3049 C CA . ILE A 1 390 ? -20.391 23.281 -2.139 1 97.06 390 ILE A CA 1
ATOM 3050 C C . ILE A 1 390 ? -19.109 24.094 -2.312 1 97.06 390 ILE A C 1
ATOM 3052 O O . ILE A 1 390 ? -18.094 23.781 -1.676 1 97.06 390 ILE A O 1
ATOM 3056 N N . ASN A 1 391 ? -19.188 25.062 -3.113 1 96.88 391 ASN A N 1
ATOM 3057 C CA . ASN A 1 391 ? -18.016 25.906 -3.338 1 96.88 391 ASN A CA 1
ATOM 3058 C C . ASN A 1 391 ? -17.562 26.609 -2.057 1 96.88 391 ASN A C 1
ATOM 3060 O O . ASN A 1 391 ? -16.375 26.719 -1.785 1 96.88 391 ASN A O 1
ATOM 3064 N N . LYS A 1 392 ? -18.5 27.062 -1.305 1 95.62 392 LYS A N 1
ATOM 3065 C CA . LYS A 1 392 ? -18.172 27.703 -0.037 1 95.62 392 LYS A CA 1
ATOM 3066 C C . LYS A 1 392 ? -17.469 26.734 0.905 1 95.62 392 LYS A C 1
ATOM 3068 O O . LYS A 1 392 ? -16.484 27.109 1.558 1 95.62 392 LYS A O 1
ATOM 3073 N N . VAL A 1 393 ? -17.922 25.562 0.981 1 97.12 393 VAL A N 1
ATOM 3074 C CA . VAL A 1 393 ? -17.312 24.562 1.845 1 97.12 393 VAL A CA 1
ATOM 3075 C C . VAL A 1 393 ? -15.906 24.219 1.336 1 97.12 393 VAL A C 1
ATOM 3077 O O . VAL A 1 393 ? -14.977 24.062 2.127 1 97.12 393 VAL A O 1
ATOM 3080 N N . ILE A 1 394 ? -15.742 24.109 -0.021 1 97.31 394 ILE A N 1
ATOM 3081 C CA . ILE A 1 394 ? -14.43 23.859 -0.616 1 97.31 394 ILE A CA 1
ATOM 3082 C C . ILE A 1 394 ? -13.453 24.953 -0.205 1 97.31 394 ILE A C 1
ATOM 3084 O O . ILE A 1 394 ? -12.344 24.672 0.247 1 97.31 394 ILE A O 1
ATOM 3088 N N . MET A 1 395 ? -13.883 26.156 -0.293 1 95.31 395 MET A N 1
ATOM 3089 C CA . MET A 1 395 ? -13 27.281 0.023 1 95.31 395 MET A CA 1
ATOM 3090 C C . MET A 1 395 ? -12.695 27.328 1.517 1 95.31 395 MET A C 1
ATOM 3092 O O . MET A 1 395 ? -11.578 27.656 1.916 1 95.31 395 MET A O 1
ATOM 3096 N N . LEU A 1 396 ? -13.656 26.969 2.26 1 94.44 396 LEU A N 1
ATOM 3097 C CA . LEU A 1 396 ? -13.445 26.906 3.701 1 94.44 396 LEU A CA 1
ATOM 3098 C C . LEU A 1 396 ? -12.352 25.906 4.051 1 94.44 396 LEU A C 1
ATOM 3100 O O . LEU A 1 396 ? -11.43 26.219 4.805 1 94.44 396 LEU A O 1
ATOM 3104 N N . VAL A 1 397 ? -12.383 24.734 3.549 1 94.88 397 VAL A N 1
ATOM 3105 C CA . VAL A 1 397 ? -11.414 23.688 3.881 1 94.88 397 VAL A CA 1
ATOM 3106 C C . VAL A 1 397 ? -10.047 24.047 3.318 1 94.88 397 VAL A C 1
ATOM 3108 O 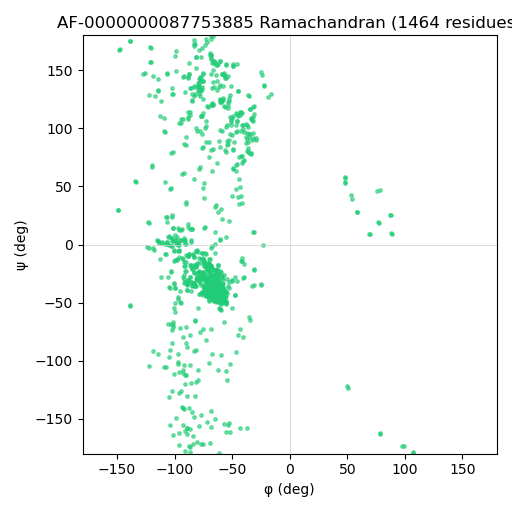O . VAL A 1 397 ? -9.023 23.797 3.951 1 94.88 397 VAL A O 1
ATOM 3111 N N . CYS A 1 398 ? -9.992 24.594 2.164 1 94.31 398 CYS A N 1
ATOM 3112 C CA . CYS A 1 398 ? -8.734 25 1.54 1 94.31 398 CYS A CA 1
ATOM 3113 C C . CYS A 1 398 ? -7.984 26 2.42 1 94.31 398 CYS A C 1
ATOM 3115 O O . CYS A 1 398 ? -6.762 25.906 2.549 1 94.31 398 CYS A O 1
ATOM 3117 N N . HIS A 1 399 ? -8.672 26.812 3.117 1 90.31 399 HIS A N 1
ATOM 3118 C CA . HIS A 1 399 ? -8.023 27.891 3.855 1 90.31 399 HIS A CA 1
ATOM 3119 C C . HIS A 1 399 ? -7.875 27.547 5.332 1 90.31 399 HIS A C 1
ATOM 3121 O O . HIS A 1 399 ? -7.109 28.188 6.055 1 90.31 399 HIS A O 1
ATOM 3127 N N . SER A 1 400 ? -8.555 26.562 5.758 1 86.94 400 SER A N 1
ATOM 3128 C CA . SER A 1 400 ? -8.539 26.234 7.18 1 86.94 400 SER A CA 1
ATOM 3129 C C . SER A 1 400 ? -7.738 24.969 7.453 1 86.94 400 SER A C 1
ATOM 3131 O O . SER A 1 400 ? -7.402 24.672 8.602 1 86.94 400 SER A O 1
ATOM 3133 N N . SER A 1 401 ? -7.332 24.281 6.453 1 88.25 401 SER A N 1
ATOM 3134 C CA . SER A 1 401 ? -6.727 22.969 6.652 1 88.25 401 SER A CA 1
ATOM 3135 C C . SER A 1 401 ? -5.273 23.094 7.102 1 88.25 401 SER A C 1
ATOM 3137 O O . SER A 1 401 ? -4.539 23.953 6.609 1 88.25 401 SER A O 1
ATOM 3139 N N . ALA A 1 402 ? -4.957 22.297 8.094 1 85.5 402 ALA A N 1
ATOM 3140 C CA . ALA A 1 402 ? -3.566 22.203 8.539 1 85.5 402 ALA A CA 1
ATOM 3141 C C . ALA A 1 402 ? -2.689 21.578 7.453 1 85.5 402 ALA A C 1
ATOM 3143 O O . ALA A 1 402 ? -3.17 20.797 6.625 1 85.5 402 ALA A O 1
ATOM 3144 N N . PRO A 1 403 ? -1.425 21.844 7.465 1 81.75 403 PRO A N 1
ATOM 3145 C CA . PRO A 1 403 ? -0.526 21.391 6.402 1 81.75 403 PRO A CA 1
ATOM 3146 C C . PRO A 1 403 ? -0.495 19.859 6.277 1 81.75 403 PRO A C 1
ATOM 3148 O O . PRO A 1 403 ? -0.448 19.328 5.164 1 81.75 403 PRO A O 1
ATOM 3151 N N . ARG A 1 404 ? -0.581 19.172 7.254 1 83 404 ARG A N 1
ATOM 3152 C CA . ARG A 1 404 ? -0.473 17.719 7.191 1 83 404 ARG A CA 1
ATOM 3153 C C . ARG A 1 404 ? -1.74 17.094 6.613 1 83 404 ARG A C 1
ATOM 3155 O O . ARG A 1 404 ? -1.736 15.938 6.199 1 83 404 ARG A O 1
ATOM 3162 N N . SER A 1 405 ? -2.77 17.891 6.551 1 89.94 405 SER A N 1
ATOM 3163 C CA . SER A 1 405 ? -4.02 17.391 5.973 1 89.94 405 SER A CA 1
ATOM 3164 C C . SER A 1 405 ? -4.074 17.656 4.473 1 89.94 405 SER A C 1
ATOM 3166 O O . SER A 1 405 ? -5.023 17.25 3.803 1 89.94 405 SER A O 1
ATOM 3168 N N . HIS A 1 406 ? -3.055 18.25 3.971 1 90.69 406 HIS A N 1
ATOM 3169 C CA . HIS A 1 406 ? -3.127 18.719 2.596 1 90.69 406 HIS A CA 1
ATOM 3170 C C . HIS A 1 406 ? -3.133 17.562 1.607 1 90.69 406 HIS A C 1
ATOM 3172 O O . HIS A 1 406 ? -3.715 17.672 0.525 1 90.69 406 HIS A O 1
ATOM 3178 N N . GLN A 1 407 ? -2.508 16.531 1.945 1 92.5 407 GLN A N 1
ATOM 3179 C CA . GLN A 1 407 ? -2.582 15.391 1.042 1 92.5 407 GLN A CA 1
ATOM 3180 C C . GLN A 1 407 ? -4.027 14.938 0.846 1 92.5 407 GLN A C 1
ATOM 3182 O O . GLN A 1 407 ? -4.469 14.734 -0.285 1 92.5 407 GLN A O 1
ATOM 3187 N N . ALA A 1 408 ? -4.691 14.773 1.945 1 95.25 408 ALA A N 1
ATOM 3188 C CA . ALA A 1 408 ? -6.098 14.383 1.884 1 95.25 408 ALA A CA 1
ATOM 3189 C C . ALA A 1 408 ? -6.934 15.461 1.19 1 95.25 408 ALA A C 1
ATOM 3191 O O . ALA A 1 408 ? -7.883 15.148 0.468 1 95.25 408 ALA A O 1
ATOM 3192 N N . LEU A 1 409 ? -6.586 16.703 1.443 1 97.38 409 LEU A N 1
ATOM 3193 C CA . LEU A 1 409 ? -7.266 17.812 0.807 1 97.38 409 LEU A CA 1
ATOM 3194 C C . LEU A 1 409 ? -7.145 17.734 -0.71 1 97.38 409 LEU A C 1
ATOM 3196 O O . LEU A 1 409 ? -8.148 17.828 -1.424 1 97.38 409 LEU A O 1
ATOM 3200 N N . TYR A 1 410 ? -5.953 17.531 -1.185 1 97.75 410 TYR A N 1
ATOM 3201 C CA . TYR A 1 410 ? -5.738 17.469 -2.625 1 97.75 410 TYR A CA 1
ATOM 3202 C C . TYR A 1 410 ? -6.441 16.25 -3.227 1 97.75 410 TYR A C 1
ATOM 3204 O O . TYR A 1 410 ? -7.02 16.328 -4.312 1 97.75 410 TYR A O 1
ATOM 3212 N N . GLU A 1 411 ? -6.398 15.172 -2.559 1 96.88 411 GLU A N 1
ATOM 3213 C CA . GLU A 1 411 ? -7.113 13.992 -3.039 1 96.88 411 GLU A CA 1
ATOM 3214 C C . GLU A 1 411 ? -8.609 14.258 -3.143 1 96.88 411 GLU A C 1
ATOM 3216 O O . GLU A 1 411 ? -9.258 13.852 -4.109 1 96.88 411 GLU A O 1
ATOM 3221 N N . MET A 1 412 ? -9.117 14.891 -2.139 1 97.81 412 MET A N 1
ATOM 3222 C CA . MET A 1 412 ? -10.523 15.266 -2.145 1 97.81 412 MET A CA 1
ATOM 3223 C C . MET A 1 412 ? -10.836 16.188 -3.318 1 97.81 412 MET A C 1
ATOM 3225 O O . MET A 1 412 ? -11.812 15.984 -4.039 1 97.81 412 MET A O 1
ATOM 3229 N N . LEU A 1 413 ? -10.008 17.188 -3.549 1 97.94 413 LEU A N 1
ATOM 3230 C CA . LEU A 1 413 ? -10.219 18.141 -4.629 1 97.94 413 LEU A CA 1
ATOM 3231 C C . LEU A 1 413 ? -10.164 17.453 -5.988 1 97.94 413 LEU A C 1
ATOM 3233 O O . LEU A 1 413 ? -10.977 17.734 -6.871 1 97.94 413 LEU A O 1
ATOM 3237 N N . GLN A 1 414 ? -9.227 16.547 -6.121 1 97 414 GLN A N 1
ATOM 3238 C CA . GLN A 1 414 ? -9.133 15.781 -7.363 1 97 414 GLN A CA 1
ATOM 3239 C C . GLN A 1 414 ? -10.414 14.992 -7.625 1 97 414 GLN A C 1
ATOM 3241 O O . GLN A 1 414 ? -10.914 14.977 -8.75 1 97 414 GLN A O 1
ATOM 3246 N N . THR A 1 415 ? -10.922 14.445 -6.594 1 95.31 415 THR A N 1
ATOM 3247 C CA . THR A 1 415 ? -12.148 13.672 -6.715 1 95.31 415 THR A CA 1
ATOM 3248 C C . THR A 1 415 ? -13.328 14.57 -7.094 1 95.31 415 THR A C 1
ATOM 3250 O O . THR A 1 415 ? -14.109 14.234 -7.984 1 95.31 415 THR A O 1
ATOM 3253 N N . ILE A 1 416 ? -13.422 15.711 -6.477 1 96 416 ILE A N 1
ATOM 3254 C CA . ILE A 1 416 ? -14.523 16.641 -6.719 1 96 416 ILE A CA 1
ATOM 3255 C C . ILE A 1 416 ? -14.469 17.141 -8.156 1 96 416 ILE A C 1
ATOM 3257 O O . ILE A 1 416 ? -15.469 17.094 -8.875 1 96 416 ILE A O 1
ATOM 3261 N N . ILE A 1 417 ? -13.305 17.469 -8.594 1 95.88 417 ILE A N 1
ATOM 3262 C CA . ILE A 1 417 ? -13.133 18.062 -9.914 1 95.88 417 ILE A CA 1
ATOM 3263 C C . ILE A 1 417 ? -13.383 17.016 -10.992 1 95.88 417 ILE A C 1
ATOM 3265 O O . ILE A 1 417 ? -14.078 17.281 -11.969 1 95.88 417 ILE A O 1
ATOM 3269 N N . SER A 1 418 ? -12.812 15.859 -10.789 1 93.5 418 SER A N 1
ATOM 3270 C CA . SER A 1 418 ? -12.984 14.797 -11.773 1 93.5 418 SER A CA 1
ATOM 3271 C C . SER A 1 418 ? -14.445 14.359 -11.859 1 93.5 418 SER A C 1
ATOM 3273 O O . SER A 1 418 ? -14.938 14.023 -12.938 1 93.5 418 SER A O 1
ATOM 3275 N N . THR A 1 419 ? -15.172 14.422 -10.75 1 92.69 419 THR A N 1
ATOM 3276 C CA . THR A 1 419 ? -16.547 13.961 -10.688 1 92.69 419 THR A CA 1
ATOM 3277 C C . THR A 1 419 ? -17.5 15 -11.289 1 92.69 419 THR A C 1
ATOM 3279 O O . THR A 1 419 ? -18.391 14.664 -12.07 1 92.69 419 THR A O 1
ATOM 3282 N N . MET A 1 420 ? -17.297 16.266 -10.992 1 92.31 420 MET A N 1
ATOM 3283 C CA . MET A 1 420 ? -18.188 17.328 -11.445 1 92.31 420 MET A CA 1
ATOM 3284 C C . MET A 1 420 ? -17.922 17.688 -12.906 1 92.31 420 MET A C 1
ATOM 3286 O O . MET A 1 420 ? -18.828 18.109 -13.625 1 92.31 420 MET A O 1
ATOM 3290 N N . GLY A 1 421 ? -16.688 17.562 -13.328 1 89.62 421 GLY A N 1
ATOM 3291 C CA . GLY A 1 421 ? -16.359 17.734 -14.734 1 89.62 421 GLY A CA 1
ATOM 3292 C C . GLY A 1 421 ? -16.297 19.188 -15.148 1 89.62 421 GLY A C 1
ATOM 3293 O O . GLY A 1 421 ? -16.141 20.078 -14.312 1 89.62 421 GLY A O 1
ATOM 3294 N N . SER A 1 422 ? -16.375 19.422 -16.438 1 91.56 422 SER A N 1
ATOM 3295 C CA . SER A 1 422 ? -16.188 20.734 -17.031 1 91.56 422 SER A CA 1
ATOM 3296 C C . SER A 1 422 ? -17.375 21.656 -16.703 1 91.56 422 SER A C 1
ATOM 3298 O O . SER A 1 422 ? -17.219 22.875 -16.656 1 91.56 422 SER A O 1
ATOM 3300 N N . GLY A 1 423 ? -18.453 21.109 -16.406 1 90.25 423 GLY A N 1
ATOM 3301 C CA . GLY A 1 423 ? -19.641 21.891 -16.125 1 90.25 423 GLY A CA 1
ATOM 3302 C C . GLY A 1 423 ? -19.531 22.688 -14.836 1 90.25 423 GLY A C 1
ATOM 3303 O O . GLY A 1 423 ? -20.234 23.688 -14.656 1 90.25 423 GLY A O 1
ATOM 3304 N N . ALA A 1 424 ? -18.641 22.312 -14.016 1 94 424 ALA A N 1
ATOM 3305 C CA . ALA A 1 424 ? -18.5 22.953 -12.711 1 94 424 ALA A CA 1
ATOM 3306 C C . ALA A 1 424 ? -17.344 23.938 -12.695 1 94 424 ALA A C 1
ATOM 3308 O O . ALA A 1 424 ? -16.969 24.438 -11.633 1 94 424 ALA A O 1
ATOM 3309 N N . PHE A 1 425 ? -16.812 24.328 -13.852 1 95.44 425 PHE A N 1
ATOM 3310 C CA . PHE A 1 425 ? -15.617 25.156 -13.891 1 95.44 425 PHE A CA 1
ATOM 3311 C C . PHE A 1 425 ? -15.867 26.516 -13.266 1 95.44 425 PHE A C 1
ATOM 3313 O O . PHE A 1 425 ? -15.148 26.938 -12.352 1 95.44 425 PHE A O 1
ATOM 3320 N N . THR A 1 426 ? -16.922 27.188 -13.641 1 93.44 426 THR A N 1
ATOM 3321 C CA . THR A 1 426 ? -17.188 28.547 -13.188 1 93.44 426 THR A CA 1
ATOM 3322 C C . THR A 1 426 ? -17.672 28.547 -11.742 1 93.44 426 THR A C 1
ATOM 3324 O O . THR A 1 426 ? -17.375 29.469 -10.977 1 93.44 426 THR A O 1
ATOM 3327 N N . SER A 1 427 ? -18.312 27.5 -11.375 1 92.25 427 SER A N 1
ATOM 3328 C CA . SER A 1 427 ? -18.969 27.484 -10.062 1 92.25 427 SER A CA 1
ATOM 3329 C C . SER A 1 427 ? -18.016 27 -8.977 1 92.25 427 SER A C 1
ATOM 3331 O O . SER A 1 427 ? -18.141 27.391 -7.816 1 92.25 427 SER A O 1
ATOM 3333 N N . MET A 1 428 ? -17.078 26.125 -9.305 1 94.56 428 MET A N 1
ATOM 3334 C CA . MET A 1 428 ? -16.297 25.5 -8.258 1 94.56 428 MET A CA 1
ATOM 3335 C C . MET A 1 428 ? -14.82 25.406 -8.656 1 94.56 428 MET A C 1
ATOM 3337 O O . MET A 1 428 ? -13.953 25.922 -7.945 1 94.56 428 MET A O 1
ATOM 3341 N N . THR A 1 429 ? -14.531 24.859 -9.828 1 96.25 429 THR A N 1
ATOM 3342 C CA . THR A 1 429 ? -13.188 24.469 -10.234 1 96.25 429 THR A CA 1
ATOM 3343 C C . THR A 1 429 ? -12.281 25.703 -10.359 1 96.25 429 THR A C 1
ATOM 3345 O O . THR A 1 429 ? -11.094 25.625 -10.039 1 96.25 429 THR A O 1
ATOM 3348 N N . TYR A 1 430 ? -12.852 26.797 -10.781 1 96.19 430 TYR A N 1
ATOM 3349 C CA . TYR A 1 430 ? -12.047 28.016 -10.953 1 96.19 430 TYR A CA 1
ATOM 3350 C C . TYR A 1 430 ? -11.453 28.453 -9.617 1 96.19 430 TYR A C 1
ATOM 3352 O O . TYR A 1 430 ? -10.273 28.797 -9.539 1 96.19 430 TYR A O 1
ATOM 3360 N N . SER A 1 431 ? -12.266 28.484 -8.602 1 95.31 431 SER A N 1
ATOM 3361 C CA . SER A 1 431 ? -11.789 28.875 -7.277 1 95.31 431 SER A CA 1
ATOM 3362 C C . SER A 1 431 ? -10.695 27.938 -6.789 1 95.31 431 SER A C 1
ATOM 3364 O O . SER A 1 431 ? -9.711 28.391 -6.191 1 95.31 431 SER A O 1
ATOM 3366 N N . VAL A 1 432 ? -10.867 26.688 -7.039 1 97.31 432 VAL A N 1
ATOM 3367 C CA . VAL A 1 432 ? -9.875 25.688 -6.645 1 97.31 432 VAL A CA 1
ATOM 3368 C C . VAL A 1 432 ? -8.57 25.938 -7.402 1 97.31 432 VAL A C 1
ATOM 3370 O O . VAL A 1 432 ? -7.488 25.906 -6.816 1 97.31 432 VAL A O 1
ATOM 3373 N N . LEU A 1 433 ? -8.688 26.203 -8.688 1 97.81 433 LEU A N 1
ATOM 3374 C CA . LEU A 1 433 ? -7.523 26.469 -9.531 1 97.81 433 LEU A CA 1
ATOM 3375 C C . LEU A 1 433 ? -6.707 27.625 -8.977 1 97.81 433 LEU A C 1
ATOM 3377 O O . LEU A 1 433 ? -5.492 27.516 -8.805 1 97.81 433 LEU A O 1
ATOM 3381 N N . GLN A 1 434 ? -7.395 28.703 -8.688 1 96.31 434 GLN A N 1
ATOM 3382 C CA . GLN A 1 434 ? -6.711 29.891 -8.188 1 96.31 434 GLN A CA 1
ATOM 3383 C C . GLN A 1 434 ? -6.02 29.609 -6.859 1 96.31 434 GLN A C 1
ATOM 3385 O O . GLN A 1 434 ? -4.879 30.016 -6.645 1 96.31 434 GLN A O 1
ATOM 3390 N N . TRP A 1 435 ? -6.676 28.922 -6.02 1 96.31 435 TRP A N 1
ATOM 3391 C CA . TRP A 1 435 ? -6.098 28.594 -4.719 1 96.31 435 TRP A CA 1
ATOM 3392 C C . TRP A 1 435 ? -4.863 27.703 -4.875 1 96.31 435 TRP A C 1
ATOM 3394 O O . TRP A 1 435 ? -3.832 27.953 -4.246 1 96.31 435 TRP A O 1
ATOM 3404 N N . VAL A 1 436 ? -4.969 26.672 -5.73 1 97.69 436 VAL A N 1
ATOM 3405 C CA . VAL A 1 436 ? -3.869 25.719 -5.91 1 97.69 436 VAL A CA 1
ATOM 3406 C C . VAL A 1 436 ? -2.666 26.438 -6.516 1 97.69 436 VAL A C 1
ATOM 3408 O O . VAL A 1 436 ? -1.528 26.234 -6.094 1 97.69 436 VAL A O 1
ATOM 3411 N N . LEU A 1 437 ? -2.916 27.281 -7.508 1 97 437 LEU A N 1
ATOM 3412 C CA . LEU A 1 437 ? -1.834 28.031 -8.141 1 97 437 LEU A CA 1
ATOM 3413 C C . LEU A 1 437 ? -1.108 28.906 -7.117 1 97 437 LEU A C 1
ATOM 3415 O O . LEU A 1 437 ? 0.122 28.875 -7.039 1 97 437 LEU A O 1
ATOM 3419 N N . ASN A 1 438 ? -1.862 29.531 -6.301 1 94.06 438 ASN A N 1
ATOM 3420 C CA . ASN A 1 438 ? -1.267 30.406 -5.289 1 94.06 438 ASN A CA 1
ATOM 3421 C C . ASN A 1 438 ? -0.485 29.594 -4.254 1 94.06 438 ASN A C 1
ATOM 3423 O O . ASN A 1 438 ? 0.605 30 -3.844 1 94.06 438 ASN A O 1
ATOM 3427 N N . GLU A 1 439 ? -1.012 28.516 -3.855 1 92.94 439 GLU A N 1
ATOM 3428 C CA . GLU A 1 439 ? -0.376 27.672 -2.848 1 92.94 439 GLU A CA 1
ATOM 3429 C C . GLU A 1 439 ? 0.942 27.094 -3.359 1 92.94 439 GLU A C 1
ATOM 3431 O O . GLU A 1 439 ? 1.957 27.141 -2.66 1 92.94 439 GLU A O 1
ATOM 3436 N N . VAL A 1 440 ? 0.954 26.562 -4.555 1 94.25 440 VAL A N 1
ATOM 3437 C CA . VAL A 1 440 ? 2.143 25.922 -5.102 1 94.25 440 VAL A CA 1
ATOM 3438 C C . VAL A 1 440 ? 3.229 26.969 -5.352 1 94.25 440 VAL A C 1
ATOM 3440 O O . VAL A 1 440 ? 4.406 26.734 -5.07 1 94.25 440 VAL A O 1
ATOM 3443 N N . GLU A 1 441 ? 2.836 28.094 -5.902 1 92.44 441 GLU A N 1
ATOM 3444 C CA . GLU A 1 441 ? 3.793 29.172 -6.121 1 92.44 441 GLU A CA 1
ATOM 3445 C C . GLU A 1 441 ? 4.422 29.625 -4.805 1 92.44 441 GLU A C 1
ATOM 3447 O O . GLU A 1 441 ? 5.625 29.891 -4.746 1 92.44 441 GLU A O 1
ATOM 3452 N N . GLY A 1 442 ? 3.592 29.656 -3.756 1 88.06 442 GLY A N 1
ATOM 3453 C CA . GLY A 1 442 ? 4.105 30 -2.439 1 88.06 442 GLY A CA 1
ATOM 3454 C C . GLY A 1 442 ? 5.074 28.984 -1.886 1 88.06 442 GLY A C 1
ATOM 3455 O O . GLY A 1 442 ? 6.102 29.328 -1.308 1 88.06 442 GLY A O 1
ATOM 3456 N N . LEU A 1 443 ? 4.84 27.75 -2.062 1 88.38 443 LEU A N 1
ATOM 3457 C CA . LEU A 1 443 ? 5.68 26.672 -1.563 1 88.38 443 LEU A CA 1
ATOM 3458 C C . LEU A 1 443 ? 7.008 26.625 -2.309 1 88.38 443 LEU A C 1
ATOM 3460 O O . LEU A 1 443 ? 8.055 26.391 -1.702 1 88.38 443 LEU A O 1
ATOM 3464 N N . LEU A 1 444 ? 6.973 26.781 -3.6 1 87.81 444 LEU A N 1
ATOM 3465 C CA . LEU A 1 444 ? 8.172 26.719 -4.426 1 87.81 444 LEU A CA 1
ATOM 3466 C C . LEU A 1 444 ? 9.062 27.938 -4.195 1 87.81 444 LEU A C 1
ATOM 3468 O O . LEU A 1 444 ? 10.289 27.844 -4.328 1 87.81 444 LEU A O 1
ATOM 3472 N N . SER A 1 445 ? 8.43 29.031 -3.873 1 78.62 445 SER A N 1
ATOM 3473 C CA . SER A 1 445 ? 9.203 30.234 -3.58 1 78.62 445 SER A CA 1
ATOM 3474 C C . SER A 1 445 ? 9.945 30.094 -2.252 1 78.62 445 SER A C 1
ATOM 3476 O O . SER A 1 445 ? 11.055 30.625 -2.1 1 78.62 445 SER A O 1
ATOM 3478 N N . LYS A 1 446 ? 9.398 29.531 -1.226 1 65.25 446 LYS A N 1
ATOM 3479 C CA . LYS A 1 446 ? 10.008 29.344 0.087 1 65.25 446 LYS A CA 1
ATOM 3480 C C . LYS A 1 446 ? 11.188 28.375 0.007 1 65.25 446 LYS A C 1
ATOM 3482 O O . LYS A 1 446 ? 12.086 28.406 0.853 1 65.25 446 LYS A O 1
ATOM 3487 N N . LYS A 1 447 ? 11.164 27.469 -0.904 1 61.81 447 LYS A N 1
ATOM 3488 C CA . LYS A 1 447 ? 12.289 26.547 -1.069 1 61.81 447 LYS A CA 1
ATOM 3489 C C . LYS A 1 447 ? 13.594 27.297 -1.271 1 61.81 447 LYS A C 1
ATOM 3491 O O . LYS A 1 447 ? 14.641 26.891 -0.755 1 61.81 447 LYS A O 1
ATOM 3496 N N . THR A 1 448 ? 13.578 28.406 -2.355 1 49.66 448 THR A N 1
ATOM 3497 C CA . THR A 1 448 ? 14.75 29.188 -2.725 1 49.66 448 THR A CA 1
ATOM 3498 C C . THR A 1 448 ? 15.008 30.281 -1.699 1 49.66 448 THR A C 1
ATOM 3500 O O . THR A 1 448 ? 15.844 31.156 -1.923 1 49.66 448 THR A O 1
ATOM 3503 N N . MET A 1 449 ? 14.172 30.562 -0.833 1 41.75 449 MET A N 1
ATOM 3504 C CA . MET A 1 449 ? 14.633 31.672 -0.019 1 41.75 449 MET A CA 1
ATOM 3505 C C . MET A 1 449 ? 16.094 31.484 0.406 1 41.75 449 MET A C 1
ATOM 3507 O O . MET A 1 449 ? 16.391 30.562 1.167 1 41.75 449 MET A O 1
ATOM 3511 N N . ASP A 1 450 ? 16.969 31.562 -0.425 1 37.66 450 ASP A N 1
ATOM 3512 C CA . ASP A 1 450 ? 18.297 32.094 -0.2 1 37.66 450 ASP A CA 1
ATOM 3513 C C . ASP A 1 450 ? 18.344 32.969 1.059 1 37.66 450 ASP A C 1
ATOM 3515 O O . ASP A 1 450 ? 17.406 33.719 1.322 1 37.66 450 ASP A O 1
ATOM 3519 N N . VAL A 1 451 ? 19.234 32.719 1.959 1 35.19 451 VAL A N 1
ATOM 3520 C CA . VAL A 1 451 ? 19.797 33.406 3.115 1 35.19 451 VAL A CA 1
ATOM 3521 C C . VAL A 1 451 ? 19.641 34.906 2.93 1 35.19 451 VAL A C 1
ATOM 3523 O O . VAL A 1 451 ? 19.609 35.656 3.908 1 35.19 451 VAL A O 1
ATOM 3526 N N . ASN A 1 452 ? 19.734 35.438 1.64 1 33.94 452 ASN A N 1
ATOM 3527 C CA . ASN A 1 452 ? 20.141 36.844 1.592 1 33.94 452 ASN A CA 1
ATOM 3528 C C . ASN A 1 452 ? 18.938 37.781 1.802 1 33.94 452 ASN A C 1
ATOM 3530 O O . ASN A 1 452 ? 19.062 39 1.663 1 33.94 452 ASN A O 1
ATOM 3534 N N . THR A 1 453 ? 17.812 37.469 1.37 1 33.19 453 THR A N 1
ATOM 3535 C CA . THR A 1 453 ? 17.031 38.688 1.578 1 33.19 453 THR A CA 1
ATOM 3536 C C . THR A 1 453 ? 16.625 38.812 3.043 1 33.19 453 THR A C 1
ATOM 3538 O O . THR A 1 453 ? 15.914 37.969 3.582 1 33.19 453 THR A O 1
ATOM 3541 N N . PRO A 1 454 ? 17.359 39.562 3.791 1 31.58 454 PRO A N 1
ATOM 3542 C CA . PRO A 1 454 ? 16.969 39.969 5.141 1 31.58 454 PRO A CA 1
ATOM 3543 C C . PRO A 1 454 ? 15.477 40.25 5.254 1 31.58 454 PRO A C 1
ATOM 3545 O O . PRO A 1 454 ? 14.922 41 4.434 1 31.58 454 PRO A O 1
ATOM 3548 N N . SER A 1 455 ? 14.734 39.344 5.562 1 33.22 455 SER A N 1
ATOM 3549 C CA . SER A 1 455 ? 13.406 39.875 5.91 1 33.22 455 SER A CA 1
ATOM 3550 C C . SER A 1 455 ? 13.5 41.25 6.539 1 33.22 455 SER A C 1
ATOM 3552 O O . SER A 1 455 ? 14.203 41.438 7.527 1 33.22 455 SER A O 1
ATOM 3554 N N . LYS A 1 456 ? 13.438 42.344 5.801 1 33.38 456 LYS A N 1
ATOM 3555 C CA . LYS A 1 456 ? 13.234 43.656 6.441 1 33.38 456 LYS A CA 1
ATOM 3556 C C . LYS A 1 456 ? 12.336 43.531 7.668 1 33.38 456 LYS A C 1
ATOM 3558 O O . LYS A 1 456 ? 11.219 43 7.574 1 33.38 456 LYS A O 1
ATOM 3563 N N . GLY A 1 457 ? 12.922 43.406 8.805 1 31.72 457 GLY A N 1
ATOM 3564 C CA . GLY A 1 457 ? 12.266 43.594 10.086 1 31.72 457 GLY A CA 1
ATOM 3565 C C . GLY A 1 457 ? 11.117 44.594 10.016 1 31.72 457 GLY A C 1
ATOM 3566 O O . GLY A 1 457 ? 11.266 45.688 9.477 1 31.72 457 GLY A O 1
ATOM 3567 N N . SER A 1 458 ? 9.938 44.125 9.766 1 31.36 458 SER A N 1
ATOM 3568 C CA . SER A 1 458 ? 8.914 45.156 9.938 1 31.36 458 SER A CA 1
ATOM 3569 C C . SER A 1 458 ? 9.281 46.125 11.055 1 31.36 458 SER A C 1
ATOM 3571 O O . SER A 1 458 ? 9.781 45.719 12.102 1 31.36 458 SER A O 1
ATOM 3573 N N . GLN A 1 459 ? 9.633 47.312 10.781 1 31.23 459 GLN A N 1
ATOM 3574 C CA . GLN A 1 459 ? 9.766 48.406 11.742 1 31.23 459 GLN A CA 1
ATOM 3575 C C . GLN A 1 459 ? 8.766 48.281 12.891 1 31.23 459 GLN A C 1
ATOM 3577 O O . GLN A 1 459 ? 7.613 47.906 12.672 1 31.23 459 GLN A O 1
ATOM 3582 N N . PRO A 1 460 ? 9.336 48.156 14.078 1 33.62 460 PRO A N 1
ATOM 3583 C CA . PRO A 1 460 ? 8.477 48.219 15.266 1 33.62 460 PRO A CA 1
ATOM 3584 C C . PRO A 1 460 ? 7.418 49.312 15.172 1 33.62 460 PRO A C 1
ATOM 3586 O O . PRO A 1 460 ? 7.758 50.5 15 1 33.62 460 PRO A O 1
ATOM 3589 N N . VAL A 1 461 ? 6.371 49.219 14.469 1 31.56 461 VAL A N 1
ATOM 3590 C CA . VAL A 1 461 ? 5.398 50.281 14.633 1 31.56 461 VAL A CA 1
ATOM 3591 C C . VAL A 1 461 ? 5.191 50.562 16.125 1 31.56 461 VAL A C 1
ATOM 3593 O O . VAL A 1 461 ? 4.992 49.656 16.922 1 31.56 461 VAL A O 1
ATOM 3596 N N . ASN A 1 462 ? 5.695 51.656 16.703 1 30.08 462 ASN A N 1
ATOM 3597 C CA . ASN A 1 462 ? 5.613 52.312 18.016 1 30.08 462 ASN A CA 1
ATOM 3598 C C . ASN A 1 462 ? 4.191 52.281 18.562 1 30.08 462 ASN A C 1
ATOM 3600 O O . ASN A 1 462 ? 3.846 53.062 19.438 1 30.08 462 ASN A O 1
ATOM 3604 N N . ALA A 1 463 ? 3.082 51.969 17.781 1 34.75 463 ALA A N 1
ATOM 3605 C CA . ALA A 1 463 ? 1.862 52.438 18.453 1 34.75 463 ALA A CA 1
ATOM 3606 C C . ALA A 1 463 ? 1.654 51.719 19.781 1 34.75 463 ALA A C 1
ATOM 3608 O O . ALA A 1 463 ? 1.982 50.531 19.906 1 34.75 463 ALA A O 1
ATOM 3609 N N . LYS A 1 464 ? 1.345 52.312 20.953 1 36.47 464 LYS A N 1
ATOM 3610 C CA . LYS A 1 464 ? 0.974 52.156 22.359 1 36.47 464 LYS A CA 1
ATOM 3611 C C . LYS A 1 464 ? 0.072 50.938 22.531 1 36.47 464 LYS A C 1
ATOM 3613 O O . LYS A 1 464 ? 0.066 50.312 23.609 1 36.47 464 LYS A O 1
ATOM 3618 N N . LYS A 1 465 ? -1.112 50.938 21.906 1 35.81 465 LYS A N 1
ATOM 3619 C CA . LYS A 1 465 ? -2.059 49.875 22.312 1 35.81 465 LYS A CA 1
ATOM 3620 C C . LYS A 1 465 ? -1.562 48.5 21.906 1 35.81 465 LYS A C 1
ATOM 3622 O O . LYS A 1 465 ? -1.538 48.156 20.719 1 35.81 465 LYS A O 1
ATOM 3627 N N . ARG A 1 466 ? -0.701 47.844 22.625 1 37.5 466 ARG A N 1
ATOM 3628 C CA . ARG A 1 466 ? -0.016 46.562 22.625 1 37.5 466 ARG A CA 1
ATOM 3629 C C . ARG A 1 466 ? -0.982 45.438 22.312 1 37.5 466 ARG A C 1
ATOM 3631 O O . ARG A 1 466 ? -1.566 44.844 23.219 1 37.5 466 ARG A O 1
ATOM 3638 N N . ARG A 1 467 ? -1.802 45.75 21.391 1 33.31 467 ARG A N 1
ATOM 3639 C CA . ARG A 1 467 ? -2.676 44.625 21.094 1 33.31 467 ARG A CA 1
ATOM 3640 C C . ARG A 1 467 ? -1.866 43.344 20.844 1 33.31 467 ARG A C 1
ATOM 3642 O O . ARG A 1 467 ? -0.882 43.375 20.094 1 33.31 467 ARG A O 1
ATOM 3649 N N . ARG A 1 468 ? -1.935 42.406 21.891 1 35.75 468 ARG A N 1
ATOM 3650 C CA . ARG A 1 468 ? -1.423 41.062 21.984 1 35.75 468 ARG A CA 1
ATOM 3651 C C . ARG A 1 468 ? -1.414 40.375 20.609 1 35.75 468 ARG A C 1
ATOM 3653 O O . ARG A 1 468 ? -0.955 39.25 20.484 1 35.75 468 ARG A O 1
ATOM 3660 N N . ASP A 1 469 ? -2.221 40.906 19.766 1 34 469 ASP A N 1
ATOM 3661 C CA . ASP A 1 469 ? -2.348 40.219 18.469 1 34 469 ASP A CA 1
ATOM 3662 C C . ASP A 1 469 ? -1.056 40.344 17.656 1 34 469 ASP A C 1
ATOM 3664 O O . ASP A 1 469 ? -0.894 39.688 16.641 1 34 469 ASP A O 1
ATOM 3668 N N . GLN A 1 470 ? -0.385 41.594 17.734 1 32.62 470 GLN A N 1
ATOM 3669 C CA . GLN A 1 470 ? 0.726 41.844 16.812 1 32.62 470 GLN A CA 1
ATOM 3670 C C . GLN A 1 470 ? 2.029 41.281 17.375 1 32.62 470 GLN A C 1
ATOM 3672 O O . GLN A 1 470 ? 2.969 42.031 17.656 1 32.62 470 GLN A O 1
ATOM 3677 N N . LEU A 1 471 ? 1.915 40.375 18.5 1 33.94 471 LEU A N 1
ATOM 3678 C CA . LEU A 1 471 ? 3.23 39.844 18.844 1 33.94 471 LEU A CA 1
ATOM 3679 C C . LEU A 1 471 ? 4.062 39.625 17.578 1 33.94 471 LEU A C 1
ATOM 3681 O O . LEU A 1 471 ? 3.518 39.312 16.516 1 33.94 471 LEU A O 1
ATOM 3685 N N . PRO A 1 472 ? 5.277 40.188 17.625 1 34.06 472 PRO A N 1
ATOM 3686 C CA . PRO A 1 472 ? 6.164 40.062 16.469 1 34.06 472 PRO A CA 1
ATOM 3687 C C . PRO A 1 472 ? 5.961 38.75 15.711 1 34.06 472 PRO A C 1
ATOM 3689 O O . PRO A 1 472 ? 5.73 37.719 16.328 1 34.06 472 PRO A O 1
ATOM 3692 N N . LEU A 1 473 ? 5.398 38.812 14.492 1 34.25 473 LEU A N 1
ATOM 3693 C CA . LEU A 1 473 ? 5.324 37.781 13.461 1 34.25 473 LEU A CA 1
ATOM 3694 C C . LEU A 1 473 ? 6.438 36.781 13.641 1 34.25 473 LEU A C 1
ATOM 3696 O O . LEU A 1 473 ? 7.469 37.062 14.242 1 34.25 473 LEU A O 1
ATOM 3700 N N . VAL A 1 474 ? 6.148 35.5 13.32 1 40.59 474 VAL A N 1
ATOM 3701 C CA . VAL A 1 474 ? 6.879 34.219 13.227 1 40.59 474 VAL A CA 1
ATOM 3702 C C . VAL A 1 474 ? 8.289 34.5 12.703 1 40.59 474 VAL A C 1
ATOM 3704 O O . VAL A 1 474 ? 8.461 35.031 11.609 1 40.59 474 VAL A O 1
ATOM 3707 N N . THR A 1 475 ? 9.203 34.875 13.555 1 41.78 475 THR A N 1
ATOM 3708 C CA . THR A 1 475 ? 10.594 34.844 13.125 1 41.78 475 THR A CA 1
ATOM 3709 C C . THR A 1 475 ? 10.836 33.688 12.156 1 41.78 475 THR A C 1
ATOM 3711 O O . THR A 1 475 ? 10.633 32.5 12.516 1 41.78 475 THR A O 1
ATOM 3714 N N . GLU A 1 476 ? 10.492 33.812 10.945 1 46.97 476 GLU A N 1
ATOM 3715 C CA . GLU A 1 476 ? 10.781 32.844 9.898 1 46.97 476 GLU A CA 1
ATOM 3716 C C . GLU A 1 476 ? 12.125 32.188 10.125 1 46.97 476 GLU A C 1
ATOM 3718 O O . GLU A 1 476 ? 13.07 32.812 10.617 1 46.97 476 GLU A O 1
ATOM 3723 N N . SER A 1 477 ? 12.164 30.859 10.352 1 57.84 477 SER A N 1
ATOM 3724 C CA . SER A 1 477 ? 13.359 30.047 10.539 1 57.84 477 SER A CA 1
ATOM 3725 C C . SER A 1 477 ? 14.531 30.594 9.727 1 57.84 477 SER A C 1
ATOM 3727 O O . SER A 1 477 ? 14.375 30.922 8.547 1 57.84 477 SER A O 1
ATOM 3729 N N . THR A 1 478 ? 15.492 31.219 10.398 1 63.25 478 THR A N 1
ATOM 3730 C CA . THR A 1 478 ? 16.734 31.672 9.781 1 63.25 478 THR A CA 1
ATOM 3731 C C . THR A 1 478 ? 17.516 30.484 9.195 1 63.25 478 THR A C 1
ATOM 3733 O O . THR A 1 478 ? 18.594 30.672 8.625 1 63.25 478 THR A O 1
ATOM 3736 N N . ALA A 1 479 ? 16.844 29.328 9.281 1 74.62 479 ALA A N 1
ATOM 3737 C CA . ALA A 1 479 ? 17.609 28.172 8.805 1 74.62 479 ALA A CA 1
ATOM 3738 C C . ALA A 1 479 ? 17.594 28.094 7.281 1 74.62 479 ALA A C 1
ATOM 3740 O O . ALA A 1 479 ? 16.578 28.422 6.652 1 74.62 479 ALA A O 1
ATOM 3741 N N . THR A 1 480 ? 18.688 27.828 6.785 1 73.94 480 THR A N 1
ATOM 3742 C CA . THR A 1 480 ? 18.812 27.719 5.336 1 73.94 480 THR A CA 1
ATOM 3743 C C . THR A 1 480 ? 18.438 26.328 4.867 1 73.94 480 THR A C 1
ATOM 3745 O O . THR A 1 480 ? 18.125 26.125 3.691 1 73.94 480 THR A O 1
ATOM 3748 N N . SER A 1 481 ? 18.531 25.5 5.828 1 78.38 481 SER A N 1
ATOM 3749 C CA . SER A 1 481 ? 18.219 24.125 5.453 1 78.38 481 SER A CA 1
ATOM 3750 C C . SER A 1 481 ? 16.859 23.703 6 1 78.38 481 SER A C 1
ATOM 3752 O O . SER A 1 481 ? 16.375 24.266 6.984 1 78.38 481 SER A O 1
ATOM 3754 N N . LEU A 1 482 ? 16.188 22.891 5.285 1 83.81 482 LEU A N 1
ATOM 3755 C CA . LEU A 1 482 ? 14.898 22.344 5.715 1 83.81 482 LEU A CA 1
ATOM 3756 C C . LEU A 1 482 ? 15.094 21.062 6.535 1 83.81 482 LEU A C 1
ATOM 3758 O O . LEU A 1 482 ? 16.047 20.312 6.305 1 83.81 482 LEU A O 1
ATOM 3762 N N . SER A 1 483 ? 14.242 21 7.484 1 87.5 483 SER A N 1
ATOM 3763 C CA . SER A 1 483 ? 14.25 19.75 8.234 1 87.5 483 SER A CA 1
ATOM 3764 C C . SER A 1 483 ? 13.719 18.594 7.391 1 87.5 483 SER A C 1
ATOM 3766 O O . SER A 1 483 ? 13.102 18.812 6.344 1 87.5 483 SER A O 1
ATOM 3768 N N . ILE A 1 484 ? 13.953 17.344 7.773 1 86.75 484 ILE A N 1
ATOM 3769 C CA . ILE A 1 484 ? 13.523 16.156 7.043 1 86.75 484 ILE A CA 1
ATOM 3770 C C . ILE A 1 484 ? 11.992 16.125 6.984 1 86.75 484 ILE A C 1
ATOM 3772 O O . ILE A 1 484 ? 11.414 15.82 5.938 1 86.75 484 ILE A O 1
ATOM 3776 N N . ASP A 1 485 ? 11.352 16.469 8.055 1 88.44 485 ASP A N 1
ATOM 3777 C CA . ASP A 1 485 ? 9.891 16.484 8.117 1 88.44 485 ASP A CA 1
ATOM 3778 C C . ASP A 1 485 ? 9.312 17.547 7.195 1 88.44 485 ASP A C 1
ATOM 3780 O O . ASP A 1 485 ? 8.289 17.328 6.543 1 88.44 485 ASP A O 1
ATOM 3784 N N . GLN A 1 486 ? 10 18.672 7.117 1 87.81 486 GLN A N 1
ATOM 3785 C CA . GLN A 1 486 ? 9.531 19.766 6.262 1 87.81 486 GLN A CA 1
ATOM 3786 C C . GLN A 1 486 ? 9.672 19.406 4.785 1 87.81 486 GLN A C 1
ATOM 3788 O O . GLN A 1 486 ? 8.797 19.719 3.979 1 87.81 486 GLN A O 1
ATOM 3793 N N . ILE A 1 487 ? 10.75 18.781 4.469 1 88.75 487 ILE A N 1
ATOM 3794 C CA . ILE A 1 487 ? 10.969 18.375 3.086 1 88.75 487 ILE A CA 1
ATOM 3795 C C . ILE A 1 487 ? 9.875 17.375 2.672 1 88.75 487 ILE A C 1
ATOM 3797 O O . ILE A 1 487 ? 9.273 17.531 1.604 1 88.75 487 ILE A O 1
ATOM 3801 N N . SER A 1 488 ? 9.633 16.469 3.521 1 90.31 488 SER A N 1
ATOM 3802 C CA . SER A 1 488 ? 8.617 15.469 3.229 1 90.31 488 SER A CA 1
ATOM 3803 C C . SER A 1 488 ? 7.234 16.109 3.094 1 90.31 488 SER A C 1
ATOM 3805 O O . SER A 1 488 ? 6.457 15.734 2.213 1 90.31 488 SER A O 1
ATOM 3807 N N . LEU A 1 489 ? 6.953 17.062 3.908 1 91 489 LEU A N 1
ATOM 3808 C CA . LEU A 1 489 ? 5.656 17.719 3.895 1 91 489 LEU A CA 1
ATOM 3809 C C . LEU A 1 489 ? 5.488 18.562 2.635 1 91 489 LEU A C 1
ATOM 3811 O O . LEU A 1 489 ? 4.473 18.469 1.945 1 91 489 LEU A O 1
ATOM 3815 N N . VAL A 1 490 ? 6.504 19.391 2.305 1 91.25 490 VAL A N 1
ATOM 3816 C CA . VAL A 1 490 ? 6.438 20.25 1.133 1 91.25 490 VAL A CA 1
ATOM 3817 C C . VAL A 1 490 ? 6.379 19.406 -0.135 1 91.25 490 VAL A C 1
ATOM 3819 O O . VAL A 1 490 ? 5.645 19.734 -1.072 1 91.25 490 VAL A O 1
ATOM 3822 N N . GLN A 1 491 ? 7.125 18.344 -0.157 1 93.25 491 GLN A N 1
ATOM 3823 C CA . GLN A 1 491 ? 7.09 17.422 -1.287 1 93.25 491 GLN A CA 1
ATOM 3824 C C . GLN A 1 491 ? 5.684 16.875 -1.515 1 93.25 491 GLN A C 1
ATOM 3826 O O . GLN A 1 491 ? 5.18 16.891 -2.641 1 93.25 491 GLN A O 1
ATOM 3831 N N . SER A 1 492 ? 5.062 16.5 -0.484 1 93.44 492 SER A N 1
ATOM 3832 C CA . SER A 1 492 ? 3.715 15.945 -0.579 1 93.44 492 SER A CA 1
ATOM 3833 C C . SER A 1 492 ? 2.713 17 -1.03 1 93.44 492 SER A C 1
ATOM 3835 O O . SER A 1 492 ? 1.829 16.719 -1.844 1 93.44 492 SER A O 1
ATOM 3837 N N . GLN A 1 493 ? 2.887 18.172 -0.523 1 93.75 493 GLN A N 1
ATOM 3838 C CA . GLN A 1 493 ? 1.979 19.25 -0.874 1 93.75 493 GLN A CA 1
ATOM 3839 C C . GLN A 1 493 ? 2.131 19.641 -2.34 1 93.75 493 GLN A C 1
ATOM 3841 O O . GLN A 1 493 ? 1.139 19.797 -3.057 1 93.75 493 GLN A O 1
ATOM 3846 N N . VAL A 1 494 ? 3.348 19.75 -2.76 1 96.06 494 VAL A N 1
ATOM 3847 C CA . VAL A 1 494 ? 3.59 20.156 -4.141 1 96.06 494 VAL A CA 1
ATOM 3848 C C . VAL A 1 494 ? 3.123 19.047 -5.09 1 96.06 494 VAL A C 1
ATOM 3850 O O . VAL A 1 494 ? 2.457 19.328 -6.094 1 96.06 494 VAL A O 1
ATOM 3853 N N . ASN A 1 495 ? 3.439 17.828 -4.781 1 96.94 495 ASN A N 1
ATOM 3854 C CA . ASN A 1 495 ? 2.98 16.719 -5.613 1 96.94 495 ASN A CA 1
ATOM 3855 C C . ASN A 1 495 ? 1.458 16.688 -5.703 1 96.94 495 ASN A C 1
ATOM 3857 O O . ASN A 1 495 ? 0.899 16.484 -6.781 1 96.94 495 ASN A O 1
ATOM 3861 N N . GLY A 1 496 ? 0.807 16.844 -4.52 1 96.94 496 GLY A N 1
ATOM 3862 C CA . GLY A 1 496 ? -0.646 16.906 -4.512 1 96.94 496 GLY A CA 1
ATOM 3863 C C . GLY A 1 496 ? -1.208 18.031 -5.355 1 96.94 496 GLY A C 1
ATOM 3864 O O . GLY A 1 496 ? -2.203 17.844 -6.059 1 96.94 496 GLY A O 1
ATOM 3865 N N . ALA A 1 497 ? -0.577 19.156 -5.297 1 97.5 497 ALA A N 1
ATOM 3866 C CA . ALA A 1 497 ? -0.999 20.312 -6.082 1 97.5 497 ALA A CA 1
ATOM 3867 C C . ALA A 1 497 ? -0.832 20.062 -7.578 1 97.5 497 ALA A C 1
ATOM 3869 O O . ALA A 1 497 ? -1.707 20.406 -8.375 1 97.5 497 ALA A O 1
ATOM 3870 N N . LEU A 1 498 ? 0.284 19.438 -7.902 1 97.94 498 LEU A N 1
ATOM 3871 C CA . LEU A 1 498 ? 0.538 19.141 -9.312 1 97.94 498 LEU A CA 1
ATOM 3872 C C . LEU A 1 498 ? -0.514 18.172 -9.859 1 97.94 498 LEU A C 1
ATOM 3874 O O . LEU A 1 498 ? -1.033 18.391 -10.961 1 97.94 498 LEU A O 1
ATOM 3878 N N . GLU A 1 499 ? -0.822 17.203 -9.133 1 97.62 499 GLU A N 1
ATOM 3879 C CA . GLU A 1 499 ? -1.833 16.25 -9.57 1 97.62 499 GLU A CA 1
ATOM 3880 C C . GLU A 1 499 ? -3.209 16.891 -9.664 1 97.62 499 GLU A C 1
ATOM 3882 O O . GLU A 1 499 ? -4.004 16.547 -10.539 1 97.62 499 GLU A O 1
ATOM 3887 N N . THR A 1 500 ? -3.469 17.781 -8.734 1 98.12 500 THR A N 1
ATOM 3888 C CA . THR A 1 500 ? -4.734 18.5 -8.781 1 98.12 500 THR A CA 1
ATOM 3889 C C . THR A 1 500 ? -4.809 19.391 -10.023 1 98.12 500 THR A C 1
ATOM 3891 O O . THR A 1 500 ? -5.836 19.422 -10.703 1 98.12 500 THR A O 1
ATOM 3894 N N . LEU A 1 501 ? -3.721 20.031 -10.359 1 98.38 501 LEU A N 1
ATOM 3895 C CA . LEU A 1 501 ? -3.666 20.859 -11.562 1 98.38 501 LEU A CA 1
ATOM 3896 C C . LEU A 1 501 ? -3.855 20 -12.812 1 98.38 501 LEU A C 1
ATOM 3898 O O . LEU A 1 501 ? -4.559 20.391 -13.7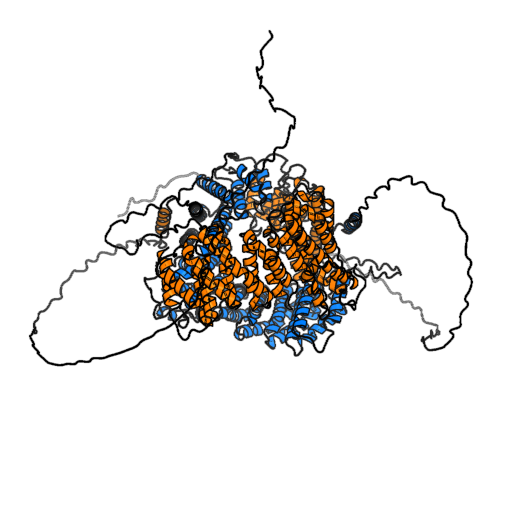42 1 98.38 501 LEU A O 1
ATOM 3902 N N . ALA A 1 502 ? -3.203 18.844 -12.789 1 97.94 502 ALA A N 1
ATOM 3903 C CA . ALA A 1 502 ? -3.387 17.922 -13.906 1 97.94 502 ALA A CA 1
ATOM 3904 C C . ALA A 1 502 ? -4.852 17.516 -14.047 1 97.94 502 ALA A C 1
ATOM 3906 O O . ALA A 1 502 ? -5.387 17.5 -15.164 1 97.94 502 ALA A O 1
ATOM 3907 N N . THR A 1 503 ? -5.488 17.281 -12.953 1 97.69 503 THR A N 1
ATOM 3908 C CA . THR A 1 503 ? -6.891 16.891 -12.961 1 97.69 503 THR A CA 1
ATOM 3909 C C . THR A 1 503 ? -7.777 18.031 -13.461 1 97.69 503 THR A C 1
ATOM 3911 O O . THR A 1 503 ? -8.719 17.797 -14.227 1 97.69 503 THR A O 1
ATOM 3914 N N . ILE A 1 504 ? -7.453 19.25 -13.039 1 97.75 504 ILE A N 1
ATOM 3915 C CA . ILE A 1 504 ? -8.195 20.422 -13.492 1 97.75 504 ILE A CA 1
ATOM 3916 C C . ILE A 1 504 ? -8.055 20.578 -15 1 97.75 504 ILE A C 1
ATOM 3918 O O . ILE A 1 504 ? -9.039 20.781 -15.711 1 97.75 504 ILE A O 1
ATOM 3922 N N . LEU A 1 505 ? -6.855 20.438 -15.484 1 97.06 505 LEU A N 1
ATOM 3923 C CA . LEU A 1 505 ? -6.598 20.562 -16.922 1 97.06 505 LEU A CA 1
ATOM 3924 C C . LEU A 1 505 ? -7.363 19.5 -17.703 1 97.06 505 LEU A C 1
ATOM 3926 O O . LEU A 1 505 ? -8.016 19.812 -18.703 1 97.06 505 LEU A O 1
ATOM 3930 N N . LEU A 1 506 ? -7.324 18.328 -17.234 1 96.31 506 LEU A N 1
ATOM 3931 C CA . LEU A 1 506 ? -7.945 17.219 -17.938 1 96.31 506 LEU A CA 1
ATOM 3932 C C . LEU A 1 506 ? -9.461 17.344 -17.922 1 96.31 506 LEU A C 1
ATOM 3934 O O . LEU A 1 506 ? -10.141 16.922 -18.859 1 96.31 506 LEU A O 1
ATOM 3938 N N . SER A 1 507 ? -9.977 17.938 -16.859 1 94.44 507 SER A N 1
ATOM 3939 C CA . SER A 1 507 ? -11.422 18 -16.703 1 94.44 507 SER A CA 1
ATOM 3940 C C . SER A 1 507 ? -12 19.266 -17.328 1 94.44 507 SER A C 1
ATOM 3942 O O . SER A 1 507 ? -13.117 19.266 -17.844 1 94.44 507 SER A O 1
ATOM 3944 N N . ALA A 1 508 ? -11.18 20.406 -17.297 1 93.75 508 ALA A N 1
ATOM 3945 C CA . ALA A 1 508 ? -11.742 21.688 -17.703 1 93.75 508 ALA A CA 1
ATOM 3946 C C . ALA A 1 508 ? -10.68 22.578 -18.328 1 93.75 508 ALA A C 1
ATOM 3948 O O . ALA A 1 508 ? -10.773 23.812 -18.25 1 93.75 508 ALA A O 1
ATOM 3949 N N . GLY A 1 509 ? -9.727 22.078 -18.938 1 91.69 509 GLY A N 1
ATOM 3950 C CA . GLY A 1 509 ? -8.594 22.844 -19.438 1 91.69 509 GLY A CA 1
ATOM 3951 C C . GLY A 1 509 ? -8.977 23.844 -20.516 1 91.69 509 GLY A C 1
ATOM 3952 O O . GLY A 1 509 ? -8.32 24.875 -20.672 1 91.69 509 GLY A O 1
ATOM 3953 N N . GLN A 1 510 ? -10.039 23.594 -21.219 1 89.19 510 GLN A N 1
ATOM 3954 C CA . GLN A 1 510 ? -10.461 24.453 -22.328 1 89.19 510 GLN A CA 1
ATOM 3955 C C . GLN A 1 510 ? -10.992 25.781 -21.812 1 89.19 510 GLN A C 1
ATOM 3957 O O . GLN A 1 510 ? -11.055 26.766 -22.547 1 89.19 510 GLN A O 1
ATOM 3962 N N . TRP A 1 511 ? -11.305 25.797 -20.5 1 92.69 511 TRP A N 1
ATOM 3963 C CA . TRP A 1 511 ? -11.914 27 -19.938 1 92.69 511 TRP A CA 1
ATOM 3964 C C . TRP A 1 511 ? -10.883 27.844 -19.203 1 92.69 511 TRP A C 1
ATOM 3966 O O . TRP A 1 511 ? -11.18 28.969 -18.781 1 92.69 511 TRP A O 1
ATOM 3976 N N . ILE A 1 512 ? -9.703 27.344 -19.109 1 95.31 512 ILE A N 1
ATOM 3977 C CA . ILE A 1 512 ? -8.68 28.031 -18.328 1 95.31 512 ILE A CA 1
ATOM 3978 C C . ILE A 1 512 ? -8.102 29.188 -19.141 1 95.31 512 ILE A C 1
ATOM 3980 O O . ILE A 1 512 ? -7.754 29.016 -20.312 1 95.31 512 ILE A O 1
ATOM 3984 N N . ALA A 1 513 ? -8.031 30.312 -18.453 1 92.94 513 ALA A N 1
ATOM 3985 C CA . ALA A 1 513 ? -7.496 31.516 -19.109 1 92.94 513 ALA A CA 1
ATOM 3986 C C . ALA A 1 513 ? -6.031 31.328 -19.484 1 92.94 513 ALA A C 1
ATOM 3988 O O . ALA A 1 513 ? -5.312 30.562 -18.844 1 92.94 513 ALA A O 1
ATOM 3989 N N . TYR A 1 514 ? -5.633 32.031 -20.453 1 89.5 514 TYR A N 1
ATOM 3990 C CA . TYR A 1 514 ? -4.277 31.938 -20.969 1 89.5 514 TYR A CA 1
ATOM 3991 C C . TYR A 1 514 ? -3.248 32.312 -19.906 1 89.5 514 TYR A C 1
ATOM 3993 O O . TYR A 1 514 ? -2.203 31.656 -19.797 1 89.5 514 TYR A O 1
ATOM 4001 N N . GLU A 1 515 ? -3.576 33.25 -19.125 1 90.44 515 GLU A N 1
ATOM 4002 C CA . GLU A 1 515 ? -2.66 33.688 -18.078 1 90.44 515 GLU A CA 1
ATOM 4003 C C . GLU A 1 515 ? -2.412 32.594 -17.062 1 90.44 515 GLU A C 1
ATOM 4005 O O . GLU A 1 515 ? -1.284 32.406 -16.594 1 90.44 515 GLU A O 1
ATOM 4010 N N . ASP A 1 516 ? -3.484 31.891 -16.766 1 94.56 516 ASP A N 1
ATOM 4011 C CA . ASP A 1 516 ? -3.365 30.797 -15.805 1 94.56 516 ASP A CA 1
ATOM 4012 C C . ASP A 1 516 ? -2.621 29.609 -16.406 1 94.56 516 ASP A C 1
ATOM 4014 O O . ASP A 1 516 ? -1.891 28.906 -15.703 1 94.56 516 ASP A O 1
ATOM 4018 N N . ARG A 1 517 ? -2.715 29.406 -17.688 1 93.75 517 ARG A N 1
ATOM 4019 C CA . ARG A 1 517 ? -1.98 28.344 -18.375 1 93.75 517 ARG A CA 1
ATOM 4020 C C . ARG A 1 517 ? -0.479 28.609 -18.344 1 93.75 517 ARG A C 1
ATOM 4022 O O . ARG A 1 517 ? 0.316 27.672 -18.188 1 93.75 517 ARG A O 1
ATOM 4029 N N . ILE A 1 518 ? -0.157 29.875 -18.484 1 91.5 518 ILE A N 1
ATOM 4030 C CA . ILE A 1 518 ? 1.249 30.25 -18.422 1 91.5 518 ILE A CA 1
ATOM 4031 C C . ILE A 1 518 ? 1.794 29.984 -17.016 1 91.5 518 ILE A C 1
ATOM 4033 O O . ILE A 1 518 ? 2.912 29.5 -16.859 1 91.5 518 ILE A O 1
ATOM 4037 N N . ARG A 1 519 ? 0.973 30.328 -16.047 1 94.56 519 ARG A N 1
ATOM 4038 C CA . ARG A 1 519 ? 1.371 30.062 -14.672 1 94.56 519 ARG A CA 1
ATOM 4039 C C . ARG A 1 519 ? 1.607 28.578 -14.43 1 94.56 519 ARG A C 1
ATOM 4041 O O . ARG A 1 519 ? 2.592 28.203 -13.797 1 94.56 519 ARG A O 1
ATOM 4048 N N . ILE A 1 520 ? 0.725 27.75 -14.945 1 96.62 520 ILE A N 1
ATOM 4049 C CA . ILE A 1 520 ? 0.85 26.297 -14.805 1 96.62 520 ILE A CA 1
ATOM 4050 C C . ILE A 1 520 ? 2.139 25.828 -15.477 1 96.62 520 ILE A C 1
ATOM 4052 O O . ILE A 1 520 ? 2.877 25.016 -14.914 1 96.62 520 ILE A O 1
ATOM 4056 N N . THR A 1 521 ? 2.43 26.375 -16.641 1 94.56 521 THR A N 1
ATOM 4057 C CA . THR A 1 521 ? 3.621 26 -17.391 1 94.56 521 THR A CA 1
ATOM 4058 C C . THR A 1 521 ? 4.887 26.391 -16.625 1 94.56 521 THR A C 1
ATOM 4060 O O . THR A 1 521 ? 5.859 25.625 -16.609 1 94.56 521 THR A O 1
ATOM 4063 N N . THR A 1 522 ? 4.832 27.5 -16.031 1 93.5 522 THR A N 1
ATOM 4064 C CA . THR A 1 522 ? 5.973 27.969 -15.25 1 93.5 522 THR A CA 1
ATOM 4065 C C . THR A 1 522 ? 6.199 27.062 -14.039 1 93.5 522 THR A C 1
ATOM 4067 O O . THR A 1 522 ? 7.34 26.703 -13.734 1 93.5 522 THR A O 1
ATOM 4070 N N . ILE A 1 523 ? 5.121 26.75 -13.352 1 95.25 523 ILE A N 1
ATOM 4071 C CA . ILE A 1 523 ? 5.199 25.844 -12.211 1 95.25 523 ILE A CA 1
ATOM 4072 C C . ILE A 1 523 ? 5.793 24.5 -12.656 1 95.25 523 ILE A C 1
ATOM 4074 O O . ILE A 1 523 ? 6.68 23.953 -11.992 1 95.25 523 ILE A O 1
ATOM 4078 N N . MET A 1 524 ? 5.301 24.016 -13.727 1 95.06 524 MET A N 1
ATOM 4079 C CA . MET A 1 524 ? 5.773 22.75 -14.281 1 95.06 524 MET A CA 1
ATOM 4080 C C . MET A 1 524 ? 7.27 22.812 -14.562 1 95.06 524 MET A C 1
ATOM 4082 O O . MET A 1 524 ? 8.016 21.906 -14.18 1 95.06 524 MET A O 1
ATOM 4086 N N . ALA A 1 525 ? 7.758 23.859 -15.172 1 93.06 525 ALA A N 1
ATOM 4087 C CA . ALA A 1 525 ? 9.172 24.016 -15.508 1 93.06 525 ALA A CA 1
ATOM 4088 C C . ALA A 1 525 ? 10.031 24.078 -14.25 1 93.06 525 ALA A C 1
ATOM 4090 O O . ALA A 1 525 ? 11.102 23.469 -14.203 1 93.06 525 ALA A O 1
ATOM 4091 N N . ASN A 1 526 ? 9.523 24.781 -13.273 1 92.44 526 ASN A N 1
ATOM 4092 C CA . ASN A 1 526 ? 10.242 24.859 -12 1 92.44 526 ASN A CA 1
ATOM 4093 C C . ASN A 1 526 ? 10.367 23.484 -11.344 1 92.44 526 ASN A C 1
ATOM 4095 O O . ASN A 1 526 ? 11.414 23.156 -10.773 1 92.44 526 ASN A O 1
ATOM 4099 N N . CYS A 1 527 ? 9.367 22.719 -11.438 1 94.44 527 CYS A N 1
ATOM 4100 C CA . CYS A 1 527 ? 9.359 21.406 -10.812 1 94.44 527 CYS A CA 1
ATOM 4101 C C . CYS A 1 527 ? 10.266 20.438 -11.562 1 94.44 527 CYS A C 1
ATOM 4103 O O . CYS A 1 527 ? 10.891 19.562 -10.961 1 94.44 527 CYS A O 1
ATOM 4105 N N . GLN A 1 528 ? 10.32 20.531 -12.867 1 93 528 GLN A N 1
ATOM 4106 C CA . GLN A 1 528 ? 11.18 19.688 -13.688 1 93 528 GLN A CA 1
ATOM 4107 C C . GLN A 1 528 ? 12.648 19.938 -13.367 1 93 528 GLN A C 1
ATOM 4109 O O . GLN A 1 528 ? 13.477 19.016 -13.477 1 93 528 GLN A O 1
ATOM 4114 N N . ASN A 1 529 ? 12.969 21.094 -12.906 1 88.06 529 ASN A N 1
ATOM 4115 C CA . ASN A 1 529 ? 14.359 21.469 -12.648 1 88.06 529 ASN A CA 1
ATOM 4116 C C . ASN A 1 529 ? 14.688 21.422 -11.164 1 88.06 529 ASN A C 1
ATOM 4118 O O . ASN A 1 529 ? 15.797 21.781 -10.758 1 88.06 529 ASN A O 1
ATOM 4122 N N . ASP A 1 530 ? 13.781 20.969 -10.359 1 86.88 530 ASP A N 1
ATOM 4123 C CA . ASP A 1 530 ? 13.992 20.938 -8.914 1 86.88 530 ASP A CA 1
ATOM 4124 C C . ASP A 1 530 ? 14.891 19.781 -8.508 1 86.88 530 ASP A C 1
ATOM 4126 O O . ASP A 1 530 ? 14.68 18.641 -8.945 1 86.88 530 ASP A O 1
ATOM 4130 N N . SER A 1 531 ? 15.898 20.016 -7.684 1 81.38 531 SER A N 1
ATOM 4131 C CA . SER A 1 531 ? 16.781 18.969 -7.176 1 81.38 531 SER A CA 1
ATOM 4132 C C . SER A 1 531 ? 16.688 18.859 -5.656 1 81.38 531 SER A C 1
ATOM 4134 O O . SER A 1 531 ? 17.266 17.953 -5.062 1 81.38 531 SER A O 1
ATOM 4136 N N . VAL A 1 532 ? 15.938 19.734 -5.031 1 80.69 532 VAL A N 1
ATOM 4137 C CA . VAL A 1 532 ? 15.93 19.812 -3.574 1 80.69 532 VAL A CA 1
ATOM 4138 C C . VAL A 1 532 ? 14.781 18.969 -3.018 1 80.69 532 VAL A C 1
ATOM 4140 O O . VAL A 1 532 ? 14.992 18.125 -2.148 1 80.69 532 VAL A O 1
ATOM 4143 N N . LEU A 1 533 ? 13.633 19.156 -3.523 1 87.44 533 LEU A N 1
ATOM 4144 C CA . LEU A 1 533 ? 12.438 18.547 -2.947 1 87.44 533 LEU A CA 1
ATOM 4145 C C . LEU A 1 533 ? 12.266 17.125 -3.441 1 87.44 533 LEU A C 1
ATOM 4147 O O . LEU A 1 533 ? 11.5 16.344 -2.855 1 87.44 533 LEU A O 1
ATOM 4151 N N . LYS A 1 534 ? 13.039 16.719 -4.438 1 86.88 534 LYS A N 1
ATOM 4152 C CA . LYS A 1 534 ? 12.898 15.367 -4.988 1 86.88 534 LYS A CA 1
ATOM 4153 C C . LYS A 1 534 ? 11.438 15.039 -5.273 1 86.88 534 LYS A C 1
ATOM 4155 O O . LYS A 1 534 ? 10.93 14.008 -4.832 1 86.88 534 LYS A O 1
ATOM 4160 N N . LEU A 1 535 ? 10.789 15.805 -6.055 1 93.75 535 LEU A N 1
ATOM 4161 C CA . LEU A 1 535 ? 9.375 15.695 -6.387 1 93.75 535 LEU A CA 1
ATOM 4162 C C . LEU A 1 535 ? 9.094 14.422 -7.176 1 93.75 535 LEU A C 1
ATOM 4164 O O . LEU A 1 535 ? 10.008 13.828 -7.754 1 93.75 535 LEU A O 1
ATOM 4168 N N . SER A 1 536 ? 7.863 13.992 -7.152 1 94.75 536 SER A N 1
ATOM 4169 C CA . SER A 1 536 ? 7.438 12.805 -7.879 1 94.75 536 SER A CA 1
ATOM 4170 C C . SER A 1 536 ? 7.512 13.023 -9.391 1 94.75 536 SER A C 1
ATOM 4172 O O . SER A 1 536 ? 6.816 13.883 -9.93 1 94.75 536 SER A O 1
ATOM 4174 N N . ALA A 1 537 ? 8.297 12.219 -10.039 1 94.62 537 ALA A N 1
ATOM 4175 C CA . ALA A 1 537 ? 8.406 12.312 -11.492 1 94.62 537 ALA A CA 1
ATOM 4176 C C . ALA A 1 537 ? 7.07 12.023 -12.164 1 94.62 537 ALA A C 1
ATOM 4178 O O . ALA A 1 537 ? 6.746 12.617 -13.195 1 94.62 537 ALA A O 1
ATOM 4179 N N . ASN A 1 538 ? 6.285 11.25 -11.555 1 94.69 538 ASN A N 1
ATOM 4180 C CA . ASN A 1 538 ? 4.98 10.906 -12.109 1 94.69 538 ASN A CA 1
ATOM 4181 C C . ASN A 1 538 ? 4.027 12.094 -12.07 1 94.69 538 ASN A C 1
ATOM 4183 O O . ASN A 1 538 ? 3.262 12.32 -13.016 1 94.69 538 ASN A O 1
ATOM 4187 N N . ALA A 1 539 ? 4.102 12.781 -10.953 1 96.5 539 ALA A N 1
ATOM 4188 C CA . ALA A 1 539 ? 3.25 13.961 -10.836 1 96.5 539 ALA A CA 1
ATOM 4189 C C . ALA A 1 539 ? 3.625 15.016 -11.875 1 96.5 539 ALA A C 1
ATOM 4191 O O . ALA A 1 539 ? 2.75 15.609 -12.5 1 96.5 539 ALA A O 1
ATOM 4192 N N . ILE A 1 540 ? 4.891 15.172 -12.125 1 97.19 540 ILE A N 1
ATOM 4193 C CA . ILE A 1 540 ? 5.379 16.156 -13.094 1 97.19 540 ILE A CA 1
ATOM 4194 C C . ILE A 1 540 ? 4.988 15.727 -14.508 1 97.19 540 ILE A C 1
ATOM 4196 O O . ILE A 1 540 ? 4.504 16.547 -15.297 1 97.19 540 ILE A O 1
ATOM 4200 N N . THR A 1 541 ? 5.141 14.461 -14.758 1 97.25 541 THR A N 1
ATOM 4201 C CA . THR A 1 541 ? 4.801 13.938 -16.078 1 97.25 541 THR A CA 1
ATOM 4202 C C . THR A 1 541 ? 3.299 14.023 -16.328 1 97.25 541 THR A C 1
ATOM 4204 O O . THR A 1 541 ? 2.863 14.367 -17.422 1 97.25 541 THR A O 1
ATOM 4207 N N . SER A 1 542 ? 2.504 13.766 -15.32 1 96.44 542 SER A N 1
ATOM 4208 C CA . SER A 1 542 ? 1.053 13.852 -15.453 1 96.44 542 SER A CA 1
ATOM 4209 C C . SER A 1 542 ? 0.614 15.273 -15.773 1 96.44 542 SER A C 1
ATOM 4211 O O . SER A 1 542 ? -0.211 15.492 -16.672 1 96.44 542 SER A O 1
ATOM 4213 N N . LEU A 1 543 ? 1.175 16.203 -15.062 1 97.5 543 LEU A N 1
ATOM 4214 C CA . LEU A 1 543 ? 0.826 17.594 -15.305 1 97.5 543 LEU A CA 1
ATOM 4215 C C . LEU A 1 543 ? 1.31 18.047 -16.672 1 97.5 543 LEU A C 1
ATOM 4217 O O . LEU A 1 543 ? 0.571 18.703 -17.422 1 97.5 543 LEU A O 1
ATOM 4221 N N . SER A 1 544 ? 2.541 17.703 -17.031 1 96.56 544 SER A N 1
ATOM 4222 C CA . SER A 1 544 ? 3.098 18.109 -18.312 1 96.56 544 SER A CA 1
ATOM 4223 C C . SER A 1 544 ? 2.324 17.484 -19.469 1 96.56 544 SER A C 1
ATOM 4225 O O . SER A 1 544 ? 2.07 18.141 -20.484 1 96.56 544 SER A O 1
ATOM 4227 N N . LEU A 1 545 ? 1.952 16.25 -19.25 1 96.12 545 LEU A N 1
ATOM 4228 C CA . LEU A 1 545 ? 1.159 15.57 -20.266 1 96.12 545 LEU A CA 1
ATOM 4229 C C . LEU A 1 545 ? -0.214 16.219 -20.406 1 96.12 545 LEU A C 1
ATOM 4231 O O . LEU A 1 545 ? -0.657 16.516 -21.516 1 96.12 545 LEU A O 1
ATOM 4235 N N . ALA A 1 546 ? -0.862 16.484 -19.328 1 96.19 546 ALA A N 1
ATOM 4236 C CA . ALA A 1 546 ? -2.172 17.125 -19.344 1 96.19 546 ALA A CA 1
ATOM 4237 C C . ALA A 1 546 ? -2.094 18.5 -20 1 96.19 546 ALA A C 1
ATOM 4239 O O . ALA A 1 546 ? -2.943 18.859 -20.828 1 96.19 546 ALA A O 1
ATOM 4240 N N . ASN A 1 547 ? -1.052 19.25 -19.688 1 94.12 547 ASN A N 1
ATOM 4241 C CA . ASN A 1 547 ? -0.872 20.609 -20.203 1 94.12 547 ASN A CA 1
ATOM 4242 C C . ASN A 1 547 ? -0.648 20.594 -21.719 1 94.12 547 ASN A C 1
ATOM 4244 O O . ASN A 1 547 ? -1.04 21.531 -22.422 1 94.12 547 ASN A O 1
ATOM 4248 N N . SER A 1 548 ? -0.07 19.562 -22.219 1 92 548 SER A N 1
ATOM 4249 C CA . SER A 1 548 ? 0.261 19.469 -23.641 1 92 548 SER A CA 1
ATOM 4250 C C . SER A 1 548 ? -0.919 18.953 -24.453 1 92 548 SER A C 1
ATOM 4252 O O . SER A 1 548 ? -1.111 19.359 -25.594 1 92 548 SER A O 1
ATOM 4254 N N . VAL A 1 549 ? -1.683 18.109 -23.828 1 92.19 549 VAL A N 1
ATOM 4255 C CA . VAL A 1 549 ? -2.695 17.391 -24.594 1 92.19 549 VAL A CA 1
ATOM 4256 C C . VAL A 1 549 ? -3.994 18.203 -24.609 1 92.19 549 VAL A C 1
ATOM 4258 O O . VAL A 1 549 ? -4.73 18.188 -25.609 1 92.19 549 VAL A O 1
ATOM 4261 N N . VAL A 1 550 ? -4.316 18.891 -23.562 1 92.5 550 VAL A N 1
ATOM 4262 C CA . VAL A 1 550 ? -5.598 19.562 -23.422 1 92.5 550 VAL A CA 1
ATOM 4263 C C . VAL A 1 550 ? -5.578 20.859 -24.234 1 92.5 550 VAL A C 1
ATOM 4265 O O . VAL A 1 550 ? -4.582 21.594 -24.234 1 92.5 550 VAL A O 1
ATOM 4268 N N . VAL A 1 551 ? -6.656 21.156 -24.812 1 88.5 551 VAL A N 1
ATOM 4269 C CA . VAL A 1 551 ? -6.785 22.344 -25.641 1 88.5 551 VAL A CA 1
ATOM 4270 C C . VAL A 1 551 ? -6.941 23.578 -24.766 1 88.5 551 VAL A C 1
ATOM 4272 O O . VAL A 1 551 ? -7.52 23.5 -23.672 1 88.5 551 VAL A O 1
ATOM 4275 N N . ASP A 1 552 ? -6.367 24.672 -25.203 1 84 552 ASP A N 1
ATOM 4276 C CA . ASP A 1 552 ? -6.578 25.922 -24.484 1 84 552 ASP A CA 1
ATOM 4277 C C . ASP A 1 552 ? -7.84 26.625 -24.984 1 84 552 ASP A C 1
ATOM 4279 O O . ASP A 1 552 ? -8.617 26.062 -25.75 1 84 552 ASP A O 1
ATOM 4283 N N . ALA A 1 553 ? -8.07 27.844 -24.5 1 77.94 553 ALA A N 1
ATOM 4284 C CA . ALA A 1 553 ? -9.289 28.594 -24.812 1 77.94 553 ALA A CA 1
ATOM 4285 C C . ALA A 1 553 ? -9.352 28.938 -26.297 1 77.94 553 ALA A C 1
ATOM 4287 O O . ALA A 1 553 ? -10.438 29.109 -26.844 1 77.94 553 ALA A O 1
ATOM 4288 N N . GLN A 1 554 ? -8.211 28.953 -26.969 1 78.12 554 GLN A N 1
ATOM 4289 C CA . GLN A 1 554 ? -8.156 29.281 -28.375 1 78.12 554 GLN A CA 1
ATOM 4290 C C . GLN A 1 554 ? -8.141 28.031 -29.25 1 78.12 554 GLN A C 1
ATOM 4292 O O . GLN A 1 554 ? -8.07 28.109 -30.469 1 78.12 554 GLN A O 1
ATOM 4297 N N . GLY A 1 555 ? -8.203 26.891 -28.594 1 78 555 GLY A N 1
ATOM 4298 C CA . GLY A 1 555 ? -8.25 25.641 -29.328 1 78 555 GLY A CA 1
ATOM 4299 C C . GLY A 1 555 ? -6.871 25.078 -29.625 1 78 555 GLY A C 1
ATOM 4300 O O . GLY A 1 555 ? -6.738 24.094 -30.359 1 78 555 GLY A O 1
ATOM 4301 N N . ASN A 1 556 ? -5.887 25.672 -29.031 1 79.62 556 ASN A N 1
ATOM 4302 C CA . ASN A 1 556 ? -4.52 25.234 -29.281 1 79.62 556 ASN A CA 1
ATOM 4303 C C . ASN A 1 556 ? -4.102 24.109 -28.344 1 79.62 556 ASN A C 1
ATOM 4305 O O . ASN A 1 556 ? -4.57 24.047 -27.203 1 79.62 556 ASN A O 1
ATOM 4309 N N . ARG A 1 557 ? -3.205 23.172 -28.953 1 87.19 557 ARG A N 1
ATOM 4310 C CA . ARG A 1 557 ? -2.611 22.109 -28.141 1 87.19 557 ARG A CA 1
ATOM 4311 C C . ARG A 1 557 ? -1.088 22.188 -28.172 1 87.19 557 ARG A C 1
ATOM 4313 O O . ARG A 1 557 ? -0.517 23.031 -28.875 1 87.19 557 ARG A O 1
ATOM 4320 N N . GLY A 1 558 ? -0.471 21.422 -27.328 1 86.88 558 GLY A N 1
ATOM 4321 C CA . GLY A 1 558 ? 0.976 21.281 -27.375 1 86.88 558 GLY A CA 1
ATOM 4322 C C . GLY A 1 558 ? 1.705 22.344 -26.578 1 86.88 558 GLY A C 1
ATOM 4323 O O . GLY A 1 558 ? 2.812 22.75 -26.938 1 86.88 558 GLY A O 1
ATOM 4324 N N . ILE A 1 559 ? 1.04 22.859 -25.609 1 86.62 559 ILE A N 1
ATOM 4325 C CA . ILE A 1 559 ? 1.688 23.875 -24.781 1 86.62 559 ILE A CA 1
ATOM 4326 C C . ILE A 1 559 ? 2.951 23.297 -24.156 1 86.62 559 ILE A C 1
ATOM 4328 O O . ILE A 1 559 ? 2.912 22.234 -23.531 1 86.62 559 ILE A O 1
ATOM 4332 N N . ALA A 1 560 ? 4.137 23.953 -24.359 1 88.38 560 ALA A N 1
ATOM 4333 C CA . ALA A 1 560 ? 5.449 23.625 -23.828 1 88.38 560 ALA A CA 1
ATOM 4334 C C . ALA A 1 560 ? 5.867 22.203 -24.25 1 88.38 560 ALA A C 1
ATOM 4336 O O . ALA A 1 560 ? 6.535 21.5 -23.484 1 88.38 560 ALA A O 1
ATOM 4337 N N . LEU A 1 561 ? 5.383 21.766 -25.359 1 91.12 561 LEU A N 1
ATOM 4338 C CA . LEU A 1 561 ? 5.594 20.406 -25.797 1 91.12 561 LEU A CA 1
ATOM 4339 C C . LEU A 1 561 ? 7.082 20.109 -25.969 1 91.12 561 LEU A C 1
ATOM 4341 O O . LEU A 1 561 ? 7.559 19.047 -25.562 1 91.12 561 LEU A O 1
ATOM 4345 N N . ALA A 1 562 ? 7.859 20.984 -26.547 1 88.19 562 ALA A N 1
ATOM 4346 C CA . ALA A 1 562 ? 9.281 20.766 -26.781 1 88.19 562 ALA A CA 1
ATOM 4347 C C . ALA A 1 562 ? 10.023 20.5 -25.469 1 88.19 562 ALA A C 1
ATOM 4349 O O . ALA A 1 562 ? 10.789 19.547 -25.359 1 88.19 562 ALA A O 1
ATOM 4350 N N . GLN A 1 563 ? 9.75 21.297 -24.547 1 89.81 563 GLN A N 1
ATOM 4351 C CA . GLN A 1 563 ? 10.367 21.156 -23.234 1 89.81 563 GLN A CA 1
ATOM 4352 C C . GLN A 1 563 ? 9.93 19.859 -22.562 1 89.81 563 GLN A C 1
ATOM 4354 O O . GLN A 1 563 ? 10.734 19.172 -21.938 1 89.81 563 GLN A O 1
ATOM 4359 N N . ASN A 1 564 ? 8.68 19.625 -22.703 1 93.44 564 ASN A N 1
ATOM 4360 C CA . ASN A 1 564 ? 8.141 18.406 -22.094 1 93.44 564 ASN A CA 1
ATOM 4361 C C . ASN A 1 564 ? 8.727 17.156 -22.734 1 93.44 564 ASN A C 1
ATOM 4363 O O . ASN A 1 564 ? 9.016 16.172 -22.031 1 93.44 564 ASN A O 1
ATOM 4367 N N . MET A 1 565 ? 8.93 17.172 -24.031 1 93.19 565 MET A N 1
ATOM 4368 C CA . MET A 1 565 ? 9.516 16.031 -24.719 1 93.19 565 MET A CA 1
ATOM 4369 C C . MET A 1 565 ? 10.93 15.758 -24.234 1 93.19 565 MET A C 1
ATOM 4371 O O . MET A 1 565 ? 11.32 14.602 -24.062 1 93.19 565 MET A O 1
ATOM 4375 N N . LEU A 1 566 ? 11.617 16.828 -23.922 1 91.5 566 LEU A N 1
ATOM 4376 C CA . LEU A 1 566 ? 12.961 16.688 -23.375 1 91.5 566 LEU A CA 1
ATOM 4377 C C . LEU A 1 566 ? 12.914 16.047 -21.984 1 91.5 566 LEU A C 1
ATOM 4379 O O . LEU A 1 566 ? 13.719 15.164 -21.672 1 91.5 566 LEU A O 1
ATOM 4383 N N . PHE A 1 567 ? 12.039 16.391 -21.094 1 94 567 PHE A N 1
ATOM 4384 C CA . PHE A 1 567 ? 11.883 15.836 -19.75 1 94 567 PHE A CA 1
ATOM 4385 C C . PHE A 1 567 ? 11.469 14.375 -19.828 1 94 567 PHE A C 1
ATOM 4387 O O . PHE A 1 567 ? 12.008 13.531 -19.109 1 94 567 PHE A O 1
ATOM 4394 N N . TRP A 1 568 ? 10.508 14.109 -20.781 1 94.88 568 TRP A N 1
ATOM 4395 C CA . TRP A 1 568 ? 9.961 12.766 -20.891 1 94.88 568 TRP A CA 1
ATOM 4396 C C . TRP A 1 568 ? 11.016 11.789 -21.406 1 94.88 568 TRP A C 1
ATOM 4398 O O . TRP A 1 568 ? 10.898 10.578 -21.203 1 94.88 568 TRP A O 1
ATOM 4408 N N . SER A 1 569 ? 11.992 12.273 -22.125 1 91.12 569 SER A N 1
ATOM 4409 C CA . SER A 1 569 ? 13.023 11.422 -22.703 1 91.12 569 SER A CA 1
ATOM 4410 C C . SER A 1 569 ? 13.992 10.922 -21.625 1 91.12 569 SER A C 1
ATOM 4412 O O . SER A 1 569 ? 14.711 9.945 -21.844 1 91.12 569 SER A O 1
ATOM 4414 N N . ASN A 1 570 ? 13.906 11.617 -20.531 1 89.38 570 ASN A N 1
ATOM 4415 C CA . ASN A 1 570 ? 14.75 11.18 -19.422 1 89.38 570 ASN A CA 1
ATOM 4416 C C . ASN A 1 570 ? 14.203 9.93 -18.75 1 89.38 570 ASN A C 1
ATOM 4418 O O . ASN A 1 570 ? 13 9.828 -18.484 1 89.38 570 ASN A O 1
ATOM 4422 N N . LYS A 1 571 ? 15.055 9.031 -18.375 1 81.06 571 LYS A N 1
ATOM 4423 C CA . LYS A 1 571 ? 14.664 7.746 -17.797 1 81.06 571 LYS A CA 1
ATOM 4424 C C . LYS A 1 571 ? 14.062 7.93 -16.406 1 81.06 571 LYS A C 1
ATOM 4426 O O . LYS A 1 571 ? 13.312 7.074 -15.93 1 81.06 571 LYS A O 1
ATOM 4431 N N . SER A 1 572 ? 14.336 9.031 -15.828 1 83.94 572 SER A N 1
ATOM 4432 C CA . SER A 1 572 ? 13.891 9.258 -14.461 1 83.94 572 SER A CA 1
ATOM 4433 C C . SER A 1 572 ? 12.555 9.992 -14.43 1 83.94 572 SER A C 1
ATOM 4435 O O . SER A 1 572 ? 12.102 10.438 -13.367 1 83.94 572 SER A O 1
ATOM 4437 N N . SER A 1 573 ? 11.898 10.055 -15.625 1 90.5 573 SER A N 1
ATOM 4438 C CA . SER A 1 573 ? 10.695 10.875 -15.727 1 90.5 573 SER A CA 1
ATOM 4439 C C . SER A 1 573 ? 9.453 10.07 -15.352 1 90.5 573 SER A C 1
ATOM 4441 O O . SER A 1 573 ? 8.336 10.43 -15.734 1 90.5 573 SER A O 1
ATOM 4443 N N . GLY A 1 574 ? 9.562 8.953 -14.68 1 87.94 574 GLY A N 1
ATOM 4444 C CA . GLY A 1 574 ? 8.422 8.25 -14.109 1 87.94 574 GLY A CA 1
ATOM 4445 C C . GLY A 1 574 ? 7.922 7.117 -14.984 1 87.94 574 GLY A C 1
ATOM 4446 O O . GLY A 1 574 ? 8.469 6.867 -16.062 1 87.94 574 GLY A O 1
ATOM 4447 N N . VAL A 1 575 ? 6.777 6.512 -14.594 1 85.69 575 VAL A N 1
ATOM 4448 C CA . VAL A 1 575 ? 6.27 5.289 -15.203 1 85.69 575 VAL A CA 1
ATOM 4449 C C . VAL A 1 575 ? 5.488 5.629 -16.469 1 85.69 575 VAL A C 1
ATOM 4451 O O . VAL A 1 575 ? 5.457 4.844 -17.422 1 85.69 575 VAL A O 1
ATOM 4454 N N . ASN A 1 576 ? 4.992 6.84 -16.531 1 90.5 576 ASN A N 1
ATOM 4455 C CA . ASN A 1 576 ? 4.148 7.219 -17.656 1 90.5 576 ASN A CA 1
ATOM 4456 C C . ASN A 1 576 ? 4.945 7.941 -18.75 1 90.5 576 ASN A C 1
ATOM 4458 O O . ASN A 1 576 ? 4.367 8.508 -19.672 1 90.5 576 ASN A O 1
ATOM 4462 N N . ARG A 1 577 ? 6.223 7.871 -18.625 1 92.94 577 ARG A N 1
ATOM 4463 C CA . ARG A 1 577 ? 7.066 8.625 -19.547 1 92.94 577 ARG A CA 1
ATOM 4464 C C . ARG A 1 577 ? 6.898 8.125 -20.969 1 92.94 577 ARG A C 1
ATOM 4466 O O . ARG A 1 577 ? 6.832 8.922 -21.906 1 92.94 577 ARG A O 1
ATOM 4473 N N . THR A 1 578 ? 6.75 6.82 -21.141 1 92.75 578 THR A N 1
ATOM 4474 C CA . THR A 1 578 ? 6.645 6.266 -22.484 1 92.75 578 THR A CA 1
ATOM 4475 C C . THR A 1 578 ? 5.309 6.637 -23.109 1 92.75 578 THR A C 1
ATOM 4477 O O . THR A 1 578 ? 5.242 6.934 -24.312 1 92.75 578 THR A O 1
ATOM 4480 N N . LEU A 1 579 ? 4.316 6.617 -22.312 1 94.44 579 LEU A N 1
ATOM 4481 C CA . LEU A 1 579 ? 3.02 7.082 -22.797 1 94.44 579 LEU A CA 1
ATOM 4482 C C . LEU A 1 579 ? 3.088 8.547 -23.203 1 94.44 579 LEU A C 1
ATOM 4484 O O . LEU A 1 579 ? 2.609 8.922 -24.281 1 94.44 579 LEU A O 1
ATOM 4488 N N . ALA A 1 580 ? 3.703 9.32 -22.344 1 95.62 580 ALA A N 1
ATOM 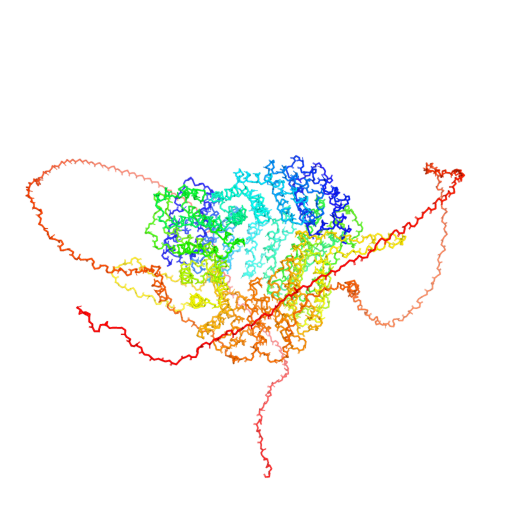4489 C CA . ALA A 1 580 ? 3.828 10.758 -22.609 1 95.62 580 ALA A CA 1
ATOM 4490 C C . ALA A 1 580 ? 4.594 11.008 -23.906 1 95.62 580 ALA A C 1
ATOM 4492 O O . ALA A 1 580 ? 4.207 11.859 -24.719 1 95.62 580 ALA A O 1
ATOM 4493 N N . LEU A 1 581 ? 5.59 10.242 -24.156 1 93.44 581 LEU A N 1
ATOM 4494 C CA . LEU A 1 581 ? 6.395 10.383 -25.359 1 93.44 581 LEU A CA 1
ATOM 4495 C C . LEU A 1 581 ? 5.578 10.039 -26.609 1 93.44 581 LEU A C 1
ATOM 4497 O O . LEU A 1 581 ? 5.629 10.75 -27.609 1 93.44 581 LEU A O 1
ATOM 4501 N N . ASN A 1 582 ? 4.816 8.984 -26.516 1 91.75 582 ASN A N 1
ATOM 4502 C CA . ASN A 1 582 ? 4 8.578 -27.656 1 91.75 582 ASN A CA 1
ATOM 4503 C C . ASN A 1 582 ? 2.889 9.586 -27.938 1 91.75 582 ASN A C 1
ATOM 4505 O O . ASN A 1 582 ? 2.596 9.883 -29.094 1 91.75 582 ASN A O 1
ATOM 4509 N N . VAL A 1 583 ? 2.316 10.07 -26.875 1 92.75 583 VAL A N 1
ATOM 4510 C CA . VAL A 1 583 ? 1.283 11.086 -27.031 1 92.75 583 VAL A CA 1
ATOM 4511 C C . VAL A 1 583 ? 1.9 12.359 -27.609 1 92.75 583 VAL A C 1
ATOM 4513 O O . VAL A 1 583 ? 1.339 12.977 -28.516 1 92.75 583 VAL A O 1
ATOM 4516 N N . GLY A 1 584 ? 3.061 12.742 -27.109 1 90.75 584 GLY A N 1
ATOM 4517 C CA . GLY A 1 584 ? 3.768 13.906 -27.625 1 90.75 584 GLY A CA 1
ATOM 4518 C C . GLY A 1 584 ? 4.109 13.789 -29.094 1 90.75 584 GLY A C 1
ATOM 4519 O O . GLY A 1 584 ? 3.953 14.75 -29.844 1 90.75 584 GLY A O 1
ATOM 4520 N N . GLU A 1 585 ? 4.488 12.656 -29.484 1 87.94 585 GLU A N 1
ATOM 4521 C CA . GLU A 1 585 ? 4.793 12.414 -30.891 1 87.94 585 GLU A CA 1
ATOM 4522 C C . GLU A 1 585 ? 3.543 12.523 -31.75 1 87.94 585 GLU A C 1
ATOM 4524 O O . GLU A 1 585 ? 3.604 13.016 -32.875 1 87.94 585 GLU A O 1
ATOM 4529 N N . SER A 1 586 ? 2.508 12.086 -31.219 1 86.5 586 SER A N 1
ATOM 4530 C CA . SER A 1 586 ? 1.249 12.172 -31.953 1 86.5 586 SER A CA 1
ATOM 4531 C C . SER A 1 586 ? 0.811 13.625 -32.125 1 86.5 586 SER A C 1
ATOM 4533 O O . SER A 1 586 ? 0.163 13.961 -33.125 1 86.5 586 SER A O 1
ATOM 4535 N N . LEU A 1 587 ? 1.113 14.422 -31.188 1 85.38 587 LEU A N 1
ATOM 4536 C CA . LEU A 1 587 ? 0.772 15.836 -31.266 1 85.38 587 LEU A CA 1
ATOM 4537 C C . LEU A 1 587 ? 1.688 16.562 -32.25 1 85.38 587 LEU A C 1
ATOM 4539 O O . LEU A 1 587 ? 1.254 17.484 -32.938 1 85.38 587 LEU A O 1
ATOM 4543 N N . LEU A 1 588 ? 2.943 16.156 -32.281 1 81.5 588 LEU A N 1
ATOM 4544 C CA . LEU A 1 588 ? 3.932 16.781 -33.156 1 81.5 588 LEU A CA 1
ATOM 4545 C C . LEU A 1 588 ? 3.697 16.406 -34.594 1 81.5 588 LEU A C 1
ATOM 4547 O O . LEU A 1 588 ? 3.869 17.25 -35.5 1 81.5 588 LEU A O 1
ATOM 4551 N N . HIS A 1 589 ? 3.371 15.219 -34.906 1 74.75 589 HIS A N 1
ATOM 4552 C CA . HIS A 1 589 ? 3.186 14.719 -36.281 1 74.75 589 HIS A CA 1
ATOM 4553 C C . HIS A 1 589 ? 1.759 14.219 -36.5 1 74.75 589 HIS A C 1
ATOM 4555 O O . HIS A 1 589 ? 1.523 13.016 -36.594 1 74.75 589 HIS A O 1
ATOM 4561 N N . PRO A 1 590 ? 0.77 15.266 -36.438 1 61.38 590 PRO A N 1
ATOM 4562 C CA . PRO A 1 590 ? -0.622 14.82 -36.562 1 61.38 590 PRO A CA 1
ATOM 4563 C C . PRO A 1 590 ? -0.895 14.102 -37.906 1 61.38 590 PRO A C 1
ATOM 4565 O O . PRO A 1 590 ? -1.777 13.242 -37.969 1 61.38 590 PRO A O 1
ATOM 4568 N N . ARG A 1 591 ? -0.597 14.82 -39.25 1 52.53 591 ARG A N 1
ATOM 4569 C CA . ARG A 1 591 ? -0.947 14.352 -40.562 1 52.53 591 ARG A CA 1
ATOM 4570 C C . ARG A 1 591 ? -0.36 12.977 -40.844 1 52.53 591 ARG A C 1
ATOM 4572 O O . ARG A 1 591 ? -0.483 12.453 -41.969 1 52.53 591 ARG A O 1
ATOM 4579 N N . ALA A 1 592 ? 0.691 12.555 -40.281 1 46.16 592 ALA A N 1
ATOM 4580 C CA . ALA A 1 592 ? 1.234 11.562 -41.219 1 46.16 592 ALA A CA 1
ATOM 4581 C C . ALA A 1 592 ? 0.193 10.5 -41.562 1 46.16 592 ALA A C 1
ATOM 4583 O O . ALA A 1 592 ? -0.427 10.555 -42.625 1 46.16 592 ALA A O 1
ATOM 4584 N N . PRO A 1 593 ? 0.48 9 -41.156 1 44.94 593 PRO A N 1
ATOM 4585 C CA . PRO A 1 593 ? -0.276 7.984 -41.875 1 44.94 593 PRO A CA 1
ATOM 4586 C C . PRO A 1 593 ? -1.777 8.055 -41.625 1 44.94 593 PRO A C 1
ATOM 4588 O O . PRO A 1 593 ? -2.201 8.633 -40.594 1 44.94 593 PRO A O 1
ATOM 4591 N N . PRO A 1 594 ? -2.646 7.734 -42.656 1 44.62 594 PRO A N 1
ATOM 4592 C CA . PRO A 1 594 ? -4.109 7.652 -42.719 1 44.62 594 PRO A CA 1
ATOM 4593 C C . PRO A 1 594 ? -4.723 7.074 -41.438 1 44.62 594 PRO A C 1
ATOM 4595 O O . PRO A 1 594 ? -4.199 6.102 -40.875 1 44.62 594 PRO A O 1
ATOM 4598 N N . MET A 1 595 ? -5.27 7.965 -40.656 1 46.72 595 MET A N 1
ATOM 4599 C CA . MET A 1 595 ? -6.086 7.52 -39.531 1 46.72 595 MET A CA 1
ATOM 4600 C C . MET A 1 595 ? -6.973 6.344 -39.938 1 46.72 595 MET A C 1
ATOM 4602 O O . MET A 1 595 ? -7.605 6.375 -40.969 1 46.72 595 MET A O 1
ATOM 4606 N N . MET A 1 596 ? -6.758 5.184 -39.656 1 45.88 596 MET A N 1
ATOM 4607 C CA . MET A 1 596 ? -7.652 4.059 -39.906 1 45.88 596 MET A CA 1
ATOM 4608 C C . MET A 1 596 ? -8.781 4 -38.875 1 45.88 596 MET A C 1
ATOM 4610 O O . MET A 1 596 ? -8.609 3.432 -37.812 1 45.88 596 MET A O 1
ATOM 4614 N N . ILE A 1 597 ? -9.703 5.012 -38.875 1 42.69 597 ILE A N 1
ATOM 4615 C CA . ILE A 1 597 ? -10.852 4.938 -38 1 42.69 597 ILE A CA 1
ATOM 4616 C C . ILE A 1 597 ? -11.836 3.895 -38.5 1 42.69 597 ILE A C 1
ATOM 4618 O O . ILE A 1 597 ? -12.391 4.039 -39.594 1 42.69 597 ILE A O 1
ATOM 4622 N N . ASP A 1 598 ? -11.68 2.666 -38.094 1 48 598 ASP A N 1
ATOM 4623 C CA . ASP A 1 598 ? -12.695 1.648 -38.375 1 48 598 ASP A CA 1
ATOM 4624 C C . ASP A 1 598 ? -13.844 1.727 -37.375 1 48 598 ASP A C 1
ATOM 4626 O O . ASP A 1 598 ? -13.648 1.485 -36.188 1 48 598 ASP A O 1
ATOM 4630 N N . LEU A 1 599 ? -14.945 2.363 -37.812 1 45.62 599 LEU A N 1
ATOM 4631 C CA . LEU A 1 599 ? -16.141 2.545 -36.969 1 45.62 599 LEU A CA 1
ATOM 4632 C C . LEU A 1 599 ? -16.828 1.212 -36.719 1 45.62 599 LEU A C 1
ATOM 4634 O O . LEU A 1 599 ? -17.859 1.161 -36.031 1 45.62 599 LEU A O 1
ATOM 4638 N N . THR A 1 600 ? -16.328 0.106 -37.312 1 46.31 600 THR A N 1
ATOM 4639 C CA . THR A 1 600 ? -17 -1.177 -37.125 1 46.31 600 THR A CA 1
ATOM 4640 C C . THR A 1 600 ? -16.703 -1.724 -35.719 1 46.31 600 THR A C 1
ATOM 4642 O O . THR A 1 600 ? -15.547 -1.841 -35.312 1 46.31 600 THR A O 1
ATOM 4645 N N . PRO A 1 601 ? -17.781 -1.75 -34.969 1 49.75 601 PRO A N 1
ATOM 4646 C CA . PRO A 1 601 ? -17.562 -2.348 -33.656 1 49.75 601 PRO A CA 1
ATOM 4647 C C . PRO A 1 601 ? -16.891 -3.719 -33.719 1 49.75 601 PRO A C 1
ATOM 4649 O O . PRO A 1 601 ? -17.281 -4.547 -34.562 1 49.75 601 PRO A O 1
ATOM 4652 N N . ILE A 1 602 ? -15.727 -3.865 -33.344 1 54.91 602 ILE A N 1
ATOM 4653 C CA . ILE A 1 602 ? -15.016 -5.141 -33.344 1 54.91 602 ILE A CA 1
ATOM 4654 C C . ILE A 1 602 ? -15.773 -6.145 -32.469 1 54.91 602 ILE A C 1
ATOM 4656 O O . ILE A 1 602 ? -15.977 -5.906 -31.281 1 54.91 602 ILE A O 1
ATOM 4660 N N . LYS A 1 603 ? -16.562 -6.98 -33.062 1 53.47 603 LYS A N 1
ATOM 4661 C CA . LYS A 1 603 ? -17.328 -8.008 -32.344 1 53.47 603 LYS A CA 1
ATOM 4662 C C . LYS A 1 603 ? -16.391 -8.953 -31.609 1 53.47 603 LYS A C 1
ATOM 4664 O O . LYS A 1 603 ? -15.344 -9.352 -32.125 1 53.47 603 LYS A O 1
ATOM 4669 N N . PRO A 1 604 ? -16.578 -9.109 -30.328 1 52.94 604 PRO A N 1
ATOM 4670 C CA . PRO A 1 604 ? -15.789 -10.102 -29.578 1 52.94 604 PRO A CA 1
ATOM 4671 C C . PRO A 1 604 ? -15.734 -11.461 -30.281 1 52.94 604 PRO A C 1
ATOM 4673 O O . PRO A 1 604 ? -16.766 -11.961 -30.734 1 52.94 604 PRO A O 1
ATOM 4676 N N . GLN A 1 605 ? -14.695 -11.836 -31.062 1 51.16 605 GLN A N 1
ATOM 4677 C CA . GLN A 1 605 ? -14.609 -13.133 -31.734 1 51.16 605 GLN A CA 1
ATOM 4678 C C . GLN A 1 605 ? -14.188 -14.227 -30.766 1 51.16 605 GLN A C 1
ATOM 4680 O O . GLN A 1 605 ? -13.422 -13.984 -29.828 1 51.16 605 GLN A O 1
ATOM 4685 N N . SER A 1 606 ? -14.953 -15.289 -30.734 1 49.16 606 SER A N 1
ATOM 4686 C CA . SER A 1 606 ? -14.562 -16.484 -30 1 49.16 606 SER A CA 1
ATOM 4687 C C . SER A 1 606 ? -13.18 -16.969 -30.422 1 49.16 606 SER A C 1
ATOM 4689 O O . SER A 1 606 ? -12.938 -17.25 -31.594 1 49.16 606 SER A O 1
ATOM 4691 N N . SER A 1 607 ? -12.188 -16.531 -29.906 1 47.06 607 SER A N 1
ATOM 4692 C CA . SER A 1 607 ? -10.82 -16.922 -30.234 1 47.06 607 SER A CA 1
ATOM 4693 C C . SER A 1 607 ? -10.625 -18.422 -30.125 1 47.06 607 SER A C 1
ATOM 4695 O O . SER A 1 607 ? -10.969 -19.031 -29.094 1 47.06 607 SER A O 1
ATOM 4697 N N . GLN A 1 608 ? -10.586 -19.203 -31.234 1 44.03 608 GLN A N 1
ATOM 4698 C CA . GLN A 1 608 ? -10.195 -20.609 -31.188 1 44.03 608 GLN A CA 1
ATOM 4699 C C . GLN A 1 608 ? -8.844 -20.781 -30.5 1 44.03 608 GLN A C 1
ATOM 4701 O O . GLN A 1 608 ? -7.898 -20.047 -30.797 1 44.03 608 GLN A O 1
ATOM 4706 N N . PRO A 1 609 ? -8.82 -21.516 -29.453 1 45.41 609 PRO A N 1
ATOM 4707 C CA . PRO A 1 609 ? -7.535 -21.75 -28.781 1 45.41 609 PRO A CA 1
ATOM 4708 C C . PRO A 1 609 ? -6.457 -22.25 -29.75 1 45.41 609 PRO A C 1
ATOM 4710 O O . PRO A 1 609 ? -6.672 -23.219 -30.469 1 45.41 609 PRO A O 1
ATOM 4713 N N . ARG A 1 610 ? -5.617 -21.547 -30.328 1 45.38 610 ARG A N 1
ATOM 4714 C CA . ARG A 1 610 ? -4.492 -22.047 -31.125 1 45.38 610 ARG A CA 1
ATOM 4715 C C . ARG A 1 610 ? -3.664 -23.047 -30.328 1 45.38 610 ARG A C 1
ATOM 4717 O O . ARG A 1 610 ? -3.475 -22.891 -29.125 1 45.38 610 ARG A O 1
ATOM 4724 N N . ASN A 1 611 ? -3.471 -24.234 -30.75 1 40.66 611 ASN A N 1
ATOM 4725 C CA . ASN A 1 611 ? -2.758 -25.359 -30.156 1 40.66 611 ASN A CA 1
ATOM 4726 C C . ASN A 1 611 ? -1.367 -24.953 -29.672 1 40.66 611 ASN A C 1
ATOM 4728 O O . ASN A 1 611 ? -0.493 -24.641 -30.484 1 40.66 611 ASN A O 1
ATOM 4732 N N . ASN A 1 612 ? -1.26 -24.375 -28.531 1 43.97 612 ASN A N 1
ATOM 4733 C CA . ASN A 1 612 ? -0.048 -24.047 -27.797 1 43.97 612 ASN A CA 1
ATOM 4734 C C . ASN A 1 612 ? 0.986 -25.156 -27.859 1 43.97 612 ASN A C 1
ATOM 4736 O O . ASN A 1 612 ? 2.094 -25.016 -27.344 1 43.97 612 ASN A O 1
ATOM 4740 N N . SER A 1 613 ? 0.589 -26.359 -28.344 1 45.25 613 SER A N 1
ATOM 4741 C CA . SER A 1 613 ? 1.512 -27.484 -28.312 1 45.25 613 SER A CA 1
ATOM 4742 C C . SER A 1 613 ? 2.676 -27.266 -29.281 1 45.25 613 SER A C 1
ATOM 4744 O O . SER A 1 613 ? 3.809 -27.656 -28.984 1 45.25 613 SER A O 1
ATOM 4746 N N . MET A 1 614 ? 2.432 -26.75 -30.422 1 47.03 614 MET A N 1
ATOM 4747 C CA . MET A 1 614 ? 3.523 -26.594 -31.375 1 47.03 614 MET A CA 1
ATOM 4748 C C . MET A 1 614 ? 4.523 -25.547 -30.891 1 47.03 614 MET A C 1
ATOM 4750 O O . MET A 1 614 ? 5.73 -25.703 -31.094 1 47.03 614 MET A O 1
ATOM 4754 N N . MET A 1 615 ? 4.016 -24.531 -30.266 1 46.16 615 MET A N 1
ATOM 4755 C CA . MET A 1 615 ? 4.922 -23.5 -29.797 1 46.16 615 MET A CA 1
ATOM 4756 C C . MET A 1 615 ? 5.75 -24 -28.609 1 46.16 615 MET A C 1
ATOM 4758 O O . MET A 1 615 ? 6.938 -23.688 -28.516 1 46.16 615 MET A O 1
ATOM 4762 N N . ASN A 1 616 ? 5.195 -24.75 -27.797 1 48.47 616 ASN A N 1
ATOM 4763 C CA . ASN A 1 616 ? 5.941 -25.359 -26.703 1 48.47 616 ASN A CA 1
ATOM 4764 C C . ASN A 1 616 ? 7.008 -26.328 -27.219 1 48.47 616 ASN A C 1
ATOM 4766 O O . ASN A 1 616 ? 8.109 -26.391 -26.672 1 48.47 616 ASN A O 1
ATOM 4770 N N . GLN A 1 617 ? 6.699 -27.125 -28.266 1 49.62 617 GLN A N 1
ATOM 4771 C CA . GLN A 1 617 ? 7.688 -28.016 -28.891 1 49.62 617 GLN A CA 1
ATOM 4772 C C . GLN A 1 617 ? 8.812 -27.203 -29.531 1 49.62 617 GLN A C 1
ATOM 4774 O O . GLN A 1 617 ? 9.984 -27.594 -29.438 1 49.62 617 GLN A O 1
ATOM 4779 N N . GLN A 1 618 ? 8.492 -26.094 -30.109 1 49.66 618 GLN A N 1
ATOM 4780 C CA . GLN A 1 618 ? 9.531 -25.266 -30.703 1 49.66 618 GLN A CA 1
ATOM 4781 C C . GLN A 1 618 ? 10.414 -24.625 -29.641 1 49.66 618 GLN A C 1
ATOM 4783 O O . GLN A 1 618 ? 11.633 -24.531 -29.812 1 49.66 618 GLN A O 1
ATOM 4788 N N . LEU A 1 619 ? 9.867 -24.203 -28.625 1 49.38 619 LEU A N 1
ATOM 4789 C CA . LEU A 1 619 ? 10.648 -23.656 -27.516 1 49.38 619 LEU A CA 1
ATOM 4790 C C . LEU A 1 619 ? 11.57 -24.719 -26.922 1 49.38 619 LEU A C 1
ATOM 4792 O O . LEU A 1 619 ? 12.719 -24.422 -26.594 1 49.38 619 LEU A O 1
ATOM 4796 N N . ALA A 1 620 ? 11.125 -25.922 -26.75 1 50.41 620 ALA A N 1
ATOM 4797 C CA . ALA A 1 620 ? 11.984 -27.016 -26.281 1 50.41 620 ALA A CA 1
ATOM 4798 C C . ALA A 1 620 ? 13.172 -27.219 -27.219 1 50.41 620 ALA A C 1
ATOM 4800 O O . ALA A 1 620 ? 14.273 -27.531 -26.766 1 50.41 620 ALA A O 1
ATOM 4801 N N . GLN A 1 621 ? 12.977 -27.125 -28.469 1 48.97 621 GLN A N 1
ATOM 4802 C CA . GLN A 1 621 ? 14.062 -27.281 -29.438 1 48.97 621 GLN A CA 1
ATOM 4803 C C . GLN A 1 621 ? 15.016 -26.094 -29.391 1 48.97 621 GLN A C 1
ATOM 4805 O O . GLN A 1 621 ? 16.234 -26.25 -29.516 1 48.97 621 GLN A O 1
ATOM 4810 N N . ASP A 1 622 ? 14.484 -24.938 -29.266 1 49.41 622 ASP A N 1
ATOM 4811 C CA . ASP A 1 622 ? 15.297 -23.719 -29.328 1 49.41 622 ASP A CA 1
ATOM 4812 C C . ASP A 1 622 ? 16.062 -23.516 -28.016 1 49.41 622 ASP A C 1
ATOM 4814 O O . ASP A 1 622 ? 17.016 -22.734 -27.969 1 49.41 622 ASP A O 1
ATOM 4818 N N . MET A 1 623 ? 15.641 -24 -26.984 1 47.62 623 MET A N 1
ATOM 4819 C CA . MET A 1 623 ? 16.328 -23.875 -25.688 1 47.62 623 MET A CA 1
ATOM 4820 C C . MET A 1 623 ? 17.562 -24.766 -25.641 1 47.62 623 MET A C 1
ATOM 4822 O O . MET A 1 623 ? 17.953 -25.203 -24.562 1 47.62 623 MET A O 1
ATOM 4826 N N . ASP A 1 624 ? 18.016 -25.25 -26.688 1 46.41 624 ASP A N 1
ATOM 4827 C CA . ASP A 1 624 ? 19.328 -25.906 -26.641 1 46.41 624 ASP A CA 1
ATOM 4828 C C . ASP A 1 624 ? 20.391 -24.953 -26.109 1 46.41 624 ASP A C 1
ATOM 4830 O O . ASP A 1 624 ? 20.719 -23.953 -26.75 1 46.41 624 ASP A O 1
ATOM 4834 N N . TRP A 1 625 ? 20.406 -24.859 -24.875 1 49.97 625 TRP A N 1
ATOM 4835 C CA . TRP A 1 625 ? 21.375 -24.031 -24.188 1 49.97 625 TRP A CA 1
ATOM 4836 C C . TRP A 1 625 ? 22.797 -24.328 -24.672 1 49.97 625 TRP A C 1
ATOM 4838 O O . TRP A 1 625 ? 23.719 -23.531 -24.469 1 49.97 625 TRP A O 1
ATOM 4848 N N . ASP A 1 626 ? 23.219 -25.594 -25.109 1 39.5 626 ASP A N 1
ATOM 4849 C CA . ASP A 1 626 ? 24.578 -25.984 -25.438 1 39.5 626 ASP A CA 1
ATOM 4850 C C . ASP A 1 626 ? 25.016 -25.422 -26.797 1 39.5 626 ASP A C 1
ATOM 4852 O O . ASP A 1 626 ? 24.625 -25.953 -27.828 1 39.5 626 ASP A O 1
ATOM 4856 N N . ASP A 1 627 ? 24.906 -24.25 -27.188 1 36.06 627 ASP A N 1
ATOM 4857 C CA . ASP A 1 627 ? 25.688 -23.953 -28.391 1 36.06 627 ASP A CA 1
ATOM 4858 C C . ASP A 1 627 ? 27.125 -24.438 -28.25 1 36.06 627 ASP A C 1
ATOM 4860 O O . ASP A 1 627 ? 27.922 -23.844 -27.516 1 36.06 627 ASP A O 1
ATOM 4864 N N . ASP A 1 628 ? 27.391 -25.688 -28.156 1 30.47 628 ASP A N 1
ATOM 4865 C CA . ASP A 1 628 ? 28.734 -26.172 -28.469 1 30.47 628 ASP A CA 1
ATOM 4866 C C . ASP A 1 628 ? 29.297 -25.484 -29.719 1 30.47 628 ASP A C 1
ATOM 4868 O O . ASP A 1 628 ? 28.781 -25.688 -30.828 1 30.47 628 ASP A O 1
ATOM 4872 N N . GLU A 1 629 ? 29.625 -24.219 -29.672 1 30.17 629 GLU A N 1
ATOM 4873 C CA . GLU A 1 629 ? 30.609 -23.859 -30.703 1 30.17 629 GLU A CA 1
ATOM 4874 C C . GLU A 1 629 ? 31.625 -24.984 -30.906 1 30.17 629 GLU A C 1
ATOM 4876 O O . GLU A 1 629 ? 32.375 -25.328 -30 1 30.17 629 GLU A O 1
ATOM 4881 N N . GLU A 1 630 ? 31.297 -25.953 -31.625 1 28.72 630 GLU A N 1
ATOM 4882 C CA . GLU A 1 630 ? 32.312 -26.828 -32.219 1 28.72 630 GLU A CA 1
ATOM 4883 C C . GLU A 1 630 ? 33.531 -26.031 -32.719 1 28.72 630 GLU A C 1
ATOM 4885 O O . GLU A 1 630 ? 33.406 -25.203 -33.594 1 28.72 630 GLU A O 1
ATOM 4890 N N . GLU A 1 631 ? 34.375 -25.531 -31.781 1 29.84 631 GLU A N 1
ATOM 4891 C CA . GLU A 1 631 ? 35.719 -25.297 -32.344 1 29.84 631 GLU A CA 1
ATOM 4892 C C . GLU A 1 631 ? 36.094 -26.359 -33.375 1 29.84 631 GLU A C 1
ATOM 4894 O O . GLU A 1 631 ? 36.031 -27.547 -33.094 1 29.84 631 GLU A O 1
ATOM 4899 N N . LYS A 1 632 ? 35.812 -26.062 -34.594 1 31.23 632 LYS A N 1
ATOM 4900 C CA . LYS A 1 632 ? 36.438 -26.875 -35.656 1 31.23 632 LYS A CA 1
ATOM 4901 C C . LYS A 1 632 ? 37.875 -27.266 -35.281 1 31.23 632 LYS A C 1
ATOM 4903 O O . LYS A 1 632 ? 38.688 -26.406 -34.906 1 31.23 632 LYS A O 1
ATOM 4908 N N . PRO A 1 633 ? 38.031 -28.5 -34.719 1 28.92 633 PRO A N 1
ATOM 4909 C CA . PRO A 1 633 ? 39.406 -28.922 -34.5 1 28.92 633 PRO A CA 1
ATOM 4910 C C . PRO A 1 633 ? 40.344 -28.5 -35.625 1 28.92 633 PRO A C 1
ATOM 4912 O O . PRO A 1 633 ? 40 -28.625 -36.781 1 28.92 633 PRO A O 1
ATOM 4915 N N . VAL A 1 634 ? 40.938 -27.391 -35.469 1 27.67 634 VAL A N 1
ATOM 4916 C CA . VAL A 1 634 ? 42.094 -27.219 -36.375 1 27.67 634 VAL A CA 1
ATOM 4917 C C . VAL A 1 634 ? 42.844 -28.547 -36.469 1 27.67 634 VAL A C 1
ATOM 4919 O O . VAL A 1 634 ? 43.219 -29.156 -35.469 1 27.67 634 VAL A O 1
ATOM 4922 N N . GLU A 1 635 ? 42.531 -29.25 -37.594 1 25.73 635 GLU A N 1
ATOM 4923 C CA . GLU A 1 635 ? 43.188 -30.484 -38 1 25.73 635 GLU A CA 1
ATOM 4924 C C . GLU A 1 635 ? 44.719 -30.391 -37.812 1 25.73 635 GLU A C 1
ATOM 4926 O O . GLU A 1 635 ? 45.406 -29.688 -38.562 1 25.73 635 GLU A O 1
ATOM 4931 N N . LYS A 1 636 ? 45.125 -29.969 -36.656 1 24.16 636 LYS A N 1
ATOM 4932 C CA . LYS A 1 636 ? 46.594 -30.188 -36.688 1 24.16 636 LYS A CA 1
ATOM 4933 C C . LYS A 1 636 ? 46.906 -31.594 -37.125 1 24.16 636 LYS A C 1
ATOM 4935 O O . LYS A 1 636 ? 46.312 -32.562 -36.656 1 24.16 636 LYS A O 1
ATOM 4940 N N . GLU A 1 637 ? 47.438 -31.766 -38.344 1 24.11 637 GLU A N 1
ATOM 4941 C CA . GLU A 1 637 ? 48.031 -32.906 -39 1 24.11 637 GLU A CA 1
ATOM 4942 C C . GLU A 1 637 ? 48.938 -33.688 -38.031 1 24.11 637 GLU A C 1
ATOM 4944 O O . GLU A 1 637 ? 50.094 -33.25 -37.781 1 24.11 637 GLU A O 1
ATOM 4949 N N . VAL A 1 638 ? 48.531 -33.75 -36.719 1 22.41 638 VAL A N 1
ATOM 4950 C CA . VAL A 1 638 ? 49.562 -34.5 -36.031 1 22.41 638 VAL A CA 1
ATOM 4951 C C . VAL A 1 638 ? 49.719 -35.875 -36.688 1 22.41 638 VAL A C 1
ATOM 4953 O O . VAL A 1 638 ? 48.75 -36.531 -37.062 1 22.41 638 VAL A O 1
ATOM 4956 N N . GLU A 1 639 ? 50.938 -36.094 -37.188 1 21.16 639 GLU A N 1
ATOM 4957 C CA . GLU A 1 639 ? 51.594 -37.281 -37.75 1 21.16 639 GLU A CA 1
ATOM 4958 C C . GLU A 1 639 ? 51.375 -38.5 -36.875 1 21.16 639 GLU A C 1
ATOM 4960 O O . GLU A 1 639 ? 51.562 -38.469 -35.656 1 21.16 639 GLU A O 1
ATOM 4965 N N . GLU A 1 640 ? 50.406 -39.438 -37.312 1 21.98 640 GLU A N 1
ATOM 4966 C CA . GLU A 1 640 ? 49.875 -40.719 -36.906 1 21.98 640 GLU A CA 1
ATOM 4967 C C . GLU A 1 640 ? 51 -41.656 -36.5 1 21.98 640 GLU A C 1
ATOM 4969 O O . GLU A 1 640 ? 51.781 -42.156 -37.344 1 21.98 640 GLU A O 1
ATOM 4974 N N . VAL A 1 641 ? 51.875 -41.25 -35.5 1 20.69 641 VAL A N 1
ATOM 4975 C CA . VAL A 1 641 ? 52.906 -42.25 -35.469 1 20.69 641 VAL A CA 1
ATOM 4976 C C . VAL A 1 641 ? 52.281 -43.625 -35.125 1 20.69 641 VAL A C 1
ATOM 4978 O O . VAL A 1 641 ? 51.312 -43.688 -34.375 1 20.69 641 VAL A O 1
ATOM 4981 N N . GLU A 1 642 ? 52.719 -44.719 -35.844 1 18.72 642 GLU A N 1
ATOM 4982 C CA . GLU A 1 642 ? 52.438 -46.125 -36.094 1 18.72 642 GLU A CA 1
ATOM 4983 C C . GLU A 1 642 ? 52.5 -46.969 -34.812 1 18.72 642 GLU A C 1
ATOM 4985 O O . GLU A 1 642 ? 52.25 -48.156 -34.844 1 18.72 642 GLU A O 1
ATOM 4990 N N . GLU A 1 643 ? 52.344 -46.312 -33.594 1 18.75 643 GLU A N 1
ATOM 4991 C CA . GLU A 1 643 ? 53.031 -47.344 -32.812 1 18.75 643 GLU A CA 1
ATOM 4992 C C . GLU A 1 643 ? 52.281 -48.688 -32.906 1 18.75 643 GLU A C 1
ATOM 4994 O O . GLU A 1 643 ? 51.062 -48.719 -33.094 1 18.75 643 GLU A O 1
ATOM 4999 N N . ASP A 1 644 ? 53.062 -49.781 -32.688 1 18.05 644 ASP A N 1
ATOM 5000 C CA . ASP A 1 644 ? 53.188 -51.219 -32.844 1 18.05 644 ASP A CA 1
ATOM 5001 C C . ASP A 1 644 ? 52.156 -51.938 -31.984 1 18.05 644 ASP A C 1
ATOM 5003 O O . ASP A 1 644 ? 51.688 -51.406 -30.969 1 18.05 644 ASP A O 1
ATOM 5007 N N . ASP A 1 645 ? 51.656 -53.188 -32.406 1 17.3 645 ASP A N 1
ATOM 5008 C CA . ASP A 1 645 ? 50.656 -54.219 -32.5 1 17.3 645 ASP A CA 1
ATOM 5009 C C . ASP A 1 645 ? 50.531 -55 -31.203 1 17.3 645 ASP A C 1
ATOM 5011 O O . ASP A 1 645 ? 49.625 -55.812 -31.031 1 17.3 645 ASP A O 1
ATOM 5015 N N . ASP A 1 646 ? 51.469 -55 -30.172 1 16.81 646 ASP A N 1
ATOM 5016 C CA . ASP A 1 646 ? 51.75 -56.375 -29.844 1 16.81 646 ASP A CA 1
ATOM 5017 C C . ASP A 1 646 ? 50.562 -57.062 -29.188 1 16.81 646 ASP A C 1
ATOM 5019 O O . ASP A 1 646 ? 49.688 -56.406 -28.641 1 16.81 646 ASP A O 1
ATOM 5023 N N . ASP A 1 647 ? 50.656 -58.5 -28.859 1 16.7 647 ASP A N 1
ATOM 5024 C CA . ASP A 1 647 ? 50.125 -59.844 -28.922 1 16.7 647 ASP A CA 1
ATOM 5025 C C . ASP A 1 647 ? 49.344 -60.188 -27.641 1 16.7 647 ASP A C 1
ATOM 5027 O O . ASP A 1 647 ? 48.375 -60.969 -27.688 1 16.7 647 ASP A O 1
ATOM 5031 N N . CYS A 1 648 ? 49.812 -59.938 -26.359 1 15.75 648 CYS A N 1
ATOM 5032 C CA . CYS A 1 648 ? 50.031 -61.188 -25.656 1 15.75 648 CYS A CA 1
ATOM 5033 C C . CYS A 1 648 ? 48.688 -61.719 -25.141 1 15.75 648 CYS A C 1
ATOM 5035 O O . CYS A 1 648 ? 48.344 -62.906 -25.391 1 15.75 648 CYS A O 1
ATOM 5037 N N . ILE A 1 649 ? 48.469 -61.844 -23.703 1 16.12 649 ILE A N 1
ATOM 5038 C CA . ILE A 1 649 ? 48.5 -63.062 -22.906 1 16.12 649 ILE A CA 1
ATOM 5039 C C . ILE A 1 649 ? 47.094 -63.562 -22.641 1 16.12 649 ILE A C 1
ATOM 5041 O O . ILE A 1 649 ? 46.156 -62.781 -22.578 1 16.12 649 ILE A O 1
ATOM 5045 N N . GLU A 1 650 ? 46.875 -64.938 -22.219 1 15.72 650 GLU A N 1
ATOM 5046 C CA . GLU A 1 650 ? 46.219 -66.25 -22.266 1 15.72 650 GLU A CA 1
ATOM 5047 C C . GLU A 1 650 ? 45.125 -66.312 -21.188 1 15.72 650 GLU A C 1
ATOM 5049 O O 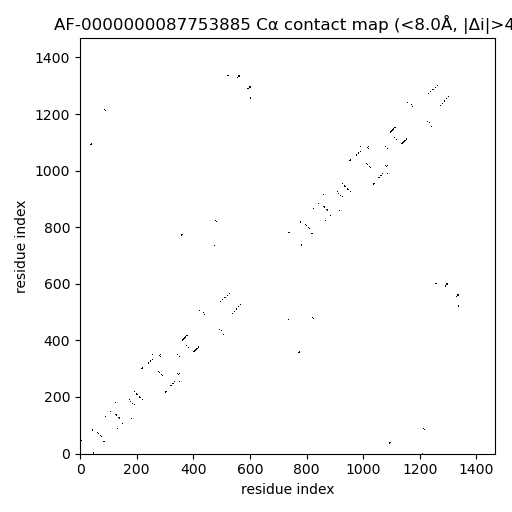. GLU A 1 650 ? 44.094 -66.938 -21.422 1 15.72 650 GLU A O 1
ATOM 5054 N N . ASP A 1 651 ? 45.281 -65.875 -19.875 1 15.52 651 ASP A N 1
ATOM 5055 C CA . ASP A 1 651 ? 45.125 -67 -18.938 1 15.52 651 ASP A CA 1
ATOM 5056 C C . ASP A 1 651 ? 43.625 -67.312 -18.75 1 15.52 651 ASP A C 1
ATOM 5058 O O . ASP A 1 651 ? 42.781 -66.5 -18.953 1 15.52 651 ASP A O 1
ATOM 5062 N N . GLU A 1 652 ? 43.344 -68.562 -18.094 1 15.6 652 GLU A N 1
ATOM 5063 C CA . GLU A 1 652 ? 42.562 -69.812 -18.062 1 15.6 652 GLU A CA 1
ATOM 5064 C C . GLU A 1 652 ? 41.281 -69.562 -17.25 1 15.6 652 GLU A C 1
ATOM 5066 O O . GLU A 1 652 ? 40.188 -69.875 -17.719 1 15.6 652 GLU A O 1
ATOM 5071 N N . LYS A 1 653 ? 41.281 -69.75 -15.836 1 16.31 653 LYS A N 1
ATOM 5072 C CA . LYS A 1 653 ? 40.844 -71 -15.258 1 16.31 653 LYS A CA 1
ATOM 5073 C C . LYS A 1 653 ? 39.438 -70.875 -14.703 1 16.31 653 LYS A C 1
ATOM 5075 O O . LYS A 1 653 ? 38.594 -71.75 -14.969 1 16.31 653 LYS A O 1
ATOM 5080 N N . ASP A 1 654 ? 39.156 -70.375 -13.406 1 15.45 654 ASP A N 1
ATOM 5081 C CA . ASP A 1 654 ? 38.688 -71.312 -12.398 1 15.45 654 ASP A CA 1
ATOM 5082 C C . ASP A 1 654 ? 37.156 -71.438 -12.461 1 15.45 654 ASP A C 1
ATOM 5084 O O . ASP A 1 654 ? 36.469 -70.5 -12.859 1 15.45 654 ASP A O 1
ATOM 5088 N N . GLU A 1 655 ? 36.5 -72.75 -11.898 1 15.79 655 GLU A N 1
ATOM 5089 C CA . GLU A 1 655 ? 35.469 -73.75 -12.031 1 15.79 655 GLU A CA 1
ATOM 5090 C C . GLU A 1 655 ? 34.219 -73.375 -11.227 1 15.79 655 GLU A C 1
ATOM 5092 O O . GLU A 1 655 ? 33.156 -74 -11.43 1 15.79 655 GLU A O 1
ATOM 5097 N N . SER A 1 656 ? 34.25 -72.625 -10.062 1 15.35 656 SER A N 1
ATOM 5098 C CA . SER A 1 656 ? 33.688 -73.25 -8.875 1 15.35 656 SER A CA 1
ATOM 5099 C C . SER A 1 656 ? 32.188 -73.375 -9 1 15.35 656 SER A C 1
ATOM 5101 O O . SER A 1 656 ? 31.547 -72.688 -9.805 1 15.35 656 SER A O 1
ATOM 5103 N N . SER A 1 657 ? 31.516 -73.812 -7.719 1 15.98 657 SER A N 1
ATOM 5104 C CA . SER A 1 657 ? 30.625 -74.812 -7.16 1 15.98 657 SER A CA 1
ATOM 5105 C C . SER A 1 657 ? 29.156 -74.438 -7.301 1 15.98 657 SER A C 1
ATOM 5107 O O . SER A 1 657 ? 28.859 -73.25 -7.539 1 15.98 657 SER A O 1
ATOM 5109 N N . LYS A 1 658 ? 28.188 -75.125 -6.34 1 16.47 658 LYS A N 1
ATOM 5110 C CA . LYS A 1 658 ? 27.078 -76.062 -6.359 1 16.47 658 LYS A CA 1
ATOM 5111 C C . LYS A 1 658 ? 25.766 -75.375 -5.957 1 16.47 658 LYS A C 1
ATOM 5113 O O . LYS A 1 658 ? 24.734 -76.062 -5.879 1 16.47 658 LYS A O 1
ATOM 5118 N N . ARG A 1 659 ? 25.75 -74.25 -5.445 1 17.47 659 ARG A N 1
ATOM 5119 C CA . ARG A 1 659 ? 24.797 -74.188 -4.344 1 17.47 659 ARG A CA 1
ATOM 5120 C C . ARG A 1 659 ? 23.375 -74.5 -4.824 1 17.47 659 ARG A C 1
ATOM 5122 O O . ARG A 1 659 ? 22.859 -73.812 -5.73 1 17.47 659 ARG A O 1
ATOM 5129 N N . GLN A 1 660 ? 22.828 -75.562 -4.148 1 15.42 660 GLN A N 1
ATOM 5130 C CA . GLN A 1 660 ? 21.734 -76.5 -4.426 1 15.42 660 GLN A CA 1
ATOM 5131 C C . GLN A 1 660 ? 20.375 -75.75 -4.41 1 15.42 660 GLN A C 1
ATOM 5133 O O . GLN A 1 660 ? 19.594 -75.875 -5.355 1 15.42 660 GLN A O 1
ATOM 5138 N N . LYS A 1 661 ? 19.719 -75.812 -3.135 1 15.44 661 LYS A N 1
ATOM 5139 C CA . LYS A 1 661 ? 18.609 -76.75 -2.889 1 15.44 661 LYS A CA 1
ATOM 5140 C C . LYS A 1 661 ? 17.281 -76.062 -3.252 1 15.44 661 LYS A C 1
ATOM 5142 O O . LYS A 1 661 ? 16.5 -76.625 -4.02 1 15.44 661 LYS A O 1
ATOM 5147 N N . VAL A 1 662 ? 16.469 -75.812 -2.107 1 15.88 662 VAL A N 1
ATOM 5148 C CA . VAL A 1 662 ? 15.258 -76.5 -1.708 1 15.88 662 VAL A CA 1
ATOM 5149 C C . VAL A 1 662 ? 14.039 -75.812 -2.301 1 15.88 662 VAL A C 1
ATOM 5151 O O . VAL A 1 662 ? 14.117 -74.625 -2.697 1 15.88 662 VAL A O 1
ATOM 5154 N N . ASP A 1 663 ? 12.836 -76.125 -1.646 1 15.06 663 ASP A N 1
ATOM 5155 C CA . ASP A 1 663 ? 11.609 -76.812 -2.031 1 15.06 663 ASP A CA 1
ATOM 5156 C C . ASP A 1 663 ? 10.5 -75.812 -2.355 1 15.06 663 ASP A C 1
ATOM 5158 O O . ASP A 1 663 ? 9.758 -76 -3.324 1 15.06 663 ASP A O 1
ATOM 5162 N N . THR A 1 664 ? 10.203 -74.875 -1.36 1 16.81 664 THR A N 1
ATOM 5163 C CA . THR A 1 664 ? 8.891 -75.062 -0.767 1 16.81 664 THR A CA 1
ATOM 5164 C C . THR A 1 664 ? 7.789 -74.562 -1.704 1 16.81 664 THR A C 1
ATOM 5166 O O . THR A 1 664 ? 8.008 -73.688 -2.506 1 16.81 664 THR A O 1
ATOM 5169 N N . PRO A 1 665 ? 6.539 -74.938 -1.291 1 16.34 665 PRO A N 1
ATOM 5170 C CA . PRO A 1 665 ? 5.383 -75.562 -1.959 1 16.34 665 PRO A CA 1
ATOM 5171 C C . PRO A 1 665 ? 4.488 -74.562 -2.639 1 16.34 665 PRO A C 1
ATOM 5173 O O . PRO A 1 665 ? 3.91 -74.812 -3.693 1 16.34 665 PRO A O 1
ATOM 5176 N N . ILE A 1 666 ? 4.25 -73.375 -1.985 1 16.69 666 ILE A N 1
ATOM 5177 C CA . ILE A 1 666 ? 2.857 -73.375 -1.547 1 16.69 666 ILE A CA 1
ATOM 5178 C C . ILE A 1 666 ? 1.958 -72.875 -2.666 1 16.69 666 ILE A C 1
ATOM 5180 O O . ILE A 1 666 ? 0.73 -72.875 -2.549 1 16.69 666 ILE A O 1
ATOM 5184 N N . ASP A 1 667 ? 2.521 -72.188 -3.605 1 15.16 667 ASP A N 1
ATOM 5185 C CA . ASP A 1 667 ? 1.662 -71.062 -3.979 1 15.16 667 ASP A CA 1
ATOM 5186 C C . ASP A 1 667 ? 0.273 -71.5 -4.387 1 15.16 667 ASP A C 1
ATOM 5188 O O . ASP A 1 667 ? -0.736 -71.062 -3.873 1 15.16 667 ASP A O 1
ATOM 5192 N N . ASP A 1 668 ? 0.067 -71.375 -5.66 1 15.68 668 ASP A N 1
ATOM 5193 C CA . ASP A 1 668 ? -0.961 -70.625 -6.387 1 15.68 668 ASP A CA 1
ATOM 5194 C C . ASP A 1 668 ? -2.143 -71.5 -6.734 1 15.68 668 ASP A C 1
ATOM 5196 O O . ASP A 1 668 ? -1.958 -72.625 -7.258 1 15.68 668 ASP A O 1
ATOM 5200 N N . LYS A 1 669 ? -3.262 -71.312 -6.082 1 18.03 669 LYS A N 1
ATOM 5201 C CA . LYS A 1 669 ? -4.684 -71.688 -6.098 1 18.03 669 LYS A CA 1
ATOM 5202 C C . LYS A 1 669 ? -5.207 -71.75 -7.527 1 18.03 669 LYS A C 1
ATOM 5204 O O . LYS A 1 669 ? -5.359 -70.75 -8.211 1 18.03 669 LYS A O 1
ATOM 5209 N N . GLN A 1 670 ? -5.027 -73 -8.164 1 15.52 670 GLN A N 1
ATOM 5210 C CA . GLN A 1 670 ? -5.188 -73.375 -9.57 1 15.52 670 GLN A CA 1
ATOM 5211 C C . GLN A 1 670 ? -6.605 -73.062 -10.055 1 15.52 670 GLN A C 1
ATOM 5213 O O . GLN A 1 670 ? -6.801 -72.562 -11.148 1 15.52 670 GLN A O 1
ATOM 5218 N N . GLU A 1 671 ? -7.484 -73.875 -9.414 1 14.75 671 GLU A N 1
ATOM 5219 C CA . GLU A 1 671 ? -8.172 -74.812 -10.305 1 14.75 671 GLU A CA 1
ATOM 5220 C C . GLU A 1 671 ? -9.242 -74.125 -11.125 1 14.75 671 GLU A C 1
ATOM 5222 O O . GLU A 1 671 ? -10.008 -73.312 -10.586 1 14.75 671 GLU A O 1
ATOM 5227 N N . GLN A 1 672 ? -9.281 -74.188 -12.438 1 16.12 672 GLN A N 1
ATOM 5228 C CA . GLN A 1 672 ? -9.984 -73.812 -13.656 1 16.12 672 GLN A CA 1
ATOM 5229 C C . GLN A 1 672 ? -11.367 -74.438 -13.727 1 16.12 672 GLN A C 1
ATOM 5231 O O . GLN A 1 672 ? -12.094 -74.25 -14.703 1 16.12 672 GLN A O 1
ATOM 5236 N N . ASN A 1 673 ? -11.977 -75.125 -12.578 1 14.08 673 ASN A N 1
ATOM 5237 C CA . ASN A 1 673 ? -12.812 -76.188 -13.109 1 14.08 673 ASN A CA 1
ATOM 5238 C C . ASN A 1 673 ? -13.664 -75.688 -14.281 1 14.08 673 ASN A C 1
ATOM 5240 O O . ASN A 1 673 ? -14.023 -74.5 -14.344 1 14.08 673 ASN A O 1
ATOM 5244 N N . HIS A 1 674 ? -14.039 -76.75 -15.141 1 14.77 674 HIS A N 1
ATOM 5245 C CA . HIS A 1 674 ? -14.492 -77.125 -16.469 1 14.77 674 HIS A CA 1
ATOM 5246 C C . HIS A 1 674 ? -15.938 -76.75 -16.703 1 14.77 674 HIS A C 1
ATOM 5248 O O . HIS A 1 674 ? -16.266 -76.125 -17.719 1 14.77 674 HIS A O 1
ATOM 5254 N N . GLU A 1 675 ? -16.938 -77.688 -16.188 1 14.17 675 GLU A N 1
ATOM 5255 C CA . GLU A 1 675 ? -17.594 -78.5 -17.219 1 14.17 675 GLU A CA 1
ATOM 5256 C C . GLU A 1 675 ? -18.75 -77.75 -17.859 1 14.17 675 GLU A C 1
ATOM 5258 O O . GLU A 1 675 ? -18.844 -77.625 -19.078 1 14.17 675 GLU A O 1
ATOM 5263 N N . LYS A 1 676 ? -20.062 -77.938 -17.266 1 14.59 676 LYS A N 1
ATOM 5264 C CA . LYS A 1 676 ? -21.078 -78.812 -17.812 1 14.59 676 LYS A CA 1
ATOM 5265 C C . LYS A 1 676 ? -21.969 -78.125 -18.812 1 14.59 676 LYS A C 1
ATOM 5267 O O . LYS A 1 676 ? -22.031 -76.875 -18.828 1 14.59 676 LYS A O 1
ATOM 5272 N N . ASP A 1 677 ? -23.281 -78.812 -18.984 1 13.9 677 ASP A N 1
ATOM 5273 C CA . ASP A 1 677 ? -24.094 -79.375 -20.031 1 13.9 677 ASP A CA 1
ATOM 5274 C C . ASP A 1 677 ? -25 -78.375 -20.703 1 13.9 677 ASP A C 1
ATOM 5276 O O . ASP A 1 677 ? -24.984 -78.188 -21.922 1 13.9 677 ASP A O 1
ATOM 5280 N N . ASN A 1 678 ? -26.484 -78.438 -20.312 1 14.37 678 ASN A N 1
ATOM 5281 C CA . ASN A 1 678 ? -27.578 -79.062 -21.062 1 14.37 678 ASN A CA 1
ATOM 5282 C C . ASN A 1 678 ? -28.234 -78.062 -22.016 1 14.37 678 ASN A C 1
ATOM 5284 O O . ASN A 1 678 ? -28.109 -76.875 -21.844 1 14.37 678 ASN A O 1
ATOM 5288 N N . ASP A 1 679 ? -29.375 -78.562 -22.766 1 14.46 679 ASP A N 1
ATOM 5289 C CA . ASP A 1 679 ? -30 -78.75 -24.078 1 14.46 679 ASP A CA 1
ATOM 5290 C C . ASP A 1 679 ? -30.891 -77.562 -24.406 1 14.46 679 ASP A C 1
ATOM 5292 O O . ASP A 1 679 ? -30.734 -76.938 -25.469 1 14.46 679 ASP A O 1
ATOM 5296 N N . SER A 1 680 ? -32.375 -77.812 -24.25 1 14.18 680 SER A N 1
ATOM 5297 C CA . SER A 1 680 ? -33.375 -78 -25.312 1 14.18 680 SER A CA 1
ATOM 5298 C C . SER A 1 680 ? -34.031 -76.625 -25.672 1 14.18 680 SER A C 1
ATOM 5300 O O . SER A 1 680 ? -34.062 -76.25 -26.844 1 14.18 680 SER A O 1
ATOM 5302 N N . LYS A 1 681 ? -35.469 -76.438 -25.203 1 14.44 681 LYS A N 1
ATOM 5303 C CA . LYS A 1 681 ? -36.625 -76.625 -26.062 1 14.44 681 LYS A CA 1
ATOM 5304 C C . LYS A 1 681 ? -37.094 -75.25 -26.625 1 14.44 681 LYS A C 1
ATOM 5306 O O . LYS A 1 681 ? -37.281 -75.125 -27.828 1 14.44 681 LYS A O 1
ATOM 5311 N N . ALA A 1 682 ? -38.188 -74.625 -26.031 1 14.42 682 ALA A N 1
ATOM 5312 C CA . ALA A 1 682 ? -39.5 -74.75 -26.672 1 14.42 682 ALA A CA 1
ATOM 5313 C C . ALA A 1 682 ? -39.812 -73.562 -27.562 1 14.42 682 ALA A C 1
ATOM 5315 O O . ALA A 1 682 ? -39.188 -72.5 -27.422 1 14.42 682 ALA A O 1
ATOM 5316 N N . PRO A 1 683 ? -41.25 -73.375 -27.938 1 14.63 683 PRO A N 1
ATOM 5317 C CA . PRO A 1 683 ? -42 -73.25 -29.188 1 14.63 683 PRO A CA 1
ATOM 5318 C C . PRO A 1 683 ? -42.062 -71.812 -29.703 1 14.63 683 PRO A C 1
ATOM 5320 O O . PRO A 1 683 ? -41.75 -70.875 -28.969 1 14.63 683 PRO A O 1
ATOM 5323 N N . GLU A 1 684 ? -42.781 -71.688 -30.828 1 13.75 684 GLU A N 1
ATOM 5324 C CA . GLU A 1 684 ? -43 -71.062 -32.125 1 13.75 684 GLU A CA 1
ATOM 5325 C C . GLU A 1 684 ? -43.656 -69.688 -31.953 1 13.75 684 GLU A C 1
ATOM 5327 O O . GLU A 1 684 ? -43.281 -68.688 -32.594 1 13.75 684 GLU A O 1
ATOM 5332 N N . GLU A 1 685 ? -44.906 -69.5 -31.203 1 13.85 685 GLU A N 1
ATOM 5333 C CA . GLU A 1 685 ? -46.094 -69.312 -32.031 1 13.85 685 GLU A CA 1
ATOM 5334 C C . GLU A 1 685 ? -46.156 -67.875 -32.5 1 13.85 685 GLU A C 1
ATOM 5336 O O . GLU A 1 685 ? -45.531 -66.938 -31.922 1 13.85 685 GLU A O 1
ATOM 5341 N N . THR A 1 686 ? -47.438 -67.5 -33.156 1 13.77 686 THR A N 1
ATOM 5342 C CA . THR A 1 686 ? -48.031 -67 -34.375 1 13.77 686 THR A CA 1
ATOM 5343 C C . THR A 1 686 ? -48.344 -65.5 -34.281 1 13.77 686 THR A C 1
ATOM 5345 O O . THR A 1 686 ? -48.094 -64.75 -35.25 1 13.77 686 THR A O 1
ATOM 5348 N N . ILE A 1 687 ? -49.062 -64.938 -33.188 1 14.21 687 ILE A N 1
ATOM 5349 C CA . ILE A 1 687 ? -50.344 -64.438 -33.625 1 14.21 687 ILE A CA 1
ATOM 5350 C C . ILE A 1 687 ? -50.219 -63.062 -34.25 1 14.21 687 ILE A C 1
ATOM 5352 O O . ILE A 1 687 ? -49.469 -62.25 -33.781 1 14.21 687 ILE A O 1
ATOM 5356 N N . ASP A 1 688 ? -51.188 -62.625 -35.281 1 13.55 688 ASP A N 1
ATOM 5357 C CA . ASP A 1 688 ? -51.562 -61.938 -36.5 1 13.55 688 ASP A CA 1
ATOM 5358 C C . ASP A 1 688 ? -51.781 -60.469 -36.281 1 13.55 688 ASP A C 1
ATOM 5360 O O . ASP A 1 688 ? -51.281 -59.625 -37.031 1 13.55 688 ASP A O 1
ATOM 5364 N N . GLU A 1 689 ? -52.875 -60 -35.438 1 14.2 689 GLU A N 1
ATOM 5365 C CA . GLU A 1 689 ? -53.969 -59.375 -36.156 1 14.2 689 GLU A CA 1
ATOM 5366 C C . GLU A 1 689 ? -53.688 -57.875 -36.438 1 14.2 689 GLU A C 1
ATOM 5368 O O . GLU A 1 689 ? -52.875 -57.281 -35.75 1 14.2 689 GLU A O 1
ATOM 5373 N N . PRO A 1 690 ? -54.812 -57.094 -37 1 15.25 690 PRO A N 1
ATOM 5374 C CA . PRO A 1 690 ? -55.25 -56.281 -38.125 1 15.25 690 PRO A CA 1
ATOM 5375 C C . PRO A 1 690 ? -55.125 -54.781 -37.812 1 15.25 690 PRO A C 1
ATOM 5377 O O . PRO A 1 690 ? -55.094 -54.375 -36.656 1 15.25 690 PRO A O 1
ATOM 5380 N N . MET A 1 691 ? -54.875 -53.906 -38.781 1 15.19 691 MET A N 1
ATOM 5381 C CA . MET A 1 691 ? -54.562 -52.562 -39.25 1 15.19 691 MET A CA 1
ATOM 5382 C C . MET A 1 691 ? -55.719 -51.594 -38.938 1 15.19 691 MET A C 1
ATOM 5384 O O . MET A 1 691 ? -55.844 -50.531 -39.531 1 15.19 691 MET A O 1
ATOM 5388 N N . ASN A 1 692 ? -56.531 -51.625 -37.938 1 13.77 692 ASN A N 1
ATOM 5389 C CA . ASN A 1 692 ? -57.812 -51.031 -38.188 1 13.77 692 ASN A CA 1
ATOM 5390 C C . ASN A 1 692 ? -57.656 -49.562 -38.656 1 13.77 692 ASN A C 1
ATOM 5392 O O . ASN A 1 692 ? -56.875 -48.812 -38.094 1 13.77 692 ASN A O 1
ATOM 5396 N N . LYS A 1 693 ? -58.594 -49 -39.719 1 14.67 693 LYS A N 1
ATOM 5397 C CA . LYS A 1 693 ? -59 -48.125 -40.812 1 14.67 693 LYS A CA 1
ATOM 5398 C C . LYS A 1 693 ? -59.438 -46.75 -40.312 1 14.67 693 LYS A C 1
ATOM 5400 O O . LYS A 1 693 ? -59.656 -45.844 -41.094 1 14.67 693 LYS A O 1
ATOM 5405 N N . LEU A 1 694 ? -60 -46.469 -39.125 1 13.95 694 LEU A N 1
ATOM 5406 C CA . LEU A 1 694 ? -61.25 -45.781 -39.281 1 13.95 694 LEU A CA 1
ATOM 5407 C C . LEU A 1 694 ? -61.031 -44.375 -39.844 1 13.95 694 LEU A C 1
ATOM 5409 O O . LEU A 1 694 ? -60.031 -43.719 -39.562 1 13.95 694 LEU A O 1
ATOM 5413 N N . ALA A 1 695 ? -62.219 -43.625 -40.438 1 14.52 695 ALA A N 1
ATOM 5414 C CA . ALA A 1 695 ? -62.969 -42.938 -41.469 1 14.52 695 ALA A CA 1
ATOM 5415 C C . ALA A 1 695 ? -62.938 -41.438 -41.281 1 14.52 695 ALA A C 1
ATOM 5417 O O . ALA A 1 695 ? -62.75 -40.656 -42.25 1 14.52 695 ALA A O 1
ATOM 5418 N N . THR A 1 696 ? -63.562 -40.75 -40.219 1 14.28 696 THR A N 1
ATOM 5419 C CA . THR A 1 696 ? -64.688 -39.969 -40.625 1 14.28 696 THR A CA 1
ATOM 5420 C C . THR A 1 696 ? -64.25 -38.594 -41.156 1 14.28 696 THR A C 1
ATOM 5422 O O . THR A 1 696 ? -63.219 -38.094 -40.75 1 14.28 696 THR A O 1
ATOM 5425 N N . PRO A 1 697 ? -65.312 -37.688 -41.844 1 14.86 697 PRO A N 1
ATOM 5426 C CA . PRO A 1 697 ? -65.625 -36.812 -42.969 1 14.86 697 PRO A CA 1
ATOM 5427 C C . PRO A 1 697 ? -65.25 -35.375 -42.75 1 14.86 697 PRO A C 1
ATOM 5429 O O . PRO A 1 697 ? -64.875 -35 -41.625 1 14.86 697 PRO A O 1
ATOM 5432 N N . VAL A 1 698 ? -66.188 -34.406 -43.25 1 14.7 698 VAL A N 1
ATOM 5433 C CA . VAL A 1 698 ? -66.312 -33.375 -44.25 1 14.7 698 VAL A CA 1
ATOM 5434 C C . VAL A 1 698 ? -66.25 -31.984 -43.625 1 14.7 698 VAL A C 1
ATOM 5436 O O . VAL A 1 698 ? -65.5 -31.125 -44.125 1 14.7 698 VAL A O 1
ATOM 5439 N N . PRO A 1 699 ? -67.312 -31.312 -42.688 1 14.46 699 PRO A N 1
ATOM 5440 C CA . PRO A 1 699 ? -68.25 -30.438 -43.406 1 14.46 699 PRO A CA 1
ATOM 5441 C C . PRO A 1 699 ? -67.688 -29.016 -43.562 1 14.46 699 PRO A C 1
ATOM 5443 O O . PRO A 1 699 ? -67.25 -28.609 -44.656 1 14.46 699 PRO A O 1
ATOM 5446 N N . GLU A 1 700 ? -68.5 -27.875 -42.906 1 14.27 700 GLU A N 1
ATOM 5447 C CA . GLU A 1 700 ? -69.438 -26.938 -43.469 1 14.27 700 GLU A CA 1
ATOM 5448 C C . GLU A 1 700 ? -68.875 -25.547 -43.656 1 14.27 700 GLU A C 1
ATOM 5450 O O . GLU A 1 700 ? -67.875 -25.219 -43.031 1 14.27 700 GLU A O 1
ATOM 5455 N N . ALA A 1 701 ? -69.812 -24.375 -43.688 1 14.37 701 ALA A N 1
ATOM 5456 C CA . ALA A 1 701 ? -70.375 -23.359 -44.594 1 14.37 701 ALA A CA 1
ATOM 5457 C C . ALA A 1 701 ? -69.812 -21.984 -44.281 1 14.37 701 ALA A C 1
ATOM 5459 O O . ALA A 1 701 ? -69.312 -21.312 -45.188 1 14.37 701 ALA A O 1
ATOM 5460 N N . VAL A 1 702 ? -70.688 -21.031 -43.594 1 14.5 702 VAL A N 1
ATOM 5461 C CA . VAL A 1 702 ? -71.375 -20 -44.312 1 14.5 702 VAL A CA 1
ATOM 5462 C C . VAL A 1 702 ? -70.625 -18.688 -44.281 1 14.5 702 VAL A C 1
ATOM 5464 O O . VAL A 1 702 ? -70.312 -18.094 -45.312 1 14.5 702 VAL A O 1
ATOM 5467 N N . GLU A 1 703 ? -71.188 -17.625 -43.5 1 14.75 703 GLU A N 1
ATOM 5468 C CA . GLU A 1 703 ? -71.938 -16.469 -43.969 1 14.75 703 GLU A CA 1
ATOM 5469 C C . GLU A 1 703 ? -71.062 -15.211 -44 1 14.75 703 GLU A C 1
ATOM 5471 O O . GLU A 1 703 ? -70 -15.164 -43.406 1 14.75 703 GLU A O 1
ATOM 5476 N N . HIS A 1 704 ? -71.75 -14.062 -44.094 1 14.98 704 HIS A N 1
ATOM 5477 C CA . HIS A 1 704 ? -72 -12.93 -44.969 1 14.98 704 HIS A CA 1
ATOM 5478 C C . HIS A 1 704 ? -71.125 -11.742 -44.594 1 14.98 704 HIS A C 1
ATOM 5480 O O . HIS A 1 704 ? -70.375 -11.219 -45.438 1 14.98 704 HIS A O 1
ATOM 5486 N N . ASP A 1 705 ? -71.688 -10.742 -43.688 1 13.46 705 ASP A N 1
ATOM 5487 C CA . ASP A 1 705 ? -72.25 -9.492 -44.188 1 13.46 705 ASP A CA 1
ATOM 5488 C C . ASP A 1 705 ? -71.375 -8.305 -43.875 1 13.46 705 ASP A C 1
ATOM 5490 O O . ASP A 1 705 ? -71.188 -7.918 -42.719 1 13.46 705 ASP A O 1
ATOM 5494 N N . LYS A 1 706 ? -70.25 -8.188 -44.125 1 15.1 706 LYS A N 1
ATOM 5495 C CA . LYS A 1 706 ? -69.438 -7.059 -43.594 1 15.1 706 LYS A CA 1
ATOM 5496 C C . LYS A 1 706 ? -70 -5.734 -44.156 1 15.1 706 LYS A C 1
ATOM 5498 O O . LYS A 1 706 ? -69.812 -5.434 -45.344 1 15.1 706 LYS A O 1
ATOM 5503 N N . ASP A 1 707 ? -71.125 -5.402 -43.688 1 14.31 707 ASP A N 1
ATOM 5504 C CA . ASP A 1 707 ? -71.875 -4.254 -44.156 1 14.31 707 ASP A CA 1
ATOM 5505 C C . ASP A 1 707 ? -71 -3.078 -44.5 1 14.31 707 ASP A C 1
ATOM 5507 O O . ASP A 1 707 ? -69.812 -3.049 -44.094 1 14.31 707 ASP A O 1
ATOM 5511 N N . THR A 1 708 ? -71.688 -1.9 -44.469 1 15.54 708 THR A N 1
ATOM 5512 C CA . THR A 1 708 ? -72 -0.749 -45.312 1 15.54 708 THR A CA 1
ATOM 5513 C C . THR A 1 708 ? -70.875 0.297 -45.25 1 15.54 708 THR A C 1
ATOM 5515 O O . THR A 1 708 ? -70.062 0.275 -44.344 1 15.54 708 THR A O 1
ATOM 5518 N N . LYS A 1 709 ? -71.25 1.565 -45.75 1 14.45 709 LYS A N 1
ATOM 5519 C CA . LYS A 1 709 ? -71.125 2.6 -46.75 1 14.45 709 LYS A CA 1
ATOM 5520 C C . LYS A 1 709 ? -70.25 3.758 -46.25 1 14.45 709 LYS A C 1
ATOM 5522 O O . LYS A 1 709 ? -69.375 4.258 -46.969 1 14.45 709 LYS A O 1
ATOM 5527 N N . ASP A 1 710 ? -70.875 4.492 -45.219 1 14.87 710 ASP A N 1
ATOM 5528 C CA . ASP A 1 710 ? -71.312 5.859 -45.531 1 14.87 710 ASP A CA 1
ATOM 5529 C C . ASP A 1 710 ? -70.062 6.781 -45.562 1 14.87 710 ASP A C 1
ATOM 5531 O O . ASP A 1 710 ? -69 6.465 -45 1 14.87 710 ASP A O 1
ATOM 5535 N N . GLU A 1 711 ? -70.375 8.086 -45.656 1 15.57 711 GLU A N 1
ATOM 5536 C CA . GLU A 1 711 ? -70.375 9.336 -46.406 1 15.57 711 GLU A CA 1
ATOM 5537 C C . GLU A 1 711 ? -69.188 10.242 -45.969 1 15.57 711 GLU A C 1
ATOM 5539 O O . GLU A 1 711 ? -68.438 10.688 -46.812 1 15.57 711 GLU A O 1
ATOM 5544 N N . ASN A 1 712 ? -69.625 11.242 -45.156 1 15.96 712 ASN A N 1
ATOM 5545 C CA . ASN A 1 712 ? -69.875 12.633 -45.531 1 15.96 712 ASN A CA 1
ATOM 5546 C C . ASN A 1 712 ? -68.625 13.508 -45.281 1 15.96 712 ASN A C 1
ATOM 5548 O O . ASN A 1 712 ? -67.75 13.133 -44.562 1 15.96 712 ASN A O 1
ATOM 5552 N N . VAL A 1 713 ? -69 14.711 -45.125 1 14.64 713 VAL A N 1
ATOM 5553 C CA . VAL A 1 713 ? -68.812 16.031 -45.719 1 14.64 713 VAL A CA 1
ATOM 5554 C C . VAL A 1 713 ? -67.75 16.812 -45.031 1 14.64 713 VAL A C 1
ATOM 5556 O O . VAL A 1 713 ? -66.875 17.406 -45.719 1 14.64 713 VAL A O 1
ATOM 5559 N N . ILE A 1 714 ? -67.688 16.719 -43.625 1 15.05 714 ILE A N 1
ATOM 5560 C CA . ILE A 1 714 ? -68.062 18.078 -43.219 1 15.05 714 ILE A CA 1
ATOM 5561 C C . ILE A 1 714 ? -66.875 19 -43.531 1 15.05 714 ILE A C 1
ATOM 5563 O O . ILE A 1 714 ? -65.688 18.594 -43.5 1 15.05 714 ILE A O 1
ATOM 5567 N N . ALA A 1 715 ? -67.125 20.109 -43.281 1 16.36 715 ALA A N 1
ATOM 5568 C CA . ALA A 1 715 ? -67.188 21.516 -43.656 1 16.36 715 ALA A CA 1
ATOM 5569 C C . ALA A 1 715 ? -65.875 22.203 -43.5 1 16.36 715 ALA A C 1
ATOM 5571 O O . ALA A 1 715 ? -64.938 21.672 -42.844 1 16.36 715 ALA A O 1
ATOM 5572 N N . VAL A 1 716 ? -65.875 23.234 -42.906 1 17.05 716 VAL A N 1
ATOM 5573 C CA . VAL A 1 716 ? -66.125 24.594 -43.375 1 17.05 716 VAL A CA 1
ATOM 5574 C C . VAL A 1 716 ? -64.875 25.406 -43.25 1 17.05 716 VAL A C 1
ATOM 5576 O O . VAL A 1 716 ? -64.375 26.016 -44.219 1 17.05 716 VAL A O 1
ATOM 5579 N N . PRO A 1 717 ? -64.688 26.203 -42.031 1 14.13 717 PRO A N 1
ATOM 5580 C CA . PRO A 1 717 ? -64.938 27.656 -42.062 1 14.13 717 PRO A CA 1
ATOM 5581 C C . PRO A 1 717 ? -63.625 28.453 -41.969 1 14.13 717 PRO A C 1
ATOM 5583 O O . PRO A 1 717 ? -63.656 29.688 -42 1 14.13 717 PRO A O 1
ATOM 5586 N N . ALA A 1 718 ? -62.312 28.016 -41.875 1 15.56 718 ALA A N 1
ATOM 5587 C CA . ALA A 1 718 ? -61.812 29.266 -41.312 1 15.56 718 ALA A CA 1
ATOM 5588 C C . ALA A 1 718 ? -62 30.422 -42.281 1 15.56 718 ALA A C 1
ATOM 5590 O O . ALA A 1 718 ? -61.031 30.969 -42.812 1 15.56 718 ALA A O 1
ATOM 5591 N N . MET A 1 719 ? -63.062 30.375 -43.219 1 15.97 719 MET A N 1
ATOM 5592 C CA . MET A 1 719 ? -63.094 31.516 -44.125 1 15.97 719 MET A CA 1
ATOM 5593 C C . MET A 1 719 ? -62.875 32.812 -43.344 1 15.97 719 MET A C 1
ATOM 5595 O O . MET A 1 719 ? -62.094 33.656 -43.781 1 15.97 719 MET A O 1
ATOM 5599 N N . ASP A 1 720 ? -64 33.156 -42.719 1 17.86 720 ASP A N 1
ATOM 5600 C CA . ASP A 1 720 ? -64.812 34.344 -42.938 1 17.86 720 ASP A CA 1
ATOM 5601 C C . ASP A 1 720 ? -64.062 35.594 -42.469 1 17.86 720 ASP A C 1
ATOM 5603 O O . ASP A 1 720 ? -63.281 35.531 -41.531 1 17.86 720 ASP A O 1
ATOM 5607 N N . ASP A 1 721 ? -64.5 36.812 -42.906 1 17.53 721 ASP A N 1
ATOM 5608 C CA . ASP A 1 721 ? -64.562 38.188 -43.469 1 17.53 721 ASP A CA 1
ATOM 5609 C C . ASP A 1 721 ? -64.438 39.219 -42.344 1 17.53 721 ASP A C 1
ATOM 5611 O O . ASP A 1 721 ? -63.625 40.156 -42.438 1 17.53 721 ASP A O 1
ATOM 5615 N N . GLU A 1 722 ? -65.688 39.5 -41.531 1 16.23 722 GLU A N 1
ATOM 5616 C CA . GLU A 1 722 ? -66.438 40.719 -41.344 1 16.23 722 GLU A CA 1
ATOM 5617 C C . GLU A 1 722 ? -65.875 41.594 -40.25 1 16.23 722 GLU A C 1
ATOM 5619 O O . GLU A 1 722 ? -65.062 41.125 -39.406 1 16.23 722 GLU A O 1
ATOM 5624 N N . GLU A 1 723 ? -66.875 42.281 -39.5 1 18.08 723 GLU A N 1
ATOM 5625 C CA . GLU A 1 723 ? -67.25 43.656 -39.188 1 18.08 723 GLU A CA 1
ATOM 5626 C C . GLU A 1 723 ? -66.375 44.188 -38.031 1 18.08 723 GLU A C 1
ATOM 5628 O O . GLU A 1 723 ? -65.75 45.219 -38.188 1 18.08 723 GLU A O 1
ATOM 5633 N N . PHE A 1 724 ? -67.125 44.562 -36.844 1 17.08 724 PHE A N 1
ATOM 5634 C CA . PHE A 1 724 ? -67.812 45.625 -36.188 1 17.08 724 PHE A CA 1
ATOM 5635 C C . PHE A 1 724 ? -67.25 45.938 -34.812 1 17.08 724 PHE A C 1
ATOM 5637 O O . PHE A 1 724 ? -66.938 47.094 -34.531 1 17.08 724 PHE A O 1
ATOM 5644 N N . ASP A 1 725 ? -67.938 45.531 -33.625 1 16.72 725 ASP A N 1
ATOM 5645 C CA . ASP A 1 725 ? -68.188 46.438 -32.469 1 16.72 725 ASP A CA 1
ATOM 5646 C C . ASP A 1 725 ? -67 46.438 -31.5 1 16.72 725 ASP A C 1
ATOM 5648 O O . ASP A 1 725 ? -66.562 45.375 -31.109 1 16.72 725 ASP A O 1
ATOM 5652 N N . PHE A 1 726 ? -66.188 47.625 -31.375 1 19.27 726 PHE A N 1
ATOM 5653 C CA . PHE A 1 726 ? -65.5 48.5 -30.484 1 19.27 726 PHE A CA 1
ATOM 5654 C C . PHE A 1 726 ? -66.062 48.438 -29.062 1 19.27 726 PHE A C 1
ATOM 5656 O O . PHE A 1 726 ? -65.562 49.125 -28.156 1 19.27 726 PHE A O 1
ATOM 5663 N N . PRO A 1 727 ? -67.062 47.625 -28.859 1 16.22 727 PRO A N 1
ATOM 5664 C CA . PRO A 1 727 ? -67.938 48.281 -27.844 1 16.22 727 PRO A CA 1
ATOM 5665 C C . PRO A 1 727 ? -67.188 48.469 -26.516 1 16.22 727 PRO A C 1
ATOM 5667 O O . PRO A 1 727 ? -67.312 49.531 -25.891 1 16.22 727 PRO A O 1
ATOM 5670 N N . ASP A 1 728 ? -67.5 47.688 -25.422 1 18.84 728 ASP A N 1
ATOM 5671 C CA . ASP A 1 728 ? -68.375 48.219 -24.406 1 18.84 728 ASP A CA 1
ATOM 5672 C C . ASP A 1 728 ? -67.75 49.344 -23.625 1 18.84 728 ASP A C 1
ATOM 5674 O O . ASP A 1 728 ? -66.5 49.312 -23.391 1 18.84 728 ASP A O 1
ATOM 5678 N N . ILE A 1 729 ? -68.75 50.5 -23.125 1 16.47 729 ILE A N 1
ATOM 5679 C CA . ILE A 1 729 ? -69.562 51.688 -22.828 1 16.47 729 ILE A CA 1
ATOM 5680 C C . ILE A 1 729 ? -69.188 52.219 -21.438 1 16.47 729 ILE A C 1
ATOM 5682 O O . ILE A 1 729 ? -69.375 51.531 -20.438 1 16.47 729 ILE A O 1
ATOM 5686 N N . VAL A 1 730 ? -68.875 52.844 -20.656 1 19.25 730 VAL A N 1
ATOM 5687 C CA . VAL A 1 730 ? -69.75 53.938 -20.297 1 19.25 730 VAL A CA 1
ATOM 5688 C C . VAL A 1 730 ? -69.688 55 -21.391 1 19.25 730 VAL A C 1
ATOM 5690 O O . VAL A 1 730 ? -68.625 55.438 -21.812 1 19.25 730 VAL A O 1
ATOM 5693 N N . ASP A 1 731 ? -70.812 55.188 -22.328 1 17.23 731 ASP A N 1
ATOM 5694 C CA . ASP A 1 731 ? -71.562 56.375 -21.875 1 17.23 731 ASP A CA 1
ATOM 5695 C C . ASP A 1 731 ? -71.812 56.312 -20.375 1 17.23 731 ASP A C 1
ATOM 5697 O O . ASP A 1 731 ? -71.562 57.281 -19.656 1 17.23 731 ASP A O 1
ATOM 5701 N N . ASP A 1 732 ? -73.125 55.688 -19.922 1 16.11 732 ASP A N 1
ATOM 5702 C CA . ASP A 1 732 ? -74.125 56.094 -18.969 1 16.11 732 ASP A CA 1
ATOM 5703 C C . ASP A 1 732 ? -73.875 55.5 -17.594 1 16.11 732 ASP A C 1
ATOM 5705 O O . ASP A 1 732 ? -74.625 55.781 -16.641 1 16.11 732 ASP A O 1
ATOM 5709 N N . GLU A 1 733 ? -74.125 54.844 -16.812 1 16.95 733 GLU A N 1
ATOM 5710 C CA . GLU A 1 733 ? -74.938 55.594 -15.828 1 16.95 733 GLU A CA 1
ATOM 5711 C C . GLU A 1 733 ? -74.062 56.656 -15.133 1 16.95 733 GLU A C 1
ATOM 5713 O O . GLU A 1 733 ? -74.5 57.844 -15.078 1 16.95 733 GLU A O 1
ATOM 5718 N N . GLU A 1 734 ? -74.25 56.906 -13.867 1 17.83 734 GLU A N 1
ATOM 5719 C CA . GLU A 1 734 ? -74.125 57.656 -12.609 1 17.83 734 GLU A CA 1
ATOM 5720 C C . GLU A 1 734 ? -72.75 57.625 -12.047 1 17.83 734 GLU A C 1
ATOM 5722 O O . GLU A 1 734 ? -72.062 56.562 -12.039 1 17.83 734 GLU A O 1
ATOM 5727 N N . MET B 1 1 ? 0.911 31.719 13.297 1 59.34 1 MET B N 1
ATOM 5728 C CA . MET B 1 1 ? 1.177 30.281 13.375 1 59.34 1 MET B CA 1
ATOM 5729 C C . MET B 1 1 ? 2.242 29.984 14.422 1 59.34 1 MET B C 1
ATOM 5731 O O . MET B 1 1 ? 2.094 29.047 15.211 1 59.34 1 MET B O 1
ATOM 5735 N N . ASP B 1 2 ? 3.107 30.953 14.758 1 69 2 ASP B N 1
ATOM 5736 C CA . ASP B 1 2 ? 4.238 30.719 15.648 1 69 2 ASP B CA 1
ATOM 5737 C C . ASP B 1 2 ? 3.816 30.812 17.109 1 69 2 ASP B C 1
ATOM 5739 O O . ASP B 1 2 ? 4.188 29.969 17.922 1 69 2 ASP B O 1
ATOM 5743 N N . ILE B 1 3 ? 2.846 31.703 17.312 1 79.06 3 ILE B N 1
ATOM 5744 C CA . ILE B 1 3 ? 2.451 31.875 18.703 1 79.06 3 ILE B CA 1
ATOM 5745 C C . ILE B 1 3 ? 1.626 30.672 19.172 1 79.06 3 ILE B C 1
ATOM 5747 O O . ILE B 1 3 ? 1.776 30.188 20.297 1 79.06 3 ILE B O 1
ATOM 5751 N N . LYS B 1 4 ? 0.905 30.219 18.281 1 83.88 4 LYS B N 1
ATOM 5752 C CA . LYS B 1 4 ? 0.08 29.062 18.609 1 83.88 4 LYS B CA 1
ATOM 5753 C C . LYS B 1 4 ? 0.941 27.828 18.859 1 83.88 4 LYS B C 1
ATOM 5755 O O . LYS B 1 4 ? 0.652 27.031 19.75 1 83.88 4 LYS B O 1
ATOM 5760 N N . ALA B 1 5 ? 1.969 27.719 18.078 1 88.94 5 ALA B N 1
ATOM 5761 C CA . ALA B 1 5 ? 2.893 26.594 18.25 1 88.94 5 ALA B CA 1
ATOM 5762 C C . ALA B 1 5 ? 3.615 26.672 19.594 1 88.94 5 ALA B C 1
ATOM 5764 O O . ALA B 1 5 ? 3.76 25.672 20.297 1 88.94 5 ALA B O 1
ATOM 5765 N N . LYS B 1 6 ? 4.023 27.891 19.953 1 90.62 6 LYS B N 1
ATOM 5766 C CA . LYS B 1 6 ? 4.699 28.109 21.219 1 90.62 6 LYS B CA 1
ATOM 5767 C C . LYS B 1 6 ? 3.768 27.812 22.391 1 90.62 6 LYS B C 1
ATOM 5769 O O . LYS B 1 6 ? 4.172 27.188 23.375 1 90.62 6 LYS B O 1
ATOM 5774 N N . ASN B 1 7 ? 2.543 28.25 22.25 1 87.75 7 ASN B N 1
ATOM 5775 C CA . ASN B 1 7 ? 1.562 28.016 23.297 1 87.75 7 ASN B CA 1
ATOM 5776 C C . ASN B 1 7 ? 1.263 26.531 23.453 1 87.75 7 ASN B C 1
ATOM 5778 O O . ASN B 1 7 ? 1.058 26.047 24.562 1 87.75 7 ASN B O 1
ATOM 5782 N N . PHE B 1 8 ? 1.211 25.859 22.469 1 91.94 8 PHE B N 1
ATOM 5783 C CA . PHE B 1 8 ? 0.962 24.422 22.516 1 91.94 8 PHE B CA 1
ATOM 5784 C C . PHE B 1 8 ? 2.094 23.703 23.234 1 91.94 8 PHE B C 1
ATOM 5786 O O . PHE B 1 8 ? 1.85 22.891 24.125 1 91.94 8 PHE B O 1
ATOM 5793 N N . LEU B 1 9 ? 3.328 24.062 22.812 1 93.75 9 LEU B N 1
ATOM 5794 C CA . LEU B 1 9 ? 4.465 23.422 23.469 1 93.75 9 LEU B CA 1
ATOM 5795 C C . LEU B 1 9 ? 4.48 23.75 24.969 1 93.75 9 LEU B C 1
ATOM 5797 O O . LEU B 1 9 ? 4.758 22.875 25.781 1 93.75 9 LEU B O 1
ATOM 5801 N N . SER B 1 10 ? 4.133 24.984 25.281 1 91.38 10 SER B N 1
ATOM 5802 C CA . SER B 1 10 ? 4.07 25.375 26.688 1 91.38 10 SER B CA 1
ATOM 5803 C C . SER B 1 10 ? 3 24.578 27.438 1 91.38 10 SER B C 1
ATOM 5805 O O . SER B 1 10 ? 3.205 24.188 28.578 1 91.38 10 SER B O 1
ATOM 5807 N N . SER B 1 11 ? 1.925 24.375 26.766 1 88.94 11 SER B N 1
ATOM 5808 C CA . SER B 1 11 ? 0.849 23.594 27.359 1 88.94 11 SER B CA 1
ATOM 5809 C C . SER B 1 11 ? 1.274 22.156 27.594 1 88.94 11 SER B C 1
ATOM 5811 O O . SER B 1 11 ? 0.915 21.547 28.609 1 88.94 11 SER B O 1
ATOM 5813 N N . VAL B 1 12 ? 1.999 21.594 26.688 1 92 12 VAL B N 1
ATOM 5814 C CA . VAL B 1 12 ? 2.477 20.219 26.812 1 92 12 VAL B CA 1
ATOM 5815 C C . VAL B 1 12 ? 3.408 20.109 28.016 1 92 12 VAL B C 1
ATOM 5817 O O . VAL B 1 12 ? 3.275 19.188 28.828 1 92 12 VAL B O 1
ATOM 5820 N N . VAL B 1 13 ? 4.293 21.047 28.156 1 90.12 13 VAL B N 1
ATOM 5821 C CA . VAL B 1 13 ? 5.262 21.016 29.25 1 90.12 13 VAL B CA 1
ATOM 5822 C C . VAL B 1 13 ? 4.539 21.203 30.594 1 90.12 13 VAL B C 1
ATOM 5824 O O . VAL B 1 13 ? 4.875 20.547 31.578 1 90.12 13 VAL B O 1
ATOM 5827 N N . ALA B 1 14 ? 3.518 21.938 30.578 1 86.31 14 ALA B N 1
ATOM 5828 C CA . ALA B 1 14 ? 2.824 22.266 31.828 1 86.31 14 ALA B CA 1
ATOM 5829 C C . ALA B 1 14 ? 1.842 21.172 32.219 1 86.31 14 ALA B C 1
ATOM 5831 O O . ALA B 1 14 ? 1.705 20.844 33.406 1 86.31 14 ALA B O 1
ATOM 5832 N N . LEU B 1 15 ? 1.229 20.562 31.25 1 81.94 15 LEU B N 1
ATOM 5833 C CA . LEU B 1 15 ? 0.101 19.703 31.562 1 81.94 15 LEU B CA 1
ATOM 5834 C C . LEU B 1 15 ? 0.508 18.234 31.484 1 81.94 15 LEU B C 1
ATOM 5836 O O . LEU B 1 15 ? -0.012 17.391 32.219 1 81.94 15 LEU B O 1
ATOM 5840 N N . ALA B 1 16 ? 1.324 17.859 30.578 1 82 16 ALA B N 1
ATOM 5841 C CA . ALA B 1 16 ? 1.596 16.453 30.312 1 82 16 ALA B CA 1
ATOM 5842 C C . ALA B 1 16 ? 2.607 15.883 31.297 1 82 16 ALA B C 1
ATOM 5844 O O . ALA B 1 16 ? 2.584 14.695 31.625 1 82 16 ALA B O 1
ATOM 5845 N N . PHE B 1 17 ? 3.523 16.719 31.812 1 77.5 17 PHE B N 1
ATOM 5846 C CA . PHE B 1 17 ? 4.598 16.188 32.656 1 77.5 17 PHE B CA 1
ATOM 5847 C C . PHE B 1 17 ? 4.477 16.672 34.094 1 77.5 17 PHE B C 1
ATOM 5849 O O . PHE B 1 17 ? 5.359 16.422 34.906 1 77.5 17 PHE B O 1
ATOM 5856 N N . ALA B 1 18 ? 3.492 17.422 34.375 1 63.38 18 ALA B N 1
ATOM 5857 C CA . ALA B 1 18 ? 3.314 17.953 35.719 1 63.38 18 ALA B CA 1
ATOM 5858 C C . ALA B 1 18 ? 2.939 16.828 36.688 1 63.38 18 ALA B C 1
ATOM 5860 O O . ALA B 1 18 ? 3.201 16.938 37.875 1 63.38 18 ALA B O 1
ATOM 5861 N N . GLN B 1 19 ? 2.166 15.742 36.312 1 56.59 19 GLN B N 1
ATOM 5862 C CA . GLN B 1 19 ? 1.526 14.93 37.344 1 56.59 19 GLN B CA 1
ATOM 5863 C C . GLN B 1 19 ? 2.436 13.781 37.781 1 56.59 19 GLN B C 1
ATOM 5865 O O . GLN B 1 19 ? 2.797 12.922 36.969 1 56.59 19 GLN B O 1
ATOM 5870 N N . GLU B 1 20 ? 3.359 13.867 38.688 1 54.72 20 GLU B N 1
ATOM 5871 C CA . GLU B 1 20 ? 4.379 13.023 39.312 1 54.72 20 GLU B CA 1
ATOM 5872 C C . GLU B 1 20 ? 3.85 11.617 39.562 1 54.72 20 GLU B C 1
ATOM 5874 O O . GLU B 1 20 ? 4.559 10.633 39.344 1 54.72 20 GLU B O 1
ATOM 5879 N N . ASP B 1 21 ? 2.992 11.297 40.688 1 54.22 21 ASP B N 1
ATOM 5880 C CA . ASP B 1 21 ? 3.027 10.102 41.531 1 54.22 21 ASP B CA 1
ATOM 5881 C C . ASP B 1 21 ? 2.414 8.906 40.781 1 54.22 21 ASP B C 1
ATOM 5883 O O . ASP B 1 21 ? 2.914 7.789 40.906 1 54.22 21 ASP B O 1
ATOM 5887 N N . ASN B 1 22 ? 1.066 8.812 40.562 1 53.31 22 ASN B N 1
ATOM 5888 C CA . ASN B 1 22 ? 0.323 7.578 40.312 1 53.31 22 ASN B CA 1
ATOM 5889 C C . ASN B 1 22 ? -0.037 7.41 38.844 1 53.31 22 ASN B C 1
ATOM 5891 O O . ASN B 1 22 ? -1.182 7.098 38.5 1 53.31 22 ASN B O 1
ATOM 5895 N N . GLU B 1 23 ? 0.974 7.609 38 1 66 23 GLU B N 1
ATOM 5896 C CA . GLU B 1 23 ? 0.491 7.676 36.625 1 66 23 GLU B CA 1
ATOM 5897 C C . GLU B 1 23 ? 0.436 6.289 35.969 1 66 23 GLU B C 1
ATOM 5899 O O . GLU B 1 23 ? 1.385 5.512 36.094 1 66 23 GLU B O 1
ATOM 5904 N N . ASN B 1 24 ? -0.77 5.746 35.75 1 81.81 24 ASN B N 1
ATOM 5905 C CA . ASN B 1 24 ? -0.999 4.535 34.969 1 81.81 24 ASN B CA 1
ATOM 5906 C C . ASN B 1 24 ? -0.134 4.508 33.688 1 81.81 24 ASN B C 1
ATOM 5908 O O . ASN B 1 24 ? -0.183 5.434 32.875 1 81.81 24 ASN B O 1
ATOM 5912 N N . GLU B 1 25 ? 0.758 3.549 33.719 1 87.06 25 GLU B N 1
ATOM 5913 C CA . GLU B 1 25 ? 1.707 3.383 32.625 1 87.06 25 GLU B CA 1
ATOM 5914 C C . GLU B 1 25 ? 1.002 3.428 31.281 1 87.06 25 GLU B C 1
ATOM 5916 O O . GLU B 1 25 ? 1.469 4.094 30.359 1 87.06 25 GLU B O 1
ATOM 5921 N N . ALA B 1 26 ? -0.118 2.764 31.188 1 85.88 26 ALA B N 1
ATOM 5922 C CA . ALA B 1 26 ? -0.842 2.672 29.922 1 85.88 26 ALA B CA 1
ATOM 5923 C C . ALA B 1 26 ? -1.343 4.043 29.484 1 85.88 26 ALA B C 1
ATOM 5925 O O . ALA B 1 26 ? -1.254 4.387 28.297 1 85.88 26 ALA B O 1
ATOM 5926 N N . PHE B 1 27 ? -1.753 4.84 30.422 1 86.06 27 PHE B N 1
ATOM 5927 C CA . PHE B 1 27 ? -2.248 6.172 30.109 1 86.06 27 PHE B CA 1
ATOM 5928 C C . PHE B 1 27 ? -1.101 7.098 29.719 1 86.06 27 PHE B C 1
ATOM 5930 O O . PHE B 1 27 ? -1.234 7.922 28.812 1 86.06 27 PHE B O 1
ATOM 5937 N N . PHE B 1 28 ? 0 6.918 30.453 1 90.44 28 PHE B N 1
ATOM 5938 C CA . PHE B 1 28 ? 1.168 7.746 30.188 1 90.44 28 PHE B CA 1
ATOM 5939 C C . PHE B 1 28 ? 1.67 7.52 28.766 1 90.44 28 PHE B C 1
ATOM 5941 O O . PHE B 1 28 ? 1.927 8.477 28.031 1 90.44 28 PHE B O 1
ATOM 5948 N N . LEU B 1 29 ? 1.644 6.258 28.344 1 90.56 29 LEU B N 1
ATOM 5949 C CA . LEU B 1 29 ? 2.145 5.891 27.031 1 90.56 29 LEU B CA 1
ATOM 5950 C C . LEU B 1 29 ? 1.186 6.352 25.938 1 90.56 29 LEU B C 1
ATOM 5952 O O . LEU B 1 29 ? 1.615 6.91 24.922 1 90.56 29 LEU B O 1
ATOM 5956 N N . ALA B 1 30 ? -0.01 6.16 26.156 1 88.94 30 ALA B N 1
ATOM 5957 C CA . ALA B 1 30 ? -1.012 6.555 25.156 1 88.94 30 ALA B CA 1
ATOM 5958 C C . ALA B 1 30 ? -1.034 8.07 24.984 1 88.94 30 ALA B C 1
ATOM 5960 O O . ALA B 1 30 ? -1.157 8.562 23.859 1 88.94 30 ALA B O 1
ATOM 5961 N N . GLN B 1 31 ? -0.925 8.766 26.031 1 91.06 31 GLN B N 1
ATOM 5962 C CA . GLN B 1 31 ? -0.915 10.227 25.953 1 91.06 31 GLN B CA 1
ATOM 5963 C C . GLN B 1 31 ? 0.334 10.734 25.25 1 91.06 31 GLN B C 1
ATOM 5965 O O . GLN B 1 31 ? 0.256 11.648 24.422 1 91.06 31 GLN B O 1
ATOM 5970 N N . ALA B 1 32 ? 1.431 10.125 25.594 1 93.44 32 ALA B N 1
ATOM 5971 C CA . ALA B 1 32 ? 2.686 10.516 24.953 1 93.44 32 ALA B CA 1
ATOM 5972 C C . ALA B 1 32 ? 2.611 10.328 23.438 1 93.44 32 ALA B C 1
ATOM 5974 O O . ALA B 1 32 ? 3.041 11.195 22.672 1 93.44 32 ALA B O 1
ATOM 5975 N N . HIS B 1 33 ? 2.025 9.227 23.062 1 92.44 33 HIS B N 1
ATOM 5976 C CA . HIS B 1 33 ? 1.899 8.961 21.625 1 92.44 33 HIS B CA 1
ATOM 5977 C C . HIS B 1 33 ? 1.029 10.008 20.938 1 92.44 33 HIS B C 1
ATOM 5979 O O . HIS B 1 33 ? 1.362 10.484 19.859 1 92.44 33 HIS B O 1
ATOM 5985 N N . GLN B 1 34 ? -0.018 10.391 21.594 1 92.12 34 GLN B N 1
ATOM 5986 C CA . GLN B 1 34 ? -0.914 11.398 21.031 1 92.12 34 GLN B CA 1
ATOM 5987 C C . GLN B 1 34 ? -0.212 12.75 20.906 1 92.12 34 GLN B C 1
ATOM 5989 O O . GLN B 1 34 ? -0.348 13.438 19.891 1 92.12 34 GLN B O 1
ATOM 5994 N N . ILE B 1 35 ? 0.51 13.133 21.922 1 95.38 35 ILE B N 1
ATOM 5995 C CA . ILE B 1 35 ? 1.218 14.414 21.922 1 95.38 35 ILE B CA 1
ATOM 5996 C C . ILE B 1 35 ? 2.275 14.414 20.812 1 95.38 35 ILE B C 1
ATOM 5998 O O . ILE B 1 35 ? 2.443 15.406 20.109 1 95.38 35 ILE B O 1
ATOM 6002 N N . GLN B 1 36 ? 2.947 13.297 20.656 1 95.75 36 GLN B N 1
ATOM 6003 C CA . GLN B 1 36 ? 3.965 13.188 19.609 1 95.75 36 GLN B CA 1
ATOM 6004 C C . GLN B 1 36 ? 3.359 13.391 18.234 1 95.75 36 GLN B C 1
ATOM 6006 O O . GLN B 1 36 ? 3.924 14.102 17.391 1 95.75 36 GLN B O 1
ATOM 6011 N N . CYS B 1 37 ? 2.254 12.805 18.016 1 92.94 37 CYS B N 1
ATOM 6012 C CA . CYS B 1 37 ? 1.562 12.977 16.75 1 92.94 37 CYS B CA 1
ATOM 6013 C C . CYS B 1 37 ? 1.203 14.438 16.516 1 92.94 37 CYS B C 1
ATOM 6015 O O . CYS B 1 37 ? 1.4 14.961 15.414 1 92.94 37 CYS B O 1
ATOM 6017 N N . MET B 1 38 ? 0.755 15.102 17.578 1 93.81 38 MET B N 1
ATOM 6018 C CA . MET B 1 38 ? 0.353 16.5 17.469 1 93.81 38 MET B CA 1
ATOM 6019 C C . MET B 1 38 ? 1.557 17.391 17.188 1 93.81 38 MET B C 1
ATOM 6021 O O . MET B 1 38 ? 1.468 18.328 16.375 1 93.81 38 MET B O 1
ATOM 6025 N N . LEU B 1 39 ? 2.648 17.062 17.828 1 95.19 39 LEU B N 1
ATOM 6026 C CA . LEU B 1 39 ? 3.869 17.844 17.609 1 95.19 39 LEU B CA 1
ATOM 6027 C C . LEU B 1 39 ? 4.352 17.719 16.172 1 95.19 39 LEU B C 1
ATOM 6029 O O . LEU B 1 39 ? 4.781 18.703 15.57 1 95.19 39 LEU B O 1
ATOM 6033 N N . GLN B 1 40 ? 4.234 16.547 15.586 1 92.75 40 GLN B N 1
ATOM 6034 C CA . GLN B 1 40 ? 4.703 16.297 14.227 1 92.75 40 GLN B CA 1
ATOM 6035 C C . GLN B 1 40 ? 3.75 16.906 13.195 1 92.75 40 GLN B C 1
ATOM 6037 O O . GLN B 1 40 ? 4.188 17.562 12.25 1 92.75 40 GLN B O 1
ATOM 6042 N N . GLU B 1 41 ? 2.541 16.766 13.461 1 90 41 GLU B N 1
ATOM 6043 C CA . GLU B 1 41 ? 1.536 17.172 12.484 1 90 41 GLU B CA 1
ATOM 6044 C C . GLU B 1 41 ? 1.479 18.703 12.367 1 90 41 GLU B C 1
ATOM 6046 O O . GLU B 1 41 ? 1.248 19.234 11.281 1 90 41 GLU B O 1
ATOM 6051 N N . GLN B 1 42 ? 1.721 19.406 13.469 1 89.81 42 GLN B N 1
ATOM 6052 C CA . GLN B 1 42 ? 1.688 20.859 13.461 1 89.81 42 GLN B CA 1
ATOM 6053 C C . GLN B 1 42 ? 3.084 21.438 13.258 1 89.81 42 GLN B C 1
ATOM 6055 O O . GLN B 1 42 ? 3.266 22.656 13.289 1 89.81 42 GLN B O 1
ATOM 6060 N N . GLN B 1 43 ? 4.098 20.578 13.039 1 89.19 43 GLN B N 1
ATOM 6061 C CA . GLN B 1 43 ? 5.477 21 12.812 1 89.19 43 GLN B CA 1
ATOM 6062 C C . GLN B 1 43 ? 5.91 22.031 13.859 1 89.19 43 GLN B C 1
ATOM 6064 O O . GLN B 1 43 ? 6.445 23.078 13.516 1 89.19 43 GLN B O 1
ATOM 6069 N N . ILE B 1 44 ? 5.738 21.656 15.039 1 92.69 44 ILE B N 1
ATOM 6070 C CA . ILE B 1 44 ? 5.938 22.609 16.125 1 92.69 44 ILE B CA 1
ATOM 6071 C C . ILE B 1 44 ? 7.391 23.062 16.156 1 92.69 44 ILE B C 1
ATOM 6073 O O . ILE B 1 44 ? 7.672 24.266 16.312 1 92.69 44 ILE B O 1
ATOM 6077 N N . PHE B 1 45 ? 8.32 22.203 15.922 1 93 45 PHE B N 1
ATOM 6078 C CA . PHE B 1 45 ? 9.734 22.516 16.125 1 93 45 PHE B CA 1
ATOM 6079 C C . PHE B 1 45 ? 10.312 23.234 14.914 1 93 45 PHE B C 1
ATOM 6081 O O . PHE B 1 45 ? 11.461 23.656 14.938 1 93 45 PHE B O 1
ATOM 6088 N N . ARG B 1 46 ? 9.57 23.281 13.891 1 88.12 46 ARG B N 1
ATOM 6089 C CA . ARG B 1 46 ? 9.922 24.188 12.797 1 88.12 46 ARG B CA 1
ATOM 6090 C C . ARG B 1 46 ? 9.812 25.641 13.227 1 88.12 46 ARG B C 1
ATOM 6092 O O . ARG B 1 46 ? 10.602 26.484 12.797 1 88.12 46 ARG B O 1
ATOM 6099 N N . PHE B 1 47 ? 8.805 25.859 14.148 1 87.31 47 PHE B N 1
ATOM 6100 C CA . PHE B 1 47 ? 8.477 27.234 14.539 1 87.31 47 PHE B CA 1
ATOM 6101 C C . PHE B 1 47 ? 9.102 27.578 15.883 1 87.31 47 PHE B C 1
ATOM 6103 O O . PHE B 1 47 ? 9.445 28.734 16.141 1 87.31 47 PHE B O 1
ATOM 6110 N N . VAL B 1 48 ? 9.172 26.516 16.719 1 92.38 48 VAL B N 1
ATOM 6111 C CA . VAL B 1 48 ? 9.68 26.75 18.062 1 92.38 48 VAL B CA 1
ATOM 6112 C C . VAL B 1 48 ? 11.062 26.125 18.219 1 92.38 48 VAL B C 1
ATOM 6114 O O . VAL B 1 48 ? 11.18 24.922 18.453 1 92.38 48 VAL B O 1
ATOM 6117 N N . TYR B 1 49 ? 12.125 26.875 18.078 1 90.38 49 TYR B N 1
ATOM 6118 C CA . TYR B 1 49 ? 13.477 26.328 18.172 1 90.38 49 TYR B CA 1
ATOM 6119 C C . TYR B 1 49 ? 14.289 27.062 19.234 1 90.38 49 TYR B C 1
ATOM 6121 O O . TYR B 1 49 ? 15.453 26.734 19.469 1 90.38 49 TYR B O 1
ATOM 6129 N N . GLN B 1 50 ? 13.664 28.062 19.844 1 88.25 50 GLN B N 1
ATOM 6130 C CA . GLN B 1 50 ? 14.273 28.828 20.922 1 88.25 50 GLN B CA 1
ATOM 6131 C C . GLN B 1 50 ? 13.219 29.312 21.922 1 88.25 50 GLN B C 1
ATOM 6133 O O . GLN B 1 50 ? 12.016 29.156 21.672 1 88.25 50 GLN B O 1
ATOM 6138 N N . GLY B 1 51 ? 13.711 29.781 23.031 1 88.5 51 GLY B N 1
ATOM 6139 C CA . GLY B 1 51 ? 12.805 30.312 24.031 1 88.5 51 GLY B CA 1
ATOM 6140 C C . GLY B 1 51 ? 12.656 29.406 25.25 1 88.5 51 GLY B C 1
ATOM 6141 O O . GLY B 1 51 ? 13.258 28.328 25.297 1 88.5 51 GLY B O 1
ATOM 6142 N N . ASN B 1 52 ? 11.852 29.812 26.172 1 90.62 52 ASN B N 1
ATOM 6143 C CA . ASN B 1 52 ? 11.727 29.125 27.469 1 90.62 52 ASN B CA 1
ATOM 6144 C C . ASN B 1 52 ? 10.984 27.812 27.328 1 90.62 52 ASN B C 1
ATOM 6146 O O . ASN B 1 52 ? 11.383 26.797 27.922 1 90.62 52 ASN B O 1
ATOM 6150 N N . ALA B 1 53 ? 9.922 27.828 26.578 1 91.5 53 ALA B N 1
ATOM 6151 C CA . ALA B 1 53 ? 9.141 26.609 26.406 1 91.5 53 ALA B CA 1
ATOM 6152 C C . ALA B 1 53 ? 9.984 25.5 25.766 1 91.5 53 ALA B C 1
ATOM 6154 O O . ALA B 1 53 ? 9.938 24.344 26.203 1 91.5 53 ALA B O 1
ATOM 6155 N N . TYR B 1 54 ? 10.812 25.875 24.797 1 94.88 54 TYR B N 1
ATOM 6156 C CA . TYR B 1 54 ? 11.672 24.922 24.109 1 94.88 54 TYR B CA 1
ATOM 6157 C C . TYR B 1 54 ? 12.742 24.375 25.047 1 94.88 54 TYR B C 1
ATOM 6159 O O . TYR B 1 54 ? 12.961 23.156 25.094 1 94.88 54 TYR B O 1
ATOM 6167 N N . THR B 1 55 ? 13.344 25.203 25.812 1 94.75 55 THR B N 1
ATOM 6168 C CA . THR B 1 55 ? 14.414 24.797 26.719 1 94.75 55 THR B CA 1
ATOM 6169 C C . THR B 1 55 ? 13.875 23.922 27.844 1 94.75 55 THR B C 1
ATOM 6171 O O . THR B 1 55 ? 14.492 22.922 28.203 1 94.75 55 THR B O 1
ATOM 6174 N N . LYS B 1 56 ? 12.773 24.328 28.344 1 94.12 56 LYS B N 1
ATOM 6175 C CA . LYS B 1 56 ? 12.164 23.531 29.406 1 94.12 56 LYS B CA 1
ATOM 6176 C C . LYS B 1 56 ? 11.789 22.141 28.891 1 94.12 56 LYS B C 1
ATOM 6178 O O . LYS B 1 56 ? 12.008 21.141 29.578 1 94.12 56 LYS B O 1
ATOM 6183 N N . PHE B 1 57 ? 11.227 22.172 27.734 1 95.69 57 PHE B N 1
ATOM 6184 C CA . PHE B 1 57 ? 10.844 20.906 27.125 1 95.69 57 PHE B CA 1
ATOM 6185 C C . PHE B 1 57 ? 12.07 20.016 26.922 1 95.69 57 PHE B C 1
ATOM 6187 O O . PHE B 1 57 ? 12.07 18.859 27.344 1 95.69 57 PHE B O 1
ATOM 6194 N N . PHE B 1 58 ? 13.109 20.578 26.312 1 96.38 58 PHE B N 1
ATOM 6195 C CA . PHE B 1 58 ? 14.328 19.828 26.031 1 96.38 58 PHE B CA 1
ATOM 6196 C C . PHE B 1 58 ? 14.961 19.312 27.312 1 96.38 58 PHE B C 1
ATOM 6198 O O . PHE B 1 58 ? 15.312 18.125 27.391 1 96.38 58 PHE B O 1
ATOM 6205 N N . ASN B 1 59 ? 15.031 20.125 28.297 1 94.75 59 ASN B N 1
ATOM 6206 C CA . ASN B 1 59 ? 15.648 19.734 29.562 1 94.75 59 ASN B CA 1
ATOM 6207 C C . ASN B 1 59 ? 14.828 18.672 30.281 1 94.75 59 ASN B C 1
ATOM 6209 O O . ASN B 1 59 ? 15.391 17.766 30.906 1 94.75 59 ASN B O 1
ATOM 6213 N N . GLN B 1 60 ? 13.578 18.844 30.188 1 94.5 60 GLN B N 1
ATOM 6214 C CA . GLN B 1 60 ? 12.711 17.844 30.797 1 94.5 60 GLN B CA 1
ATOM 6215 C C . GLN B 1 60 ? 12.914 16.484 30.141 1 94.5 60 GLN B C 1
ATOM 6217 O O . GLN B 1 60 ? 12.945 15.453 30.828 1 94.5 60 GLN B O 1
ATOM 6222 N N . MET B 1 61 ? 13.008 16.438 28.812 1 96.12 61 MET B N 1
ATOM 6223 C CA . MET B 1 61 ? 13.219 15.18 28.094 1 96.12 61 MET B CA 1
ATOM 6224 C C . MET B 1 61 ? 14.578 14.578 28.453 1 96.12 61 MET B C 1
ATOM 6226 O O . MET B 1 61 ? 14.688 13.375 28.688 1 96.12 61 MET B O 1
ATOM 6230 N N . ILE B 1 62 ? 15.602 15.43 28.594 1 95.62 62 ILE B N 1
ATOM 6231 C CA . ILE B 1 62 ? 16.938 14.961 28.953 1 95.62 62 ILE B CA 1
ATOM 6232 C C . ILE B 1 62 ? 16.906 14.359 30.359 1 95.62 62 ILE B C 1
ATOM 6234 O O . ILE B 1 62 ? 17.484 13.289 30.578 1 95.62 62 ILE B O 1
ATOM 6238 N N . SER B 1 63 ? 16.219 15 31.203 1 94.06 63 SER B N 1
ATOM 6239 C CA . SER B 1 63 ? 16.125 14.508 32.562 1 94.06 63 SER B CA 1
ATOM 6240 C C . SER B 1 63 ? 15.359 13.18 32.625 1 94.06 63 SER B C 1
ATOM 6242 O O . SER B 1 63 ? 15.75 12.266 33.375 1 94.06 63 SER B O 1
ATOM 6244 N N . MET B 1 64 ? 14.336 13.086 31.859 1 93.94 64 MET B N 1
ATOM 6245 C CA . MET B 1 64 ? 13.484 11.898 31.828 1 93.94 64 MET B CA 1
ATOM 6246 C C . MET B 1 64 ? 14.234 10.703 31.25 1 93.94 64 MET B C 1
ATOM 6248 O O . MET B 1 64 ? 13.867 9.555 31.5 1 93.94 64 MET B O 1
ATOM 6252 N N . THR B 1 65 ? 15.242 10.891 30.438 1 94.62 65 THR B N 1
ATOM 6253 C CA . THR B 1 65 ? 16.031 9.797 29.891 1 94.62 65 THR B CA 1
ATOM 6254 C C . THR B 1 65 ? 16.828 9.102 31 1 94.62 65 THR B C 1
ATOM 6256 O O . THR B 1 65 ? 17.281 7.965 30.828 1 94.62 65 THR B O 1
ATOM 6259 N N . LYS B 1 66 ? 17 9.812 32.094 1 91.31 66 LYS B N 1
ATOM 6260 C CA . LYS B 1 66 ? 17.766 9.266 33.188 1 91.31 66 LYS B CA 1
ATOM 6261 C C . LYS B 1 66 ? 16.859 8.664 34.25 1 91.31 66 LYS B C 1
ATOM 6263 O O . LYS B 1 66 ? 17.328 8.25 35.312 1 91.31 66 LYS B O 1
ATOM 6268 N N . ASP B 1 67 ? 15.602 8.609 33.969 1 89.75 67 ASP B N 1
ATOM 6269 C CA . ASP B 1 67 ? 14.641 8.055 34.938 1 89.75 67 ASP B CA 1
ATOM 6270 C C . ASP B 1 67 ? 14.852 6.551 35.094 1 89.75 67 ASP B C 1
ATOM 6272 O O . ASP B 1 67 ? 15.391 5.887 34.219 1 89.75 67 ASP B O 1
ATOM 6276 N N . ASN B 1 68 ? 14.359 6 36.219 1 87.06 68 ASN B N 1
ATOM 6277 C CA . ASN B 1 68 ? 14.523 4.586 36.531 1 87.06 68 ASN B CA 1
ATOM 6278 C C . ASN B 1 68 ? 13.523 3.725 35.75 1 87.06 68 ASN B C 1
ATOM 6280 O O . ASN B 1 68 ? 13.742 2.527 35.562 1 87.06 68 ASN B O 1
ATOM 6284 N N . LEU B 1 69 ? 12.461 4.32 35.406 1 90.5 69 LEU B N 1
ATOM 6285 C CA . LEU B 1 69 ? 11.43 3.578 34.688 1 90.5 69 LEU B CA 1
ATOM 6286 C C . LEU B 1 69 ? 11.727 3.553 33.188 1 90.5 69 LEU B C 1
ATOM 6288 O O . LEU B 1 69 ? 11.844 4.605 32.562 1 90.5 69 LEU B O 1
ATOM 6292 N N . VAL B 1 70 ? 11.812 2.412 32.625 1 92.5 70 VAL B N 1
ATOM 6293 C CA . VAL B 1 70 ? 12.211 2.203 31.234 1 92.5 70 VAL B CA 1
ATOM 6294 C C . VAL B 1 70 ? 11.219 2.889 30.297 1 92.5 70 VAL B C 1
ATOM 6296 O O . VAL B 1 70 ? 11.609 3.494 29.297 1 92.5 70 VAL B O 1
ATOM 6299 N N . TYR B 1 71 ? 9.891 2.748 30.625 1 92.25 71 TYR B N 1
ATOM 6300 C CA . TYR B 1 71 ? 8.898 3.311 29.719 1 92.25 71 TYR B CA 1
ATOM 6301 C C . TYR B 1 71 ? 9.016 4.828 29.656 1 92.25 71 TYR B C 1
ATOM 6303 O O . TYR B 1 71 ? 8.711 5.441 28.625 1 92.25 71 TYR B O 1
ATOM 6311 N N . LYS B 1 72 ? 9.5 5.48 30.688 1 93.56 72 LYS B N 1
ATOM 6312 C CA . LYS B 1 72 ? 9.711 6.926 30.672 1 93.56 72 LYS B CA 1
ATOM 6313 C C . LYS B 1 72 ? 10.93 7.301 29.844 1 93.56 72 LYS B C 1
ATOM 6315 O O . LYS B 1 72 ? 10.922 8.32 29.141 1 93.56 72 LYS B O 1
ATOM 6320 N N . GLN B 1 73 ? 11.922 6.445 29.969 1 94.94 73 GLN B N 1
ATOM 6321 C CA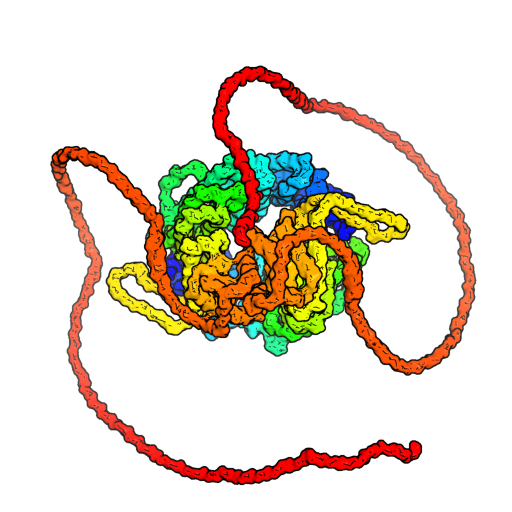 . GLN B 1 73 ? 13.102 6.668 29.125 1 94.94 73 GLN B CA 1
ATOM 6322 C C . GLN B 1 73 ? 12.742 6.582 27.656 1 94.94 73 GLN B C 1
ATOM 6324 O O . GLN B 1 73 ? 13.164 7.426 26.859 1 94.94 73 GLN B O 1
ATOM 6329 N N . VAL B 1 74 ? 11.953 5.574 27.312 1 95.69 74 VAL B N 1
ATOM 6330 C CA . VAL B 1 74 ? 11.539 5.352 25.938 1 95.69 74 VAL B CA 1
ATOM 6331 C C . VAL B 1 74 ? 10.758 6.559 25.422 1 95.69 74 VAL B C 1
ATOM 6333 O O . VAL B 1 74 ? 11.047 7.09 24.344 1 95.69 74 VAL B O 1
ATOM 6336 N N . VAL B 1 75 ? 9.852 7.035 26.219 1 95.94 75 VAL B N 1
ATOM 6337 C CA . VAL B 1 75 ? 8.992 8.148 25.812 1 95.94 75 VAL B CA 1
ATOM 6338 C C . VAL B 1 75 ? 9.836 9.406 25.641 1 95.94 75 VAL B C 1
ATOM 6340 O O . VAL B 1 75 ? 9.633 10.172 24.688 1 95.94 75 VAL B O 1
ATOM 6343 N N . ALA B 1 76 ? 10.766 9.633 26.5 1 96.94 76 ALA B N 1
ATOM 6344 C CA . ALA B 1 76 ? 11.648 10.797 26.422 1 96.94 76 ALA B CA 1
ATOM 6345 C C . ALA B 1 76 ? 12.438 10.789 25.109 1 96.94 76 ALA B C 1
ATOM 6347 O O . ALA B 1 76 ? 12.508 11.805 24.422 1 96.94 76 ALA B O 1
ATOM 6348 N N . LEU B 1 77 ? 12.93 9.672 24.797 1 97 77 LEU B N 1
ATOM 6349 C CA . LEU B 1 77 ? 13.719 9.555 23.578 1 97 77 LEU B CA 1
ATOM 6350 C C . LEU B 1 77 ? 12.836 9.695 22.344 1 97 77 LEU B C 1
ATOM 6352 O O . LEU B 1 77 ? 13.266 10.227 21.312 1 97 77 LEU B O 1
ATOM 6356 N N . GLU B 1 78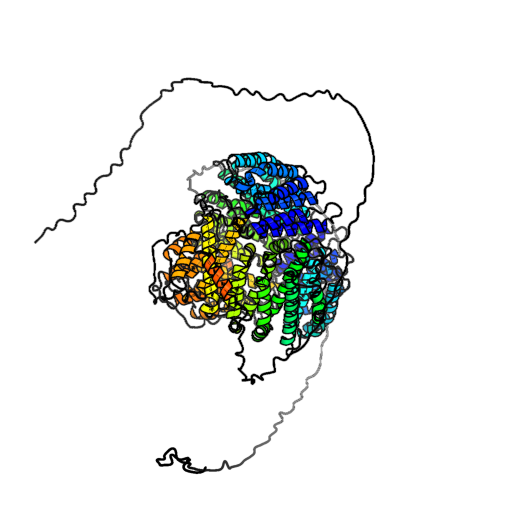 ? 11.609 9.211 22.406 1 97.31 78 GLU B N 1
ATOM 6357 C CA . GLU B 1 78 ? 10.672 9.383 21.297 1 97.31 78 GLU B CA 1
ATOM 6358 C C . GLU B 1 78 ? 10.352 10.859 21.078 1 97.31 78 GLU B C 1
ATOM 6360 O O . GLU B 1 78 ? 10.258 11.312 19.922 1 97.31 78 GLU B O 1
ATOM 6365 N N . TYR B 1 79 ? 10.188 11.586 22.156 1 97.75 79 TYR B N 1
ATOM 6366 C CA . TYR B 1 79 ? 9.984 13.031 22.031 1 97.75 79 TYR B CA 1
ATOM 6367 C C . TYR B 1 79 ? 11.188 13.703 21.391 1 97.75 79 TYR B C 1
ATOM 6369 O O . TYR B 1 79 ? 11.039 14.578 20.547 1 97.75 79 TYR B O 1
ATOM 6377 N N . LEU B 1 80 ? 12.328 13.289 21.828 1 97.62 80 LEU B N 1
ATOM 6378 C CA . LEU B 1 80 ? 13.547 13.859 21.266 1 97.62 80 LEU B CA 1
ATOM 6379 C C . LEU B 1 80 ? 13.672 13.523 19.781 1 97.62 80 LEU B C 1
ATOM 6381 O O . LEU B 1 80 ? 14.156 14.336 19 1 97.62 80 LEU B O 1
ATOM 6385 N N . ALA B 1 81 ? 13.258 12.305 19.422 1 97.31 81 ALA B N 1
ATOM 6386 C CA . ALA B 1 81 ? 13.273 11.93 18.016 1 97.31 81 ALA B CA 1
ATOM 6387 C C . ALA B 1 81 ? 12.367 12.844 17.188 1 97.31 81 ALA B C 1
ATOM 6389 O O . ALA B 1 81 ? 12.734 13.258 16.094 1 97.31 81 ALA B O 1
ATOM 6390 N N . VAL B 1 82 ? 11.195 13.148 17.75 1 97.12 82 VAL B N 1
ATOM 6391 C CA . VAL B 1 82 ? 10.273 14.055 17.062 1 97.12 82 VAL B CA 1
ATOM 6392 C C . VAL B 1 82 ? 10.898 15.438 16.938 1 97.12 82 VAL B C 1
ATOM 6394 O O . VAL B 1 82 ? 10.797 16.078 15.891 1 97.12 82 VAL B O 1
ATOM 6397 N N . LEU B 1 83 ? 11.586 15.875 18 1 97.25 83 LEU B N 1
ATOM 6398 C CA . LEU B 1 83 ? 12.25 17.172 18 1 97.25 83 LEU B CA 1
ATOM 6399 C C . LEU B 1 83 ? 13.352 17.234 16.953 1 97.25 83 LEU B C 1
ATOM 6401 O O . LEU B 1 83 ? 13.43 18.188 16.188 1 97.25 83 LEU B O 1
ATOM 6405 N N . VAL B 1 84 ? 14.141 16.188 16.859 1 96.56 84 VAL B N 1
ATOM 6406 C CA . VAL B 1 84 ? 15.273 16.141 15.93 1 96.56 84 VAL B CA 1
ATOM 6407 C C . VAL B 1 84 ? 14.766 16.062 14.492 1 96.56 84 VAL B C 1
ATOM 6409 O O . VAL B 1 84 ? 15.281 16.75 13.609 1 96.56 84 VAL B O 1
ATOM 6412 N N . ASN B 1 85 ? 13.758 15.305 14.227 1 95.44 85 ASN B N 1
ATOM 6413 C CA . ASN B 1 85 ? 13.195 15.141 12.891 1 95.44 85 ASN B CA 1
ATOM 6414 C C . ASN B 1 85 ? 12.523 16.422 12.406 1 95.44 85 ASN B C 1
ATOM 6416 O O . ASN B 1 85 ? 12.484 16.688 11.203 1 95.44 85 ASN B O 1
ATOM 6420 N N . GLY B 1 86 ? 12.055 17.203 13.391 1 94 86 GLY B N 1
ATOM 6421 C CA . GLY B 1 86 ? 11.289 18.391 13.039 1 94 86 GLY B CA 1
ATOM 6422 C C . GLY B 1 86 ? 12.125 19.656 13.031 1 94 86 GLY B C 1
ATOM 6423 O O . GLY B 1 86 ? 11.625 20.734 12.688 1 94 86 GLY B O 1
ATOM 6424 N N . SER B 1 87 ? 13.422 19.578 13.344 1 94.06 87 SER B N 1
ATOM 6425 C CA . SER B 1 87 ? 14.281 20.75 13.453 1 94.06 87 SER B CA 1
ATOM 6426 C C . SER B 1 87 ? 15.367 20.75 12.383 1 94.06 87 SER B C 1
ATOM 6428 O O . SER B 1 87 ? 15.984 19.719 12.125 1 94.06 87 SER B O 1
ATOM 6430 N N . PRO B 1 88 ? 15.539 21.875 11.711 1 91.31 88 PRO B N 1
ATOM 6431 C CA . PRO B 1 88 ? 16.734 21.969 10.883 1 91.31 88 PRO B CA 1
ATOM 6432 C C . PRO B 1 88 ? 18.031 21.797 11.68 1 91.31 88 PRO B C 1
ATOM 6434 O O . PRO B 1 88 ? 18.094 22.172 12.844 1 91.31 88 PRO B O 1
ATOM 6437 N N . ILE B 1 89 ? 18.984 21.25 11.125 1 91.31 89 ILE B N 1
ATOM 6438 C CA . ILE B 1 89 ? 20.219 20.875 11.828 1 91.31 89 ILE B CA 1
ATOM 6439 C C . ILE B 1 89 ? 20.875 22.125 12.398 1 91.31 89 ILE B C 1
ATOM 6441 O O . ILE B 1 89 ? 21.5 22.078 13.461 1 91.31 89 ILE B O 1
ATOM 6445 N N . GLU B 1 90 ? 20.75 23.297 11.766 1 90.06 90 GLU B N 1
ATOM 6446 C CA . GLU B 1 90 ? 21.359 24.547 12.234 1 90.06 90 GLU B CA 1
ATOM 6447 C C . GLU B 1 90 ? 20.812 24.953 13.602 1 90.06 90 GLU B C 1
ATOM 6449 O O . GLU B 1 90 ? 21.562 25.453 14.445 1 90.06 90 GLU B O 1
ATOM 6454 N N . HIS B 1 91 ? 19.547 24.609 13.812 1 91.25 91 HIS B N 1
ATOM 6455 C CA . HIS B 1 91 ? 18.922 24.953 15.078 1 91.25 91 HIS B CA 1
ATOM 6456 C C . HIS B 1 91 ? 19.281 23.953 16.172 1 91.25 91 HIS B C 1
ATOM 6458 O O . HIS B 1 91 ? 19.156 24.25 17.359 1 91.25 91 HIS B O 1
ATOM 6464 N N . LEU B 1 92 ? 19.719 22.812 15.766 1 93.31 92 LEU B N 1
ATOM 6465 C CA . LEU B 1 92 ? 20.016 21.734 16.703 1 93.31 92 LEU B CA 1
ATOM 6466 C C . LEU B 1 92 ? 21.484 21.766 17.125 1 93.31 92 LEU B C 1
ATOM 6468 O O . LEU B 1 92 ? 21.891 21.078 18.047 1 93.31 92 LEU B O 1
ATOM 6472 N N . GLU B 1 93 ? 22.328 22.516 16.484 1 93.19 93 GLU B N 1
ATOM 6473 C CA . GLU B 1 93 ? 23.781 22.453 16.625 1 93.19 93 GLU B CA 1
ATOM 6474 C C . GLU B 1 93 ? 24.203 22.656 18.078 1 93.19 93 GLU B C 1
ATOM 6476 O O . GLU B 1 93 ? 25.016 21.891 18.594 1 93.19 93 GLU B O 1
ATOM 6481 N N . PRO B 1 94 ? 23.531 23.594 18.781 1 91.81 94 PRO B N 1
ATOM 6482 C CA . PRO B 1 94 ? 23.953 23.781 20.172 1 91.81 94 PRO B CA 1
ATOM 6483 C C . PRO B 1 94 ? 23.609 22.578 21.047 1 91.81 94 PRO B C 1
ATOM 6485 O O . PRO B 1 94 ? 24.172 22.422 22.141 1 91.81 94 PRO B O 1
ATOM 6488 N N . ARG B 1 95 ? 22.75 21.766 20.641 1 94.38 95 ARG B N 1
ATOM 6489 C CA . ARG B 1 95 ? 22.234 20.688 21.484 1 94.38 95 ARG B CA 1
ATOM 6490 C C . ARG B 1 95 ? 22.703 19.328 20.969 1 94.38 95 ARG B C 1
ATOM 6492 O O . ARG B 1 95 ? 22.391 18.281 21.562 1 94.38 95 ARG B O 1
ATOM 6499 N N . ILE B 1 96 ? 23.484 19.219 19.938 1 94.38 96 ILE B N 1
ATOM 6500 C CA . ILE B 1 96 ? 23.875 17.969 19.281 1 94.38 96 ILE B CA 1
ATOM 6501 C C . ILE B 1 96 ? 24.75 17.141 20.219 1 94.38 96 ILE B C 1
ATOM 6503 O O . ILE B 1 96 ? 24.578 15.93 20.328 1 94.38 96 ILE B O 1
ATOM 6507 N N . SER B 1 97 ? 25.609 17.812 20.938 1 92.62 97 SER B N 1
ATOM 6508 C CA . SER B 1 97 ? 26.5 17.094 21.844 1 92.62 97 SER B CA 1
ATOM 6509 C C . SER B 1 97 ? 25.719 16.391 22.953 1 92.62 97 SER B C 1
ATOM 6511 O O . SER B 1 97 ? 25.969 15.211 23.234 1 92.62 97 SER B O 1
ATOM 6513 N N . LYS B 1 98 ? 24.797 17.094 23.516 1 94.25 98 LYS B N 1
ATOM 6514 C CA . LYS B 1 98 ? 23.969 16.516 24.562 1 94.25 98 LYS B CA 1
ATOM 6515 C C . LYS B 1 98 ? 23.125 15.367 24.016 1 94.25 98 LYS B C 1
ATOM 6517 O O . LYS B 1 98 ? 22.969 14.336 24.672 1 94.25 98 LYS B O 1
ATOM 6522 N N . LEU B 1 99 ? 22.578 15.586 22.844 1 95.69 99 LEU B N 1
ATOM 6523 C CA . LEU B 1 99 ? 21.766 14.555 22.188 1 95.69 99 LEU B CA 1
ATOM 6524 C C . LEU B 1 99 ? 22.578 13.297 21.938 1 95.69 99 LEU B C 1
ATOM 6526 O O . LEU B 1 99 ? 22.109 12.188 22.203 1 95.69 99 LEU B O 1
ATOM 6530 N N . LEU B 1 100 ? 23.766 13.461 21.484 1 94.75 100 LEU B N 1
ATOM 6531 C CA . LEU B 1 100 ? 24.609 12.32 21.172 1 94.75 100 LEU B CA 1
ATOM 6532 C C . LEU B 1 100 ? 25.031 11.578 22.438 1 94.75 100 LEU B C 1
ATOM 6534 O O . LEU B 1 100 ? 25.156 10.352 22.438 1 94.75 100 LEU B O 1
ATOM 6538 N N . ASP B 1 101 ? 25.156 12.305 23.469 1 94.19 101 ASP B N 1
ATOM 6539 C CA . ASP B 1 101 ? 25.469 11.672 24.75 1 94.19 101 ASP B CA 1
ATOM 6540 C C . ASP B 1 101 ? 24.312 10.805 25.234 1 94.19 101 ASP B C 1
ATOM 6542 O O . ASP B 1 101 ? 24.516 9.688 25.703 1 94.19 101 ASP B O 1
ATOM 6546 N N . VAL B 1 102 ? 23.188 11.32 25.141 1 95 102 VAL B N 1
ATOM 6547 C CA . VAL B 1 102 ? 22 10.594 25.562 1 95 102 VAL B CA 1
ATOM 6548 C C . VAL B 1 102 ? 21.844 9.336 24.719 1 95 102 VAL B C 1
ATOM 6550 O O . VAL B 1 102 ? 21.516 8.266 25.234 1 95 102 VAL B O 1
ATOM 6553 N N . VAL B 1 103 ? 22.078 9.422 23.422 1 95.38 103 VAL B N 1
ATOM 6554 C CA . VAL B 1 103 ? 21.969 8.297 22.5 1 95.38 103 VAL B CA 1
ATOM 6555 C C . VAL B 1 103 ? 23 7.227 22.859 1 95.38 103 VAL B C 1
ATOM 6557 O O . VAL B 1 103 ? 22.672 6.039 22.938 1 95.38 103 VAL B O 1
ATOM 6560 N N . TYR B 1 104 ? 24.141 7.691 23.141 1 95.25 104 TYR B N 1
ATOM 6561 C CA . TYR B 1 104 ? 25.203 6.758 23.5 1 95.25 104 TYR B CA 1
ATOM 6562 C C . TYR B 1 104 ? 24.859 5.988 24.766 1 95.25 104 TYR B C 1
ATOM 6564 O O . TYR B 1 104 ? 25 4.766 24.828 1 95.25 104 TYR B O 1
ATOM 6572 N N . HIS B 1 105 ? 24.344 6.656 25.719 1 93.94 105 HIS B N 1
ATOM 6573 C CA . HIS B 1 105 ? 23.984 6.023 26.984 1 93.94 105 HIS B CA 1
ATOM 6574 C C . HIS B 1 105 ? 22.828 5.055 26.812 1 93.94 105 HIS B C 1
ATOM 6576 O O . HIS B 1 105 ? 22.797 3.99 27.438 1 93.94 105 HIS B O 1
ATOM 6582 N N . ALA B 1 106 ? 21.906 5.438 26.031 1 94.25 106 ALA B N 1
ATOM 6583 C CA . ALA B 1 106 ? 20.766 4.57 25.766 1 94.25 106 ALA B CA 1
ATOM 6584 C C . ALA B 1 106 ? 21.203 3.266 25.109 1 94.25 106 ALA B C 1
ATOM 6586 O O . ALA B 1 106 ? 20.719 2.189 25.469 1 94.25 106 ALA B O 1
ATOM 6587 N N . LEU B 1 107 ? 22.141 3.309 24.203 1 93.62 107 LEU B N 1
ATOM 6588 C CA . LEU B 1 107 ? 22.609 2.131 23.469 1 93.62 107 LEU B CA 1
ATOM 6589 C C . LEU B 1 107 ? 23.516 1.277 24.359 1 93.62 107 LEU B C 1
ATOM 6591 O O . LEU B 1 107 ? 23.562 0.054 24.203 1 93.62 107 LEU B O 1
ATOM 6595 N N . LYS B 1 108 ? 24.109 1.945 25.219 1 90.75 108 LYS B N 1
ATOM 6596 C CA . LYS B 1 108 ? 25.016 1.224 26.094 1 90.75 108 LYS B CA 1
ATOM 6597 C C . LYS B 1 108 ? 24.25 0.342 27.078 1 90.75 108 LYS B C 1
ATOM 6599 O O . LYS B 1 108 ? 24.656 -0.79 27.359 1 90.75 108 LYS B O 1
ATOM 6604 N N . HIS B 1 109 ? 23.156 0.741 27.641 1 81.94 109 HIS B N 1
ATOM 6605 C CA . HIS B 1 109 ? 22.438 0.005 28.672 1 81.94 109 HIS B CA 1
ATOM 6606 C C . HIS B 1 109 ? 21.484 -1.021 28.047 1 81.94 109 HIS B C 1
ATOM 6608 O O . HIS B 1 109 ? 20.891 -1.828 28.766 1 81.94 109 HIS B O 1
ATOM 6614 N N . GLN B 1 110 ? 21.391 -1.199 26.906 1 68.81 110 GLN B N 1
ATOM 6615 C CA . GLN B 1 110 ? 20.891 -2.244 26.031 1 68.81 110 GLN B CA 1
ATOM 6616 C C . GLN B 1 110 ? 19.469 -2.631 26.375 1 68.81 110 GLN B C 1
ATOM 6618 O O . GLN B 1 110 ? 19.141 -3.818 26.469 1 68.81 110 GLN B O 1
ATOM 6623 N N . HIS B 1 111 ? 18.531 -1.775 26.672 1 80.94 111 HIS B N 1
ATOM 6624 C CA . HIS B 1 111 ? 17.109 -2.102 26.578 1 80.94 111 HIS B CA 1
ATOM 6625 C C . HIS B 1 111 ? 16.578 -1.802 25.172 1 80.94 111 HIS B C 1
ATOM 6627 O O . HIS B 1 111 ? 16.562 -0.646 24.75 1 80.94 111 HIS B O 1
ATOM 6633 N N . THR B 1 112 ? 16.219 -2.865 24.562 1 86.25 112 THR B N 1
ATOM 6634 C CA . THR B 1 112 ? 15.891 -2.785 23.141 1 86.25 112 THR B CA 1
ATOM 6635 C C . THR B 1 112 ? 14.836 -1.71 22.891 1 86.25 112 THR B C 1
ATOM 6637 O O . THR B 1 112 ? 14.898 -0.993 21.891 1 86.25 112 THR B O 1
ATOM 6640 N N . SER B 1 113 ? 13.906 -1.56 23.812 1 89.94 113 SER B N 1
ATOM 6641 C CA . SER B 1 113 ? 12.844 -0.576 23.625 1 89.94 113 SER B CA 1
ATOM 6642 C C . SER B 1 113 ? 13.391 0.846 23.688 1 89.94 113 SER B C 1
ATOM 6644 O O . SER B 1 113 ? 12.859 1.748 23.031 1 89.94 113 SER B O 1
ATOM 6646 N N . VAL B 1 114 ? 14.445 1.054 24.453 1 94.19 114 VAL B N 1
ATOM 6647 C CA . VAL B 1 114 ? 15.055 2.371 24.578 1 94.19 114 VAL B CA 1
ATOM 6648 C C . VAL B 1 114 ? 15.961 2.646 23.391 1 94.19 114 VAL B C 1
ATOM 6650 O O . VAL B 1 114 ? 16.094 3.793 22.953 1 94.19 114 VAL B O 1
ATOM 6653 N N . CYS B 1 115 ? 16.469 1.611 22.844 1 95 115 CYS B N 1
ATOM 6654 C CA . CYS B 1 115 ? 17.438 1.748 21.766 1 95 115 CYS B CA 1
ATOM 6655 C C . CYS B 1 115 ? 16.734 2.168 20.469 1 95 115 CYS B C 1
ATOM 6657 O O . CYS B 1 115 ? 17.344 2.836 19.625 1 95 115 CYS B O 1
ATOM 6659 N N . VAL B 1 116 ? 15.5 1.807 20.25 1 96.31 116 VAL B N 1
ATOM 6660 C CA . VAL B 1 116 ? 14.781 2.045 19 1 96.31 116 VAL B CA 1
ATOM 6661 C C . VAL B 1 116 ? 14.695 3.545 18.734 1 96.31 116 VAL B C 1
ATOM 6663 O O . VAL B 1 116 ? 15.164 4.023 17.703 1 96.31 116 VAL B O 1
ATOM 6666 N N . PRO B 1 117 ? 14.172 4.344 19.656 1 96.75 117 PRO B N 1
ATOM 6667 C CA . PRO B 1 117 ? 14.141 5.781 19.375 1 96.75 117 PRO B CA 1
ATOM 6668 C C . PRO B 1 117 ? 15.531 6.398 19.297 1 96.75 117 PRO B C 1
ATOM 6670 O O . PRO B 1 117 ? 15.75 7.344 18.531 1 96.75 117 PRO B O 1
ATOM 6673 N N . ALA B 1 118 ? 16.484 5.918 20.078 1 97.12 118 ALA B N 1
ATOM 6674 C CA . ALA B 1 118 ? 17.859 6.406 20.016 1 97.12 118 ALA B CA 1
ATOM 6675 C C . ALA B 1 118 ? 18.453 6.207 18.625 1 97.12 118 ALA B C 1
ATOM 6677 O O . ALA B 1 118 ? 19.125 7.098 18.094 1 97.12 118 ALA B O 1
ATOM 6678 N N . LEU B 1 119 ? 18.172 5.102 18.062 1 96.94 119 LEU B N 1
ATOM 6679 C CA . LEU B 1 119 ? 18.672 4.789 16.719 1 96.94 119 LEU B CA 1
ATOM 6680 C C . LEU B 1 119 ? 17.984 5.645 15.672 1 96.94 119 LEU B C 1
ATOM 6682 O O . LEU B 1 119 ? 18.609 6.027 14.672 1 96.94 119 LEU B O 1
ATOM 6686 N N . LYS B 1 120 ? 16.719 5.918 15.867 1 96.5 120 LYS B N 1
ATOM 6687 C CA . LYS B 1 120 ? 16.016 6.816 14.953 1 96.5 120 LYS B CA 1
ATOM 6688 C C . LYS B 1 120 ? 16.656 8.203 14.953 1 96.5 120 LYS B C 1
ATOM 6690 O O . LYS B 1 120 ? 16.797 8.828 13.898 1 96.5 120 LYS B O 1
ATOM 6695 N N . ILE B 1 121 ? 17.078 8.688 16.125 1 96.62 121 ILE B N 1
ATOM 6696 C CA . ILE B 1 121 ? 17.766 9.969 16.25 1 96.62 121 ILE B CA 1
ATOM 6697 C C . ILE B 1 121 ? 19.094 9.914 15.5 1 96.62 121 ILE B C 1
ATOM 6699 O O . ILE B 1 121 ? 19.422 10.828 14.742 1 96.62 121 ILE B O 1
ATOM 6703 N N . THR B 1 122 ? 19.781 8.812 15.734 1 95.75 122 THR B N 1
ATOM 6704 C CA . THR B 1 122 ? 21.062 8.633 15.07 1 95.75 122 THR B CA 1
ATOM 6705 C C . THR B 1 122 ? 20.906 8.672 13.555 1 95.75 122 THR B C 1
ATOM 6707 O O . THR B 1 122 ? 21.672 9.352 12.867 1 95.75 122 THR B O 1
ATOM 6710 N N . CYS B 1 123 ? 19.906 8.016 13.016 1 95.38 123 CYS B N 1
ATOM 6711 C CA . CYS B 1 123 ? 19.641 7.973 11.578 1 95.38 123 CYS B CA 1
ATOM 6712 C C . CYS B 1 123 ? 19.391 9.375 11.039 1 95.38 123 CYS B C 1
ATOM 6714 O O . CYS B 1 123 ? 19.969 9.766 10.023 1 95.38 123 CYS B O 1
ATOM 6716 N N . THR B 1 124 ? 18.625 10.148 11.75 1 94.81 124 THR B N 1
ATOM 6717 C CA . THR B 1 124 ? 18.266 11.492 11.312 1 94.81 124 THR B CA 1
ATOM 6718 C C . THR B 1 124 ? 19.484 12.406 11.328 1 94.81 124 THR B C 1
ATOM 6720 O O . THR B 1 124 ? 19.688 13.188 10.398 1 94.81 124 THR B O 1
ATOM 6723 N N . LEU B 1 125 ? 20.266 12.289 12.367 1 94.31 125 LEU B N 1
ATOM 6724 C CA . LEU B 1 125 ? 21.469 13.125 12.477 1 94.31 125 LEU B CA 1
ATOM 6725 C C . LEU B 1 125 ? 22.469 12.781 11.391 1 94.31 125 LEU B C 1
ATOM 6727 O O . LEU B 1 125 ? 23.094 13.672 10.805 1 94.31 125 LEU B O 1
ATOM 6731 N N . LEU B 1 126 ? 22.562 11.477 11.047 1 93.5 126 LEU B N 1
ATOM 6732 C CA . LEU B 1 126 ? 23.469 11.047 9.992 1 93.5 126 LEU B CA 1
ATOM 6733 C C . LEU B 1 126 ? 23 11.562 8.633 1 93.5 126 LEU B C 1
ATOM 6735 O O . LEU B 1 126 ? 23.828 12 7.82 1 93.5 126 LEU B O 1
ATOM 6739 N N . GLN B 1 127 ? 21.797 11.594 8.391 1 91.62 127 GLN B N 1
ATOM 6740 C CA . GLN B 1 127 ? 21.234 12.039 7.121 1 91.62 127 GLN B CA 1
ATOM 6741 C C . GLN B 1 127 ? 21.422 13.539 6.93 1 91.62 127 GLN B C 1
ATOM 6743 O O . GLN B 1 127 ? 21.656 14.008 5.812 1 91.62 127 GLN B O 1
ATOM 6748 N N . ASN B 1 128 ? 21.438 14.281 8.031 1 91.12 128 ASN B N 1
ATOM 6749 C CA . ASN B 1 128 ? 21.484 15.734 7.945 1 91.12 128 ASN B CA 1
ATOM 6750 C C . ASN B 1 128 ? 22.891 16.266 8.25 1 91.12 128 ASN B C 1
ATOM 6752 O O . ASN B 1 128 ? 23.125 17.484 8.188 1 91.12 128 ASN B O 1
ATOM 6756 N N . ALA B 1 129 ? 23.734 15.43 8.531 1 91.44 129 ALA B N 1
ATOM 6757 C CA . ALA B 1 129 ? 25.078 15.852 8.953 1 91.44 129 ALA B CA 1
ATOM 6758 C C . ALA B 1 129 ? 25.734 16.719 7.895 1 91.44 129 ALA B C 1
ATOM 6760 O O . ALA B 1 129 ? 26.531 17.609 8.219 1 91.44 129 ALA B O 1
ATOM 6761 N N . GLN B 1 130 ? 25.406 16.516 6.629 1 86 130 GLN B N 1
ATOM 6762 C CA . GLN B 1 130 ? 26.031 17.25 5.535 1 86 130 GLN B CA 1
ATOM 6763 C C . GLN B 1 130 ? 25.641 18.734 5.586 1 86 130 GLN B C 1
ATOM 6765 O O . GLN B 1 130 ? 26.375 19.578 5.078 1 86 130 GLN B O 1
ATOM 6770 N N . HIS B 1 131 ? 24.609 19.078 6.211 1 87.88 131 HIS B N 1
ATOM 6771 C CA . HIS B 1 131 ? 24.125 20.453 6.266 1 87.88 131 HIS B CA 1
ATOM 6772 C C . HIS B 1 131 ? 24.594 21.156 7.535 1 87.88 131 HIS B C 1
ATOM 6774 O O . HIS B 1 131 ? 24.344 22.344 7.723 1 87.88 131 HIS B O 1
ATOM 6780 N N . ALA B 1 132 ? 25.234 20.406 8.383 1 90.81 132 ALA B N 1
ATOM 6781 C CA . ALA B 1 132 ? 25.734 20.984 9.625 1 90.81 132 ALA B CA 1
ATOM 6782 C C . ALA B 1 132 ? 27.062 21.703 9.406 1 90.81 132 ALA B C 1
ATOM 6784 O O . ALA B 1 132 ? 27.703 21.547 8.367 1 90.81 132 ALA B O 1
ATOM 6785 N N . SER B 1 133 ? 27.391 22.578 10.367 1 91.38 133 SER B N 1
ATOM 6786 C CA . SER B 1 133 ? 28.703 23.219 10.359 1 91.38 133 SER B CA 1
ATOM 6787 C C . SER B 1 133 ? 29.812 22.188 10.461 1 91.38 133 SER B C 1
ATOM 6789 O O . SER B 1 133 ? 29.594 21.062 10.891 1 91.38 133 SER B O 1
ATOM 6791 N N . ASN B 1 134 ? 31 22.5 10.039 1 91.88 134 ASN B N 1
ATOM 6792 C CA . ASN B 1 134 ? 32.125 21.578 10.023 1 91.88 134 ASN B CA 1
ATOM 6793 C C . ASN B 1 134 ? 32.438 21.062 11.422 1 91.88 134 ASN B C 1
ATOM 6795 O O . ASN B 1 134 ? 32.781 19.875 11.586 1 91.88 134 ASN B O 1
ATOM 6799 N N . GLU B 1 135 ? 32.281 21.891 12.359 1 91.12 135 GLU B N 1
ATOM 6800 C CA . GLU B 1 135 ? 32.562 21.484 13.734 1 91.12 135 GLU B CA 1
ATOM 6801 C C . GLU B 1 135 ? 31.531 20.469 14.227 1 91.12 135 GLU B C 1
ATOM 6803 O O . GLU B 1 135 ? 31.891 19.453 14.828 1 91.12 135 GLU B O 1
ATOM 6808 N N . CYS B 1 136 ? 30.312 20.75 13.93 1 91.88 136 CYS B N 1
ATOM 6809 C CA . CYS B 1 136 ? 29.25 19.844 14.344 1 91.88 136 CYS B CA 1
ATOM 6810 C C . CYS B 1 136 ? 29.312 18.531 13.594 1 91.88 136 CYS B C 1
ATOM 6812 O O . CYS B 1 136 ? 29.078 17.469 14.164 1 91.88 136 CYS B O 1
ATOM 6814 N N . ARG B 1 137 ? 29.625 18.609 12.344 1 92.69 137 ARG B N 1
ATOM 6815 C CA . ARG B 1 137 ? 29.781 17.406 11.531 1 92.69 137 ARG B CA 1
ATOM 6816 C C . ARG B 1 137 ? 30.875 16.5 12.086 1 92.69 137 ARG B C 1
ATOM 6818 O O . ARG B 1 137 ? 30.688 15.281 12.188 1 92.69 137 ARG B O 1
ATOM 6825 N N . ARG B 1 138 ? 31.922 17.094 12.5 1 91.56 138 ARG B N 1
ATOM 6826 C CA . ARG B 1 138 ? 33 16.328 13.086 1 91.56 138 ARG B CA 1
ATOM 6827 C C . ARG B 1 138 ? 32.594 15.68 14.398 1 91.56 138 ARG B C 1
ATOM 6829 O O . ARG B 1 138 ? 32.906 14.516 14.656 1 91.56 138 ARG B O 1
ATOM 6836 N N . ALA B 1 139 ? 31.875 16.391 15.148 1 90.94 139 ALA B N 1
ATOM 6837 C CA . ALA B 1 139 ? 31.391 15.859 16.422 1 90.94 139 ALA B CA 1
ATOM 6838 C C . ALA B 1 139 ? 30.469 14.672 16.188 1 90.94 139 ALA B C 1
ATOM 6840 O O . ALA B 1 139 ? 30.547 13.664 16.906 1 90.94 139 ALA B O 1
ATOM 6841 N N . ILE B 1 140 ? 29.625 14.805 15.211 1 92.5 140 ILE B N 1
ATOM 6842 C CA . ILE B 1 140 ? 28.672 13.742 14.891 1 92.5 140 ILE B CA 1
ATOM 6843 C C . ILE B 1 140 ? 29.438 12.492 14.445 1 92.5 140 ILE B C 1
ATOM 6845 O O . ILE B 1 140 ? 29.188 11.398 14.945 1 92.5 140 ILE B O 1
ATOM 6849 N N . ILE B 1 141 ? 30.422 12.664 13.602 1 90.19 141 ILE B N 1
ATOM 6850 C CA . ILE B 1 141 ? 31.156 11.547 13.016 1 90.19 141 ILE B CA 1
ATOM 6851 C C . ILE B 1 141 ? 32 10.875 14.086 1 90.19 141 ILE B C 1
ATOM 6853 O O . ILE B 1 141 ? 32.125 9.648 14.125 1 90.19 141 ILE B O 1
ATOM 6857 N N . GLU B 1 142 ? 32.531 11.656 14.953 1 90.5 142 GLU B N 1
ATOM 6858 C CA . GLU B 1 142 ? 33.344 11.102 16.031 1 90.5 142 GLU B CA 1
ATOM 6859 C C . GLU B 1 142 ? 32.5 10.25 16.969 1 90.5 142 GLU B C 1
ATOM 6861 O O . GLU B 1 142 ? 32.906 9.148 17.359 1 90.5 142 GLU B O 1
ATOM 6866 N N . GLN B 1 143 ? 31.422 10.734 17.312 1 91.31 143 GLN B N 1
ATOM 6867 C CA . GLN B 1 143 ? 30.562 9.984 18.219 1 91.31 143 GLN B CA 1
ATOM 6868 C C . GLN B 1 143 ? 30 8.742 17.547 1 91.31 143 GLN B C 1
ATOM 6870 O O . GLN B 1 143 ? 29.766 7.719 18.188 1 91.31 143 GLN B O 1
ATOM 6875 N N . ILE B 1 144 ? 29.797 8.82 16.297 1 86.31 144 ILE B N 1
ATOM 6876 C CA . ILE B 1 144 ? 29.25 7.695 15.547 1 86.31 144 ILE B CA 1
ATOM 6877 C C . ILE B 1 144 ? 30.266 6.559 15.508 1 86.31 144 ILE B C 1
ATOM 6879 O O . ILE B 1 144 ? 29.906 5.383 15.555 1 86.31 144 ILE B O 1
ATOM 6883 N N . GLY B 1 145 ? 31.5 6.918 15.594 1 90.31 145 GLY B N 1
ATOM 6884 C CA . GLY B 1 145 ? 32.531 5.918 15.703 1 90.31 145 GLY B CA 1
ATOM 6885 C C . GLY B 1 145 ? 32.438 5.07 16.953 1 90.31 145 GLY B C 1
ATOM 6886 O O . GLY B 1 145 ? 32.844 3.908 16.969 1 90.31 145 GLY B O 1
ATOM 6887 N N . ARG B 1 146 ? 31.812 5.629 17.953 1 92.38 146 ARG B N 1
ATOM 6888 C CA . ARG B 1 146 ? 31.625 4.914 19.203 1 92.38 146 ARG B CA 1
ATOM 6889 C C . ARG B 1 146 ? 30.297 4.164 19.219 1 92.38 146 ARG B C 1
ATOM 6891 O O . ARG B 1 146 ? 30.172 3.133 19.875 1 92.38 146 ARG B O 1
ATOM 6898 N N . ILE B 1 147 ? 29.375 4.645 18.484 1 94.06 147 ILE B N 1
ATOM 6899 C CA . ILE B 1 147 ? 28.016 4.137 18.516 1 94.06 147 ILE B CA 1
ATOM 6900 C C . ILE B 1 147 ? 27.906 2.912 17.609 1 94.06 147 ILE B C 1
ATOM 6902 O O . ILE B 1 147 ? 27.219 1.944 17.938 1 94.06 147 ILE B O 1
ATOM 6906 N N . VAL B 1 148 ? 28.625 2.834 16.5 1 95.62 148 VAL B N 1
ATOM 6907 C CA . VAL B 1 148 ? 28.484 1.798 15.477 1 95.62 148 VAL B CA 1
ATOM 6908 C C . VAL B 1 148 ? 28.875 0.444 16.062 1 95.62 148 VAL B C 1
ATOM 6910 O O . VAL B 1 148 ? 28.156 -0.543 15.906 1 95.62 148 VAL B O 1
ATOM 6913 N N . PRO B 1 149 ? 29.953 0.372 16.859 1 95.44 149 PRO B N 1
ATOM 6914 C CA . PRO B 1 149 ? 30.297 -0.922 17.438 1 95.44 149 PRO B CA 1
ATOM 6915 C C . PRO B 1 149 ? 29.234 -1.442 18.406 1 95.44 149 PRO B C 1
ATOM 6917 O O . PRO B 1 149 ? 29.016 -2.652 18.484 1 95.44 149 PRO B O 1
ATOM 6920 N N . LEU B 1 150 ? 28.625 -0.549 19.078 1 95.06 150 LEU B N 1
ATOM 6921 C CA . LEU B 1 150 ? 27.562 -0.951 20 1 95.06 150 LEU B CA 1
ATOM 6922 C C . LEU B 1 150 ? 26.391 -1.541 19.234 1 95.06 150 LEU B C 1
ATOM 6924 O O . LEU B 1 150 ? 25.812 -2.545 19.672 1 95.06 150 LEU B O 1
ATOM 6928 N N . ILE B 1 151 ? 26.078 -0.901 18.109 1 96 151 ILE B N 1
ATOM 6929 C CA . ILE B 1 151 ? 24.984 -1.396 17.297 1 96 151 ILE B CA 1
ATOM 6930 C C . ILE B 1 151 ? 25.297 -2.805 16.797 1 96 151 ILE B C 1
ATOM 6932 O O . ILE B 1 151 ? 24.469 -3.707 16.891 1 96 151 ILE B O 1
ATOM 6936 N N . ILE B 1 152 ? 26.5 -2.992 16.328 1 96.44 152 ILE B N 1
ATOM 6937 C CA . ILE B 1 152 ? 26.922 -4.277 15.773 1 96.44 152 ILE B CA 1
ATOM 6938 C C . ILE B 1 152 ? 26.922 -5.336 16.875 1 96.44 152 ILE B C 1
ATOM 6940 O O . ILE B 1 152 ? 26.438 -6.449 16.672 1 96.44 152 ILE B O 1
ATOM 6944 N N . GLN B 1 153 ? 27.344 -4.957 18.016 1 94.56 153 GLN B N 1
ATOM 6945 C CA . GLN B 1 153 ? 27.375 -5.883 19.141 1 94.56 153 GLN B CA 1
ATOM 6946 C C . GLN B 1 153 ? 25.953 -6.312 19.531 1 94.56 153 GLN B C 1
ATOM 6948 O O . GLN B 1 153 ? 25.703 -7.5 19.75 1 94.56 153 GLN B O 1
ATOM 6953 N N . HIS B 1 154 ? 25.094 -5.387 19.547 1 93.62 154 HIS B N 1
ATOM 6954 C CA . HIS B 1 154 ? 23.703 -5.676 19.922 1 93.62 154 HIS B CA 1
ATOM 6955 C C . HIS B 1 154 ? 23.047 -6.582 18.891 1 93.62 154 HIS B C 1
ATOM 6957 O O . HIS B 1 154 ? 22.234 -7.449 19.25 1 93.62 154 HIS B O 1
ATOM 6963 N N . LEU B 1 155 ? 23.344 -6.414 17.641 1 94.12 155 LEU B N 1
ATOM 6964 C CA . LEU B 1 155 ? 22.766 -7.246 16.578 1 94.12 155 LEU B CA 1
ATOM 6965 C C . LEU B 1 155 ? 23.203 -8.703 16.75 1 94.12 155 LEU B C 1
ATOM 6967 O O . LEU B 1 155 ? 22.469 -9.617 16.375 1 94.12 155 LEU B O 1
ATOM 6971 N N . HIS B 1 156 ? 24.328 -8.867 17.391 1 92.69 156 HIS B N 1
ATOM 6972 C CA . HIS B 1 156 ? 24.844 -10.219 17.609 1 92.69 156 HIS B CA 1
ATOM 6973 C C . HIS B 1 156 ? 24.25 -10.828 18.875 1 92.69 156 HIS B C 1
ATOM 6975 O O . HIS B 1 156 ? 24 -12.031 18.938 1 92.69 156 HIS B O 1
ATOM 6981 N N . GLU B 1 157 ? 23.906 -10.008 19.781 1 91.94 157 GLU B N 1
ATOM 6982 C CA . GLU B 1 157 ? 23.562 -10.508 21.109 1 91.94 157 GLU B CA 1
ATOM 6983 C C . GLU B 1 157 ? 22.062 -10.602 21.297 1 91.94 157 GLU B C 1
ATOM 6985 O O . GLU B 1 157 ? 21.562 -11.492 22 1 91.94 157 GLU B O 1
ATOM 6990 N N . VAL B 1 158 ? 21.391 -9.688 20.766 1 91.81 158 VAL B N 1
ATOM 6991 C CA . VAL B 1 158 ? 19.938 -9.641 20.969 1 91.81 158 VAL B CA 1
ATOM 6992 C C . VAL B 1 158 ? 19.266 -10.695 20.094 1 91.81 158 VAL B C 1
ATOM 6994 O O . VAL B 1 158 ? 19.578 -10.828 18.906 1 91.81 158 VAL B O 1
ATOM 6997 N N . ALA B 1 159 ? 18.344 -11.391 20.703 1 89.62 159 ALA B N 1
ATOM 6998 C CA . ALA B 1 159 ? 17.609 -12.406 19.953 1 89.62 159 ALA B CA 1
ATOM 6999 C C . ALA B 1 159 ? 16.516 -11.766 19.109 1 89.62 159 ALA B C 1
ATOM 7001 O O . ALA B 1 159 ? 15.82 -10.852 19.562 1 89.62 159 ALA B O 1
ATOM 7002 N N . LEU B 1 160 ? 16.359 -12.242 17.906 1 91.06 160 LEU B N 1
ATOM 7003 C CA . LEU B 1 160 ? 15.305 -11.758 17.016 1 91.06 160 LEU B CA 1
ATOM 7004 C C . LEU B 1 160 ? 13.953 -12.352 17.406 1 91.06 160 LEU B C 1
ATOM 7006 O O . LEU B 1 160 ? 13.75 -13.562 17.297 1 91.06 160 LEU B O 1
ATOM 7010 N N . ALA B 1 161 ? 13.078 -11.547 17.906 1 89.44 161 ALA B N 1
ATOM 7011 C CA . ALA B 1 161 ? 11.742 -11.922 18.344 1 89.44 161 ALA B CA 1
ATOM 7012 C C . ALA B 1 161 ? 10.711 -10.867 17.938 1 89.44 161 ALA B C 1
ATOM 7014 O O . ALA B 1 161 ? 11.062 -9.867 17.297 1 89.44 161 ALA B O 1
ATOM 7015 N N . THR B 1 162 ? 9.508 -11.094 18.156 1 87.94 162 THR B N 1
ATOM 7016 C CA . THR B 1 162 ? 8.43 -10.188 17.781 1 87.94 162 THR B CA 1
ATOM 7017 C C . THR B 1 162 ? 8.617 -8.812 18.406 1 87.94 162 THR B C 1
ATOM 7019 O O . THR B 1 162 ? 8.414 -7.789 17.766 1 87.94 162 THR B O 1
ATOM 7022 N N . ASP B 1 163 ? 9.109 -8.766 19.641 1 87.56 163 ASP B N 1
ATOM 7023 C CA . ASP B 1 163 ? 9.242 -7.516 20.375 1 87.56 163 ASP B CA 1
ATOM 7024 C C . ASP B 1 163 ? 10.516 -6.77 19.969 1 87.56 163 ASP B C 1
ATOM 7026 O O . ASP B 1 163 ? 10.633 -5.566 20.219 1 87.56 163 ASP B O 1
ATOM 7030 N N . THR B 1 164 ? 11.453 -7.48 19.344 1 92.88 164 THR B N 1
ATOM 7031 C CA . THR B 1 164 ? 12.719 -6.852 19 1 92.88 164 THR B CA 1
ATOM 7032 C C . THR B 1 164 ? 12.812 -6.594 17.5 1 92.88 164 THR B C 1
ATOM 7034 O O . THR B 1 164 ? 13.844 -6.152 17 1 92.88 164 THR B O 1
ATOM 7037 N N . THR B 1 165 ? 11.805 -6.898 16.719 1 94.44 165 THR B N 1
ATOM 7038 C CA . THR B 1 165 ? 11.789 -6.754 15.273 1 94.44 165 THR B CA 1
ATOM 7039 C C . THR B 1 165 ? 12.102 -5.312 14.875 1 94.44 165 THR B C 1
ATOM 7041 O O . THR B 1 165 ? 12.961 -5.074 14.016 1 94.44 165 THR B O 1
ATOM 7044 N N . GLU B 1 166 ? 11.477 -4.363 15.531 1 94.88 166 GLU B N 1
ATOM 7045 C CA . GLU B 1 166 ? 11.688 -2.959 15.203 1 94.88 166 GLU B CA 1
ATOM 7046 C C . GLU B 1 166 ? 13.125 -2.537 15.492 1 94.88 166 GLU B C 1
ATOM 7048 O O . GLU B 1 166 ? 13.695 -1.719 14.766 1 94.88 166 GLU B O 1
ATOM 7053 N N . TYR B 1 167 ? 13.641 -3.062 16.562 1 94.94 167 TYR B N 1
ATOM 7054 C CA . TYR B 1 167 ? 15.023 -2.77 16.922 1 94.94 167 TYR B CA 1
ATOM 7055 C C . TYR B 1 167 ? 15.969 -3.156 15.805 1 94.94 167 TYR B C 1
ATOM 7057 O O . TYR B 1 167 ? 16.859 -2.379 15.43 1 94.94 167 TYR B O 1
ATOM 7065 N N . PHE B 1 168 ? 15.812 -4.301 15.203 1 96 168 PHE B N 1
ATOM 7066 C CA . PHE B 1 168 ? 16.656 -4.766 14.117 1 96 168 PHE B CA 1
ATOM 7067 C C . PHE B 1 168 ? 16.484 -3.9 12.875 1 96 168 PHE B C 1
ATOM 7069 O O . PHE B 1 168 ? 17.453 -3.512 12.234 1 96 168 PHE B O 1
ATOM 7076 N N . ILE B 1 169 ? 15.258 -3.545 12.531 1 97.62 169 ILE B N 1
ATOM 7077 C CA . ILE B 1 169 ? 14.961 -2.74 11.352 1 97.62 169 ILE B CA 1
ATOM 7078 C C . ILE B 1 169 ? 15.664 -1.387 11.453 1 97.62 169 ILE B C 1
ATOM 7080 O O . ILE B 1 169 ? 16.375 -0.976 10.539 1 97.62 169 ILE B O 1
ATOM 7084 N N . VAL B 1 170 ? 15.508 -0.744 12.617 1 97.44 170 VAL B N 1
ATOM 7085 C CA . VAL B 1 170 ? 16.062 0.596 12.781 1 97.44 170 VAL B CA 1
ATOM 7086 C C . VAL B 1 170 ? 17.594 0.521 12.859 1 97.44 170 VAL B C 1
ATOM 7088 O O . VAL B 1 170 ? 18.281 1.434 12.414 1 97.44 170 VAL B O 1
ATOM 7091 N N . SER B 1 171 ? 18.109 -0.537 13.438 1 97.31 171 SER B N 1
ATOM 7092 C CA . SER B 1 171 ? 19.562 -0.712 13.492 1 97.31 171 SER B CA 1
ATOM 7093 C C . SER B 1 171 ? 20.156 -0.812 12.094 1 97.31 171 SER B C 1
ATOM 7095 O O . SER B 1 171 ? 21.125 -0.107 11.766 1 97.31 171 SER B O 1
ATOM 7097 N N . TYR B 1 172 ? 19.562 -1.673 11.25 1 98.06 172 TYR B N 1
ATOM 7098 C CA . TYR B 1 172 ? 20.047 -1.819 9.883 1 98.06 172 TYR B CA 1
ATOM 7099 C C . TYR B 1 172 ? 19.859 -0.53 9.094 1 98.06 172 TYR B C 1
ATOM 7101 O O . TYR B 1 172 ? 20.703 -0.168 8.266 1 98.06 172 TYR B O 1
ATOM 7109 N N . ASN B 1 173 ? 18.812 0.17 9.352 1 97.69 173 ASN B N 1
ATOM 7110 C CA . ASN B 1 173 ? 18.594 1.445 8.672 1 97.69 173 ASN B CA 1
ATOM 7111 C C . ASN B 1 173 ? 19.656 2.471 9.055 1 97.69 173 ASN B C 1
ATOM 7113 O O . ASN B 1 173 ? 20.109 3.244 8.203 1 97.69 173 ASN B O 1
ATOM 7117 N N . ALA B 1 174 ? 19.984 2.492 10.328 1 97.25 174 ALA B N 1
ATOM 7118 C CA . ALA B 1 174 ? 21.031 3.408 10.781 1 97.25 174 ALA B CA 1
ATOM 7119 C C . ALA B 1 174 ? 22.359 3.09 10.109 1 97.25 174 ALA B C 1
ATOM 7121 O O . ALA B 1 174 ? 23.062 3.994 9.648 1 97.25 174 ALA B O 1
ATOM 7122 N N . LEU B 1 175 ? 22.672 1.857 10.062 1 97.62 175 LEU B N 1
ATOM 7123 C CA . LEU B 1 175 ? 23.906 1.444 9.414 1 97.62 175 LEU B CA 1
ATOM 7124 C C . LEU B 1 175 ? 23.875 1.763 7.926 1 97.62 175 LEU B C 1
ATOM 7126 O O . LEU B 1 175 ? 24.859 2.25 7.367 1 97.62 175 LEU B O 1
ATOM 7130 N N . TYR B 1 176 ? 22.766 1.521 7.262 1 97.56 176 TYR B N 1
ATOM 7131 C CA . TYR B 1 176 ? 22.594 1.83 5.848 1 97.56 176 TYR B CA 1
ATOM 7132 C C . TYR B 1 176 ? 22.812 3.314 5.582 1 97.56 176 TYR B C 1
ATOM 7134 O O . TYR B 1 176 ? 23.516 3.682 4.633 1 97.56 176 TYR B O 1
ATOM 7142 N N . THR B 1 177 ? 22.234 4.133 6.434 1 96.25 177 THR B N 1
ATOM 7143 C CA . THR B 1 177 ? 22.375 5.574 6.277 1 96.25 177 THR B CA 1
ATOM 7144 C C . THR B 1 177 ? 23.844 5.992 6.414 1 96.25 177 THR B C 1
ATOM 7146 O O . THR B 1 177 ? 24.328 6.832 5.652 1 96.25 177 THR B O 1
ATOM 7149 N N . GLY B 1 178 ? 24.5 5.387 7.375 1 95.38 178 GLY B N 1
ATOM 7150 C CA . GLY B 1 178 ? 25.922 5.66 7.527 1 95.38 178 GLY B CA 1
ATOM 7151 C C . GLY B 1 178 ? 26.75 5.23 6.324 1 95.38 178 GLY B C 1
ATOM 7152 O O . GLY B 1 178 ? 27.609 5.977 5.863 1 95.38 178 GLY B O 1
ATOM 7153 N N . LEU B 1 179 ? 26.438 4.082 5.758 1 96.12 179 LEU B N 1
ATOM 7154 C CA . LEU B 1 179 ? 27.172 3.527 4.621 1 96.12 179 LEU B CA 1
ATOM 7155 C C . LEU B 1 179 ? 26.922 4.352 3.361 1 96.12 179 LEU B C 1
ATOM 7157 O O . LEU B 1 179 ? 27.781 4.422 2.48 1 96.12 179 LEU B O 1
ATOM 7161 N N . THR B 1 180 ? 25.797 4.969 3.234 1 94.44 180 THR B N 1
ATOM 7162 C CA . THR B 1 180 ? 25.406 5.695 2.029 1 94.44 180 THR B CA 1
ATOM 7163 C C . THR B 1 180 ? 25.875 7.148 2.104 1 94.44 180 THR B C 1
ATOM 7165 O O . THR B 1 180 ? 26.406 7.684 1.129 1 94.44 180 THR B O 1
ATOM 7168 N N . HIS B 1 181 ? 25.812 7.805 3.275 1 92 181 HIS B N 1
ATOM 7169 C CA . HIS B 1 181 ? 26.078 9.234 3.379 1 92 181 HIS B CA 1
ATOM 7170 C C . HIS B 1 181 ? 27.469 9.492 3.971 1 92 181 HIS B C 1
ATOM 7172 O O . HIS B 1 181 ? 28.047 10.562 3.779 1 92 181 HIS B O 1
ATOM 7178 N N . HIS B 1 182 ? 27.984 8.562 4.688 1 93.31 182 HIS B N 1
ATOM 7179 C CA . HIS B 1 182 ? 29.281 8.719 5.344 1 93.31 182 HIS B CA 1
ATOM 7180 C C . HIS B 1 182 ? 30.141 7.48 5.137 1 93.31 182 HIS B C 1
ATOM 7182 O O . HIS B 1 182 ? 30.703 6.938 6.098 1 93.31 182 HIS B O 1
ATOM 7188 N N . SER B 1 183 ? 30.297 7.141 3.887 1 92 183 SER B N 1
ATOM 7189 C CA . SER B 1 183 ? 30.938 5.883 3.506 1 92 183 SER B CA 1
ATOM 7190 C C . SER B 1 183 ? 32.375 5.816 3.994 1 92 183 SER B C 1
ATOM 7192 O O . SER B 1 183 ? 32.844 4.77 4.453 1 92 183 SER B O 1
ATOM 7194 N N . THR B 1 184 ? 33.062 6.895 4.031 1 90.94 184 THR B N 1
ATOM 7195 C CA . THR B 1 184 ? 34.469 6.922 4.418 1 90.94 184 THR B CA 1
ATOM 7196 C C . THR B 1 184 ? 34.625 6.598 5.902 1 90.94 184 THR B C 1
ATOM 7198 O O . THR B 1 184 ? 35.531 5.84 6.281 1 90.94 184 THR B O 1
ATOM 7201 N N . SER B 1 185 ? 33.781 7.102 6.715 1 91.12 185 SER B N 1
ATOM 7202 C CA . SER B 1 185 ? 33.844 6.883 8.156 1 91.12 185 SER B CA 1
ATOM 7203 C C . SER B 1 185 ? 33.438 5.457 8.523 1 91.12 185 SER B C 1
ATOM 7205 O O . SER B 1 185 ? 33.812 4.957 9.586 1 91.12 185 SER B O 1
ATOM 7207 N N . PHE B 1 186 ? 32.75 4.762 7.688 1 94.88 186 PHE B N 1
ATOM 7208 C CA . PHE B 1 186 ? 32.219 3.439 7.988 1 94.88 186 PHE B CA 1
ATOM 7209 C C . PHE B 1 186 ? 33.094 2.35 7.398 1 94.88 186 PHE B C 1
ATOM 7211 O O . PHE B 1 186 ? 32.812 1.159 7.566 1 94.88 186 PHE B O 1
ATOM 7218 N N . ARG B 1 187 ? 34.188 2.688 6.809 1 93.5 187 ARG B N 1
ATOM 7219 C CA . ARG B 1 187 ? 35.094 1.746 6.148 1 93.5 187 ARG B CA 1
ATOM 7220 C C . ARG B 1 187 ? 35.625 0.715 7.133 1 93.5 187 ARG B C 1
ATOM 7222 O O . ARG B 1 187 ? 35.656 -0.479 6.832 1 93.5 187 ARG B O 1
ATOM 7229 N N . SER B 1 188 ? 35.969 1.168 8.281 1 92.38 188 SER B N 1
ATOM 7230 C CA . SER B 1 188 ? 36.594 0.293 9.281 1 92.38 188 SER B CA 1
ATOM 7231 C C . SER B 1 188 ? 35.562 -0.706 9.828 1 92.38 188 SER B C 1
ATOM 7233 O O . SER B 1 188 ? 35.938 -1.712 10.43 1 92.38 188 SER B O 1
ATOM 7235 N N . PHE B 1 189 ? 34.312 -0.452 9.633 1 94.75 189 PHE B N 1
ATOM 7236 C CA . PHE B 1 189 ? 33.281 -1.297 10.211 1 94.75 189 PHE B CA 1
ATOM 7237 C C . PHE B 1 189 ? 32.656 -2.186 9.141 1 94.75 189 PHE B C 1
ATOM 7239 O O . PHE B 1 189 ? 31.781 -2.998 9.445 1 94.75 189 PHE B O 1
ATOM 7246 N N . ALA B 1 190 ? 33.031 -2.145 7.895 1 94.56 190 ALA B N 1
ATOM 7247 C CA . ALA B 1 190 ? 32.375 -2.775 6.758 1 94.56 190 ALA B CA 1
ATOM 7248 C C . ALA B 1 190 ? 32.281 -4.289 6.945 1 94.56 190 ALA B C 1
ATOM 7250 O O . ALA B 1 190 ? 31.203 -4.875 6.805 1 94.56 190 ALA B O 1
ATOM 7251 N N . ILE B 1 191 ? 33.344 -4.93 7.336 1 92.88 191 ILE B N 1
ATOM 7252 C CA . ILE B 1 191 ? 33.406 -6.379 7.48 1 92.88 191 ILE B CA 1
ATOM 7253 C C . ILE B 1 191 ? 32.5 -6.82 8.633 1 92.88 191 ILE B C 1
ATOM 7255 O O . ILE B 1 191 ? 31.766 -7.812 8.523 1 92.88 191 ILE B O 1
ATOM 7259 N N . LYS B 1 192 ? 32.562 -6.066 9.688 1 95.31 192 LYS B N 1
ATOM 7260 C CA . LYS B 1 192 ? 31.734 -6.402 10.852 1 95.31 192 LYS B CA 1
ATOM 7261 C C . LYS B 1 192 ? 30.25 -6.219 10.555 1 95.31 192 LYS B C 1
ATOM 7263 O O . LYS B 1 192 ? 29.422 -6.984 11.047 1 95.31 192 LYS B O 1
ATOM 7268 N N . ILE B 1 193 ? 29.953 -5.195 9.789 1 96.81 193 ILE B N 1
ATOM 7269 C CA . ILE B 1 193 ? 28.562 -4.977 9.398 1 96.81 193 ILE B CA 1
ATOM 7270 C C . ILE B 1 193 ? 28.094 -6.121 8.508 1 96.81 193 ILE B C 1
ATOM 7272 O O . ILE B 1 193 ? 26.969 -6.605 8.656 1 96.81 193 ILE B O 1
ATOM 7276 N N . GLU B 1 194 ? 28.906 -6.566 7.59 1 95.62 194 GLU B N 1
ATOM 7277 C CA . GLU B 1 194 ? 28.578 -7.703 6.738 1 95.62 194 GLU B CA 1
ATOM 7278 C C . GLU B 1 194 ? 28.234 -8.938 7.574 1 95.62 194 GLU B C 1
ATOM 7280 O O . GLU B 1 194 ? 27.219 -9.594 7.344 1 95.62 194 GLU B O 1
ATOM 7285 N N . GLN B 1 195 ? 29.031 -9.172 8.586 1 93.5 195 GLN B N 1
ATOM 7286 C CA . GLN B 1 195 ? 28.828 -10.328 9.453 1 93.5 195 GLN B CA 1
ATOM 7287 C C . GLN B 1 195 ? 27.516 -10.211 10.219 1 93.5 195 GLN B C 1
ATOM 7289 O O . GLN B 1 195 ? 26.812 -11.203 10.398 1 93.5 195 GLN B O 1
ATOM 7294 N N . ALA B 1 196 ? 27.25 -9.023 10.633 1 95.44 196 ALA B N 1
ATOM 7295 C CA . ALA B 1 196 ? 26 -8.797 11.367 1 95.44 196 ALA B CA 1
ATOM 7296 C C . ALA B 1 196 ? 24.781 -9.023 10.477 1 95.44 196 ALA B C 1
ATOM 7298 O O . ALA B 1 196 ? 23.75 -9.523 10.93 1 95.44 196 ALA B O 1
ATOM 7299 N N . CYS B 1 197 ? 24.875 -8.648 9.211 1 96.06 197 CYS B N 1
ATOM 7300 C CA . CYS B 1 197 ? 23.781 -8.828 8.273 1 96.06 197 CYS B CA 1
ATOM 7301 C C . CYS B 1 197 ? 23.547 -10.312 7.98 1 96.06 197 CYS B C 1
ATOM 7303 O O . CYS B 1 197 ? 22.406 -10.766 7.891 1 96.06 197 CYS B O 1
ATOM 7305 N N . LEU B 1 198 ? 24.594 -11.086 7.938 1 93.56 198 LEU B N 1
ATOM 7306 C CA . LEU B 1 198 ? 24.516 -12.484 7.535 1 93.56 198 LEU B CA 1
ATOM 7307 C C . LEU B 1 198 ? 23.859 -13.336 8.617 1 93.56 198 LEU B C 1
ATOM 7309 O O . LEU B 1 198 ? 23.469 -14.469 8.367 1 93.56 198 LEU B O 1
ATOM 7313 N N . LEU B 1 199 ? 23.625 -12.742 9.781 1 90.56 199 LEU B N 1
ATOM 7314 C CA . LEU B 1 199 ? 22.953 -13.453 10.867 1 90.56 199 LEU B CA 1
ATOM 7315 C C . LEU B 1 199 ? 21.516 -13.789 10.492 1 90.56 199 LEU B C 1
ATOM 7317 O O . LEU B 1 199 ? 20.969 -14.789 10.961 1 90.56 199 LEU B O 1
ATOM 7321 N N . LEU B 1 200 ? 20.953 -12.984 9.602 1 92.12 200 LEU B N 1
ATOM 7322 C CA . LEU B 1 200 ? 19.547 -13.156 9.242 1 92.12 200 LEU B CA 1
ATOM 7323 C C . LEU B 1 200 ? 19.375 -14.367 8.328 1 92.12 200 LEU B C 1
ATOM 7325 O O . LEU B 1 200 ? 18.25 -14.828 8.125 1 92.12 200 LEU B O 1
ATOM 7329 N N . LEU B 1 201 ? 20.469 -14.875 7.785 1 90.56 201 LEU B N 1
ATOM 7330 C CA . LEU B 1 201 ? 20.375 -16.062 6.949 1 90.56 201 LEU B CA 1
ATOM 7331 C C . LEU B 1 201 ? 20.125 -17.312 7.801 1 90.56 201 LEU B C 1
ATOM 7333 O O . LEU B 1 201 ? 19.641 -18.328 7.297 1 90.56 201 LEU B O 1
ATOM 7337 N N . ASN B 1 202 ? 20.391 -17.109 9.102 1 82.25 202 ASN B N 1
ATOM 7338 C CA . ASN B 1 202 ? 20.047 -18.172 10.055 1 82.25 202 ASN B CA 1
ATOM 7339 C C . ASN B 1 202 ? 18.781 -17.828 10.828 1 82.25 202 ASN B C 1
ATOM 7341 O O . ASN B 1 202 ? 18.844 -17.453 11.992 1 82.25 202 ASN B O 1
ATOM 7345 N N . ALA B 1 203 ? 17.656 -18.031 10.156 1 68.06 203 ALA B N 1
ATOM 7346 C CA . ALA B 1 203 ? 16.391 -17.469 10.648 1 68.06 203 ALA B CA 1
ATOM 7347 C C . ALA B 1 203 ? 15.875 -18.266 11.836 1 68.06 203 ALA B C 1
ATOM 7349 O O . ALA B 1 203 ? 16.109 -19.484 11.93 1 68.06 203 ALA B O 1
ATOM 7350 N N . PRO B 1 204 ? 15.25 -17.469 12.641 1 72 204 PRO B N 1
ATOM 7351 C CA . PRO B 1 204 ? 14.586 -18.094 13.781 1 72 204 PRO B CA 1
ATOM 7352 C C . PRO B 1 204 ? 13.406 -18.984 13.367 1 72 204 PRO B C 1
ATOM 7354 O O . PRO B 1 204 ? 13.172 -19.188 12.172 1 72 204 PRO B O 1
ATOM 7357 N N . THR B 1 205 ? 12.812 -19.562 14.336 1 69.88 205 THR B N 1
ATOM 7358 C CA . THR B 1 205 ? 11.695 -20.469 14.133 1 69.88 205 THR B CA 1
ATOM 7359 C C . THR B 1 205 ? 10.531 -19.766 13.445 1 69.88 205 THR B C 1
ATOM 7361 O O . THR B 1 205 ? 9.883 -20.328 12.562 1 69.88 205 THR B O 1
ATOM 7364 N N . ASP B 1 206 ? 10.375 -18.453 13.812 1 77.69 206 ASP B N 1
ATOM 7365 C CA . ASP B 1 206 ? 9.281 -17.719 13.188 1 77.69 206 ASP B CA 1
ATOM 7366 C C . ASP B 1 206 ? 9.781 -16.922 11.984 1 77.69 206 ASP B C 1
ATOM 7368 O O . ASP B 1 206 ? 10.414 -15.867 12.141 1 77.69 206 ASP B O 1
ATOM 7372 N N . LEU B 1 207 ? 9.5 -17.391 10.82 1 87.44 207 LEU B N 1
ATOM 7373 C CA . LEU B 1 207 ? 10.008 -16.812 9.586 1 87.44 207 LEU B CA 1
ATOM 7374 C C . LEU B 1 207 ? 9.32 -15.492 9.266 1 87.44 207 LEU B C 1
ATOM 7376 O O . LEU B 1 207 ? 9.844 -14.68 8.5 1 87.44 207 LEU B O 1
ATOM 7380 N N . SER B 1 208 ? 8.172 -15.289 9.883 1 85.81 208 SER B N 1
ATOM 7381 C CA . SER B 1 208 ? 7.477 -14.031 9.625 1 85.81 208 SER B CA 1
ATOM 7382 C C . SER B 1 208 ? 8.25 -12.844 10.18 1 85.81 208 SER B C 1
ATOM 7384 O O . SER B 1 208 ? 8.266 -11.773 9.578 1 85.81 208 SER B O 1
ATOM 7386 N N . ILE B 1 209 ? 8.938 -13.062 11.195 1 89.38 209 ILE B N 1
ATOM 7387 C CA . ILE B 1 209 ? 9.727 -12.016 11.836 1 89.38 209 ILE B CA 1
ATOM 7388 C C . ILE B 1 209 ? 10.977 -11.734 11.008 1 89.38 209 ILE B C 1
ATOM 7390 O O . ILE B 1 209 ? 11.32 -10.57 10.766 1 89.38 209 ILE B O 1
ATOM 7394 N N . ALA B 1 210 ? 11.562 -12.781 10.547 1 92 210 ALA B N 1
ATOM 7395 C CA . ALA B 1 210 ? 12.766 -12.625 9.734 1 92 210 ALA B CA 1
ATOM 7396 C C . ALA B 1 210 ? 12.453 -11.914 8.422 1 92 210 ALA B C 1
ATOM 7398 O O . ALA B 1 210 ? 13.227 -11.07 7.965 1 92 210 ALA B O 1
ATOM 7399 N N . LYS B 1 211 ? 11.359 -12.219 7.867 1 93.38 211 LYS B N 1
ATOM 7400 C CA . LYS B 1 211 ? 10.953 -11.625 6.598 1 93.38 211 LYS B CA 1
ATOM 7401 C C . LYS B 1 211 ? 10.68 -10.125 6.754 1 93.38 211 LYS B C 1
ATOM 7403 O O . LYS B 1 211 ? 10.906 -9.352 5.828 1 93.38 211 LYS B O 1
ATOM 7408 N N . ALA B 1 212 ? 10.273 -9.695 7.914 1 94.88 212 ALA B N 1
ATOM 7409 C CA . ALA B 1 212 ? 10.008 -8.281 8.18 1 94.88 212 ALA B CA 1
ATOM 7410 C C . ALA B 1 212 ? 11.305 -7.484 8.234 1 94.88 212 ALA B C 1
ATOM 7412 O O . ALA B 1 212 ? 11.328 -6.301 7.887 1 94.88 212 ALA B O 1
ATOM 7413 N N . VAL B 1 213 ? 12.344 -8.109 8.633 1 96.81 213 VAL B N 1
ATOM 7414 C CA . VAL B 1 213 ? 13.633 -7.441 8.836 1 96.81 213 VAL B CA 1
ATOM 7415 C C . VAL B 1 213 ? 14.453 -7.508 7.551 1 96.81 213 VAL B C 1
ATOM 7417 O O . VAL B 1 213 ? 15.367 -6.707 7.352 1 96.81 213 VAL B O 1
ATOM 7420 N N . LEU B 1 214 ? 14.109 -8.406 6.656 1 96.94 214 LEU B N 1
ATOM 7421 C CA . LEU B 1 214 ? 14.906 -8.766 5.488 1 96.94 214 LEU B CA 1
ATOM 7422 C C . LEU B 1 214 ? 15.125 -7.562 4.582 1 96.94 214 LEU B C 1
ATOM 7424 O O . LEU B 1 214 ? 16.25 -7.316 4.137 1 96.94 214 LEU B O 1
ATOM 7428 N N . PRO B 1 215 ? 14.18 -6.742 4.328 1 97.75 215 PRO B N 1
ATOM 7429 C CA . PRO B 1 215 ? 14.422 -5.617 3.424 1 97.75 215 PRO B CA 1
ATOM 7430 C C . PRO B 1 215 ? 15.469 -4.641 3.959 1 97.75 215 PRO B C 1
ATOM 7432 O O . PRO B 1 215 ? 16.359 -4.223 3.221 1 97.75 215 PRO B O 1
ATOM 7435 N N . SER B 1 216 ? 15.359 -4.281 5.223 1 97.94 216 SER B N 1
ATOM 7436 C CA . SER B 1 216 ? 16.312 -3.352 5.82 1 97.94 216 SER B CA 1
ATOM 7437 C C . SER B 1 216 ? 17.719 -3.949 5.855 1 97.94 216 SER B C 1
ATOM 7439 O O . SER B 1 216 ? 18.703 -3.258 5.578 1 97.94 216 SER B O 1
ATOM 7441 N N . MET B 1 217 ? 17.766 -5.188 6.207 1 97.81 217 MET B N 1
ATOM 7442 C CA . MET B 1 217 ? 19.062 -5.859 6.25 1 97.81 217 MET B CA 1
ATOM 7443 C C . MET B 1 217 ? 19.688 -5.938 4.863 1 97.81 217 MET B C 1
ATOM 7445 O O . MET B 1 217 ? 20.875 -5.684 4.699 1 97.81 217 MET B O 1
ATOM 7449 N N . SER B 1 218 ? 18.891 -6.285 3.83 1 98.19 218 SER B N 1
ATOM 7450 C CA . SER B 1 218 ? 19.391 -6.402 2.463 1 98.19 218 SER B CA 1
ATOM 7451 C C . SER B 1 218 ? 19.891 -5.062 1.936 1 98.19 218 SER B C 1
ATOM 7453 O O . SER B 1 218 ? 20.906 -5 1.241 1 98.19 218 SER B O 1
ATOM 7455 N N . GLN B 1 219 ? 19.203 -4.035 2.293 1 98 219 GLN B N 1
ATOM 7456 C CA . GLN B 1 219 ? 19.641 -2.701 1.892 1 98 219 GLN B CA 1
ATOM 7457 C C . GLN B 1 219 ? 20.984 -2.35 2.525 1 98 219 GLN B C 1
ATOM 7459 O O . GLN B 1 219 ? 21.859 -1.79 1.864 1 98 219 GLN B O 1
ATOM 7464 N N . CYS B 1 220 ? 21.016 -2.693 3.773 1 98.06 220 CYS B N 1
ATOM 7465 C CA . CYS B 1 220 ? 22.25 -2.439 4.492 1 98.06 220 CYS B CA 1
ATOM 7466 C C . CYS B 1 220 ? 23.406 -3.199 3.857 1 98.06 220 CYS B C 1
ATOM 7468 O O . CYS B 1 220 ? 24.453 -2.613 3.549 1 98.06 220 CYS B O 1
ATOM 7470 N N . LEU B 1 221 ? 23.234 -4.469 3.594 1 97.81 221 LEU B N 1
ATOM 7471 C CA . LEU B 1 221 ? 24.281 -5.289 2.992 1 97.81 221 LEU B CA 1
ATOM 7472 C C . LEU B 1 221 ? 24.594 -4.812 1.581 1 97.81 221 LEU B C 1
ATOM 7474 O O . LEU B 1 221 ? 25.766 -4.824 1.168 1 97.81 221 LEU B O 1
ATOM 7478 N N . GLY B 1 222 ? 23.625 -4.391 0.855 1 97.5 222 GLY B N 1
ATOM 7479 C CA . GLY B 1 222 ? 23.812 -3.887 -0.495 1 97.5 222 GLY B CA 1
ATOM 7480 C C . GLY B 1 222 ? 24.672 -2.639 -0.551 1 97.5 222 GLY B C 1
ATOM 7481 O O . GLY B 1 222 ? 25.266 -2.332 -1.587 1 97.5 222 GLY B O 1
ATOM 7482 N N . ALA B 1 223 ? 24.781 -1.917 0.557 1 97.38 223 ALA B N 1
ATOM 7483 C CA . ALA B 1 223 ? 25.5 -0.644 0.587 1 97.38 223 ALA B CA 1
ATOM 7484 C C . ALA B 1 223 ? 26.922 -0.822 1.124 1 97.38 223 ALA B C 1
ATOM 7486 O O . ALA B 1 223 ? 27.688 0.134 1.171 1 97.38 223 ALA B O 1
ATOM 7487 N N . ILE B 1 224 ? 27.328 -1.973 1.461 1 96.75 224 ILE B N 1
ATOM 7488 C CA . ILE B 1 224 ? 28.609 -2.23 2.113 1 96.75 224 ILE B CA 1
ATOM 7489 C C . ILE B 1 224 ? 29.75 -1.824 1.187 1 96.75 224 ILE B C 1
ATOM 7491 O O . ILE B 1 224 ? 30.766 -1.28 1.639 1 96.75 224 ILE B O 1
ATOM 7495 N N . ALA B 1 225 ? 29.562 -2.041 -0.089 1 95.62 225 ALA B N 1
ATOM 7496 C CA . ALA B 1 225 ? 30.625 -1.749 -1.049 1 95.62 225 ALA B CA 1
ATOM 7497 C C . ALA B 1 225 ? 30.938 -0.256 -1.079 1 95.62 225 ALA B C 1
ATOM 7499 O O . ALA B 1 225 ? 32.031 0.146 -1.504 1 95.62 225 ALA B O 1
ATOM 7500 N N . ASN B 1 226 ? 29.984 0.561 -0.647 1 95.06 226 ASN B N 1
ATOM 7501 C CA . ASN B 1 226 ? 30.203 2.002 -0.608 1 95.06 226 ASN B CA 1
ATOM 7502 C C . ASN B 1 226 ? 31.312 2.371 0.369 1 95.06 226 ASN B C 1
ATOM 7504 O O . ASN B 1 226 ? 31.969 3.41 0.221 1 95.06 226 ASN B O 1
ATOM 7508 N N . ALA B 1 227 ? 31.438 1.552 1.403 1 93.88 227 ALA B N 1
ATOM 7509 C CA . ALA B 1 227 ? 32.406 1.844 2.467 1 93.88 227 ALA B CA 1
ATOM 7510 C C . ALA B 1 227 ? 33.75 1.214 2.168 1 93.88 227 ALA B C 1
ATOM 7512 O O . ALA B 1 227 ? 34.344 0.579 3.039 1 93.88 227 ALA B O 1
ATOM 7513 N N . THR B 1 228 ? 34.156 1.174 1.01 1 90.31 228 THR B N 1
ATOM 7514 C CA . THR B 1 228 ? 35.469 0.737 0.568 1 90.31 228 THR B CA 1
ATOM 7515 C C . THR B 1 228 ? 36.188 1.85 -0.201 1 90.31 228 THR B C 1
ATOM 7517 O O . THR B 1 228 ? 35.562 2.822 -0.619 1 90.31 228 THR B O 1
ATOM 7520 N N . PRO B 1 229 ? 37.531 1.744 -0.234 1 87.5 229 PRO B N 1
ATOM 7521 C CA . PRO B 1 229 ? 38.219 2.748 -1.051 1 87.5 229 PRO B CA 1
ATOM 7522 C C . PRO B 1 229 ? 37.75 2.754 -2.5 1 87.5 229 PRO B C 1
ATOM 7524 O O . PRO B 1 229 ? 37.344 1.716 -3.023 1 87.5 229 PRO B O 1
ATOM 7527 N N . VAL B 1 230 ? 37.719 3.898 -3.141 1 83 230 VAL B N 1
ATOM 7528 C CA . VAL B 1 230 ? 37.156 4.141 -4.453 1 83 230 VAL B CA 1
ATOM 7529 C C . VAL B 1 230 ? 37.719 3.154 -5.469 1 83 230 VAL B C 1
ATOM 7531 O O . VAL B 1 230 ? 37 2.641 -6.32 1 83 230 VAL B O 1
ATOM 7534 N N . ASP B 1 231 ? 38.906 2.742 -5.309 1 85.94 231 ASP B N 1
ATOM 7535 C CA . ASP B 1 231 ? 39.562 1.883 -6.285 1 85.94 231 ASP B CA 1
ATOM 7536 C C . ASP B 1 231 ? 39.156 0.423 -6.102 1 85.94 231 ASP B C 1
ATOM 7538 O O . ASP B 1 231 ? 39.25 -0.378 -7.031 1 85.94 231 ASP B O 1
ATOM 7542 N N . THR B 1 232 ? 38.625 0.141 -4.957 1 91.62 232 THR B N 1
ATOM 7543 C CA . THR B 1 232 ? 38.344 -1.256 -4.66 1 91.62 232 THR B CA 1
ATOM 7544 C C . THR B 1 232 ? 36.844 -1.469 -4.539 1 91.62 232 THR B C 1
ATOM 7546 O O . THR B 1 232 ? 36.375 -2.57 -4.223 1 91.62 232 THR B O 1
ATOM 7549 N N . THR B 1 233 ? 36.031 -0.451 -4.77 1 93.56 233 THR B N 1
ATOM 7550 C CA . THR B 1 233 ? 34.594 -0.532 -4.609 1 93.56 233 THR B CA 1
ATOM 7551 C C . THR B 1 233 ? 34 -1.567 -5.562 1 93.56 233 THR B C 1
ATOM 7553 O O . THR B 1 233 ? 33.25 -2.441 -5.141 1 93.56 233 THR B O 1
ATOM 7556 N N . SER B 1 234 ? 34.375 -1.492 -6.801 1 94.69 234 SER B N 1
ATOM 7557 C CA . SER B 1 234 ? 33.875 -2.408 -7.816 1 94.69 234 SER B CA 1
ATOM 7558 C C . SER B 1 234 ? 34.281 -3.846 -7.52 1 94.69 234 SER B C 1
ATOM 7560 O O . SER B 1 234 ? 33.469 -4.762 -7.621 1 94.69 234 SER B O 1
ATOM 7562 N N . ALA B 1 235 ? 35.5 -4.027 -7.094 1 94.62 235 ALA B N 1
ATOM 7563 C CA . ALA B 1 235 ? 36 -5.367 -6.812 1 94.62 235 ALA B CA 1
ATOM 7564 C C . ALA B 1 235 ? 35.312 -5.98 -5.609 1 94.62 235 ALA B C 1
ATOM 7566 O O . ALA B 1 235 ? 34.906 -7.152 -5.633 1 94.62 235 ALA B O 1
ATOM 7567 N N . THR B 1 236 ? 35.156 -5.191 -4.566 1 95.12 236 THR B N 1
ATOM 7568 C CA . THR B 1 236 ? 34.469 -5.676 -3.375 1 95.12 236 THR B CA 1
ATOM 7569 C C . THR B 1 236 ? 33 -6.023 -3.699 1 95.12 236 THR B C 1
ATOM 7571 O O . THR B 1 236 ? 32.5 -7.051 -3.25 1 95.12 236 THR B O 1
ATOM 7574 N N . TRP B 1 237 ? 32.375 -5.145 -4.441 1 97.19 237 TRP B N 1
ATOM 7575 C CA . TRP B 1 237 ? 31 -5.391 -4.859 1 97.19 237 TRP B CA 1
ATOM 7576 C C . TRP B 1 237 ? 30.891 -6.688 -5.652 1 97.19 237 TRP B C 1
ATOM 7578 O O . TRP B 1 237 ? 30 -7.504 -5.402 1 97.19 237 TRP B O 1
ATOM 7588 N N . GLN B 1 238 ? 31.797 -6.934 -6.582 1 96.81 238 GLN B N 1
ATOM 7589 C CA . GLN B 1 238 ? 31.797 -8.148 -7.395 1 96.81 238 GLN B CA 1
ATOM 7590 C C . GLN B 1 238 ? 31.969 -9.391 -6.523 1 96.81 238 GLN B C 1
ATOM 7592 O O . GLN B 1 238 ? 31.312 -10.414 -6.766 1 96.81 238 GLN B O 1
ATOM 7597 N N . GLN B 1 239 ? 32.781 -9.258 -5.562 1 95 239 GLN B N 1
ATOM 7598 C CA . GLN B 1 239 ? 32.969 -10.383 -4.652 1 95 239 GLN B CA 1
ATOM 7599 C C . GLN B 1 239 ? 31.703 -10.703 -3.885 1 95 239 GLN B C 1
ATOM 7601 O O . GLN B 1 239 ? 31.359 -11.875 -3.693 1 95 239 GLN B O 1
ATOM 7606 N N . LEU B 1 240 ? 31.031 -9.688 -3.408 1 96 240 LEU B N 1
ATOM 7607 C CA . LEU B 1 240 ? 29.781 -9.891 -2.691 1 96 240 LEU B CA 1
ATOM 7608 C C . LEU B 1 240 ? 28.734 -10.539 -3.594 1 96 240 LEU B C 1
ATOM 7610 O O . LEU B 1 240 ? 28.031 -11.453 -3.168 1 96 240 LEU B O 1
ATOM 7614 N N . VAL B 1 241 ? 28.656 -10.102 -4.855 1 97.44 241 VAL B N 1
ATOM 7615 C CA . VAL B 1 241 ? 27.719 -10.664 -5.82 1 97.44 241 VAL B CA 1
ATOM 7616 C C . VAL B 1 241 ? 28.047 -12.133 -6.074 1 97.44 241 VAL B C 1
ATOM 7618 O O . VAL B 1 241 ? 27.172 -12.984 -6.09 1 97.44 241 VAL B O 1
ATOM 7621 N N . GLU B 1 242 ? 29.312 -12.406 -6.223 1 95.56 242 GLU B N 1
ATOM 7622 C CA . GLU B 1 242 ? 29.75 -13.781 -6.469 1 95.56 242 GLU B CA 1
ATOM 7623 C C . GLU B 1 242 ? 29.391 -14.688 -5.301 1 95.56 242 GLU B C 1
ATOM 7625 O O . GLU B 1 242 ? 28.922 -15.812 -5.504 1 95.56 242 GLU B O 1
ATOM 7630 N N . ARG B 1 243 ? 29.578 -14.227 -4.129 1 94.62 243 ARG B N 1
ATOM 7631 C CA . ARG B 1 243 ? 29.219 -15.008 -2.951 1 94.62 243 ARG B CA 1
ATOM 7632 C C . ARG B 1 243 ? 27.719 -15.258 -2.889 1 94.62 243 ARG B C 1
ATOM 7634 O O . ARG B 1 243 ? 27.281 -16.375 -2.566 1 94.62 243 ARG B O 1
ATOM 7641 N N . ALA B 1 244 ? 26.938 -14.211 -3.148 1 96.38 244 ALA B N 1
ATOM 7642 C CA . ALA B 1 244 ? 25.484 -14.359 -3.16 1 96.38 244 ALA B CA 1
ATOM 7643 C C . ALA B 1 244 ? 25.047 -15.367 -4.219 1 96.38 244 ALA B C 1
ATOM 7645 O O . ALA B 1 244 ? 24.219 -16.234 -3.949 1 96.38 244 ALA B O 1
ATOM 7646 N N . VAL B 1 245 ? 25.641 -15.289 -5.414 1 96.62 245 VAL B N 1
ATOM 7647 C CA . VAL B 1 245 ? 25.281 -16.156 -6.531 1 96.62 245 VAL B CA 1
ATOM 7648 C C . VAL B 1 245 ? 25.672 -17.594 -6.207 1 96.62 245 VAL B C 1
ATOM 7650 O O . VAL B 1 245 ? 24.891 -18.531 -6.418 1 96.62 245 VAL B O 1
ATOM 7653 N N . LEU B 1 246 ? 26.844 -17.766 -5.656 1 94 246 LEU B N 1
ATOM 7654 C CA . LEU B 1 246 ? 27.297 -19.109 -5.297 1 94 246 LEU B CA 1
ATOM 7655 C C . LEU B 1 246 ? 26.406 -19.703 -4.219 1 94 246 LEU B C 1
ATOM 7657 O O . LEU B 1 246 ? 26.047 -20.891 -4.285 1 94 246 LEU B O 1
ATOM 7661 N N . ALA B 1 247 ? 26.078 -18.922 -3.244 1 93.12 247 ALA B N 1
ATOM 7662 C CA . ALA B 1 247 ? 25.188 -19.391 -2.195 1 93.12 247 ALA B CA 1
ATOM 7663 C C . ALA B 1 247 ? 23.828 -19.797 -2.773 1 93.12 247 ALA B C 1
ATOM 7665 O O . ALA B 1 247 ? 23.234 -20.797 -2.35 1 93.12 247 ALA B O 1
ATOM 7666 N N . LEU B 1 248 ? 23.344 -19.047 -3.744 1 95.06 248 LEU B N 1
ATOM 7667 C CA . LEU B 1 248 ? 22.078 -19.359 -4.383 1 95.06 248 LEU B CA 1
ATOM 7668 C C . LEU B 1 248 ? 22.156 -20.672 -5.156 1 95.06 248 LEU B C 1
ATOM 7670 O O . LEU B 1 248 ? 21.234 -21.484 -5.117 1 95.06 248 LEU B O 1
ATOM 7674 N N . HIS B 1 249 ? 23.266 -20.875 -5.848 1 92.5 249 HIS B N 1
ATOM 7675 C CA . HIS B 1 249 ? 23.453 -22.141 -6.547 1 92.5 249 HIS B CA 1
ATOM 7676 C C . HIS B 1 249 ? 23.359 -23.312 -5.586 1 92.5 249 HIS B C 1
ATOM 7678 O O . HIS B 1 249 ? 22.703 -24.312 -5.879 1 92.5 249 HIS B O 1
ATOM 7684 N N . TYR B 1 250 ? 23.906 -23.109 -4.488 1 87.81 250 TYR B N 1
ATOM 7685 C CA . TYR B 1 250 ? 23.922 -24.172 -3.488 1 87.81 250 TYR B CA 1
ATOM 7686 C C . TYR B 1 250 ? 22.516 -24.484 -3.004 1 87.81 250 TYR B C 1
ATOM 7688 O O . TYR B 1 250 ? 22.109 -25.641 -2.947 1 87.81 250 TYR B O 1
ATOM 7696 N N . HIS B 1 251 ? 21.781 -23.531 -2.695 1 88.19 251 HIS B N 1
ATOM 7697 C CA . HIS B 1 251 ? 20.438 -23.75 -2.174 1 88.19 251 HIS B CA 1
ATOM 7698 C C . HIS B 1 251 ? 19.484 -24.266 -3.264 1 88.19 251 HIS B C 1
ATOM 7700 O O . HIS B 1 251 ? 18.562 -25.016 -2.982 1 88.19 251 HIS B O 1
ATOM 7706 N N . LEU B 1 252 ? 19.719 -23.859 -4.484 1 90.25 252 LEU B N 1
ATOM 7707 C CA . LEU B 1 252 ? 18.938 -24.375 -5.598 1 90.25 252 LEU B CA 1
ATOM 7708 C C . LEU B 1 252 ? 19.219 -25.859 -5.828 1 90.25 252 LEU B C 1
ATOM 7710 O O . LEU B 1 252 ? 18.344 -26.625 -6.207 1 90.25 252 LEU B O 1
ATOM 7714 N N . ASP B 1 253 ? 20.453 -26.219 -5.543 1 85.94 253 ASP B N 1
ATOM 7715 C CA . ASP B 1 253 ? 20.797 -27.625 -5.629 1 85.94 253 ASP B CA 1
ATOM 7716 C C . ASP B 1 253 ? 20.078 -28.438 -4.559 1 85.94 253 ASP B C 1
ATOM 7718 O O . ASP B 1 253 ? 19.625 -29.562 -4.82 1 85.94 253 ASP B O 1
ATOM 7722 N N . ILE B 1 254 ? 19.953 -27.891 -3.457 1 81.69 254 ILE B N 1
ATOM 7723 C CA . ILE B 1 254 ? 19.234 -28.547 -2.379 1 81.69 254 ILE B CA 1
ATOM 7724 C C . ILE B 1 254 ? 17.75 -28.688 -2.746 1 81.69 254 ILE B C 1
ATOM 7726 O O . ILE B 1 254 ? 17.156 -29.75 -2.572 1 81.69 254 ILE B O 1
ATOM 7730 N N . ALA B 1 255 ? 17.234 -27.672 -3.252 1 83.94 255 ALA B N 1
ATOM 7731 C CA . ALA B 1 255 ? 15.828 -27.688 -3.639 1 83.94 255 ALA B CA 1
ATOM 7732 C C . ALA B 1 255 ? 15.57 -28.703 -4.75 1 83.94 255 ALA B C 1
ATOM 7734 O O . ALA B 1 255 ? 14.547 -29.391 -4.75 1 83.94 255 ALA B O 1
ATOM 7735 N N . ALA B 1 256 ? 16.516 -28.766 -5.699 1 82.38 256 ALA B N 1
ATOM 7736 C CA . ALA B 1 256 ? 16.375 -29.656 -6.852 1 82.38 256 ALA B CA 1
ATOM 7737 C C . ALA B 1 256 ? 16.75 -31.094 -6.492 1 82.38 256 ALA B C 1
ATOM 7739 O O . ALA B 1 256 ? 16.609 -32 -7.312 1 82.38 256 ALA B O 1
ATOM 7740 N N . GLY B 1 257 ? 17.234 -31.281 -5.312 1 76.88 257 GLY B N 1
ATOM 7741 C CA . GLY B 1 257 ? 17.625 -32.625 -4.879 1 76.88 257 GLY B CA 1
ATOM 7742 C C . GLY B 1 257 ? 18.953 -33.062 -5.465 1 76.88 257 GLY B C 1
ATOM 7743 O O . GLY B 1 257 ? 19.188 -34.25 -5.613 1 76.88 257 GLY B O 1
ATOM 7744 N N . LYS B 1 258 ? 19.703 -32.188 -5.91 1 73.06 258 LYS B N 1
ATOM 7745 C CA . LYS B 1 258 ? 20.969 -32.531 -6.555 1 73.06 258 LYS B CA 1
ATOM 7746 C C . LYS B 1 258 ? 22.141 -32.406 -5.582 1 73.06 258 LYS B C 1
ATOM 7748 O O . LYS B 1 258 ? 23.266 -32.781 -5.91 1 73.06 258 LYS B O 1
ATOM 7753 N N . ASP B 1 259 ? 21.859 -31.766 -4.41 1 69.25 259 ASP B N 1
ATOM 7754 C CA . ASP B 1 259 ? 22.938 -31.547 -3.459 1 69.25 259 ASP B CA 1
ATOM 7755 C C . ASP B 1 259 ? 23.328 -32.844 -2.76 1 69.25 259 ASP B C 1
ATOM 7757 O O . ASP B 1 259 ? 22.484 -33.469 -2.111 1 69.25 259 ASP B O 1
ATOM 7761 N N . SER B 1 260 ? 24.438 -33.469 -3.242 1 61.41 260 SER B N 1
ATOM 7762 C CA . SER B 1 260 ? 24.953 -34.656 -2.561 1 61.41 260 SER B CA 1
ATOM 7763 C C . SER B 1 260 ? 25.828 -34.281 -1.374 1 61.41 260 SER B C 1
ATOM 7765 O O . SER B 1 260 ? 26.438 -33.219 -1.364 1 61.41 260 SER B O 1
ATOM 7767 N N . ALA B 1 261 ? 25.609 -34.812 -0.098 1 57.62 261 ALA B N 1
ATOM 7768 C CA . ALA B 1 261 ? 26.359 -34.594 1.136 1 57.62 261 ALA B CA 1
ATOM 7769 C C . ALA B 1 261 ? 27.844 -34.344 0.842 1 57.62 261 ALA B C 1
ATOM 7771 O O . ALA B 1 261 ? 28.484 -33.562 1.54 1 57.62 261 ALA B O 1
ATOM 7772 N N . ASN B 1 262 ? 28.359 -34.969 -0.12 1 52 262 ASN B N 1
ATOM 7773 C CA . ASN B 1 262 ? 29.797 -34.906 -0.403 1 52 262 ASN B CA 1
ATOM 7774 C C . ASN B 1 262 ? 30.203 -33.531 -0.951 1 52 262 ASN B C 1
ATOM 7776 O O . ASN B 1 262 ? 31.344 -33.125 -0.814 1 52 262 ASN B O 1
ATOM 7780 N N . ASP B 1 263 ? 29.297 -32.781 -1.417 1 56.34 263 ASP B N 1
ATOM 7781 C CA . ASP B 1 263 ? 29.641 -31.531 -2.09 1 56.34 263 ASP B CA 1
ATOM 7782 C C . ASP B 1 263 ? 29.797 -30.391 -1.087 1 56.34 263 ASP B C 1
ATOM 7784 O O . ASP B 1 263 ? 30.391 -29.359 -1.399 1 56.34 263 ASP B O 1
ATOM 7788 N N . THR B 1 264 ? 29.297 -30.547 0.098 1 57.44 264 THR B N 1
ATOM 7789 C CA . THR B 1 264 ? 29.375 -29.516 1.12 1 57.44 264 THR B CA 1
ATOM 7790 C C . THR B 1 264 ? 30.812 -29.281 1.562 1 57.44 264 THR B C 1
ATOM 7792 O O . THR B 1 264 ? 31.188 -28.188 1.957 1 57.44 264 THR B O 1
ATOM 7795 N N . LYS B 1 265 ? 31.672 -30.375 1.511 1 55.19 265 LYS B N 1
ATOM 7796 C CA . LYS B 1 265 ? 33.062 -30.281 1.994 1 55.19 265 LYS B CA 1
ATOM 7797 C C . LYS B 1 265 ? 33.906 -29.422 1.057 1 55.19 265 LYS B C 1
ATOM 7799 O O . LYS B 1 265 ? 34.906 -28.859 1.473 1 55.19 265 LYS B O 1
ATOM 7804 N N . ASN B 1 266 ? 33.406 -29.219 -0.206 1 60.19 266 ASN B N 1
ATOM 7805 C CA . ASN B 1 266 ? 34.281 -28.516 -1.153 1 60.19 266 ASN B CA 1
ATOM 7806 C C . ASN B 1 266 ? 33.844 -27.062 -1.308 1 60.19 266 ASN B C 1
ATOM 7808 O O . ASN B 1 266 ? 34.281 -26.391 -2.258 1 60.19 266 ASN B O 1
ATOM 7812 N N . ARG B 1 267 ? 33.188 -26.609 -0.242 1 68.69 267 ARG B N 1
ATOM 7813 C CA . ARG B 1 267 ? 32.75 -25.234 -0.385 1 68.69 267 ARG B CA 1
ATOM 7814 C C . ARG B 1 267 ? 33.812 -24.25 0.038 1 68.69 267 ARG B C 1
ATOM 7816 O O . ARG B 1 267 ? 34.531 -24.484 1.013 1 68.69 267 ARG B O 1
ATOM 7823 N N . PRO B 1 268 ? 33.969 -23.219 -0.839 1 74.81 268 PRO B N 1
ATOM 7824 C CA . PRO B 1 268 ? 34.969 -22.219 -0.472 1 74.81 268 PRO B CA 1
ATOM 7825 C C . PRO B 1 268 ? 34.719 -21.625 0.915 1 74.81 268 PRO B C 1
ATOM 7827 O O . PRO B 1 268 ? 33.594 -21.469 1.339 1 74.81 268 PRO B O 1
ATOM 7830 N N . ALA B 1 269 ? 35.812 -21.344 1.664 1 72.69 269 ALA B N 1
ATOM 7831 C CA . ALA B 1 269 ? 35.781 -20.812 3.021 1 72.69 269 ALA B CA 1
ATOM 7832 C C . ALA B 1 269 ? 35.062 -19.469 3.066 1 72.69 269 ALA B C 1
ATOM 7834 O O . ALA B 1 269 ? 34.469 -19.109 4.086 1 72.69 269 ALA B O 1
ATOM 7835 N N . SER B 1 270 ? 35.094 -18.797 1.913 1 75.75 270 SER B N 1
ATOM 7836 C CA . SER B 1 270 ? 34.5 -17.469 1.854 1 75.75 270 SER B CA 1
ATOM 7837 C C . SER B 1 270 ? 32.969 -17.547 1.959 1 75.75 270 SER B C 1
ATOM 7839 O O . SER B 1 270 ? 32.312 -16.547 2.264 1 75.75 270 SER B O 1
ATOM 7841 N N . LEU B 1 271 ? 32.438 -18.75 1.817 1 81.12 271 LEU B N 1
ATOM 7842 C CA . LEU B 1 271 ? 30.984 -18.906 1.819 1 81.12 271 LEU B CA 1
ATOM 7843 C C . LEU B 1 271 ? 30.5 -19.422 3.168 1 81.12 271 LEU B C 1
ATOM 7845 O O . LEU B 1 271 ? 29.297 -19.625 3.363 1 81.12 271 LEU B O 1
ATOM 7849 N N . LYS B 1 272 ? 31.344 -19.578 4.074 1 78.62 272 LYS B N 1
ATOM 7850 C CA . LYS B 1 272 ? 31 -20.219 5.344 1 78.62 272 LYS B CA 1
ATOM 7851 C C . LYS B 1 272 ? 29.875 -19.469 6.051 1 78.62 272 LYS B C 1
ATOM 7853 O O . LYS B 1 272 ? 28.891 -20.078 6.473 1 78.62 272 LYS B O 1
ATOM 7858 N N . ASN B 1 273 ? 29.938 -18.188 6.082 1 81 273 ASN B N 1
ATOM 7859 C CA . ASN B 1 273 ? 28.922 -17.406 6.789 1 81 273 ASN B CA 1
ATOM 7860 C C . ASN B 1 273 ? 27.656 -17.266 5.965 1 81 273 ASN B C 1
ATOM 7862 O O . ASN B 1 273 ? 26.594 -16.953 6.508 1 81 273 ASN B O 1
ATOM 7866 N N . TRP B 1 274 ? 27.719 -17.547 4.668 1 87 274 TRP B N 1
ATOM 7867 C CA . TRP B 1 274 ? 26.594 -17.359 3.756 1 87 274 TRP B CA 1
ATOM 7868 C C . TRP B 1 274 ? 25.75 -18.625 3.664 1 87 274 TRP B C 1
ATOM 7870 O O . TRP B 1 274 ? 24.594 -18.578 3.252 1 87 274 TRP B O 1
ATOM 7880 N N . THR B 1 275 ? 26.312 -19.844 3.986 1 78.25 275 THR B N 1
ATOM 7881 C CA . THR B 1 275 ? 25.609 -21.109 3.789 1 78.25 275 THR B CA 1
ATOM 7882 C C . THR B 1 275 ? 25.5 -21.875 5.102 1 78.25 275 THR B C 1
ATOM 7884 O O . THR B 1 275 ? 25.125 -23.047 5.113 1 78.25 275 THR B O 1
ATOM 7887 N N . LYS B 1 276 ? 25.672 -21.219 6.242 1 63.31 276 LYS B N 1
ATOM 7888 C CA . LYS B 1 276 ? 25.625 -21.953 7.512 1 63.31 276 LYS B CA 1
ATOM 7889 C C . LYS B 1 276 ? 24.219 -22.469 7.785 1 63.31 276 LYS B C 1
ATOM 7891 O O . LYS B 1 276 ? 23.219 -21.766 7.539 1 63.31 276 LYS B O 1
ATOM 7896 N N . ASP B 1 277 ? 24 -23.766 8.227 1 60.34 277 ASP B N 1
ATOM 7897 C CA . ASP B 1 277 ? 22.844 -24.438 8.805 1 60.34 277 ASP B CA 1
ATOM 7898 C C . ASP B 1 277 ? 21.828 -24.812 7.719 1 60.34 277 ASP B C 1
ATOM 7900 O O . ASP B 1 277 ? 20.641 -24.531 7.855 1 60.34 277 ASP B O 1
ATOM 7904 N N . THR B 1 278 ? 22.266 -25.375 6.645 1 58.38 278 THR B N 1
ATOM 7905 C CA . THR B 1 278 ? 21.438 -25.594 5.453 1 58.38 278 THR B CA 1
ATOM 7906 C C . THR B 1 278 ? 20.516 -26.797 5.641 1 58.38 278 THR B C 1
ATOM 7908 O O . THR B 1 278 ? 19.438 -26.844 5.051 1 58.38 278 THR B O 1
ATOM 7911 N N . THR B 1 279 ? 20.953 -27.766 6.477 1 60.53 279 THR B N 1
ATOM 7912 C CA . THR B 1 279 ? 20.062 -28.938 6.547 1 60.53 279 THR B CA 1
ATOM 7913 C C . THR B 1 279 ? 19.359 -28.984 7.898 1 60.53 279 THR B C 1
ATOM 7915 O O . THR B 1 279 ? 20 -28.859 8.945 1 60.53 279 THR B O 1
ATOM 7918 N N . TYR B 1 280 ? 17.953 -28.672 7.863 1 69.12 280 TYR B N 1
ATOM 7919 C CA . TYR B 1 280 ? 17.125 -28.703 9.07 1 69.12 280 TYR B CA 1
ATOM 7920 C C . TYR B 1 280 ? 16.484 -30.078 9.242 1 69.12 280 TYR B C 1
ATOM 7922 O O . TYR B 1 280 ? 15.25 -30.188 9.258 1 69.12 280 TYR B O 1
ATOM 7930 N N . ALA B 1 281 ? 17.328 -31.109 9.391 1 67.31 281 ALA B N 1
ATOM 7931 C CA . ALA B 1 281 ? 16.844 -32.469 9.391 1 67.31 281 ALA B CA 1
ATOM 7932 C C . ALA B 1 281 ? 15.883 -32.719 10.555 1 67.31 281 ALA B C 1
ATOM 7934 O O . ALA B 1 281 ? 15.047 -33.625 10.508 1 67.31 281 ALA B O 1
ATOM 7935 N N . THR B 1 282 ? 15.93 -31.859 11.5 1 75.5 282 THR B N 1
ATOM 7936 C CA . THR B 1 282 ? 15.102 -32.062 12.68 1 75.5 282 THR B CA 1
ATOM 7937 C C . THR B 1 282 ? 13.719 -31.453 12.484 1 75.5 282 THR B C 1
ATOM 7939 O O . THR B 1 282 ? 12.789 -31.75 13.234 1 75.5 282 THR B O 1
ATOM 7942 N N . LEU B 1 283 ? 13.609 -30.75 11.43 1 81.69 283 LEU B N 1
ATOM 7943 C CA . LEU B 1 283 ? 12.336 -30.078 11.195 1 81.69 283 LEU B CA 1
ATOM 7944 C C . LEU B 1 283 ? 11.414 -30.938 10.344 1 81.69 283 LEU B C 1
ATOM 7946 O O . LEU B 1 283 ? 11.883 -31.734 9.531 1 81.69 283 LEU B O 1
ATOM 7950 N N . PRO B 1 284 ? 10.109 -30.828 10.68 1 83.62 284 PRO B N 1
ATOM 7951 C CA . PRO B 1 284 ? 9.164 -31.484 9.773 1 83.62 284 PRO B CA 1
ATOM 7952 C C . PRO B 1 284 ? 9.406 -31.141 8.312 1 83.62 284 PRO B C 1
ATOM 7954 O O . PRO B 1 284 ? 9.938 -30.062 8.016 1 83.62 284 PRO B O 1
ATOM 7957 N N . LEU B 1 285 ? 9.039 -31.984 7.438 1 84.56 285 LEU B N 1
ATOM 7958 C CA . LEU B 1 285 ? 9.383 -31.953 6.023 1 84.56 285 LEU B CA 1
ATOM 7959 C C . LEU B 1 285 ? 8.977 -30.625 5.398 1 84.56 285 LEU B C 1
ATOM 7961 O O . LEU B 1 285 ? 9.781 -29.984 4.715 1 84.56 285 LEU B O 1
ATOM 7965 N N . TYR B 1 286 ? 7.777 -30.188 5.605 1 88.88 286 TYR B N 1
ATOM 7966 C CA . TYR B 1 286 ? 7.281 -28.984 4.949 1 88.88 286 TYR B CA 1
ATOM 7967 C C . TYR B 1 286 ? 7.934 -27.734 5.531 1 88.88 286 TYR B C 1
ATOM 7969 O O . TYR B 1 286 ? 7.988 -26.688 4.879 1 88.88 286 TYR B O 1
ATOM 7977 N N . LEU B 1 287 ? 8.438 -27.844 6.707 1 87.94 287 LEU B N 1
ATOM 7978 C CA . LEU B 1 287 ? 9.188 -26.734 7.285 1 87.94 287 LEU B CA 1
ATOM 7979 C C . LEU B 1 287 ? 10.602 -26.672 6.707 1 87.94 287 LEU B C 1
ATOM 7981 O O . LEU B 1 287 ? 11.18 -25.594 6.582 1 87.94 287 LEU B O 1
ATOM 7985 N N . GLN B 1 288 ? 11.094 -27.859 6.426 1 85.69 288 GLN B N 1
ATOM 7986 C CA . GLN B 1 288 ? 12.383 -27.875 5.742 1 85.69 288 GLN B CA 1
ATOM 7987 C C . GLN B 1 288 ? 12.297 -27.156 4.395 1 85.69 288 GLN B C 1
ATOM 7989 O O . GLN B 1 288 ? 13.172 -26.359 4.055 1 85.69 288 GLN B O 1
ATOM 7994 N N . ALA B 1 289 ? 11.211 -27.469 3.701 1 87.94 289 ALA B N 1
ATOM 7995 C CA . ALA B 1 289 ? 10.984 -26.797 2.416 1 87.94 289 ALA B CA 1
ATOM 7996 C C . ALA B 1 289 ? 10.852 -25.297 2.59 1 87.94 289 ALA B C 1
ATOM 7998 O O . ALA B 1 289 ? 11.344 -24.516 1.77 1 87.94 289 ALA B O 1
ATOM 7999 N N . GLN B 1 290 ? 10.258 -24.875 3.65 1 90.25 290 GLN B N 1
ATOM 8000 C CA . GLN B 1 290 ? 10.055 -23.453 3.939 1 90.25 290 GLN B CA 1
ATOM 8001 C C . GLN B 1 290 ? 11.391 -22.75 4.188 1 90.25 290 GLN B C 1
ATOM 8003 O O . GLN B 1 290 ? 11.578 -21.609 3.781 1 90.25 290 GLN B O 1
ATOM 8008 N N . ARG B 1 291 ? 12.258 -23.453 4.891 1 88.56 291 ARG B N 1
ATOM 8009 C CA . ARG B 1 291 ? 13.562 -22.875 5.203 1 88.56 291 ARG B CA 1
ATOM 8010 C C . ARG B 1 291 ? 14.398 -22.688 3.941 1 88.56 291 ARG B C 1
ATOM 8012 O O . ARG B 1 291 ? 15.133 -21.703 3.82 1 88.56 291 ARG B O 1
ATOM 8019 N N . ILE B 1 292 ? 14.281 -23.609 3.066 1 88 292 ILE B N 1
ATOM 8020 C CA . ILE B 1 292 ? 14.984 -23.484 1.793 1 88 292 ILE B CA 1
ATOM 8021 C C . ILE B 1 292 ? 14.445 -22.281 1.016 1 88 292 ILE B C 1
ATOM 8023 O O . ILE B 1 292 ? 15.211 -21.5 0.453 1 88 292 ILE B O 1
ATOM 8027 N N . GLN B 1 293 ? 13.156 -22.188 0.964 1 91.62 293 GLN B N 1
ATOM 8028 C CA . GLN B 1 293 ? 12.523 -21.062 0.288 1 91.62 293 GLN B CA 1
ATOM 8029 C C . GLN B 1 293 ? 12.953 -19.734 0.911 1 91.62 293 GLN B C 1
ATOM 8031 O O . GLN B 1 293 ? 13.219 -18.766 0.197 1 91.62 293 GLN B O 1
ATOM 8036 N N . TYR B 1 294 ? 13.016 -19.656 2.145 1 92.69 294 TYR B N 1
ATOM 8037 C CA . TYR B 1 294 ? 13.43 -18.422 2.83 1 92.69 294 TYR B CA 1
ATOM 8038 C C . TYR B 1 294 ? 14.859 -18.047 2.451 1 92.69 294 TYR B C 1
ATOM 8040 O O . TYR B 1 294 ? 15.148 -16.875 2.211 1 92.69 294 TYR B O 1
ATOM 8048 N N . LYS B 1 295 ? 15.711 -19.031 2.527 1 92.31 295 LYS B N 1
ATOM 8049 C CA . LYS B 1 295 ? 17.109 -18.75 2.182 1 92.31 295 LYS B CA 1
ATOM 8050 C C . LYS B 1 295 ? 17.219 -18.188 0.768 1 92.31 295 LYS B C 1
ATOM 8052 O O . LYS B 1 295 ? 17.969 -17.25 0.528 1 92.31 295 LYS B O 1
ATOM 8057 N N . CYS B 1 296 ? 16.469 -18.766 -0.158 1 93.69 296 CYS B N 1
ATOM 8058 C CA . CYS B 1 296 ? 16.469 -18.25 -1.523 1 93.69 296 CYS B CA 1
ATOM 8059 C C . CYS B 1 296 ? 15.906 -16.844 -1.568 1 93.69 296 CYS B C 1
ATOM 8061 O O . CYS B 1 296 ? 16.422 -15.984 -2.287 1 93.69 296 CYS B O 1
ATOM 8063 N N . ASP B 1 297 ? 14.906 -16.625 -0.822 1 95.25 297 ASP B N 1
ATOM 8064 C CA . ASP B 1 297 ? 14.305 -15.305 -0.754 1 95.25 297 ASP B CA 1
ATOM 8065 C C . ASP B 1 297 ? 15.281 -14.281 -0.18 1 95.25 297 ASP B C 1
ATOM 8067 O O . ASP B 1 297 ? 15.453 -13.195 -0.738 1 95.25 297 ASP B O 1
ATOM 8071 N N . ALA B 1 298 ? 15.906 -14.648 0.916 1 95.69 298 ALA B N 1
ATOM 8072 C CA . ALA B 1 298 ? 16.859 -13.766 1.585 1 95.69 298 ALA B CA 1
ATOM 8073 C C . ALA B 1 298 ? 18.047 -13.453 0.68 1 95.69 298 ALA B C 1
ATOM 8075 O O . ALA B 1 298 ? 18.422 -12.289 0.519 1 95.69 298 ALA B O 1
ATOM 8076 N N . LEU B 1 299 ? 18.594 -14.445 0.093 1 96.56 299 LEU B N 1
ATOM 8077 C CA . LEU B 1 299 ? 19.766 -14.266 -0.769 1 96.56 299 LEU B CA 1
ATOM 8078 C C . LEU B 1 299 ? 19.391 -13.477 -2.018 1 96.56 299 LEU B C 1
ATOM 8080 O O . LEU B 1 299 ? 20.172 -12.648 -2.49 1 96.56 299 LEU B O 1
ATOM 8084 N N . SER B 1 300 ? 18.234 -13.773 -2.574 1 98.06 300 SER B N 1
ATOM 8085 C CA . SER B 1 300 ? 17.766 -13 -3.721 1 98.06 300 SER B CA 1
ATOM 8086 C C . SER B 1 300 ? 17.578 -11.531 -3.355 1 98.06 300 SER B C 1
ATOM 8088 O O . SER B 1 300 ? 17.906 -10.641 -4.137 1 98.06 300 SER B O 1
ATOM 8090 N N . SER B 1 301 ? 17 -11.305 -2.158 1 97.94 301 SER B N 1
ATOM 8091 C CA . SER B 1 301 ? 16.812 -9.93 -1.691 1 97.94 301 SER B CA 1
ATOM 8092 C C . SER B 1 301 ? 18.156 -9.203 -1.563 1 97.94 301 SER B C 1
ATOM 8094 O O . SER B 1 301 ? 18.266 -8.031 -1.927 1 97.94 301 SER B O 1
ATOM 8096 N N . ILE B 1 302 ? 19.141 -9.914 -1.083 1 97.75 302 ILE B N 1
ATOM 8097 C CA . ILE B 1 302 ? 20.484 -9.359 -0.975 1 97.75 302 ILE B CA 1
ATOM 8098 C C . ILE B 1 302 ? 21.016 -9.023 -2.365 1 97.75 302 ILE B C 1
ATOM 8100 O O . ILE B 1 302 ? 21.547 -7.938 -2.588 1 97.75 302 ILE B O 1
ATOM 8104 N N . LEU B 1 303 ? 20.844 -9.922 -3.258 1 98.31 303 LEU B N 1
ATOM 8105 C CA . LEU B 1 303 ? 21.344 -9.734 -4.613 1 98.31 303 LEU B CA 1
ATOM 8106 C C . LEU B 1 303 ? 20.656 -8.555 -5.293 1 98.31 303 LEU B C 1
ATOM 8108 O O . LEU B 1 303 ? 21.297 -7.766 -5.988 1 98.31 303 LEU B O 1
ATOM 8112 N N . VAL B 1 304 ? 19.359 -8.414 -5.094 1 98.44 304 VAL B N 1
ATOM 8113 C CA . VAL B 1 304 ? 18.594 -7.301 -5.656 1 98.44 304 VAL B CA 1
ATOM 8114 C C . VAL B 1 304 ? 19.172 -5.977 -5.164 1 98.44 304 VAL B C 1
ATOM 8116 O O . VAL B 1 304 ? 19.391 -5.055 -5.953 1 98.44 304 VAL B O 1
ATOM 8119 N N . GLU B 1 305 ? 19.469 -5.902 -3.875 1 98.19 305 GLU B N 1
ATOM 8120 C CA . GLU B 1 305 ? 19.984 -4.66 -3.297 1 98.19 305 GLU B CA 1
ATOM 8121 C C . GLU B 1 305 ? 21.422 -4.402 -3.723 1 98.19 305 GLU B C 1
ATOM 8123 O O . GLU B 1 305 ? 21.828 -3.25 -3.883 1 98.19 305 GLU B O 1
ATOM 8128 N N . LEU B 1 306 ? 22.203 -5.469 -3.926 1 98.12 306 LEU B N 1
ATOM 8129 C CA . LEU B 1 306 ? 23.547 -5.312 -4.477 1 98.12 306 LEU B CA 1
ATOM 8130 C C . LEU B 1 306 ? 23.5 -4.727 -5.883 1 98.12 306 LEU B C 1
ATOM 8132 O O . LEU B 1 306 ? 24.266 -3.814 -6.211 1 98.12 306 LEU B O 1
ATOM 8136 N N . LEU B 1 307 ? 22.562 -5.199 -6.652 1 97.5 307 LEU B N 1
ATOM 8137 C CA . LEU B 1 307 ? 22.406 -4.719 -8.023 1 97.5 307 LEU B CA 1
ATOM 8138 C C . LEU B 1 307 ? 21.859 -3.291 -8.039 1 97.5 307 LEU B C 1
ATOM 8140 O O . LEU B 1 307 ? 22.188 -2.51 -8.93 1 97.5 307 LEU B O 1
ATOM 8144 N N . ALA B 1 308 ? 21.109 -2.957 -7.07 1 95.12 308 ALA B N 1
ATOM 8145 C CA . ALA B 1 308 ? 20.469 -1.649 -7.02 1 95.12 308 ALA B CA 1
ATOM 8146 C C . ALA B 1 308 ? 21.422 -0.578 -6.516 1 95.12 308 ALA B C 1
ATOM 8148 O O . ALA B 1 308 ? 21.109 0.612 -6.527 1 95.12 308 ALA B O 1
ATOM 8149 N N . ASN B 1 309 ? 22.594 -0.955 -6.117 1 95.06 309 ASN B N 1
ATOM 8150 C CA . ASN B 1 309 ? 23.547 0.001 -5.582 1 95.06 309 ASN B CA 1
ATOM 8151 C C . ASN B 1 309 ? 23.906 1.065 -6.617 1 95.06 309 ASN B C 1
ATOM 8153 O O . ASN B 1 309 ? 24.484 0.754 -7.66 1 95.06 309 ASN B O 1
ATOM 8157 N N . VAL B 1 310 ? 23.703 2.297 -6.309 1 89.25 310 VAL B N 1
ATOM 8158 C CA . VAL B 1 310 ? 23.812 3.42 -7.234 1 89.25 310 VAL B CA 1
ATOM 8159 C C . VAL B 1 310 ? 25.297 3.717 -7.496 1 89.25 310 VAL B C 1
ATOM 8161 O O . VAL B 1 310 ? 25.641 4.301 -8.523 1 89.25 310 VAL B O 1
ATOM 8164 N N . SER B 1 311 ? 26.172 3.357 -6.617 1 90.38 311 SER B N 1
ATOM 8165 C CA . SER B 1 311 ? 27.609 3.643 -6.754 1 90.38 311 SER B CA 1
ATOM 8166 C C . SER B 1 311 ? 28.25 2.711 -7.77 1 90.38 311 SER B C 1
ATOM 8168 O O . SER B 1 311 ? 29.422 2.904 -8.141 1 90.38 311 SER B O 1
ATOM 8170 N N . ILE B 1 312 ? 27.484 1.732 -8.234 1 93.88 312 ILE B N 1
ATOM 8171 C CA . ILE B 1 312 ? 28.031 0.748 -9.164 1 93.88 312 ILE B CA 1
ATOM 8172 C C . ILE B 1 312 ? 27.578 1.077 -10.586 1 93.88 312 ILE B C 1
ATOM 8174 O O . ILE B 1 312 ? 26.391 1.327 -10.82 1 93.88 312 ILE B O 1
ATOM 8178 N N . GLY B 1 313 ? 28.578 1.118 -11.461 1 91.56 313 GLY B N 1
ATOM 8179 C CA . GLY B 1 313 ? 28.266 1.467 -12.844 1 91.56 313 GLY B CA 1
ATOM 8180 C C . GLY B 1 313 ? 27.781 0.286 -13.664 1 91.56 313 GLY B C 1
ATOM 8181 O O . GLY B 1 313 ? 27.875 -0.861 -13.219 1 91.56 313 GLY B O 1
ATOM 8182 N N . GLU B 1 314 ? 27.328 0.53 -14.867 1 92.31 314 GLU B N 1
ATOM 8183 C CA . GLU B 1 314 ? 26.781 -0.472 -15.781 1 92.31 314 GLU B CA 1
ATOM 8184 C C . GLU B 1 314 ? 27.859 -1.446 -16.234 1 92.31 314 GLU B C 1
ATOM 8186 O O . GLU B 1 314 ? 27.578 -2.621 -16.484 1 92.31 314 GLU B O 1
ATOM 8191 N N . ILE B 1 315 ? 29.016 -0.987 -16.266 1 92.25 315 ILE B N 1
ATOM 8192 C CA . ILE B 1 315 ? 30.141 -1.811 -16.719 1 92.25 315 ILE B CA 1
ATOM 8193 C C . ILE B 1 315 ? 30.375 -2.951 -15.742 1 92.25 315 ILE B C 1
ATOM 8195 O O . ILE B 1 315 ? 30.719 -4.066 -16.141 1 92.25 315 ILE B O 1
ATOM 8199 N N . ASP B 1 316 ? 30.203 -2.688 -14.508 1 94.94 316 ASP B N 1
ATOM 8200 C CA . ASP B 1 316 ? 30.391 -3.707 -13.477 1 94.94 316 ASP B CA 1
ATOM 8201 C C . ASP B 1 316 ? 29.281 -4.758 -13.539 1 94.94 316 ASP B C 1
ATOM 8203 O O . ASP B 1 316 ? 29.516 -5.941 -13.289 1 94.94 316 ASP B O 1
ATOM 8207 N N . ILE B 1 317 ? 28.141 -4.34 -13.938 1 96.31 317 ILE B N 1
ATOM 8208 C CA . ILE B 1 317 ? 27 -5.25 -14.062 1 96.31 317 ILE B CA 1
ATOM 8209 C C . ILE B 1 317 ? 27.266 -6.258 -15.172 1 96.31 317 ILE B C 1
ATOM 8211 O O . ILE B 1 317 ? 26.953 -7.445 -15.039 1 96.31 317 ILE B O 1
ATOM 8215 N N . VAL B 1 318 ? 27.891 -5.789 -16.219 1 96.06 318 VAL B N 1
ATOM 8216 C CA . VAL B 1 318 ? 28.172 -6.637 -17.375 1 96.06 318 VAL B CA 1
ATOM 8217 C C . VAL B 1 318 ? 29.156 -7.73 -16.969 1 96.06 318 VAL B C 1
ATOM 8219 O O . VAL B 1 318 ? 29.062 -8.875 -17.438 1 96.06 318 VAL B O 1
ATOM 8222 N N . LYS B 1 319 ? 30.031 -7.426 -16.062 1 95.56 319 LYS B N 1
ATOM 8223 C CA . LYS B 1 319 ? 31.047 -8.367 -15.633 1 95.56 319 LYS B CA 1
ATOM 8224 C C . LYS B 1 319 ? 30.438 -9.57 -14.922 1 95.56 319 LYS B C 1
ATOM 8226 O O . LYS B 1 319 ? 30.984 -10.672 -14.945 1 95.56 319 LYS B O 1
ATOM 8231 N N . VAL B 1 320 ? 29.344 -9.359 -14.266 1 96.88 320 VAL B N 1
ATOM 8232 C CA . VAL B 1 320 ? 28.734 -10.438 -13.492 1 96.88 320 VAL B CA 1
ATOM 8233 C C . VAL B 1 320 ? 27.5 -10.969 -14.219 1 96.88 320 VAL B C 1
ATOM 8235 O O . VAL B 1 320 ? 26.75 -11.781 -13.672 1 96.88 320 VAL B O 1
ATOM 8238 N N . ALA B 1 321 ? 27.203 -10.586 -15.383 1 97.5 321 ALA B N 1
ATOM 8239 C CA . ALA B 1 321 ? 25.984 -10.883 -16.109 1 97.5 321 ALA B CA 1
ATOM 8240 C C . ALA B 1 321 ? 25.844 -12.383 -16.375 1 97.5 321 ALA B C 1
ATOM 8242 O O . ALA B 1 321 ? 24.781 -12.969 -16.172 1 97.5 321 ALA B O 1
ATOM 8243 N N . ALA B 1 322 ? 26.938 -13.008 -16.781 1 96.38 322 ALA B N 1
ATOM 8244 C CA . ALA B 1 322 ? 26.906 -14.43 -17.109 1 96.38 322 ALA B CA 1
ATOM 8245 C C . ALA B 1 322 ? 26.531 -15.266 -15.883 1 96.38 322 ALA B C 1
ATOM 8247 O O . ALA B 1 322 ? 25.75 -16.203 -15.977 1 96.38 322 ALA B O 1
ATOM 8248 N N . ASP B 1 323 ? 27.109 -14.898 -14.766 1 96.81 323 ASP B N 1
ATOM 8249 C CA . ASP B 1 323 ? 26.859 -15.617 -13.523 1 96.81 323 ASP B CA 1
ATOM 8250 C C . ASP B 1 323 ? 25.406 -15.453 -13.078 1 96.81 323 ASP B C 1
ATOM 8252 O O . ASP B 1 323 ? 24.766 -16.406 -12.633 1 96.81 323 ASP B O 1
ATOM 8256 N N . ILE B 1 324 ? 24.922 -14.242 -13.195 1 97.94 324 ILE B N 1
ATOM 8257 C CA . ILE B 1 324 ? 23.547 -13.961 -12.797 1 97.94 324 ILE B CA 1
ATOM 8258 C C . ILE B 1 324 ? 22.578 -14.719 -13.703 1 97.94 324 ILE B C 1
ATOM 8260 O O . ILE B 1 324 ? 21.625 -15.336 -13.227 1 97.94 324 ILE B O 1
ATOM 8264 N N . LEU B 1 325 ? 22.828 -14.734 -14.969 1 97.88 325 LEU B N 1
ATOM 8265 C CA . LEU B 1 325 ? 21.969 -15.43 -15.922 1 97.88 325 LEU B CA 1
ATOM 8266 C C . LEU B 1 325 ? 22.016 -16.938 -15.68 1 97.88 325 LEU B C 1
ATOM 8268 O O . LEU B 1 325 ? 21 -17.625 -15.836 1 97.88 325 LEU B O 1
ATOM 8272 N N . ALA B 1 326 ? 23.141 -17.438 -15.266 1 97.25 326 ALA B N 1
ATOM 8273 C CA . ALA B 1 326 ? 23.266 -18.859 -14.977 1 97.25 326 ALA B CA 1
ATOM 8274 C C . ALA B 1 326 ? 22.406 -19.25 -13.781 1 97.25 326 ALA B C 1
ATOM 8276 O O . ALA B 1 326 ? 21.719 -20.281 -13.812 1 97.25 326 ALA B O 1
ATOM 8277 N N . VAL B 1 327 ? 22.453 -18.484 -12.781 1 96.75 327 VAL B N 1
ATOM 8278 C CA . VAL B 1 327 ? 21.656 -18.797 -11.586 1 96.75 327 VAL B CA 1
ATOM 8279 C C . VAL B 1 327 ? 20.172 -18.672 -11.906 1 96.75 327 VAL B C 1
ATOM 8281 O O . VAL B 1 327 ? 19.359 -19.469 -11.43 1 96.75 327 VAL B O 1
ATOM 8284 N N . LEU B 1 328 ? 19.828 -17.656 -12.719 1 97.5 328 LEU B N 1
ATOM 8285 C CA . LEU B 1 328 ? 18.422 -17.484 -13.117 1 97.5 328 LEU B CA 1
ATOM 8286 C C . LEU B 1 328 ? 17.953 -18.672 -13.945 1 97.5 328 LEU B C 1
ATOM 8288 O O . LEU B 1 328 ? 16.844 -19.188 -13.734 1 97.5 328 LEU B O 1
ATOM 8292 N N . ARG B 1 329 ? 18.766 -19.094 -14.828 1 96 329 ARG B N 1
ATOM 8293 C CA . ARG B 1 329 ? 18.438 -20.266 -15.633 1 96 329 ARG B CA 1
ATOM 8294 C C . ARG B 1 329 ? 18.188 -21.484 -14.75 1 96 329 ARG B C 1
ATOM 8296 O O . ARG B 1 329 ? 17.203 -22.203 -14.93 1 96 329 ARG B O 1
ATOM 8303 N N . ARG B 1 330 ? 18.953 -21.641 -13.875 1 93.38 330 ARG B N 1
ATOM 8304 C CA . ARG B 1 330 ? 18.828 -22.781 -12.969 1 93.38 330 ARG B CA 1
ATOM 8305 C C . ARG B 1 330 ? 17.547 -22.688 -12.133 1 93.38 330 ARG B C 1
ATOM 8307 O O . ARG B 1 330 ? 16.828 -23.656 -11.977 1 93.38 330 ARG B O 1
ATOM 8314 N N . ALA B 1 331 ? 17.344 -21.578 -11.586 1 94.5 331 ALA B N 1
ATOM 8315 C CA . ALA B 1 331 ? 16.188 -21.344 -10.727 1 94.5 331 ALA B CA 1
ATOM 8316 C C . ALA B 1 331 ? 14.883 -21.625 -11.477 1 94.5 331 ALA B C 1
ATOM 8318 O O . ALA B 1 331 ? 13.961 -22.234 -10.93 1 94.5 331 ALA B O 1
ATOM 8319 N N . PHE B 1 332 ? 14.805 -21.234 -12.742 1 94.12 332 PHE B N 1
ATOM 8320 C CA . PHE B 1 332 ? 13.562 -21.344 -13.5 1 94.12 332 PHE B CA 1
ATOM 8321 C C . PHE B 1 332 ? 13.461 -22.719 -14.18 1 94.12 332 PHE B C 1
ATOM 8323 O O . PHE B 1 332 ? 12.406 -23.078 -14.703 1 94.12 332 PHE B O 1
ATOM 8330 N N . SER B 1 333 ? 14.555 -23.484 -14.156 1 90.88 333 SER B N 1
ATOM 8331 C CA . SER B 1 333 ? 14.547 -24.797 -14.773 1 90.88 333 SER B CA 1
ATOM 8332 C C . SER B 1 333 ? 14.07 -25.875 -13.797 1 90.88 333 SER B C 1
ATOM 8334 O O . SER B 1 333 ? 13.789 -27 -14.195 1 90.88 333 SER B O 1
ATOM 8336 N N . ILE B 1 334 ? 13.945 -25.516 -12.57 1 87.88 334 ILE B N 1
ATOM 8337 C CA . ILE B 1 334 ? 13.508 -26.5 -11.57 1 87.88 334 ILE B CA 1
ATOM 8338 C C . ILE B 1 334 ? 12.055 -26.891 -11.828 1 87.88 334 ILE B C 1
ATOM 8340 O O . ILE B 1 334 ? 11.188 -26.016 -11.945 1 87.88 334 ILE B O 1
ATOM 8344 N N . ARG B 1 335 ? 11.852 -28.125 -12.031 1 82.38 335 ARG B N 1
ATOM 8345 C CA . ARG B 1 335 ? 10.516 -28.672 -12.25 1 82.38 335 ARG B CA 1
ATOM 8346 C C . ARG B 1 335 ? 10.25 -29.828 -11.297 1 82.38 335 ARG B C 1
ATOM 8348 O O . ARG B 1 335 ? 11.18 -30.516 -10.852 1 82.38 335 ARG B O 1
ATOM 8355 N N . ALA B 1 336 ? 9.031 -29.922 -10.93 1 75.19 336 ALA B N 1
ATOM 8356 C CA . ALA B 1 336 ? 8.672 -31.016 -10.031 1 75.19 336 ALA B CA 1
ATOM 8357 C C . ALA B 1 336 ? 8.711 -32.344 -10.758 1 75.19 336 ALA B C 1
ATOM 8359 O O . ALA B 1 336 ? 8.797 -33.406 -10.125 1 75.19 336 ALA B O 1
ATOM 8360 N N . ASP B 1 337 ? 8.727 -32.469 -12.117 1 66.75 337 ASP B N 1
ATOM 8361 C CA . ASP B 1 337 ? 8.734 -33.719 -12.867 1 66.75 337 ASP B CA 1
ATOM 8362 C C . ASP B 1 337 ? 10.148 -34.281 -12.969 1 66.75 337 ASP B C 1
ATOM 8364 O O . ASP B 1 337 ? 10.328 -35.5 -13.117 1 66.75 337 ASP B O 1
ATOM 8368 N N . THR B 1 338 ? 11.055 -33.375 -13.086 1 55.88 338 THR B N 1
ATOM 8369 C CA . THR B 1 338 ? 12.422 -33.781 -13.414 1 55.88 338 THR B CA 1
ATOM 8370 C C . THR B 1 338 ? 13.141 -34.312 -12.172 1 55.88 338 THR B C 1
ATOM 8372 O O . THR B 1 338 ? 14.234 -34.875 -12.273 1 55.88 338 THR B O 1
ATOM 8375 N N . VAL B 1 339 ? 12.633 -33.875 -11.055 1 50.97 339 VAL B N 1
ATOM 8376 C CA . VAL B 1 339 ? 13.336 -34.344 -9.875 1 50.97 339 VAL B CA 1
ATOM 8377 C C . VAL B 1 339 ? 13.047 -35.844 -9.656 1 50.97 339 VAL B C 1
ATOM 8379 O O . VAL B 1 339 ? 11.977 -36.312 -10.008 1 50.97 339 VAL B O 1
ATOM 8382 N N . GLY B 1 340 ? 13.922 -36.625 -9.672 1 49.34 340 GLY B N 1
ATOM 8383 C CA . GLY B 1 340 ? 13.844 -38.062 -9.531 1 49.34 340 GLY B CA 1
ATOM 8384 C C . GLY B 1 340 ? 12.586 -38.531 -8.828 1 49.34 340 GLY B C 1
ATOM 8385 O O . GLY B 1 340 ? 11.898 -37.75 -8.18 1 49.34 340 GLY B O 1
ATOM 8386 N N . LYS B 1 341 ? 11.953 -39.594 -9.359 1 48.69 341 LYS B N 1
ATOM 8387 C CA . LYS B 1 341 ? 10.844 -40.406 -8.859 1 48.69 341 LYS B CA 1
ATOM 8388 C C . LYS B 1 341 ? 10.859 -40.469 -7.332 1 48.69 341 LYS B C 1
ATOM 8390 O O . LYS B 1 341 ? 10.25 -41.375 -6.738 1 48.69 341 LYS B O 1
ATOM 8395 N N . GLN B 1 342 ? 11.672 -39.656 -6.688 1 49.56 342 GLN B N 1
ATOM 8396 C CA . GLN B 1 342 ? 11.891 -39.938 -5.273 1 49.56 342 GLN B CA 1
ATOM 8397 C C . GLN B 1 342 ? 10.688 -39.531 -4.434 1 49.56 342 GLN B C 1
ATOM 8399 O O . GLN B 1 342 ? 10.328 -38.344 -4.383 1 49.56 342 GLN B O 1
ATOM 8404 N N . SER B 1 343 ? 9.734 -40.344 -4.336 1 51.22 343 SER B N 1
ATOM 8405 C CA . SER B 1 343 ? 8.555 -40.312 -3.471 1 51.22 343 SER B CA 1
ATOM 8406 C C . SER B 1 343 ? 8.938 -40 -2.027 1 51.22 343 SER B C 1
ATOM 8408 O O . SER B 1 343 ? 8.078 -39.688 -1.207 1 51.22 343 SER B O 1
ATOM 8410 N N . ALA B 1 344 ? 10.203 -40.375 -1.599 1 52.31 344 ALA B N 1
ATOM 8411 C CA . ALA B 1 344 ? 10.484 -40.312 -0.169 1 52.31 344 ALA B CA 1
ATOM 8412 C C . ALA B 1 344 ? 11.633 -39.312 0.107 1 52.31 344 ALA B C 1
ATOM 8414 O O . ALA B 1 344 ? 12.383 -38.969 -0.802 1 52.31 344 ALA B O 1
ATOM 8415 N N . ILE B 1 345 ? 11.586 -38.594 1.214 1 53.19 345 ILE B N 1
ATOM 8416 C CA . ILE B 1 345 ? 12.648 -37.75 1.764 1 53.19 345 ILE B CA 1
ATOM 8417 C C . ILE B 1 345 ? 13.969 -38.5 1.719 1 53.19 345 ILE B C 1
ATOM 8419 O O . ILE B 1 345 ? 14.031 -39.688 2.084 1 53.19 345 ILE B O 1
ATOM 8423 N N . SER B 1 346 ? 14.867 -38.062 0.923 1 54.22 346 SER B N 1
ATOM 8424 C CA . SER B 1 346 ? 16.172 -38.719 1.016 1 54.22 346 SER B CA 1
ATOM 8425 C C . SER B 1 346 ? 16.594 -38.906 2.469 1 54.22 346 SER B C 1
ATOM 8427 O O . SER B 1 346 ? 16.203 -38.125 3.336 1 54.22 346 SER B O 1
ATOM 8429 N N . GLU B 1 347 ? 17.047 -40.062 2.896 1 52.38 347 GLU B N 1
ATOM 8430 C CA . GLU B 1 347 ? 17.5 -40.375 4.246 1 52.38 347 GLU B CA 1
ATOM 8431 C C . GLU B 1 347 ? 18.297 -39.25 4.855 1 52.38 347 GLU B C 1
ATOM 8433 O O . GLU B 1 347 ? 18.266 -39.031 6.07 1 52.38 347 GLU B O 1
ATOM 8438 N N . ASP B 1 348 ? 18.938 -38.5 3.934 1 53.12 348 ASP B N 1
ATOM 8439 C CA . ASP B 1 348 ? 19.812 -37.438 4.445 1 53.12 348 ASP B CA 1
ATOM 8440 C C . ASP B 1 348 ? 19.047 -36.125 4.59 1 53.12 348 ASP B C 1
ATOM 8442 O O . ASP B 1 348 ? 19.609 -35.125 5.066 1 53.12 348 ASP B O 1
ATOM 8446 N N . GLY B 1 349 ? 17.891 -36.094 4.375 1 57.69 349 GLY B N 1
ATOM 8447 C CA . GLY B 1 349 ? 17 -34.969 4.555 1 57.69 349 GLY B CA 1
ATOM 8448 C C . GLY B 1 349 ? 17.266 -33.844 3.566 1 57.69 349 GLY B C 1
ATOM 8449 O O . GLY B 1 349 ? 16.75 -32.75 3.717 1 57.69 349 GLY B O 1
ATOM 8450 N N . ARG B 1 350 ? 18.109 -34.219 2.65 1 61.34 350 ARG B N 1
ATOM 8451 C CA . ARG B 1 350 ? 18.609 -33.125 1.805 1 61.34 350 ARG B CA 1
ATOM 8452 C C . ARG B 1 350 ? 17.812 -33.031 0.508 1 61.34 350 ARG B C 1
ATOM 8454 O O . ARG B 1 350 ? 17.984 -32.094 -0.271 1 61.34 350 ARG B O 1
ATOM 8461 N N . GLN B 1 351 ? 17.016 -34 0.272 1 69.81 351 GLN B N 1
ATOM 8462 C CA . GLN B 1 351 ? 16.219 -33.938 -0.949 1 69.81 351 GLN B CA 1
ATOM 8463 C C . GLN B 1 351 ? 14.719 -33.875 -0.629 1 69.81 351 GLN B C 1
ATOM 8465 O O . GLN B 1 351 ? 14.227 -34.656 0.18 1 69.81 351 GLN B O 1
ATOM 8470 N N . LEU B 1 352 ? 14.156 -32.906 -1.223 1 78 352 LEU B N 1
ATOM 8471 C CA . LEU B 1 352 ? 12.711 -32.812 -1.033 1 78 352 LEU B CA 1
ATOM 8472 C C . LEU B 1 352 ? 11.961 -33.719 -1.977 1 78 352 LEU B C 1
ATOM 8474 O O . LEU B 1 352 ? 12.352 -33.906 -3.133 1 78 352 LEU B O 1
ATOM 8478 N N . PRO B 1 353 ? 10.984 -34.375 -1.434 1 81.75 353 PRO B N 1
ATOM 8479 C CA . PRO B 1 353 ? 10.117 -35.156 -2.342 1 81.75 353 PRO B CA 1
ATOM 8480 C C . PRO B 1 353 ? 9.523 -34.281 -3.451 1 81.75 353 PRO B C 1
ATOM 8482 O O . PRO B 1 353 ? 9.312 -33.062 -3.256 1 81.75 353 PRO B O 1
ATOM 8485 N N . VAL B 1 354 ? 9.188 -34.906 -4.562 1 82.88 354 VAL B N 1
ATOM 8486 C CA . VAL B 1 354 ? 8.695 -34.219 -5.75 1 82.88 354 VAL B CA 1
ATOM 8487 C C . VAL B 1 354 ? 7.383 -33.5 -5.426 1 82.88 354 VAL B C 1
ATOM 8489 O O . VAL B 1 354 ? 7.141 -32.406 -5.906 1 82.88 354 VAL B O 1
ATOM 8492 N N . SER B 1 355 ? 6.609 -34.156 -4.637 1 85.75 355 SER B N 1
ATOM 8493 C CA . SER B 1 355 ? 5.32 -33.562 -4.289 1 85.75 355 SER B CA 1
ATOM 8494 C C . SER B 1 355 ? 5.492 -32.281 -3.48 1 85.75 355 SER B C 1
ATOM 8496 O O . SER B 1 355 ? 4.77 -31.312 -3.689 1 85.75 355 SER B O 1
ATOM 8498 N N . VAL B 1 356 ? 6.512 -32.281 -2.652 1 87.19 356 VAL B N 1
ATOM 8499 C CA . VAL B 1 356 ? 6.77 -31.109 -1.811 1 87.19 356 VAL B CA 1
ATOM 8500 C C . VAL B 1 356 ? 7.363 -29.984 -2.654 1 87.19 356 VAL B C 1
ATOM 8502 O O . VAL B 1 356 ? 7.012 -28.812 -2.475 1 87.19 356 VAL B O 1
ATOM 8505 N N . LEU B 1 357 ? 8.164 -30.375 -3.572 1 88.44 357 LEU B N 1
ATOM 8506 C CA . LEU B 1 357 ? 8.75 -29.391 -4.477 1 88.44 357 LEU B CA 1
ATOM 8507 C C . LEU B 1 357 ? 7.668 -28.75 -5.336 1 88.44 357 LEU B C 1
ATOM 8509 O O . LEU B 1 357 ? 7.699 -27.531 -5.562 1 88.44 357 LEU B O 1
ATOM 8513 N N . TYR B 1 358 ? 6.703 -29.594 -5.785 1 88.94 358 TYR B N 1
ATOM 8514 C CA . TYR B 1 358 ? 5.59 -29.062 -6.566 1 88.94 358 TYR B CA 1
ATOM 8515 C C . TYR B 1 358 ? 4.871 -27.953 -5.816 1 88.94 358 TYR B C 1
ATOM 8517 O O . TYR B 1 358 ? 4.57 -26.906 -6.387 1 88.94 358 TYR B O 1
ATOM 8525 N N . GLY B 1 359 ? 4.684 -28.109 -4.551 1 89.06 359 GLY B N 1
ATOM 8526 C CA . GLY B 1 359 ? 4.004 -27.125 -3.73 1 89.06 359 GLY B CA 1
ATOM 8527 C C . GLY B 1 359 ? 4.828 -25.875 -3.49 1 89.06 359 GLY B C 1
ATOM 8528 O O . GLY B 1 359 ? 4.281 -24.781 -3.324 1 89.06 359 GLY B O 1
ATOM 8529 N N . LEU B 1 360 ? 6.113 -25.984 -3.547 1 90.62 360 LEU B N 1
ATOM 8530 C CA . LEU B 1 360 ? 7.027 -24.922 -3.156 1 90.62 360 LEU B CA 1
ATOM 8531 C C . LEU B 1 360 ? 7.379 -24.047 -4.352 1 90.62 360 LEU B C 1
ATOM 8533 O O . LEU B 1 360 ? 7.855 -22.922 -4.184 1 90.62 360 LEU B O 1
ATOM 8537 N N . LEU B 1 361 ? 7.125 -24.469 -5.5 1 89.56 361 LEU B N 1
ATOM 8538 C CA . LEU B 1 361 ? 7.68 -23.906 -6.727 1 89.56 361 LEU B CA 1
ATOM 8539 C C . LEU B 1 361 ? 7.25 -22.453 -6.898 1 89.56 361 LEU B C 1
ATOM 8541 O O . LEU B 1 361 ? 8.078 -21.594 -7.207 1 89.56 361 LEU B O 1
ATOM 8545 N N . PRO B 1 362 ? 5.996 -22.125 -6.668 1 88.94 362 PRO B N 1
ATOM 8546 C CA . PRO B 1 362 ? 5.621 -20.719 -6.871 1 88.94 362 PRO B CA 1
ATOM 8547 C C . PRO B 1 362 ? 6.387 -19.766 -5.957 1 88.94 362 PRO B C 1
ATOM 8549 O O . PRO B 1 362 ? 6.844 -18.719 -6.406 1 88.94 362 PRO B O 1
ATOM 8552 N N . GLN B 1 363 ? 6.602 -20.141 -4.797 1 90.75 363 GLN B N 1
ATOM 8553 C CA . GLN B 1 363 ? 7.289 -19.297 -3.822 1 90.75 363 GLN B CA 1
ATOM 8554 C C . GLN B 1 363 ? 8.781 -19.219 -4.125 1 90.75 363 GLN B C 1
ATOM 8556 O O . GLN B 1 363 ? 9.438 -18.234 -3.779 1 90.75 363 GLN B O 1
ATOM 8561 N N . LEU B 1 364 ? 9.266 -20.25 -4.746 1 91.94 364 LEU B N 1
ATOM 8562 C CA . LEU B 1 364 ? 10.695 -20.328 -5.047 1 91.94 364 LEU B CA 1
ATOM 8563 C C . LEU B 1 364 ? 11.055 -19.453 -6.234 1 91.94 364 LEU B C 1
ATOM 8565 O O . LEU B 1 364 ? 12.156 -18.891 -6.293 1 91.94 364 LEU B O 1
ATOM 8569 N N . GLN B 1 365 ? 10.125 -19.266 -7.113 1 93.25 365 GLN B N 1
ATOM 8570 C CA . GLN B 1 365 ? 10.422 -18.609 -8.375 1 93.25 365 GLN B CA 1
ATOM 8571 C C . GLN B 1 365 ? 10.352 -17.094 -8.234 1 93.25 365 GLN B C 1
ATOM 8573 O O . GLN B 1 365 ? 11.117 -16.359 -8.875 1 93.25 365 GLN B O 1
ATOM 8578 N N . ILE B 1 366 ? 9.469 -16.5 -7.422 1 95.56 366 ILE B N 1
ATOM 8579 C CA . ILE B 1 366 ? 9.125 -15.078 -7.336 1 95.56 366 ILE B CA 1
ATOM 8580 C C . ILE B 1 366 ? 10.375 -14.266 -6.992 1 95.56 366 ILE B C 1
ATOM 8582 O O . ILE B 1 366 ? 10.664 -13.266 -7.648 1 95.56 366 ILE B O 1
ATOM 8586 N N . PRO B 1 367 ? 11.188 -14.688 -6.051 1 96.44 367 PRO B N 1
ATOM 8587 C CA . PRO B 1 367 ? 12.375 -13.898 -5.723 1 96.44 367 PRO B CA 1
ATOM 8588 C C . PRO B 1 367 ? 13.336 -13.758 -6.902 1 96.44 367 PRO B C 1
ATOM 8590 O O . PRO B 1 367 ? 13.953 -12.703 -7.074 1 96.44 367 PRO B O 1
ATOM 8593 N N . PHE B 1 368 ? 13.438 -14.789 -7.723 1 97.5 368 PHE B N 1
ATOM 8594 C CA . PHE B 1 368 ? 14.367 -14.766 -8.844 1 97.5 368 PHE B CA 1
ATOM 8595 C C . PHE B 1 368 ? 13.844 -13.875 -9.961 1 97.5 368 PHE B C 1
ATOM 8597 O O . PHE B 1 368 ? 14.617 -13.32 -10.742 1 97.5 368 PHE B O 1
ATOM 8604 N N . MET B 1 369 ? 12.531 -13.719 -10.023 1 97.75 369 MET B N 1
ATOM 8605 C CA . MET B 1 369 ? 11.961 -12.766 -10.969 1 97.75 369 MET B CA 1
ATOM 8606 C C . MET B 1 369 ? 12.328 -11.336 -10.594 1 97.75 369 MET B C 1
ATOM 8608 O O . MET B 1 369 ? 12.602 -10.516 -11.469 1 97.75 369 MET B O 1
ATOM 8612 N N . LYS B 1 370 ? 12.391 -11.086 -9.328 1 97.75 370 LYS B N 1
ATOM 8613 C CA . LYS B 1 370 ? 12.797 -9.766 -8.852 1 97.75 370 LYS B CA 1
ATOM 8614 C C . LYS B 1 370 ? 14.266 -9.5 -9.172 1 97.75 370 LYS B C 1
ATOM 8616 O O . LYS B 1 370 ? 14.633 -8.383 -9.547 1 97.75 370 LYS B O 1
ATOM 8621 N N . VAL B 1 371 ? 15.086 -10.539 -9.023 1 98.38 371 VAL B N 1
ATOM 8622 C CA . VAL B 1 371 ? 16.5 -10.422 -9.352 1 98.38 371 VAL B CA 1
ATOM 8623 C C . VAL B 1 371 ? 16.656 -10.117 -10.844 1 98.38 371 VAL B C 1
ATOM 8625 O O . VAL B 1 371 ? 17.422 -9.227 -11.219 1 98.38 371 VAL B O 1
ATOM 8628 N N . PHE B 1 372 ? 15.914 -10.836 -11.641 1 98.19 372 PHE B N 1
ATOM 8629 C CA . PHE B 1 372 ? 15.984 -10.664 -13.086 1 98.19 372 PHE B CA 1
ATOM 8630 C C . PHE B 1 372 ? 15.609 -9.234 -13.477 1 98.19 372 PHE B C 1
ATOM 8632 O O . PHE B 1 372 ? 16.312 -8.594 -14.258 1 98.19 372 PHE B O 1
ATOM 8639 N N . ALA B 1 373 ? 14.555 -8.711 -12.867 1 97.5 373 ALA B N 1
ATOM 8640 C CA . ALA B 1 373 ? 14.109 -7.348 -13.133 1 97.5 373 ALA B CA 1
ATOM 8641 C C . ALA B 1 373 ? 15.172 -6.332 -12.711 1 97.5 373 ALA B C 1
ATOM 8643 O O . ALA B 1 373 ? 15.484 -5.402 -13.461 1 97.5 373 ALA B O 1
ATOM 8644 N N . ALA B 1 374 ? 15.719 -6.527 -11.547 1 97.56 374 ALA B N 1
ATOM 8645 C CA . ALA B 1 374 ? 16.75 -5.625 -11.039 1 97.56 374 ALA B CA 1
ATOM 8646 C C . ALA B 1 374 ? 18 -5.66 -11.93 1 97.56 374 ALA B C 1
ATOM 8648 O O . ALA B 1 374 ? 18.594 -4.621 -12.211 1 97.56 374 ALA B O 1
ATOM 8649 N N . PHE B 1 375 ? 18.422 -6.84 -12.414 1 97.44 375 PHE B N 1
ATOM 8650 C CA . PHE B 1 375 ? 19.578 -7.066 -13.266 1 97.44 375 PHE B CA 1
ATOM 8651 C C . PHE B 1 375 ? 19.438 -6.309 -14.586 1 97.44 375 PHE B C 1
ATOM 8653 O O . PHE B 1 375 ? 20.344 -5.578 -14.984 1 97.44 375 PHE B O 1
ATOM 8660 N N . ILE B 1 376 ? 18.219 -6.406 -15.172 1 97.06 376 ILE B N 1
ATOM 8661 C CA . ILE B 1 376 ? 17.984 -5.758 -16.453 1 97.06 376 ILE B CA 1
ATOM 8662 C C . ILE B 1 376 ? 17.891 -4.246 -16.266 1 97.06 376 ILE B C 1
ATOM 8664 O O . ILE B 1 376 ? 18.422 -3.479 -17.062 1 97.06 376 ILE B O 1
ATOM 8668 N N . THR B 1 377 ? 17.219 -3.814 -15.211 1 94.75 377 THR B N 1
ATOM 8669 C CA . THR B 1 377 ? 17.078 -2.389 -14.953 1 94.75 377 THR B CA 1
ATOM 8670 C C . THR B 1 377 ? 18.438 -1.715 -14.797 1 94.75 377 THR B C 1
ATOM 8672 O O . THR B 1 377 ? 18.641 -0.614 -15.312 1 94.75 377 THR B O 1
ATOM 8675 N N . ARG B 1 378 ? 19.375 -2.41 -14.25 1 95.31 378 ARG B N 1
ATOM 8676 C CA . ARG B 1 378 ? 20.688 -1.817 -13.945 1 95.31 378 ARG B CA 1
ATOM 8677 C C . ARG B 1 378 ? 21.641 -1.966 -15.125 1 95.31 378 ARG B C 1
ATOM 8679 O O . ARG B 1 378 ? 22.453 -1.078 -15.383 1 95.31 378 ARG B O 1
ATOM 8686 N N . GLY B 1 379 ? 21.562 -2.963 -15.859 1 93.94 379 GLY B N 1
ATOM 8687 C CA . GLY B 1 379 ? 22.438 -3.168 -17 1 93.94 379 GLY B CA 1
ATOM 8688 C C . GLY B 1 379 ? 21.969 -2.445 -18.25 1 93.94 379 GLY B C 1
ATOM 8689 O O . GLY B 1 379 ? 22.781 -2.025 -19.062 1 93.94 379 GLY B O 1
ATOM 8690 N N . HIS B 1 380 ? 20.672 -2.395 -18.391 1 90.44 380 HIS B N 1
ATOM 8691 C CA . HIS B 1 380 ? 20.016 -1.655 -19.469 1 90.44 380 HIS B CA 1
ATOM 8692 C C . HIS B 1 380 ? 20.609 -2.023 -20.828 1 90.44 380 HIS B C 1
ATOM 8694 O O . HIS B 1 380 ? 20.672 -3.203 -21.172 1 90.44 380 HIS B O 1
ATOM 8700 N N . VAL B 1 381 ? 21.109 -1.038 -21.578 1 87.44 381 VAL B N 1
ATOM 8701 C CA . VAL B 1 381 ? 21.5 -1.218 -22.984 1 87.44 381 VAL B CA 1
ATOM 8702 C C . VAL B 1 381 ? 22.797 -2.008 -23.062 1 87.44 381 VAL B C 1
ATOM 8704 O O . VAL B 1 381 ? 23.062 -2.699 -24.047 1 87.44 381 VAL B O 1
ATOM 8707 N N . THR B 1 382 ? 23.516 -2.078 -22 1 93.12 382 THR B N 1
ATOM 8708 C CA . THR B 1 382 ? 24.797 -2.777 -22.016 1 93.12 382 THR B CA 1
ATOM 8709 C C . THR B 1 382 ? 24.594 -4.289 -22.016 1 93.12 382 THR B C 1
ATOM 8711 O O . THR B 1 382 ? 25.516 -5.051 -22.328 1 93.12 382 THR B O 1
ATOM 8714 N N . LEU B 1 383 ? 23.438 -4.727 -21.766 1 95.31 383 LEU B N 1
ATOM 8715 C CA . LEU B 1 383 ? 23.156 -6.152 -21.656 1 95.31 383 LEU B CA 1
ATOM 8716 C C . LEU B 1 383 ? 22.734 -6.73 -23 1 95.31 383 LEU B C 1
ATOM 8718 O O . LEU B 1 383 ? 22.469 -7.93 -23.109 1 95.31 383 LEU B O 1
ATOM 8722 N N . PHE B 1 384 ? 22.734 -5.914 -24.078 1 94.06 384 PHE B N 1
ATOM 8723 C CA . PHE B 1 384 ? 22.328 -6.383 -25.406 1 94.06 384 PHE B CA 1
ATOM 8724 C C . PHE B 1 384 ? 23.297 -7.449 -25.906 1 94.06 384 PHE B C 1
ATOM 8726 O O . PHE B 1 384 ? 22.922 -8.281 -26.75 1 94.06 384 PHE B O 1
ATOM 8733 N N . ARG B 1 385 ? 24.5 -7.383 -25.453 1 92.88 385 ARG B N 1
ATOM 8734 C CA . ARG B 1 385 ? 25.469 -8.406 -25.828 1 92.88 385 ARG B CA 1
ATOM 8735 C C . ARG B 1 385 ? 25 -9.789 -25.391 1 92.88 385 ARG B C 1
ATOM 8737 O O . ARG B 1 385 ? 25.422 -10.805 -25.953 1 92.88 385 ARG B O 1
ATOM 8744 N N . PHE B 1 386 ? 24.109 -9.867 -24.344 1 95.69 386 PHE B N 1
ATOM 8745 C CA . PHE B 1 386 ? 23.578 -11.125 -23.828 1 95.69 386 PHE B CA 1
ATOM 8746 C C . PHE B 1 386 ? 22.125 -11.312 -24.234 1 95.69 386 PHE B C 1
ATOM 8748 O O . PHE B 1 386 ? 21.375 -12.023 -23.562 1 95.69 386 PHE B O 1
ATOM 8755 N N . ALA B 1 387 ? 21.672 -10.711 -25.266 1 95.12 387 ALA B N 1
ATOM 8756 C CA . ALA B 1 387 ? 20.266 -10.656 -25.656 1 95.12 387 ALA B CA 1
ATOM 8757 C C . ALA B 1 387 ? 19.688 -12.055 -25.859 1 95.12 387 ALA B C 1
ATOM 8759 O O . ALA B 1 387 ? 18.594 -12.359 -25.406 1 95.12 387 ALA B O 1
ATOM 8760 N N . SER B 1 388 ? 20.453 -12.898 -26.562 1 94.12 388 SER B N 1
ATOM 8761 C CA . SER B 1 388 ? 19.984 -14.25 -26.844 1 94.12 388 SER B CA 1
ATOM 8762 C C . SER B 1 388 ? 19.781 -15.047 -25.562 1 94.12 388 SER B C 1
ATOM 8764 O O . SER B 1 388 ? 18.766 -15.719 -25.391 1 94.12 388 SER B O 1
ATOM 8766 N N . LEU B 1 389 ? 20.766 -14.945 -24.672 1 95.44 389 LEU B N 1
ATOM 8767 C CA . LEU B 1 389 ? 20.688 -15.648 -23.391 1 95.44 389 LEU B CA 1
ATOM 8768 C C . LEU B 1 389 ? 19.547 -15.109 -22.547 1 95.44 389 LEU B C 1
ATOM 8770 O O . LEU B 1 389 ? 18.812 -15.883 -21.922 1 95.44 389 LEU B O 1
ATOM 8774 N N . ILE B 1 390 ? 19.375 -13.812 -22.531 1 96.94 390 ILE B N 1
ATOM 8775 C CA . ILE B 1 390 ? 18.312 -13.172 -21.781 1 96.94 390 ILE B CA 1
ATOM 8776 C C . ILE B 1 390 ? 16.953 -13.656 -22.312 1 96.94 390 ILE B C 1
ATOM 8778 O O . ILE B 1 390 ? 16.062 -13.992 -21.516 1 96.94 390 ILE B O 1
ATOM 8782 N N . ASN B 1 391 ? 16.859 -13.711 -23.578 1 96.94 391 ASN B N 1
ATOM 8783 C CA . ASN B 1 391 ? 15.609 -14.18 -24.172 1 96.94 391 ASN B CA 1
ATOM 8784 C C . ASN B 1 391 ? 15.312 -15.625 -23.797 1 96.94 391 ASN B C 1
ATOM 8786 O O . ASN B 1 391 ? 14.156 -15.977 -23.531 1 96.94 391 ASN B O 1
ATOM 8790 N N . LYS B 1 392 ? 16.312 -16.438 -23.766 1 95.62 392 LYS B N 1
ATOM 8791 C CA . LYS B 1 392 ? 16.125 -17.828 -23.375 1 95.62 392 LYS B CA 1
ATOM 8792 C C . LYS B 1 392 ? 15.609 -17.922 -21.953 1 95.62 392 LYS B C 1
ATOM 8794 O O . LYS B 1 392 ? 14.719 -18.719 -21.656 1 95.62 392 LYS B O 1
ATOM 8799 N N . VAL B 1 393 ? 16.172 -17.172 -21.078 1 97.12 393 VAL B N 1
ATOM 8800 C CA . VAL B 1 393 ? 15.75 -17.172 -19.688 1 97.12 393 VAL B CA 1
ATOM 8801 C C . VAL B 1 393 ? 14.312 -16.672 -19.562 1 97.12 393 VAL B C 1
ATOM 8803 O O . VAL B 1 393 ? 13.516 -17.203 -18.797 1 97.12 393 VAL B O 1
ATOM 8806 N N . ILE B 1 394 ? 13.961 -15.586 -20.359 1 97.19 394 ILE B N 1
ATOM 8807 C CA . ILE B 1 394 ? 12.602 -15.055 -20.359 1 97.19 394 ILE B CA 1
ATOM 8808 C C . ILE B 1 394 ? 11.617 -16.156 -20.766 1 97.19 394 ILE B C 1
ATOM 8810 O O . ILE B 1 394 ? 10.609 -16.375 -20.094 1 97.19 394 ILE B O 1
ATOM 8814 N N . MET B 1 395 ? 11.953 -16.859 -21.781 1 95.38 395 MET B N 1
ATOM 8815 C CA . MET B 1 395 ? 11.062 -17.891 -22.281 1 95.38 395 MET B CA 1
ATOM 8816 C C . MET B 1 395 ? 10.969 -19.062 -21.297 1 95.38 395 MET B C 1
ATOM 8818 O O . MET B 1 395 ? 9.906 -19.656 -21.141 1 95.38 395 MET B O 1
ATOM 8822 N N . LEU B 1 396 ? 12.031 -19.312 -20.688 1 94.56 396 LEU B N 1
ATOM 8823 C CA . LEU B 1 396 ? 12.031 -20.359 -19.672 1 94.56 396 LEU B CA 1
ATOM 8824 C C . LEU B 1 396 ? 11.062 -20.016 -18.531 1 94.56 396 LEU B C 1
ATOM 8826 O O . LEU B 1 396 ? 10.242 -20.859 -18.156 1 94.56 396 LEU B O 1
ATOM 8830 N N . VAL B 1 397 ? 11.109 -18.859 -18 1 94.88 397 VAL B N 1
ATOM 8831 C CA . VAL B 1 397 ? 10.266 -18.469 -16.875 1 94.88 397 VAL B CA 1
ATOM 8832 C C . VAL B 1 397 ? 8.805 -18.391 -17.328 1 94.88 397 VAL B C 1
ATOM 8834 O O . VAL B 1 397 ? 7.902 -18.766 -16.578 1 94.88 397 VAL B O 1
ATOM 8837 N N . CYS B 1 398 ? 8.555 -17.906 -18.484 1 94.12 398 CYS B N 1
ATOM 8838 C CA . CYS B 1 398 ? 7.199 -17.781 -19 1 94.12 398 CYS B CA 1
ATOM 8839 C C . CYS B 1 398 ? 6.516 -19.141 -19.062 1 94.12 398 CYS B C 1
ATOM 8841 O O . CYS B 1 398 ? 5.332 -19.266 -18.75 1 94.12 398 CYS B O 1
ATOM 8843 N N . HIS B 1 399 ? 7.246 -20.172 -19.328 1 90.44 399 HIS B N 1
ATOM 8844 C CA . HIS B 1 399 ? 6.637 -21.484 -19.547 1 90.44 399 HIS B CA 1
ATOM 8845 C C . HIS B 1 399 ? 6.719 -22.359 -18.297 1 90.44 399 HIS B C 1
ATOM 8847 O O . HIS B 1 399 ? 6.023 -23.359 -18.188 1 90.44 399 HIS B O 1
ATOM 8853 N N . SER B 1 400 ? 7.512 -21.953 -17.375 1 86.69 400 SER B N 1
ATOM 8854 C CA . SER B 1 400 ? 7.715 -22.797 -16.203 1 86.69 400 SER B CA 1
ATOM 8855 C C . SER B 1 400 ? 7.039 -22.203 -14.977 1 86.69 400 SER B C 1
ATOM 8857 O O . SER B 1 400 ? 6.898 -22.875 -13.953 1 86.69 400 SER B O 1
ATOM 8859 N N . SER B 1 401 ? 6.543 -21.047 -15.055 1 88.06 401 SER B N 1
ATOM 8860 C CA . SER B 1 401 ? 6.055 -20.344 -13.867 1 88.06 401 SER B CA 1
ATOM 8861 C C . SER B 1 401 ? 4.672 -20.859 -13.469 1 88.06 401 SER B C 1
ATOM 8863 O O . SER B 1 401 ? 3.824 -21.109 -14.328 1 88.06 401 SER B O 1
ATOM 8865 N N . ALA B 1 402 ? 4.535 -21.062 -12.18 1 85.25 402 ALA B N 1
ATOM 8866 C CA . ALA B 1 402 ? 3.232 -21.422 -11.625 1 85.25 402 ALA B CA 1
ATOM 8867 C C . ALA B 1 402 ? 2.254 -20.25 -11.75 1 85.25 402 ALA B C 1
ATOM 8869 O O . ALA B 1 402 ? 2.664 -19.094 -11.789 1 85.25 402 ALA B O 1
ATOM 8870 N N . PRO B 1 403 ? 0.987 -20.5 -11.766 1 81.19 403 PRO B N 1
ATOM 8871 C CA . PRO B 1 403 ? -0.017 -19.469 -11.984 1 81.19 403 PRO B CA 1
ATOM 8872 C C . PRO B 1 403 ? 0.035 -18.359 -10.93 1 81.19 403 PRO B C 1
ATOM 8874 O O . PRO B 1 403 ? -0.13 -17.188 -11.258 1 81.19 403 PRO B O 1
ATOM 8877 N N . ARG B 1 404 ? 0.31 -18.641 -9.781 1 82.5 404 ARG B N 1
ATOM 8878 C CA . ARG B 1 404 ? 0.292 -17.625 -8.727 1 82.5 404 ARG B CA 1
ATOM 8879 C C . ARG B 1 404 ? 1.501 -16.703 -8.828 1 82.5 404 ARG B C 1
ATOM 8881 O O . ARG B 1 404 ? 1.511 -15.617 -8.242 1 82.5 404 ARG B O 1
ATOM 8888 N N . SER B 1 405 ? 2.449 -17.125 -9.609 1 89.5 405 SER B N 1
ATOM 8889 C CA . SER B 1 405 ? 3.633 -16.297 -9.797 1 89.5 405 SER B CA 1
ATOM 8890 C C . SER B 1 405 ? 3.461 -15.352 -10.984 1 89.5 405 SER B C 1
ATOM 8892 O O . SER B 1 405 ? 4.332 -14.523 -11.258 1 89.5 405 SER B O 1
ATOM 8894 N N . HIS B 1 406 ? 2.344 -15.43 -11.602 1 90.44 406 HIS B N 1
ATOM 8895 C CA . HIS B 1 406 ? 2.191 -14.727 -12.867 1 90.44 406 HIS B CA 1
ATOM 8896 C C . HIS B 1 406 ? 2.139 -13.211 -12.656 1 90.44 406 HIS B C 1
ATOM 8898 O O . HIS B 1 406 ? 2.557 -12.445 -13.523 1 90.44 406 HIS B O 1
ATOM 8904 N N . GLN B 1 407 ? 1.629 -12.812 -11.57 1 92.44 407 GLN B N 1
ATOM 8905 C CA . GLN B 1 407 ? 1.653 -11.375 -11.32 1 92.44 407 GLN B CA 1
ATOM 8906 C C . GLN B 1 407 ? 3.082 -10.844 -11.32 1 92.44 407 GLN B C 1
ATOM 8908 O O . GLN B 1 407 ? 3.377 -9.844 -11.969 1 92.44 407 GLN B O 1
ATOM 8913 N N . ALA B 1 408 ? 3.898 -11.516 -10.57 1 95.25 408 ALA B N 1
ATOM 8914 C CA . ALA B 1 408 ? 5.305 -11.133 -10.516 1 95.25 408 ALA B CA 1
ATOM 8915 C C . ALA B 1 408 ? 5.965 -11.273 -11.891 1 95.25 408 ALA B C 1
ATOM 8917 O O . ALA B 1 408 ? 6.82 -10.477 -12.258 1 95.25 408 ALA B O 1
ATOM 8918 N N . LEU B 1 409 ? 5.582 -12.297 -12.602 1 97.38 409 LEU B N 1
ATOM 8919 C CA . LEU B 1 409 ? 6.098 -12.531 -13.945 1 97.38 409 LEU B CA 1
ATOM 8920 C C . LEU B 1 409 ? 5.773 -11.359 -14.859 1 97.38 409 LEU B C 1
ATOM 8922 O O . LEU B 1 409 ? 6.656 -10.82 -15.531 1 97.38 409 LEU B O 1
ATOM 8926 N N . TYR B 1 410 ? 4.539 -10.953 -14.852 1 97.75 410 TYR B N 1
ATOM 8927 C CA . TYR B 1 410 ? 4.133 -9.852 -15.711 1 97.75 410 TYR B CA 1
ATOM 8928 C C . TYR B 1 410 ? 4.82 -8.555 -15.305 1 97.75 410 TYR B C 1
ATOM 8930 O O . TYR B 1 410 ? 5.23 -7.762 -16.156 1 97.75 410 TYR B O 1
ATOM 8938 N N . GLU B 1 411 ? 4.941 -8.328 -14.07 1 96.75 411 GLU B N 1
ATOM 8939 C CA . GLU B 1 411 ? 5.656 -7.141 -13.609 1 96.75 411 GLU B CA 1
ATOM 8940 C C . GLU B 1 411 ? 7.105 -7.148 -14.086 1 96.75 411 GLU B C 1
ATOM 8942 O O . GLU B 1 411 ? 7.633 -6.117 -14.5 1 96.75 411 GLU B O 1
ATOM 8947 N N . MET B 1 412 ? 7.703 -8.289 -13.961 1 97.75 412 MET B N 1
ATOM 8948 C CA . MET B 1 412 ? 9.07 -8.445 -14.445 1 97.75 412 MET B CA 1
ATOM 8949 C C . MET B 1 412 ? 9.156 -8.172 -15.938 1 97.75 412 MET B C 1
ATOM 8951 O O . MET B 1 412 ? 10.031 -7.434 -16.391 1 97.75 412 MET B O 1
ATOM 8955 N N . LEU B 1 413 ? 8.242 -8.711 -16.703 1 97.94 413 LEU B N 1
ATOM 8956 C CA . LEU B 1 413 ? 8.234 -8.531 -18.156 1 97.94 413 LEU B CA 1
ATOM 8957 C C . LEU B 1 413 ? 8.039 -7.066 -18.516 1 97.94 413 LEU B C 1
ATOM 8959 O O . LEU B 1 413 ? 8.695 -6.551 -19.422 1 97.94 413 LEU B O 1
ATOM 8963 N N . GLN B 1 414 ? 7.148 -6.426 -17.797 1 96.88 414 GLN B N 1
ATOM 8964 C CA . GLN B 1 414 ? 6.926 -5.004 -18.047 1 96.88 414 GLN B CA 1
ATOM 8965 C C . GLN B 1 414 ? 8.203 -4.203 -17.812 1 96.88 414 GLN B C 1
ATOM 8967 O O . GLN B 1 414 ? 8.547 -3.324 -18.594 1 96.88 414 GLN B O 1
ATOM 8972 N N . THR B 1 415 ? 8.891 -4.578 -16.797 1 95.31 415 THR B N 1
ATOM 8973 C CA . THR B 1 415 ? 10.133 -3.895 -16.469 1 95.31 415 THR B CA 1
ATOM 8974 C C . THR B 1 415 ? 11.188 -4.141 -17.547 1 95.31 415 THR B C 1
ATOM 8976 O O . THR B 1 415 ? 11.852 -3.209 -18 1 95.31 415 THR B O 1
ATOM 8979 N N . ILE B 1 416 ? 11.289 -5.352 -18.016 1 95.94 416 ILE B N 1
ATOM 8980 C CA . ILE B 1 416 ? 12.281 -5.719 -19.016 1 95.94 416 ILE B CA 1
ATOM 8981 C C . ILE B 1 416 ? 11.992 -4.988 -20.328 1 95.94 416 ILE B C 1
ATOM 8983 O O . ILE B 1 416 ? 12.891 -4.363 -20.906 1 95.94 416 ILE B O 1
ATOM 8987 N N . ILE B 1 417 ? 10.773 -4.965 -20.688 1 95.81 417 ILE B N 1
ATOM 8988 C CA . ILE B 1 417 ? 10.383 -4.391 -21.984 1 95.81 417 ILE B CA 1
ATOM 8989 C C . ILE B 1 417 ? 10.539 -2.873 -21.938 1 95.81 417 ILE B C 1
ATOM 8991 O O . ILE B 1 417 ? 11.078 -2.275 -22.875 1 95.81 417 ILE B O 1
ATOM 8995 N N . SER B 1 418 ? 10.078 -2.289 -20.875 1 93.44 418 SER B N 1
ATOM 8996 C CA . SER B 1 418 ? 10.18 -0.838 -20.75 1 93.44 418 SER B CA 1
ATOM 8997 C C . SER B 1 418 ? 11.641 -0.391 -20.688 1 93.44 418 SER B C 1
ATOM 8999 O O . SER B 1 418 ? 11.992 0.664 -21.219 1 93.44 418 SER B O 1
ATOM 9001 N N . THR B 1 419 ? 12.492 -1.212 -20.094 1 92.75 419 THR B N 1
ATOM 9002 C CA . THR B 1 419 ? 13.898 -0.864 -19.906 1 92.75 419 THR B CA 1
ATOM 9003 C C . THR B 1 419 ? 14.68 -1.05 -21.203 1 92.75 419 THR B C 1
ATOM 9005 O O . THR B 1 419 ? 15.469 -0.186 -21.578 1 92.75 419 THR B O 1
ATOM 9008 N N . MET B 1 420 ? 14.453 -2.123 -21.922 1 92.38 420 MET B N 1
ATOM 9009 C CA . MET B 1 420 ? 15.211 -2.43 -23.125 1 92.38 420 MET B CA 1
ATOM 9010 C C . MET B 1 420 ? 14.719 -1.597 -24.312 1 92.38 420 MET B C 1
ATOM 9012 O O . MET B 1 420 ? 15.484 -1.3 -25.234 1 92.38 420 MET B O 1
ATOM 9016 N N . GLY B 1 421 ? 13.453 -1.276 -24.312 1 89.75 421 GLY B N 1
ATOM 9017 C CA . GLY B 1 421 ? 12.93 -0.366 -25.328 1 89.75 421 GLY B CA 1
ATOM 9018 C C . GLY B 1 421 ? 12.703 -1.027 -26.672 1 89.75 421 GLY B C 1
ATOM 9019 O O . GLY B 1 421 ? 12.625 -2.254 -26.766 1 89.75 421 GLY B O 1
ATOM 9020 N N . SER B 1 422 ? 12.578 -0.225 -27.703 1 91.62 422 SER B N 1
ATOM 9021 C CA . SER B 1 422 ? 12.227 -0.677 -29.047 1 91.62 422 SER B CA 1
ATOM 9022 C C . SER B 1 422 ? 13.383 -1.45 -29.672 1 91.62 422 SER B C 1
ATOM 9024 O O . SER B 1 422 ? 13.156 -2.311 -30.531 1 91.62 422 SER B O 1
ATOM 9026 N N . GLY B 1 423 ? 14.539 -1.251 -29.234 1 90.12 423 GLY B N 1
ATOM 9027 C CA . GLY B 1 423 ? 15.703 -1.914 -29.797 1 90.12 423 GLY B CA 1
ATOM 9028 C C . GLY B 1 423 ? 15.727 -3.408 -29.531 1 90.12 423 GLY B C 1
ATOM 9029 O O . GLY B 1 423 ? 16.375 -4.164 -30.25 1 90.12 423 GLY B O 1
ATOM 9030 N N . ALA B 1 424 ? 14.977 -3.82 -28.578 1 93.88 424 ALA B N 1
ATOM 9031 C CA . ALA B 1 424 ? 14.992 -5.223 -28.172 1 93.88 424 ALA B CA 1
ATOM 9032 C C . ALA B 1 424 ? 13.789 -5.973 -28.75 1 93.88 424 ALA B C 1
ATOM 9034 O O . ALA B 1 424 ? 13.523 -7.113 -28.375 1 93.88 424 ALA B O 1
ATOM 9035 N N . PHE B 1 425 ? 13.07 -5.414 -29.734 1 95.44 425 PHE B N 1
ATOM 9036 C CA . PHE B 1 425 ? 11.828 -6.012 -30.203 1 95.44 425 PHE B CA 1
ATOM 9037 C C . PHE B 1 425 ? 12.078 -7.371 -30.828 1 95.44 425 PHE B C 1
ATOM 9039 O O . PHE B 1 425 ? 11.469 -8.367 -30.438 1 95.44 425 PHE B O 1
ATOM 9046 N N . THR B 1 426 ? 13.039 -7.461 -31.719 1 93.31 426 THR B N 1
ATOM 9047 C CA . THR B 1 426 ? 13.273 -8.695 -32.469 1 93.31 426 THR B CA 1
ATOM 9048 C C . THR B 1 426 ? 13.953 -9.734 -31.578 1 93.31 426 THR B C 1
ATOM 9050 O O . THR B 1 426 ? 13.711 -10.938 -31.734 1 93.31 426 THR B O 1
ATOM 9053 N N . SER B 1 427 ? 14.695 -9.266 -30.656 1 92.25 427 SER B N 1
ATOM 9054 C CA . SER B 1 427 ? 15.523 -10.188 -29.875 1 92.25 427 SER B CA 1
ATOM 9055 C C . SER B 1 427 ? 14.766 -10.727 -28.672 1 92.25 427 SER B C 1
ATOM 9057 O O . SER B 1 427 ? 15.023 -11.836 -28.203 1 92.25 427 SER B O 1
ATOM 9059 N N . MET B 1 428 ? 13.852 -9.961 -28.125 1 94.5 428 MET B N 1
ATOM 9060 C CA . MET B 1 428 ? 13.25 -10.367 -26.859 1 94.5 428 MET B CA 1
ATOM 9061 C C . MET B 1 428 ? 11.75 -10.102 -26.859 1 94.5 428 MET B C 1
ATOM 9063 O O . MET B 1 428 ? 10.953 -11.016 -26.625 1 94.5 428 MET B O 1
ATOM 9067 N N . THR B 1 429 ? 11.328 -8.883 -27.172 1 96.25 429 THR B N 1
ATOM 9068 C CA . THR B 1 429 ? 9.969 -8.406 -26.969 1 96.25 429 THR B CA 1
ATOM 9069 C C . THR B 1 429 ? 8.984 -9.188 -27.828 1 96.25 429 THR B C 1
ATOM 9071 O O . THR B 1 429 ? 7.855 -9.453 -27.422 1 96.25 429 THR B O 1
ATOM 9074 N N . TYR B 1 430 ? 9.414 -9.578 -29 1 96.25 430 TYR B N 1
ATOM 9075 C CA . TYR B 1 430 ? 8.531 -10.305 -29.906 1 96.25 430 TYR B CA 1
ATOM 9076 C C . TYR B 1 430 ? 8.102 -11.633 -29.281 1 96.25 430 TYR B C 1
ATOM 9078 O O . TYR B 1 430 ? 6.918 -11.992 -29.312 1 96.25 430 TYR B O 1
ATOM 9086 N N . SER B 1 431 ? 9.039 -12.352 -28.75 1 95.5 431 SER B N 1
ATOM 9087 C CA . SER B 1 431 ? 8.734 -13.625 -28.109 1 95.5 431 SER B CA 1
ATOM 9088 C C . SER B 1 431 ? 7.777 -13.43 -26.938 1 95.5 431 SER B C 1
ATOM 9090 O O . SER B 1 431 ? 6.859 -14.227 -26.734 1 95.5 431 SER B O 1
ATOM 9092 N N . VAL B 1 432 ? 8.008 -12.398 -26.203 1 97.38 432 VAL B N 1
ATOM 9093 C CA . VAL B 1 432 ? 7.145 -12.094 -25.062 1 97.38 432 VAL B CA 1
ATOM 9094 C C . VAL B 1 432 ? 5.734 -11.773 -25.562 1 97.38 432 VAL B C 1
ATOM 9096 O O . VAL B 1 432 ? 4.75 -12.25 -25 1 97.38 432 VAL B O 1
ATOM 9099 N N . LEU B 1 433 ? 5.637 -10.977 -26.594 1 97.88 433 LEU B N 1
ATOM 9100 C CA . LEU B 1 433 ? 4.352 -10.602 -27.172 1 97.88 433 LEU B CA 1
ATOM 9101 C C . LEU B 1 433 ? 3.549 -11.836 -27.562 1 97.88 433 LEU B C 1
ATOM 9103 O O . LEU B 1 433 ? 2.383 -11.969 -27.188 1 97.88 433 LEU B O 1
ATOM 9107 N N . GLN B 1 434 ? 4.199 -12.734 -28.266 1 96.44 434 GLN B N 1
ATOM 9108 C CA . GLN B 1 434 ? 3.516 -13.945 -28.719 1 96.44 434 GLN B CA 1
ATOM 9109 C C . GLN B 1 434 ? 3.043 -14.789 -27.547 1 96.44 434 GLN B C 1
ATOM 9111 O O . GLN B 1 434 ? 1.919 -15.289 -27.547 1 96.44 434 GLN B O 1
ATOM 9116 N N . TRP B 1 435 ? 3.857 -14.898 -26.578 1 96.31 435 TRP B N 1
ATOM 9117 C CA . TRP B 1 435 ? 3.492 -15.68 -25.406 1 96.31 435 TRP B CA 1
ATOM 9118 C C . TRP B 1 435 ? 2.307 -15.055 -24.672 1 96.31 435 TRP B C 1
ATOM 9120 O O . TRP B 1 435 ? 1.36 -15.75 -24.297 1 96.31 435 TRP B O 1
ATOM 9130 N N . VAL B 1 436 ? 2.355 -13.727 -24.484 1 97.69 436 VAL B N 1
ATOM 9131 C CA . VAL B 1 436 ? 1.307 -13.031 -23.75 1 97.69 436 VAL B CA 1
ATOM 9132 C C . VAL B 1 436 ? -0.014 -13.133 -24.5 1 97.69 436 VAL B C 1
ATOM 9134 O O . VAL B 1 436 ? -1.064 -13.383 -23.906 1 97.69 436 VAL B O 1
ATOM 9137 N N . LEU B 1 437 ? 0.036 -12.953 -25.812 1 97 437 LEU B N 1
ATOM 9138 C CA . LEU B 1 437 ? -1.168 -13.047 -26.625 1 97 437 LEU B CA 1
ATOM 9139 C C . LEU B 1 437 ? -1.8 -14.43 -26.516 1 97 437 LEU B C 1
ATOM 9141 O O . LEU B 1 437 ? -3.004 -14.547 -26.266 1 97 437 LEU B O 1
ATOM 9145 N N . ASN B 1 438 ? -0.978 -15.414 -26.547 1 94.06 438 ASN B N 1
ATOM 9146 C CA . ASN B 1 438 ? -1.481 -16.781 -26.453 1 94.06 438 ASN B CA 1
ATOM 9147 C C . ASN B 1 438 ? -2.055 -17.062 -25.062 1 94.06 438 ASN B C 1
ATOM 9149 O O . ASN B 1 438 ? -3.1 -17.703 -24.938 1 94.06 438 ASN B O 1
ATOM 9153 N N . GLU B 1 439 ? -1.404 -16.594 -24.062 1 92.88 439 GLU B N 1
ATOM 9154 C CA . GLU B 1 439 ? -1.838 -16.828 -22.688 1 92.88 439 GLU B CA 1
ATOM 9155 C C . GLU B 1 439 ? -3.178 -16.141 -22.406 1 92.88 439 GLU B C 1
ATOM 9157 O O . GLU B 1 439 ? -4.086 -16.766 -21.844 1 92.88 439 GLU B O 1
ATOM 9162 N N . VAL B 1 440 ? -3.328 -14.898 -22.797 1 94.25 440 VAL B N 1
ATOM 9163 C CA . VAL B 1 440 ? -4.543 -14.141 -22.516 1 94.25 440 VAL B CA 1
ATOM 9164 C C . VAL B 1 440 ? -5.711 -14.727 -23.312 1 94.25 440 VAL B C 1
ATOM 9166 O O . VAL B 1 440 ? -6.82 -14.852 -22.781 1 94.25 440 VAL B O 1
ATOM 9169 N N . GLU B 1 441 ? -5.469 -15.047 -24.562 1 92.56 441 GLU B N 1
ATOM 9170 C CA . GLU B 1 441 ? -6.512 -15.672 -25.375 1 92.56 441 GLU B CA 1
ATOM 9171 C C . GLU B 1 441 ? -6.977 -16.984 -24.766 1 92.56 441 GLU B C 1
ATOM 9173 O O . GLU B 1 441 ? -8.172 -17.281 -24.75 1 92.56 441 GLU B O 1
ATOM 9178 N N . GLY B 1 442 ? -6.012 -17.734 -24.219 1 88 442 GLY B N 1
ATOM 9179 C CA . GLY B 1 442 ? -6.355 -18.969 -23.531 1 88 442 GLY B CA 1
ATOM 9180 C C . GLY B 1 442 ? -7.172 -18.766 -22.281 1 88 442 GLY B C 1
ATOM 9181 O O . GLY B 1 442 ? -8.125 -19.5 -22.016 1 88 442 GLY B O 1
ATOM 9182 N N . LEU B 1 443 ? -6.891 -17.781 -21.516 1 88.31 443 LEU B N 1
ATOM 9183 C CA . LEU B 1 443 ? -7.586 -17.484 -20.266 1 88.31 443 LEU B CA 1
ATOM 9184 C C . LEU B 1 443 ? -9 -16.984 -20.531 1 88.31 443 LEU B C 1
ATOM 9186 O O . LEU B 1 443 ? -9.938 -17.344 -19.828 1 88.31 443 LEU B O 1
ATOM 9190 N N . LEU B 1 444 ? -9.148 -16.125 -21.516 1 87.62 444 LEU B N 1
ATOM 9191 C CA . LEU B 1 444 ? -10.453 -15.547 -21.844 1 87.62 444 LEU B CA 1
ATOM 9192 C C . LEU B 1 444 ? -11.375 -16.578 -22.469 1 87.62 444 LEU B C 1
ATOM 9194 O O . LEU B 1 444 ? -12.594 -16.5 -22.312 1 87.62 444 LEU B O 1
ATOM 9198 N N . SER B 1 445 ? -10.773 -17.531 -23.156 1 78.12 445 SER B N 1
ATOM 9199 C CA . SER B 1 445 ? -11.578 -18.594 -23.734 1 78.12 445 SER B CA 1
ATOM 9200 C C . SER B 1 445 ? -12.109 -19.531 -22.656 1 78.12 445 SER B C 1
ATOM 9202 O O . SER B 1 445 ? -13.219 -20.062 -22.781 1 78.12 445 SER B O 1
ATOM 9204 N N . LYS B 1 446 ? -11.398 -19.875 -21.641 1 64.81 446 LYS B N 1
ATOM 9205 C CA . LYS B 1 446 ? -11.805 -20.75 -20.547 1 64.81 446 LYS B CA 1
ATOM 9206 C C . LYS B 1 446 ? -12.922 -20.125 -19.719 1 64.81 446 LYS B C 1
ATOM 9208 O O . LYS B 1 446 ? -13.695 -20.828 -19.062 1 64.81 446 LYS B O 1
ATOM 9213 N N . LYS B 1 447 ? -12.953 -18.828 -19.656 1 62 447 LYS B N 1
ATOM 9214 C CA . LYS B 1 447 ? -14.031 -18.172 -18.922 1 62 447 LYS B CA 1
ATOM 9215 C C . LYS B 1 447 ? -15.398 -18.625 -19.438 1 62 447 LYS B C 1
ATOM 9217 O O . LYS B 1 447 ? -16.328 -18.797 -18.656 1 62 447 LYS B O 1
ATOM 9222 N N . THR B 1 448 ? -15.586 -18.531 -20.969 1 49.47 448 THR B N 1
ATOM 9223 C CA . THR B 1 448 ? -16.844 -18.875 -21.625 1 49.47 448 THR B CA 1
ATOM 9224 C C . THR B 1 448 ? -17.016 -20.391 -21.719 1 49.47 448 THR B C 1
ATOM 9226 O O . THR B 1 448 ? -17.922 -20.875 -22.406 1 49.47 448 THR B O 1
ATOM 9229 N N . MET B 1 449 ? -16.078 -21.141 -21.484 1 42.16 449 MET B N 1
ATOM 9230 C CA . MET B 1 449 ? -16.453 -22.531 -21.703 1 42.16 449 MET B CA 1
ATOM 9231 C C . MET B 1 449 ? -17.797 -22.844 -21.047 1 42.16 449 MET B C 1
ATOM 9233 O O . MET B 1 449 ? -17.906 -22.812 -19.812 1 42.16 449 MET B O 1
ATOM 9237 N N . ASP B 1 450 ? -18.812 -22.359 -21.484 1 37.5 450 ASP B N 1
ATOM 9238 C CA . ASP B 1 450 ? -20.109 -23.016 -21.547 1 37.5 450 ASP B CA 1
ATOM 9239 C C . ASP B 1 450 ? -19.984 -24.531 -21.359 1 37.5 450 ASP B C 1
ATOM 9241 O O . ASP B 1 450 ? -19.031 -25.141 -21.875 1 37.5 450 ASP B O 1
ATOM 9245 N N . VAL B 1 451 ? -20.75 -25.141 -20.484 1 35.28 451 VAL B N 1
ATOM 9246 C CA . VAL B 1 451 ? -21.156 -26.5 -20.188 1 35.28 451 VAL B CA 1
ATOM 9247 C C . VAL B 1 451 ? -21.047 -27.359 -21.453 1 35.28 451 VAL B C 1
ATOM 9249 O O . VAL B 1 451 ? -20.891 -28.578 -21.375 1 35.28 451 VAL B O 1
ATOM 9252 N N . ASN B 1 452 ? -21.344 -26.766 -22.688 1 33.75 452 ASN B N 1
ATOM 9253 C CA . ASN B 1 452 ? -21.781 -27.703 -23.719 1 33.75 452 ASN B CA 1
ATOM 9254 C C . ASN B 1 452 ? -20.609 -28.375 -24.406 1 33.75 452 ASN B C 1
ATOM 9256 O O . ASN B 1 452 ? -20.781 -29.094 -25.391 1 33.75 452 ASN B O 1
ATOM 9260 N N . THR B 1 453 ? -19.531 -27.766 -24.578 1 33.44 453 THR B N 1
ATOM 9261 C CA . THR B 1 453 ? -18.781 -28.656 -25.453 1 33.44 453 THR B CA 1
ATOM 9262 C C . THR B 1 453 ? -18.219 -29.844 -24.656 1 33.44 453 THR B C 1
ATOM 9264 O O . THR B 1 453 ? -17.422 -29.656 -23.734 1 33.44 453 THR B O 1
ATOM 9267 N N . PRO B 1 454 ? -18.906 -30.922 -24.641 1 31.41 454 PRO B N 1
ATOM 9268 C CA . PRO B 1 454 ? -18.375 -32.188 -24.141 1 31.41 454 PRO B CA 1
ATOM 9269 C C . PRO B 1 454 ? -16.891 -32.375 -24.469 1 31.41 454 PRO B C 1
ATOM 9271 O O . PRO B 1 454 ? -16.5 -32.25 -25.625 1 31.41 454 PRO B O 1
ATOM 9274 N N . SER B 1 455 ? -16.062 -31.938 -23.672 1 33.34 455 SER B N 1
ATOM 9275 C CA . SER B 1 455 ? -14.734 -32.469 -24 1 33.34 455 SER B CA 1
ATOM 9276 C C . SER B 1 455 ? -14.828 -33.875 -24.578 1 33.34 455 SER B C 1
ATOM 9278 O O . SER B 1 455 ? -15.406 -34.781 -23.969 1 33.34 455 SER B O 1
ATOM 9280 N N . LYS B 1 456 ? -14.953 -34.062 -25.906 1 33.12 456 LYS B N 1
ATOM 9281 C CA . LYS B 1 456 ? -14.742 -35.375 -26.469 1 33.12 456 LYS B CA 1
ATOM 9282 C C . LYS B 1 456 ? -13.695 -36.156 -25.672 1 33.12 456 LYS B C 1
ATOM 9284 O O . LYS B 1 456 ? -12.57 -35.688 -25.5 1 33.12 456 LYS B O 1
ATOM 9289 N N . GLY B 1 457 ? -14.133 -36.969 -24.766 1 31.7 457 GLY B N 1
ATOM 9290 C CA . GLY B 1 457 ? -13.328 -38 -24.156 1 31.7 457 GLY B CA 1
ATOM 9291 C C . GLY B 1 457 ? -12.25 -38.531 -25.062 1 31.7 457 GLY B C 1
ATOM 9292 O O . GLY B 1 457 ? -12.523 -38.906 -26.219 1 31.7 457 GLY B O 1
ATOM 9293 N N . SER B 1 458 ? -11.109 -37.969 -25.047 1 31.17 458 SER B N 1
ATOM 9294 C CA . SER B 1 458 ? -10.125 -38.719 -25.828 1 31.17 458 SER B CA 1
ATOM 9295 C C . SER B 1 458 ? -10.398 -40.219 -25.75 1 31.17 458 SER B C 1
ATOM 9297 O O . SER B 1 458 ? -10.742 -40.75 -24.688 1 31.17 458 SER B O 1
ATOM 9299 N N . GLN B 1 459 ? -10.867 -40.875 -26.766 1 30.95 459 GLN B N 1
ATOM 9300 C CA . GLN B 1 459 ? -10.938 -42.312 -26.922 1 30.95 459 GLN B CA 1
ATOM 9301 C C . GLN B 1 459 ? -9.789 -43 -26.188 1 30.95 459 GLN B C 1
ATOM 9303 O O . GLN B 1 459 ? -8.648 -42.531 -26.219 1 30.95 459 GLN B O 1
ATOM 9308 N N . PRO B 1 460 ? -10.18 -43.844 -25.234 1 33.44 460 PRO B N 1
ATOM 9309 C CA . PRO B 1 460 ? -9.172 -44.688 -24.609 1 33.44 460 PRO B CA 1
ATOM 9310 C C . PRO B 1 460 ? -8.211 -45.312 -25.625 1 33.44 460 PRO B C 1
ATOM 9312 O O . PRO B 1 460 ? -8.648 -46.031 -26.547 1 33.44 460 PRO B O 1
ATOM 9315 N N . VAL B 1 461 ? -7.285 -44.656 -26.188 1 31.23 461 VAL B N 1
ATOM 9316 C CA . VAL B 1 461 ? -6.375 -45.438 -27.016 1 31.23 461 VAL B CA 1
ATOM 9317 C C . VAL B 1 461 ? -5.973 -46.688 -26.266 1 31.23 461 VAL B C 1
ATOM 9319 O O . VAL B 1 461 ? -5.598 -46.656 -25.094 1 31.23 461 VAL B O 1
ATOM 9322 N N . ASN B 1 462 ? -6.453 -47.906 -26.594 1 29.98 462 ASN B N 1
ATOM 9323 C CA . ASN B 1 462 ? -6.23 -49.281 -26.219 1 29.98 462 ASN B CA 1
ATOM 9324 C C . ASN B 1 462 ? -4.746 -49.594 -26.016 1 29.98 462 ASN B C 1
ATOM 9326 O O . ASN B 1 462 ? -4.332 -50.75 -26.047 1 29.98 462 ASN B O 1
ATOM 9330 N N . ALA B 1 463 ? -3.74 -48.781 -26.5 1 34.19 463 ALA B N 1
ATOM 9331 C CA . ALA B 1 463 ? -2.479 -49.5 -26.594 1 34.19 463 ALA B CA 1
ATOM 9332 C C . ALA B 1 463 ? -2.018 -50 -25.234 1 34.19 463 ALA B C 1
ATOM 9334 O O . ALA B 1 463 ? -2.27 -49.344 -24.219 1 34.19 463 ALA B O 1
ATOM 9335 N N . LYS B 1 464 ? -1.522 -51.219 -24.953 1 35.81 464 LYS B N 1
ATOM 9336 C CA . LYS B 1 464 ? -0.896 -52.094 -23.969 1 35.81 464 LYS B CA 1
ATOM 9337 C C . LYS B 1 464 ? 0.054 -51.281 -23.062 1 35.81 464 LYS B C 1
ATOM 9339 O O . LYS B 1 464 ? 0.224 -51.625 -21.891 1 35.81 464 LYS B O 1
ATOM 9344 N N . LYS B 1 465 ? 1.138 -50.719 -23.672 1 35.78 465 LYS B N 1
ATOM 9345 C CA . LYS B 1 465 ? 2.191 -50.219 -22.781 1 35.78 465 LYS B CA 1
ATOM 9346 C C . LYS B 1 465 ? 1.723 -49 -21.984 1 35.78 465 LYS B C 1
ATOM 9348 O O . LYS B 1 465 ? 1.55 -47.938 -22.547 1 35.78 465 LYS B O 1
ATOM 9353 N N . ARG B 1 466 ? 1.011 -49.125 -20.906 1 37.56 466 ARG B N 1
ATOM 9354 C CA . ARG B 1 466 ? 0.43 -48.281 -19.875 1 37.56 466 ARG B CA 1
ATOM 9355 C C . ARG B 1 466 ? 1.418 -47.188 -19.438 1 37.56 466 ARG B C 1
ATOM 9357 O O . ARG B 1 466 ? 2.18 -47.375 -18.5 1 37.56 466 ARG B O 1
ATOM 9364 N N . ARG B 1 467 ? 2.033 -46.688 -20.422 1 33.59 467 ARG B N 1
ATOM 9365 C CA . ARG B 1 467 ? 2.938 -45.625 -19.969 1 33.59 467 ARG B CA 1
ATOM 9366 C C . ARG B 1 467 ? 2.207 -44.625 -19.094 1 33.59 467 ARG B C 1
ATOM 9368 O O . ARG B 1 467 ? 1.125 -44.156 -19.438 1 33.59 467 ARG B O 1
ATOM 9375 N N . ARG B 1 468 ? 2.496 -44.719 -17.719 1 35.72 468 ARG B N 1
ATOM 9376 C CA . ARG B 1 468 ? 2.117 -43.875 -16.578 1 35.72 468 ARG B CA 1
ATOM 9377 C C . ARG B 1 468 ? 1.967 -42.438 -16.984 1 35.72 468 ARG B C 1
ATOM 9379 O O . ARG B 1 468 ? 1.589 -41.594 -16.172 1 35.72 468 ARG B O 1
ATOM 9386 N N . ASP B 1 469 ? 2.598 -42.094 -18.062 1 34.25 469 ASP B N 1
ATOM 9387 C CA . ASP B 1 469 ? 2.588 -40.688 -18.438 1 34.25 469 ASP B CA 1
ATOM 9388 C C . ASP B 1 469 ? 1.187 -40.25 -18.844 1 34.25 469 ASP B C 1
ATOM 9390 O O . ASP B 1 469 ? 0.922 -39.062 -18.953 1 34.25 469 ASP B O 1
ATOM 9394 N N . GLN B 1 470 ? 0.45 -41.156 -19.656 1 32.72 470 GLN B N 1
ATOM 9395 C CA . GLN B 1 470 ? -0.779 -40.688 -20.281 1 32.72 470 GLN B CA 1
ATOM 9396 C C . GLN B 1 470 ? -1.964 -40.812 -19.328 1 32.72 470 GLN B C 1
ATOM 9398 O O . GLN B 1 470 ? -2.9 -41.562 -19.594 1 32.72 470 GLN B O 1
ATOM 9403 N N . LEU B 1 471 ? -1.647 -41.062 -17.938 1 34.22 471 LEU B N 1
ATOM 9404 C CA . LEU B 1 471 ? -2.871 -41.062 -17.141 1 34.22 471 LEU B CA 1
ATOM 9405 C C . LEU B 1 471 ? -3.871 -40.031 -17.688 1 34.22 471 LEU B C 1
ATOM 9407 O O . LEU B 1 471 ? -3.477 -39 -18.219 1 34.22 471 LEU B O 1
ATOM 9411 N N . PRO B 1 472 ? -5.09 -40.562 -17.922 1 34.31 472 PRO B N 1
ATOM 9412 C CA . PRO B 1 472 ? -6.133 -39.688 -18.453 1 34.31 472 PRO B CA 1
ATOM 9413 C C . PRO B 1 472 ? -5.996 -38.219 -17.984 1 34.31 472 PRO B C 1
ATOM 9415 O O . PRO B 1 472 ? -5.613 -37.969 -16.844 1 34.31 472 PRO B O 1
ATOM 9418 N N . LEU B 1 473 ? -5.672 -37.312 -18.922 1 34.41 473 LEU B N 1
ATOM 9419 C CA . LEU B 1 473 ? -5.699 -35.875 -18.844 1 34.41 473 LEU B CA 1
ATOM 9420 C C . LEU B 1 473 ? -6.699 -35.375 -17.797 1 34.41 473 LEU B C 1
ATOM 9422 O O . LEU B 1 473 ? -7.629 -36.125 -17.453 1 34.41 473 LEU B O 1
ATOM 9426 N N . VAL B 1 474 ? -6.43 -34.25 -17.156 1 40.5 474 VAL B N 1
ATOM 9427 C CA . VAL B 1 474 ? -7.082 -33.375 -16.188 1 40.5 474 VAL B CA 1
ATOM 9428 C C . VAL B 1 474 ? -8.578 -33.312 -16.453 1 40.5 474 VAL B C 1
ATOM 9430 O O . VAL B 1 474 ? -9.008 -32.938 -17.547 1 40.5 474 VAL B O 1
ATOM 9433 N N . THR B 1 475 ? -9.32 -34.281 -16.016 1 41.5 475 THR B N 1
ATOM 9434 C CA . THR B 1 475 ? -10.766 -34.062 -16.031 1 41.5 475 THR B CA 1
ATOM 9435 C C . THR B 1 475 ? -11.086 -32.594 -15.766 1 41.5 475 THR B C 1
ATOM 9437 O O . THR B 1 475 ? -10.758 -32.062 -14.695 1 41.5 475 THR B O 1
ATOM 9440 N N . GLU B 1 476 ? -10.945 -31.75 -16.703 1 46.66 476 GLU B N 1
ATOM 9441 C CA . GLU B 1 476 ? -11.328 -30.344 -16.641 1 46.66 476 GLU B CA 1
ATOM 9442 C C . GLU B 1 476 ? -12.586 -30.156 -15.797 1 46.66 476 GLU B C 1
ATOM 9444 O O . GLU B 1 476 ? -13.469 -31.031 -15.789 1 46.66 476 GLU B O 1
ATOM 9449 N N . SER B 1 477 ? -12.523 -29.438 -14.672 1 57.28 477 SER B N 1
ATOM 9450 C CA . SER B 1 477 ? -13.625 -29.125 -13.773 1 57.28 477 SER B CA 1
ATOM 9451 C C . SER B 1 477 ? -14.938 -28.984 -14.539 1 57.28 477 SER B C 1
ATOM 9453 O O . SER B 1 477 ? -14.984 -28.328 -15.586 1 57.28 477 SER B O 1
ATOM 9455 N N . THR B 1 478 ? -15.836 -29.969 -14.414 1 62.28 478 THR B N 1
ATOM 9456 C CA . THR B 1 478 ? -17.188 -29.922 -14.977 1 62.28 478 THR B CA 1
ATOM 9457 C C . THR B 1 478 ? -17.969 -28.75 -14.391 1 62.28 478 THR B C 1
ATOM 9459 O O . THR B 1 478 ? -19.125 -28.531 -14.75 1 62.28 478 THR B O 1
ATOM 9462 N N . ALA B 1 479 ? -17.219 -27.984 -13.555 1 73.56 479 ALA B N 1
ATOM 9463 C CA . ALA B 1 479 ? -17.984 -26.922 -12.914 1 73.56 479 ALA B CA 1
ATOM 9464 C C . ALA B 1 479 ? -18.172 -25.734 -13.859 1 73.56 479 ALA B C 1
ATOM 9466 O O . ALA B 1 479 ? -17.281 -25.422 -14.664 1 73.56 479 ALA B O 1
ATOM 9467 N N . THR B 1 480 ? -19.312 -25.266 -13.852 1 73 480 THR B N 1
ATOM 9468 C CA . THR B 1 480 ? -19.641 -24.109 -14.703 1 73 480 THR B CA 1
ATOM 9469 C C . THR B 1 480 ? -19.25 -22.812 -14.016 1 73 480 THR B C 1
ATOM 9471 O O . THR B 1 480 ? -19.094 -21.781 -14.68 1 73 480 THR B O 1
ATOM 9474 N N . SER B 1 481 ? -19.156 -23 -12.758 1 78.19 481 SER B N 1
ATOM 9475 C CA . SER B 1 481 ? -18.797 -21.781 -12.031 1 78.19 481 SER B CA 1
ATOM 9476 C C . SER B 1 481 ? -17.359 -21.828 -11.547 1 78.19 481 SER B C 1
ATOM 9478 O O . SER B 1 481 ? -16.781 -22.906 -11.383 1 78.19 481 SER B O 1
ATOM 9480 N N . LEU B 1 482 ? -16.734 -20.703 -11.5 1 83.81 482 LEU B N 1
ATOM 9481 C CA . LEU B 1 482 ? -15.375 -20.594 -10.984 1 83.81 482 LEU B CA 1
ATOM 9482 C C . LEU B 1 482 ? -15.375 -20.359 -9.477 1 83.81 482 LEU B C 1
ATOM 9484 O O . LEU B 1 482 ? -16.312 -19.766 -8.938 1 83.81 482 LEU B O 1
ATOM 9488 N N . SER B 1 483 ? -14.391 -20.969 -8.922 1 87.81 483 SER B N 1
ATOM 9489 C CA . SER B 1 483 ? -14.219 -20.688 -7.504 1 87.81 483 SER B CA 1
ATOM 9490 C C . SER B 1 483 ? -13.75 -19.266 -7.27 1 87.81 483 SER B C 1
ATOM 9492 O O . SER B 1 483 ? -13.305 -18.578 -8.203 1 87.81 483 SER B O 1
ATOM 9494 N N . ILE B 1 484 ? -13.836 -18.75 -6.062 1 86.81 484 ILE B N 1
ATOM 9495 C CA . ILE B 1 484 ? -13.438 -17.391 -5.715 1 86.81 484 ILE B CA 1
ATOM 9496 C C . ILE B 1 484 ? -11.938 -17.219 -5.938 1 86.81 484 ILE B C 1
ATOM 9498 O O . ILE B 1 484 ? -11.5 -16.203 -6.48 1 86.81 484 ILE B O 1
ATOM 9502 N N . ASP B 1 485 ? -11.172 -18.203 -5.59 1 88.44 485 ASP B N 1
ATOM 9503 C CA . ASP B 1 485 ? -9.719 -18.141 -5.762 1 88.44 485 ASP B CA 1
ATOM 9504 C C . ASP B 1 485 ? -9.344 -18.141 -7.242 1 88.44 485 ASP B C 1
ATOM 9506 O O . ASP B 1 485 ? -8.422 -17.438 -7.648 1 88.44 485 ASP B O 1
ATOM 9510 N N . GLN B 1 486 ? -10.109 -18.875 -8.031 1 87.75 486 GLN B N 1
ATOM 9511 C CA . GLN B 1 486 ? -9.836 -18.938 -9.461 1 87.75 486 GLN B CA 1
ATOM 9512 C C . GLN B 1 486 ? -10.164 -17.609 -10.141 1 87.75 486 GLN B C 1
ATOM 9514 O O . GLN B 1 486 ? -9.43 -17.156 -11.031 1 87.75 486 GLN B O 1
ATOM 9519 N N . ILE B 1 487 ? -11.25 -17.031 -9.727 1 88.62 487 ILE B N 1
ATOM 9520 C CA . ILE B 1 487 ? -11.625 -15.742 -10.297 1 88.62 487 ILE B CA 1
ATOM 9521 C C . ILE B 1 487 ? -10.547 -14.711 -9.984 1 88.62 487 ILE B C 1
ATOM 9523 O O . ILE B 1 487 ? -10.109 -13.977 -10.875 1 88.62 487 ILE B O 1
ATOM 9527 N N . SER B 1 488 ? -10.125 -14.711 -8.797 1 90.19 488 SER B N 1
ATOM 9528 C CA . SER B 1 488 ? -9.102 -13.758 -8.383 1 90.19 488 SER B CA 1
ATOM 9529 C C . SER B 1 488 ? -7.797 -13.992 -9.133 1 90.19 488 SER B C 1
ATOM 9531 O O . SER B 1 488 ? -7.129 -13.039 -9.547 1 90.19 488 SER B O 1
ATOM 9533 N N . LEU B 1 489 ? -7.469 -15.227 -9.359 1 90.94 489 LEU B N 1
ATOM 9534 C CA . LEU B 1 489 ? -6.227 -15.578 -10.039 1 90.94 489 LEU B CA 1
ATOM 9535 C C . LEU B 1 489 ? -6.293 -15.195 -11.516 1 90.94 489 LEU B C 1
ATOM 9537 O O . LEU B 1 489 ? -5.379 -14.555 -12.039 1 90.94 489 LEU B O 1
ATOM 9541 N N . VAL B 1 490 ? -7.391 -15.555 -12.203 1 91.19 490 VAL B N 1
ATOM 9542 C CA . VAL B 1 490 ? -7.547 -15.258 -13.625 1 91.19 490 VAL B CA 1
ATOM 9543 C C . VAL B 1 490 ? -7.613 -13.742 -13.828 1 91.19 490 VAL B C 1
ATOM 9545 O O . VAL B 1 490 ? -7.047 -13.211 -14.789 1 91.19 490 VAL B O 1
ATOM 9548 N N . GLN B 1 491 ? -8.281 -13.078 -12.938 1 93.19 491 GLN B N 1
ATOM 9549 C CA . GLN B 1 491 ? -8.352 -11.625 -13 1 93.19 491 GLN B CA 1
ATOM 9550 C C . GLN B 1 491 ? -6.957 -11.008 -12.945 1 93.19 491 GLN B C 1
ATOM 9552 O O . GLN B 1 491 ? -6.621 -10.148 -13.766 1 93.19 491 GLN B O 1
ATOM 9557 N N . SER B 1 492 ? -6.18 -11.469 -12.078 1 93.19 492 SER B N 1
ATOM 9558 C CA . SER B 1 492 ? -4.828 -10.945 -11.922 1 93.19 492 SER B CA 1
ATOM 9559 C C . SER B 1 492 ? -3.969 -11.25 -13.141 1 93.19 492 SER B C 1
ATOM 9561 O O . SER B 1 492 ? -3.188 -10.406 -13.586 1 93.19 492 SER B O 1
ATOM 9563 N N . GLN B 1 493 ? -4.141 -12.414 -13.656 1 93.69 493 GLN B N 1
ATOM 9564 C CA . GLN B 1 493 ? -3.361 -12.828 -14.828 1 93.69 493 GLN B CA 1
ATOM 9565 C C . GLN B 1 493 ? -3.744 -12.008 -16.062 1 93.69 493 GLN B C 1
ATOM 9567 O O . GLN B 1 493 ? -2.873 -11.508 -16.766 1 93.69 493 GLN B O 1
ATOM 9572 N N . VAL B 1 494 ? -5.008 -11.836 -16.234 1 96 494 VAL B N 1
ATOM 9573 C CA . VAL B 1 494 ? -5.469 -11.094 -17.406 1 96 494 VAL B CA 1
ATOM 9574 C C . VAL B 1 494 ? -5.074 -9.625 -17.266 1 96 494 VAL B C 1
ATOM 9576 O O . VAL B 1 494 ? -4.574 -9.023 -18.219 1 96 494 VAL B O 1
ATOM 9579 N N . ASN B 1 495 ? -5.262 -9.07 -16.109 1 96.81 495 ASN B N 1
ATOM 9580 C CA . ASN B 1 495 ? -4.859 -7.684 -15.898 1 96.81 495 ASN B CA 1
ATOM 9581 C C . ASN B 1 495 ? -3.363 -7.492 -16.141 1 96.81 495 ASN B C 1
ATOM 9583 O O . ASN B 1 495 ? -2.951 -6.52 -16.766 1 96.81 495 ASN B O 1
ATOM 9587 N N . GLY B 1 496 ? -2.566 -8.438 -15.586 1 96.81 496 GLY B N 1
ATOM 9588 C CA . GLY B 1 496 ? -1.133 -8.383 -15.82 1 96.81 496 GLY B CA 1
ATOM 9589 C C . GLY B 1 496 ? -0.767 -8.477 -17.281 1 96.81 496 GLY B C 1
ATOM 9590 O O . GLY B 1 496 ? 0.13 -7.77 -17.75 1 96.81 496 GLY B O 1
ATOM 9591 N N . ALA B 1 497 ? -1.449 -9.305 -18 1 97.44 497 ALA B N 1
ATOM 9592 C CA . ALA B 1 497 ? -1.215 -9.469 -19.438 1 97.44 497 ALA B CA 1
ATOM 9593 C C . ALA B 1 497 ? -1.574 -8.195 -20.203 1 97.44 497 ALA B C 1
ATOM 9595 O O . ALA B 1 497 ? -0.844 -7.781 -21.094 1 97.44 497 ALA B O 1
ATOM 9596 N N . LEU B 1 498 ? -2.686 -7.609 -19.797 1 97.88 498 LEU B N 1
ATOM 9597 C CA . LEU B 1 498 ? -3.115 -6.383 -20.453 1 97.88 498 LEU B CA 1
ATOM 9598 C C . LEU B 1 498 ? -2.092 -5.27 -20.25 1 97.88 498 LEU B C 1
ATOM 9600 O O . LEU B 1 498 ? -1.743 -4.562 -21.203 1 97.88 498 LEU B O 1
ATOM 9604 N N . GLU B 1 499 ? -1.628 -5.141 -19.094 1 97.62 499 GLU B N 1
ATOM 9605 C CA . GLU B 1 499 ? -0.629 -4.117 -18.812 1 97.62 499 GLU B CA 1
ATOM 9606 C C . GLU B 1 499 ? 0.676 -4.395 -19.547 1 97.62 499 GLU B C 1
ATOM 9608 O O . GLU B 1 499 ? 1.363 -3.465 -19.984 1 97.62 499 GLU B O 1
ATOM 9613 N N . THR B 1 500 ? 1.01 -5.66 -19.641 1 98.12 500 THR B N 1
ATOM 9614 C CA . THR B 1 500 ? 2.211 -6.027 -20.375 1 98.12 500 THR B CA 1
ATOM 9615 C C . THR B 1 500 ? 2.055 -5.691 -21.859 1 98.12 500 THR B C 1
ATOM 9617 O O . THR B 1 500 ? 2.975 -5.152 -22.484 1 98.12 500 THR B O 1
ATOM 9620 N N . LEU B 1 501 ? 0.886 -5.949 -22.406 1 98.38 501 LEU B N 1
ATOM 9621 C CA . LEU B 1 501 ? 0.613 -5.602 -23.797 1 98.38 501 LEU B CA 1
ATOM 9622 C C . LEU B 1 501 ? 0.677 -4.094 -24 1 98.38 501 LEU B C 1
ATOM 9624 O O . LEU B 1 501 ? 1.212 -3.621 -25.016 1 98.38 501 LEU B O 1
ATOM 9628 N N . ALA B 1 502 ? 0.113 -3.387 -23.031 1 97.94 502 ALA B N 1
ATOM 9629 C CA . ALA B 1 502 ? 0.194 -1.931 -23.109 1 97.94 502 ALA B CA 1
ATOM 9630 C C . ALA B 1 502 ? 1.646 -1.461 -23.109 1 97.94 502 ALA B C 1
ATOM 9632 O O . ALA B 1 502 ? 2.021 -0.587 -23.891 1 97.94 502 ALA B O 1
ATOM 9633 N N . THR B 1 503 ? 2.439 -2.07 -22.312 1 97.69 503 THR B N 1
ATOM 9634 C CA . THR B 1 503 ? 3.85 -1.712 -22.219 1 97.69 503 THR B CA 1
ATOM 9635 C C . THR B 1 503 ? 4.582 -2.043 -23.516 1 97.69 503 THR B C 1
ATOM 9637 O O . THR B 1 503 ? 5.422 -1.267 -23.984 1 97.69 503 THR B O 1
ATOM 9640 N N . ILE B 1 504 ? 4.246 -3.195 -24.109 1 97.75 504 ILE B N 1
ATOM 9641 C CA . ILE B 1 504 ? 4.848 -3.594 -25.375 1 97.75 504 ILE B CA 1
ATOM 9642 C C . ILE B 1 504 ? 4.484 -2.584 -26.453 1 97.75 504 ILE B C 1
ATOM 9644 O O . ILE B 1 504 ? 5.348 -2.137 -27.219 1 97.75 504 ILE B O 1
ATOM 9648 N N . LEU B 1 505 ? 3.25 -2.199 -26.5 1 97.19 505 LEU B N 1
ATOM 9649 C CA . LEU B 1 505 ? 2.787 -1.236 -27.5 1 97.19 505 LEU B CA 1
ATOM 9650 C C . LEU B 1 505 ? 3.5 0.102 -27.328 1 97.19 505 LEU B C 1
ATOM 9652 O O . LEU B 1 505 ? 3.986 0.677 -28.312 1 97.19 505 LEU B O 1
ATOM 9656 N N . LEU B 1 506 ? 3.586 0.53 -26.156 1 96.31 506 LEU B N 1
ATOM 9657 C CA . LEU B 1 506 ? 4.168 1.84 -25.875 1 96.31 506 LEU B CA 1
ATOM 9658 C C . LEU B 1 506 ? 5.668 1.836 -26.156 1 96.31 506 LEU B C 1
ATOM 9660 O O . LEU B 1 506 ? 6.234 2.859 -26.547 1 96.31 506 LEU B O 1
ATOM 9664 N N . SER B 1 507 ? 6.289 0.674 -26 1 94.56 507 SER B N 1
ATOM 9665 C CA . SER B 1 507 ? 7.738 0.601 -26.141 1 94.56 507 SER B CA 1
ATOM 9666 C C . SER B 1 507 ? 8.141 0.261 -27.562 1 94.56 507 SER B C 1
ATOM 9668 O O . SER B 1 507 ? 9.172 0.724 -28.062 1 94.56 507 SER B O 1
ATOM 9670 N N . ALA B 1 508 ? 7.281 -0.578 -28.281 1 93.94 508 ALA B N 1
ATOM 9671 C CA . ALA B 1 508 ? 7.699 -1.091 -29.578 1 93.94 508 ALA B CA 1
ATOM 9672 C C . ALA B 1 508 ? 6.5 -1.293 -30.5 1 93.94 508 ALA B C 1
ATOM 9674 O O . ALA B 1 508 ? 6.527 -2.156 -31.375 1 93.94 508 ALA B O 1
ATOM 9675 N N . GLY B 1 509 ? 5.492 -0.57 -30.375 1 91.88 509 GLY B N 1
ATOM 9676 C CA . GLY B 1 509 ? 4.254 -0.764 -31.109 1 91.88 509 GLY B CA 1
ATOM 9677 C C . GLY B 1 509 ? 4.422 -0.612 -32.625 1 91.88 509 GLY B C 1
ATOM 9678 O O . GLY B 1 509 ? 3.689 -1.226 -33.406 1 91.88 509 GLY B O 1
ATOM 9679 N N . GLN B 1 510 ? 5.391 0.16 -33.031 1 89.38 510 GLN B N 1
ATOM 9680 C CA . GLN B 1 510 ? 5.602 0.43 -34.469 1 89.38 510 GLN B CA 1
ATOM 9681 C C . GLN B 1 510 ? 6.121 -0.809 -35.188 1 89.38 510 GLN B C 1
ATOM 9683 O O . GLN B 1 510 ? 6.008 -0.91 -36.406 1 89.38 510 GLN B O 1
ATOM 9688 N N . TRP B 1 511 ? 6.613 -1.778 -34.406 1 92.88 511 TRP B N 1
ATOM 9689 C CA . TRP B 1 511 ? 7.227 -2.959 -35 1 92.88 511 TRP B CA 1
ATOM 9690 C C . TRP B 1 511 ? 6.25 -4.133 -35 1 92.88 511 TRP B C 1
ATOM 9692 O O . TRP B 1 511 ? 6.535 -5.176 -35.594 1 92.88 511 TRP B O 1
ATOM 9702 N N . ILE B 1 512 ? 5.121 -3.951 -34.406 1 95.38 512 ILE B N 1
ATOM 9703 C CA . ILE B 1 512 ? 4.18 -5.055 -34.25 1 95.38 512 ILE B CA 1
ATOM 9704 C C . ILE B 1 512 ? 3.418 -5.254 -35.562 1 95.38 512 ILE B C 1
ATOM 9706 O O . ILE B 1 512 ? 2.918 -4.293 -36.156 1 95.38 512 ILE B O 1
ATOM 9710 N N . ALA B 1 513 ? 3.361 -6.516 -35.969 1 93.12 513 ALA B N 1
ATOM 9711 C CA . ALA B 1 513 ? 2.666 -6.859 -37.188 1 93.12 513 ALA B CA 1
ATOM 9712 C C . ALA B 1 513 ? 1.177 -6.547 -37.094 1 93.12 513 ALA B C 1
ATOM 9714 O O . ALA B 1 513 ? 0.605 -6.57 -36 1 93.12 513 ALA B O 1
ATOM 9715 N N . TYR B 1 514 ? 0.595 -6.328 -38.188 1 89.75 514 TYR B N 1
ATOM 9716 C CA . TYR B 1 514 ? -0.812 -5.945 -38.25 1 89.75 514 TYR B CA 1
ATOM 9717 C C . TYR B 1 514 ? -1.702 -7.047 -37.688 1 89.75 514 TYR B C 1
ATOM 9719 O O . TYR B 1 514 ? -2.682 -6.762 -37 1 89.75 514 TYR B O 1
ATOM 9727 N N . GLU B 1 515 ? -1.332 -8.25 -37.938 1 90.62 515 GLU B N 1
ATOM 9728 C CA . GLU B 1 515 ? -2.119 -9.375 -37.469 1 90.62 515 GLU B CA 1
ATOM 9729 C C . GLU B 1 515 ? -2.15 -9.414 -35.938 1 90.62 515 GLU B C 1
ATOM 9731 O O . GLU B 1 515 ? -3.189 -9.703 -35.344 1 90.62 515 GLU B O 1
ATOM 9736 N N . ASP B 1 516 ? -1.014 -9.094 -35.375 1 94.69 516 ASP B N 1
ATOM 9737 C CA . ASP B 1 516 ? -0.928 -9.094 -33.938 1 94.69 516 ASP B CA 1
ATOM 9738 C C . ASP B 1 516 ? -1.669 -7.902 -33.344 1 94.69 516 ASP B C 1
ATOM 9740 O O . ASP B 1 516 ? -2.244 -8.008 -32.25 1 94.69 516 ASP B O 1
ATOM 9744 N N . ARG B 1 517 ? -1.737 -6.797 -34.031 1 93.81 517 ARG B N 1
ATOM 9745 C CA . ARG B 1 517 ? -2.492 -5.629 -33.562 1 93.81 517 ARG B CA 1
ATOM 9746 C C . ARG B 1 517 ? -3.988 -5.926 -33.531 1 93.81 517 ARG B C 1
ATOM 9748 O O . ARG B 1 517 ? -4.691 -5.477 -32.625 1 93.81 517 ARG B O 1
ATOM 9755 N N . ILE B 1 518 ? -4.406 -6.695 -34.531 1 91.69 518 ILE B N 1
ATOM 9756 C CA . ILE B 1 518 ? -5.809 -7.086 -34.562 1 91.69 518 ILE B CA 1
ATOM 9757 C C . ILE B 1 518 ? -6.133 -7.992 -33.375 1 91.69 518 ILE B C 1
ATOM 9759 O O . ILE B 1 518 ? -7.184 -7.852 -32.75 1 91.69 518 ILE B O 1
ATOM 9763 N N . ARG B 1 519 ? -5.211 -8.867 -33.125 1 94.62 519 ARG B N 1
ATOM 9764 C CA . ARG B 1 519 ? -5.391 -9.75 -31.969 1 94.62 519 ARG B CA 1
ATOM 9765 C C . ARG B 1 519 ? -5.492 -8.953 -30.688 1 94.62 519 ARG B C 1
ATOM 9767 O O . ARG B 1 519 ? -6.352 -9.227 -29.844 1 94.62 519 ARG B O 1
ATOM 9774 N N . ILE B 1 520 ? -4.629 -7.957 -30.531 1 96.69 520 ILE B N 1
ATOM 9775 C CA . ILE B 1 520 ? -4.641 -7.105 -29.344 1 96.69 520 ILE B CA 1
ATOM 9776 C C . ILE B 1 520 ? -5.977 -6.375 -29.25 1 96.69 520 ILE B C 1
ATOM 9778 O O . ILE B 1 520 ? -6.574 -6.301 -28.172 1 96.69 520 ILE B O 1
ATOM 9782 N N . THR B 1 521 ? -6.473 -5.891 -30.359 1 94.62 521 THR B N 1
ATOM 9783 C CA . THR B 1 521 ? -7.73 -5.156 -30.391 1 94.62 521 THR B CA 1
ATOM 9784 C C . THR B 1 521 ? -8.898 -6.062 -30.016 1 94.62 521 THR B C 1
ATOM 9786 O O . THR B 1 521 ? -9.812 -5.641 -29.297 1 94.62 521 THR B O 1
ATOM 9789 N N . THR B 1 522 ? -8.828 -7.258 -30.469 1 93.69 522 THR B N 1
ATOM 9790 C CA . THR B 1 522 ? -9.867 -8.227 -30.141 1 93.69 522 THR B CA 1
ATOM 9791 C C . THR B 1 522 ? -9.867 -8.539 -28.641 1 93.69 522 THR B C 1
ATOM 9793 O O . THR B 1 522 ? -10.93 -8.602 -28.016 1 93.69 522 THR B O 1
ATOM 9796 N N . ILE B 1 523 ? -8.703 -8.758 -28.109 1 95.31 523 ILE B N 1
ATOM 9797 C CA . ILE B 1 523 ? -8.555 -9.008 -26.688 1 95.31 523 ILE B CA 1
ATOM 9798 C C . ILE B 1 523 ? -9.117 -7.824 -25.891 1 95.31 523 ILE B C 1
ATOM 9800 O O . ILE B 1 523 ? -9.867 -8.016 -24.938 1 95.31 523 ILE B O 1
ATOM 9804 N N . MET B 1 524 ? -8.75 -6.688 -26.297 1 95.19 524 MET B N 1
ATOM 9805 C CA . MET B 1 524 ? -9.211 -5.461 -25.656 1 95.19 524 MET B CA 1
ATOM 9806 C C . MET B 1 524 ? -10.734 -5.383 -25.672 1 95.19 524 MET B C 1
ATOM 9808 O O . MET B 1 524 ? -11.359 -5.105 -24.641 1 95.19 524 MET B O 1
ATOM 9812 N N . ALA B 1 525 ? -11.367 -5.648 -26.781 1 93.19 525 ALA B N 1
ATOM 9813 C CA . ALA B 1 525 ? -12.82 -5.598 -26.922 1 93.19 525 ALA B CA 1
ATOM 9814 C C . ALA B 1 525 ? -13.5 -6.617 -26.016 1 93.19 525 ALA B C 1
ATOM 9816 O O . ALA B 1 525 ? -14.508 -6.312 -25.375 1 93.19 525 ALA B O 1
ATOM 9817 N N . ASN B 1 526 ? -12.906 -7.785 -25.969 1 92.44 526 ASN B N 1
ATOM 9818 C CA . ASN B 1 526 ? -13.445 -8.828 -25.094 1 92.44 526 ASN B CA 1
ATOM 9819 C C . ASN B 1 526 ? -13.391 -8.406 -23.625 1 92.44 526 ASN B C 1
ATOM 9821 O O . ASN B 1 526 ? -14.32 -8.672 -22.859 1 92.44 526 ASN B O 1
ATOM 9825 N N . CYS B 1 527 ? -12.352 -7.773 -23.25 1 94.44 527 CYS B N 1
ATOM 9826 C CA . CYS B 1 527 ? -12.172 -7.352 -21.875 1 94.44 527 CYS B CA 1
ATOM 9827 C C . CYS B 1 527 ? -13.109 -6.199 -21.531 1 94.44 527 CYS B C 1
ATOM 9829 O O . CYS B 1 527 ? -13.586 -6.098 -20.391 1 94.44 527 CYS B O 1
ATOM 9831 N N . GLN B 1 528 ? -13.359 -5.301 -22.453 1 93.12 528 GLN B N 1
ATOM 9832 C CA . GLN B 1 528 ? -14.273 -4.18 -22.234 1 93.12 528 GLN B CA 1
ATOM 9833 C C . GLN B 1 528 ? -15.703 -4.664 -22 1 93.12 528 GLN B C 1
ATOM 9835 O O . GLN B 1 528 ? -16.469 -4.027 -21.281 1 93.12 528 GLN B O 1
ATOM 9840 N N . ASN B 1 529 ? -16 -5.801 -22.531 1 87.94 529 ASN B N 1
ATOM 9841 C CA . ASN B 1 529 ? -17.359 -6.32 -22.453 1 87.94 529 ASN B CA 1
ATOM 9842 C C . ASN B 1 529 ? -17.484 -7.41 -21.391 1 87.94 529 ASN B C 1
ATOM 9844 O O . ASN B 1 529 ? -18.547 -8.016 -21.234 1 87.94 529 ASN B O 1
ATOM 9848 N N . ASP B 1 530 ? -16.469 -7.656 -20.656 1 86.38 530 ASP B N 1
ATOM 9849 C CA . ASP B 1 530 ? -16.469 -8.727 -19.672 1 86.38 530 ASP B CA 1
ATOM 9850 C C . ASP B 1 530 ? -17.234 -8.312 -18.406 1 86.38 530 ASP B C 1
ATOM 9852 O O . ASP B 1 530 ? -17.031 -7.219 -17.891 1 86.38 530 ASP B O 1
ATOM 9856 N N . SER B 1 531 ? -18.125 -9.172 -17.906 1 80.81 531 SER B N 1
ATOM 9857 C CA . SER B 1 531 ? -18.859 -8.906 -16.672 1 80.81 531 SER B CA 1
ATOM 9858 C C . SER B 1 531 ? -18.562 -9.961 -15.617 1 80.81 531 SER B C 1
ATOM 9860 O O . SER B 1 531 ? -18.984 -9.828 -14.461 1 80.81 531 SER B O 1
ATOM 9862 N N . VAL B 1 532 ? -17.781 -10.953 -15.953 1 80.5 532 VAL B N 1
ATOM 9863 C CA . VAL B 1 532 ? -17.578 -12.086 -15.062 1 80.5 532 VAL B CA 1
ATOM 9864 C C . VAL B 1 532 ? -16.312 -11.875 -14.227 1 80.5 532 VAL B C 1
ATOM 9866 O O . VAL B 1 532 ? -16.344 -11.969 -13 1 80.5 532 VAL B O 1
ATOM 9869 N N . LEU B 1 533 ? -15.266 -11.547 -14.852 1 87.38 533 LEU B N 1
ATOM 9870 C CA . LEU B 1 533 ? -13.969 -11.492 -14.188 1 87.38 533 LEU B CA 1
ATOM 9871 C C . LEU B 1 533 ? -13.773 -10.164 -13.469 1 87.38 533 LEU B C 1
ATOM 9873 O O . LEU B 1 533 ? -12.898 -10.031 -12.609 1 87.38 533 LEU B O 1
ATOM 9877 N N . LYS B 1 534 ? -14.641 -9.203 -13.711 1 86.88 534 LYS B N 1
ATOM 9878 C CA . LYS B 1 534 ? -14.5 -7.883 -13.102 1 86.88 534 LYS B CA 1
ATOM 9879 C C . LYS B 1 534 ? -13.078 -7.363 -13.242 1 86.88 534 LYS B C 1
ATOM 9881 O O . LYS B 1 534 ? -12.445 -6.984 -12.25 1 86.88 534 LYS B O 1
ATOM 9886 N N . LEU B 1 535 ? -12.586 -7.246 -14.414 1 93.69 535 LEU B N 1
ATOM 9887 C CA . LEU B 1 535 ? -11.227 -6.84 -14.758 1 93.69 535 LEU B CA 1
ATOM 9888 C C . LEU B 1 535 ? -10.977 -5.387 -14.359 1 93.69 535 LEU B C 1
ATOM 9890 O O . LEU B 1 535 ? -11.93 -4.621 -14.164 1 93.69 535 LEU B O 1
ATOM 9894 N N . SER B 1 536 ? -9.734 -5.035 -14.188 1 94.69 536 SER B N 1
ATOM 9895 C CA . SER B 1 536 ? -9.344 -3.674 -13.844 1 94.69 536 SER B CA 1
ATOM 9896 C C . SER B 1 536 ? -9.641 -2.705 -14.984 1 94.69 536 SER B C 1
ATOM 9898 O O . SER B 1 536 ? -9.086 -2.834 -16.078 1 94.69 536 SER B O 1
ATOM 9900 N N . ALA B 1 537 ? -10.453 -1.732 -14.711 1 94.69 537 ALA B N 1
ATOM 9901 C CA . ALA B 1 537 ? -10.773 -0.722 -15.711 1 94.69 537 ALA B CA 1
ATOM 9902 C C . ALA B 1 537 ? -9.531 0.06 -16.125 1 94.69 537 ALA B C 1
ATOM 9904 O O . ALA B 1 537 ? -9.391 0.444 -17.297 1 94.69 537 ALA B O 1
ATOM 9905 N N . ASN B 1 538 ? -8.633 0.172 -15.258 1 94.69 538 ASN B N 1
ATOM 9906 C CA . ASN B 1 538 ? -7.398 0.896 -15.555 1 94.69 538 ASN B CA 1
ATOM 9907 C C . ASN B 1 538 ? -6.523 0.133 -16.547 1 94.69 538 ASN B C 1
ATOM 9909 O O . ASN B 1 538 ? -5.918 0.732 -17.438 1 94.69 538 ASN B O 1
ATOM 9913 N N . ALA B 1 539 ? -6.469 -1.156 -16.297 1 96.44 539 ALA B N 1
ATOM 9914 C CA . ALA B 1 539 ? -5.684 -1.979 -17.219 1 96.44 539 ALA B CA 1
ATOM 9915 C C . ALA B 1 539 ? -6.266 -1.939 -18.625 1 96.44 539 ALA B C 1
ATOM 9917 O O . ALA B 1 539 ? -5.523 -1.822 -19.609 1 96.44 539 ALA B O 1
ATOM 9918 N N . ILE B 1 540 ? -7.555 -1.939 -18.734 1 97.19 540 ILE B N 1
ATOM 9919 C CA . ILE B 1 540 ? -8.234 -1.911 -20.031 1 97.19 540 ILE B CA 1
ATOM 9920 C C . ILE B 1 540 ? -8.023 -0.553 -20.703 1 97.19 540 ILE B C 1
ATOM 9922 O O . ILE B 1 540 ? -7.711 -0.481 -21.891 1 97.19 540 ILE B O 1
ATOM 9926 N N . THR B 1 541 ? -8.141 0.468 -19.906 1 97.25 541 THR B N 1
ATOM 9927 C CA . THR B 1 541 ? -7.953 1.817 -20.422 1 97.25 541 THR B CA 1
ATOM 9928 C C . THR B 1 541 ? -6.508 2.037 -20.859 1 97.25 541 THR B C 1
ATOM 9930 O O . THR B 1 541 ? -6.254 2.658 -21.891 1 97.25 541 THR B O 1
ATOM 9933 N N . SER B 1 542 ? -5.566 1.514 -20.125 1 96.5 542 SER B N 1
ATOM 9934 C CA . SER B 1 542 ? -4.16 1.646 -20.469 1 96.5 542 SER B CA 1
ATOM 9935 C C . SER B 1 542 ? -3.861 0.965 -21.812 1 96.5 542 SER B C 1
ATOM 9937 O O . SER B 1 542 ? -3.182 1.536 -22.672 1 96.5 542 SER B O 1
ATOM 9939 N N . LEU B 1 543 ? -4.375 -0.211 -21.953 1 97.56 543 LEU B N 1
ATOM 9940 C CA . LEU B 1 543 ? -4.152 -0.939 -23.203 1 97.56 543 LEU B CA 1
ATOM 9941 C C . LEU B 1 543 ? -4.855 -0.25 -24.359 1 97.56 543 LEU B C 1
ATOM 9943 O O . LEU B 1 543 ? -4.27 -0.093 -25.438 1 97.56 543 LEU B O 1
ATOM 9947 N N . SER B 1 544 ? -6.09 0.158 -24.156 1 96.62 544 SER B N 1
ATOM 9948 C CA . SER B 1 544 ? -6.848 0.81 -25.219 1 96.62 544 SER B CA 1
ATOM 9949 C C . SER B 1 544 ? -6.207 2.135 -25.625 1 96.62 544 SER B C 1
ATOM 9951 O O . SER B 1 544 ? -6.141 2.461 -26.797 1 96.62 544 SER B O 1
ATOM 9953 N N . LEU B 1 545 ? -5.738 2.812 -24.625 1 96.19 545 LEU B N 1
ATOM 9954 C CA . LEU B 1 545 ? -5.055 4.07 -24.906 1 96.19 545 LEU B CA 1
ATOM 9955 C C . LEU B 1 545 ? -3.758 3.83 -25.672 1 96.19 545 LEU B C 1
ATOM 9957 O O . LEU B 1 545 ? -3.498 4.492 -26.672 1 96.19 545 LEU B O 1
ATOM 9961 N N . ALA B 1 546 ? -2.975 2.893 -25.234 1 96.31 546 ALA B N 1
ATOM 9962 C CA . ALA B 1 546 ? -1.726 2.557 -25.922 1 96.31 546 ALA B CA 1
ATOM 9963 C C . ALA B 1 546 ? -1.982 2.125 -27.359 1 96.31 546 ALA B C 1
ATOM 9965 O O . ALA B 1 546 ? -1.278 2.553 -28.281 1 96.31 546 ALA B O 1
ATOM 9966 N N . ASN B 1 547 ? -3.02 1.318 -27.547 1 94.19 547 ASN B N 1
ATOM 9967 C CA . ASN B 1 547 ? -3.354 0.799 -28.875 1 94.19 547 ASN B CA 1
ATOM 9968 C C . ASN B 1 547 ? -3.789 1.915 -29.828 1 94.19 547 ASN B C 1
ATOM 9970 O O . ASN B 1 547 ? -3.566 1.832 -31.031 1 94.19 547 ASN B O 1
ATOM 9974 N N . SER B 1 548 ? -4.363 2.936 -29.297 1 92.19 548 SER B N 1
ATOM 9975 C CA . SER B 1 548 ? -4.883 4.023 -30.125 1 92.19 548 SER B CA 1
ATOM 9976 C C . SER B 1 548 ? -3.797 5.047 -30.438 1 92.19 548 SER B C 1
ATOM 9978 O O . SER B 1 548 ? -3.789 5.645 -31.516 1 92.19 548 SER B O 1
ATOM 9980 N N . VAL B 1 549 ? -2.902 5.211 -29.5 1 92.38 549 VAL B N 1
ATOM 9981 C CA . VAL B 1 549 ? -1.968 6.324 -29.625 1 92.38 549 VAL B CA 1
ATOM 9982 C C . VAL B 1 549 ? -0.733 5.879 -30.406 1 92.38 549 VAL B C 1
ATOM 9984 O O . VAL B 1 549 ? -0.137 6.672 -31.141 1 92.38 549 VAL B O 1
ATOM 9987 N N . VAL B 1 550 ? -0.31 4.656 -30.281 1 92.69 550 VAL B N 1
ATOM 9988 C CA . VAL B 1 550 ? 0.936 4.184 -30.875 1 92.69 550 VAL B CA 1
ATOM 9989 C C . VAL B 1 550 ? 0.731 3.918 -32.375 1 92.69 550 VAL B C 1
ATOM 9991 O O . VAL B 1 550 ? -0.3 3.375 -32.75 1 92.69 550 VAL B O 1
ATOM 9994 N N . VAL B 1 551 ? 1.701 4.234 -33.094 1 88.81 551 VAL B N 1
ATOM 9995 C CA . VAL B 1 551 ? 1.641 4.074 -34.562 1 88.81 551 VAL B CA 1
ATOM 9996 C C . VAL B 1 551 ? 1.835 2.605 -34.906 1 88.81 551 VAL B C 1
ATOM 9998 O O . VAL B 1 551 ? 2.551 1.877 -34.219 1 88.81 551 VAL B O 1
ATOM 10001 N N . ASP B 1 552 ? 1.125 2.158 -35.938 1 85 552 ASP B N 1
ATOM 10002 C CA . ASP B 1 552 ? 1.356 0.81 -36.438 1 85 552 ASP B CA 1
ATOM 10003 C C . ASP B 1 552 ? 2.494 0.794 -37.469 1 85 552 ASP B C 1
ATOM 10005 O O . ASP B 1 552 ? 3.186 1.798 -37.656 1 85 552 ASP B O 1
ATOM 10009 N N . ALA B 1 553 ? 2.723 -0.363 -38.094 1 78.5 553 ALA B N 1
ATOM 10010 C CA . ALA B 1 553 ? 3.84 -0.539 -39.031 1 78.5 553 ALA B CA 1
ATOM 10011 C C . ALA B 1 553 ? 3.678 0.35 -40.25 1 78.5 553 ALA B C 1
ATOM 10013 O O . ALA B 1 553 ? 4.664 0.721 -40.906 1 78.5 553 ALA B O 1
ATOM 10014 N N . GLN B 1 554 ? 2.463 0.762 -40.531 1 78.81 554 GLN B N 1
ATOM 10015 C CA . GLN B 1 554 ? 2.193 1.596 -41.688 1 78.81 554 GLN B CA 1
ATOM 10016 C C . GLN B 1 554 ? 2.139 3.072 -41.312 1 78.81 554 GLN B C 1
ATOM 10018 O O . GLN B 1 554 ? 1.891 3.93 -42.156 1 78.81 554 GLN B O 1
ATOM 10023 N N . GLY B 1 555 ? 2.369 3.338 -40.031 1 78.62 555 GLY B N 1
ATOM 10024 C CA . GLY B 1 555 ? 2.389 4.719 -39.562 1 78.62 555 GLY B CA 1
ATOM 10025 C C . GLY B 1 555 ? 1.022 5.23 -39.156 1 78.62 555 GLY B C 1
ATOM 10026 O O . GLY B 1 555 ? 0.851 6.422 -38.906 1 78.62 555 GLY B O 1
ATOM 10027 N N . ASN B 1 556 ? 0.081 4.344 -39.094 1 80.25 556 ASN B N 1
ATOM 10028 C CA . ASN B 1 556 ? -1.28 4.742 -38.75 1 80.25 556 ASN B CA 1
ATOM 10029 C C . ASN B 1 556 ? -1.497 4.746 -37.219 1 80.25 556 ASN B C 1
ATOM 10031 O O . ASN B 1 556 ? -0.875 3.965 -36.5 1 80.25 556 ASN B O 1
ATOM 10035 N N . ARG B 1 557 ? -2.402 5.77 -36.812 1 87.62 557 ARG B N 1
ATOM 10036 C CA . ARG B 1 557 ? -2.82 5.832 -35.406 1 87.62 557 ARG B CA 1
ATOM 10037 C C . ARG B 1 557 ? -4.336 5.691 -35.281 1 87.62 557 ARG B C 1
ATOM 10039 O O . ARG B 1 557 ? -5.043 5.617 -36.281 1 87.62 557 ARG B O 1
ATOM 10046 N N . GLY B 1 558 ? -4.785 5.516 -34.094 1 87.12 558 GLY B N 1
ATOM 10047 C CA . GLY B 1 558 ? -6.215 5.547 -33.812 1 87.12 558 GLY B CA 1
ATOM 10048 C C . GLY B 1 558 ? -6.883 4.195 -33.969 1 87.12 558 GLY B C 1
ATOM 10049 O O . GLY B 1 558 ? -8.047 4.117 -34.375 1 87.12 558 GLY B O 1
ATOM 10050 N N . ILE B 1 559 ? -6.121 3.18 -33.812 1 87.12 559 ILE B N 1
ATOM 10051 C CA . ILE B 1 559 ? -6.703 1.849 -33.938 1 87.12 559 ILE B CA 1
ATOM 10052 C C . ILE B 1 559 ? -7.832 1.682 -32.938 1 87.12 559 ILE B C 1
ATOM 10054 O O . ILE B 1 559 ? -7.637 1.916 -31.734 1 87.12 559 ILE B O 1
ATOM 10058 N N . ALA B 1 560 ? -9.078 1.324 -33.375 1 88.88 560 ALA B N 1
ATOM 10059 C CA . ALA B 1 560 ? -10.281 1.07 -32.594 1 88.88 560 ALA B CA 1
ATOM 10060 C C . ALA B 1 560 ? -10.664 2.293 -31.766 1 88.88 560 ALA B C 1
ATOM 10062 O O . ALA B 1 560 ? -11.18 2.158 -30.656 1 88.88 560 ALA B O 1
ATOM 10063 N N . LEU B 1 561 ? -10.305 3.441 -32.25 1 91.38 561 LEU B N 1
ATOM 10064 C CA . LEU B 1 561 ? -10.492 4.676 -31.484 1 91.38 561 LEU B CA 1
ATOM 10065 C C . LEU B 1 561 ? -11.969 4.898 -31.172 1 91.38 561 LEU B C 1
ATOM 10067 O O . LEU B 1 561 ? -12.32 5.277 -30.047 1 91.38 561 LEU B O 1
ATOM 10071 N N . ALA B 1 562 ? -12.859 4.691 -32.094 1 88.31 562 ALA B N 1
ATOM 10072 C CA . ALA B 1 562 ? -14.289 4.926 -31.891 1 88.31 562 ALA B CA 1
ATOM 10073 C C . ALA B 1 562 ? -14.82 4.074 -30.734 1 88.31 562 ALA B C 1
ATOM 10075 O O . ALA B 1 562 ? -15.508 4.582 -29.844 1 88.31 562 ALA B O 1
ATOM 10076 N N . GLN B 1 563 ? -14.477 2.871 -30.766 1 89.88 563 GLN B N 1
ATOM 10077 C CA . GLN B 1 563 ? -14.898 1.957 -29.703 1 89.88 563 GLN B CA 1
ATOM 10078 C C . GLN B 1 563 ? -14.297 2.359 -28.359 1 89.88 563 GLN B C 1
ATOM 10080 O O . GLN B 1 563 ? -14.969 2.301 -27.328 1 89.88 563 GLN B O 1
ATOM 10085 N N . ASN B 1 564 ? -13.055 2.701 -28.453 1 93.56 564 ASN B N 1
ATOM 10086 C CA . ASN B 1 564 ? -12.367 3.092 -27.219 1 93.56 564 ASN B CA 1
ATOM 10087 C C . ASN B 1 564 ? -12.969 4.367 -26.625 1 93.56 564 ASN B C 1
ATOM 10089 O O . ASN B 1 564 ? -13.094 4.484 -25.406 1 93.56 564 ASN B O 1
ATOM 10093 N N . MET B 1 565 ? -13.352 5.305 -27.453 1 93.12 565 MET B N 1
ATOM 10094 C CA . MET B 1 565 ? -13.961 6.543 -26.984 1 93.12 565 MET B CA 1
ATOM 10095 C C . MET B 1 565 ? -15.281 6.266 -26.266 1 93.12 565 MET B C 1
ATOM 10097 O O . MET B 1 565 ? -15.578 6.891 -25.234 1 93.12 565 MET B O 1
ATOM 10101 N N . LEU B 1 566 ? -15.961 5.285 -26.766 1 91.56 566 LEU B N 1
ATOM 10102 C CA . LEU B 1 566 ? -17.203 4.895 -26.109 1 91.56 566 LEU B CA 1
ATOM 10103 C C . LEU B 1 566 ? -16.922 4.289 -24.734 1 91.56 566 LEU B C 1
ATOM 10105 O O . LEU B 1 566 ? -17.625 4.594 -23.766 1 91.56 566 LEU B O 1
ATOM 10109 N N . PHE B 1 567 ? -15.953 3.441 -24.547 1 93.81 567 PHE B N 1
ATOM 10110 C CA . PHE B 1 567 ? -15.586 2.824 -23.281 1 93.81 567 PHE B CA 1
ATOM 10111 C C . PHE B 1 567 ? -15.094 3.875 -22.281 1 93.81 567 PHE B C 1
ATOM 10113 O O . PHE B 1 567 ? -15.477 3.859 -21.109 1 93.81 567 PHE B O 1
ATOM 10120 N N . TRP B 1 568 ? -14.266 4.824 -22.844 1 94.88 568 TRP B N 1
ATOM 10121 C CA . TRP B 1 568 ? -13.656 5.832 -21.984 1 94.88 568 TRP B CA 1
ATOM 10122 C C . TRP B 1 568 ? -14.711 6.801 -21.453 1 94.88 568 TRP B C 1
ATOM 10124 O O . TRP B 1 568 ? -14.5 7.473 -20.453 1 94.88 568 TRP B O 1
ATOM 10134 N N . SER B 1 569 ? -15.797 6.945 -22.156 1 91.12 569 SER B N 1
ATOM 10135 C CA . SER B 1 569 ? -16.844 7.871 -21.75 1 91.12 569 SER B CA 1
ATOM 10136 C C . SER B 1 569 ? -17.625 7.34 -20.547 1 91.12 569 SER B C 1
ATOM 10138 O O . SER B 1 569 ? -18.312 8.102 -19.859 1 91.12 569 SER B O 1
ATOM 10140 N N . ASN B 1 570 ? -17.438 6.066 -20.344 1 89.38 570 ASN B N 1
ATOM 10141 C CA . ASN B 1 570 ? -18.094 5.469 -19.188 1 89.38 570 ASN B CA 1
ATOM 10142 C C . ASN B 1 570 ? -17.375 5.844 -17.891 1 89.38 570 ASN B C 1
ATOM 10144 O O . ASN B 1 570 ? -16.141 5.797 -17.812 1 89.38 570 ASN B O 1
ATOM 10148 N N . LYS B 1 571 ? -18.125 6.102 -16.844 1 81.19 571 LYS B N 1
ATOM 10149 C CA . LYS B 1 571 ? -17.578 6.551 -15.57 1 81.19 571 LYS B CA 1
ATOM 10150 C C . LYS B 1 571 ? -16.797 5.434 -14.883 1 81.19 571 LYS B C 1
ATOM 10152 O O . LYS B 1 571 ? -15.93 5.695 -14.047 1 81.19 571 LYS B O 1
ATOM 10157 N N . SER B 1 572 ? -17.062 4.25 -15.312 1 83.75 572 SER B N 1
ATOM 10158 C CA . SER B 1 572 ? -16.438 3.104 -14.656 1 83.75 572 SER B CA 1
ATOM 10159 C C . SER B 1 572 ? -15.156 2.688 -15.367 1 83.75 572 SER B C 1
ATOM 10161 O O . SER B 1 572 ? -14.594 1.632 -15.07 1 83.75 572 SER B O 1
ATOM 10163 N N . SER B 1 573 ? -14.68 3.588 -16.266 1 90.44 573 SER B N 1
ATOM 10164 C CA . SER B 1 573 ? -13.547 3.203 -17.109 1 90.44 573 SER B CA 1
ATOM 10165 C C . SER B 1 573 ? -12.219 3.521 -16.422 1 90.44 573 SER B C 1
ATOM 10167 O O . SER B 1 573 ? -11.188 3.598 -17.094 1 90.44 573 SER B O 1
ATOM 10169 N N . GLY B 1 574 ? -12.18 3.789 -15.156 1 88.06 574 GLY B N 1
ATOM 10170 C CA . GLY B 1 574 ? -10.93 3.9 -14.414 1 88.06 574 GLY B CA 1
ATOM 10171 C C . GLY B 1 574 ? -10.492 5.336 -14.211 1 88.06 574 GLY B C 1
ATOM 10172 O O . GLY B 1 574 ? -11.164 6.27 -14.656 1 88.06 574 GLY B O 1
ATOM 10173 N N . VAL B 1 575 ? -9.25 5.52 -13.648 1 85.62 575 VAL B N 1
ATOM 10174 C CA . VAL B 1 575 ? -8.758 6.82 -13.203 1 85.62 575 VAL B CA 1
ATOM 10175 C C . VAL B 1 575 ? -8.188 7.59 -14.391 1 85.62 575 VAL B C 1
ATOM 10177 O O . VAL B 1 575 ? -8.25 8.82 -14.43 1 85.62 575 VAL B O 1
ATOM 10180 N N . ASN B 1 576 ? -7.77 6.863 -15.414 1 90.38 576 ASN B N 1
ATOM 10181 C CA . ASN B 1 576 ? -7.121 7.512 -16.547 1 90.38 576 ASN B CA 1
ATOM 10182 C C . ASN B 1 576 ? -8.109 7.773 -17.688 1 90.38 576 ASN B C 1
ATOM 10184 O O . ASN B 1 576 ? -7.699 8.102 -18.797 1 90.38 576 ASN B O 1
ATOM 10188 N N . ARG B 1 577 ? -9.344 7.652 -17.359 1 92.88 577 ARG B N 1
ATOM 10189 C CA . ARG B 1 577 ? -10.352 7.777 -18.406 1 92.88 577 ARG B CA 1
ATOM 10190 C C . ARG B 1 577 ? -10.359 9.18 -19 1 92.88 577 ARG B C 1
ATOM 10192 O O . ARG B 1 577 ? -10.469 9.344 -20.219 1 92.88 577 ARG B O 1
ATOM 10199 N N . THR B 1 578 ? -10.156 10.188 -18.172 1 92.69 578 THR B N 1
ATOM 10200 C CA . THR B 1 578 ? -10.203 11.562 -18.656 1 92.69 578 THR B CA 1
ATOM 10201 C C . THR B 1 578 ? -8.992 11.867 -19.547 1 92.69 578 THR B C 1
ATOM 10203 O O . THR B 1 578 ? -9.117 12.562 -20.547 1 92.69 578 THR B O 1
ATOM 10206 N N . LEU B 1 579 ? -7.906 11.352 -19.125 1 94.5 579 LEU B N 1
ATOM 10207 C CA . LEU B 1 579 ? -6.723 11.484 -19.969 1 94.5 579 LEU B CA 1
ATOM 10208 C C . LEU B 1 579 ? -6.938 10.805 -21.312 1 94.5 579 LEU B C 1
ATOM 10210 O O . LEU B 1 579 ? -6.641 11.391 -22.359 1 94.5 579 LEU B O 1
ATOM 10214 N N . ALA B 1 580 ? -7.473 9.617 -21.25 1 95.69 580 ALA B N 1
ATOM 10215 C CA . ALA B 1 580 ? -7.723 8.852 -22.469 1 95.69 580 ALA B CA 1
ATOM 10216 C C . ALA B 1 580 ? -8.672 9.594 -23.391 1 95.69 580 ALA B C 1
ATOM 10218 O O . ALA B 1 580 ? -8.453 9.648 -24.609 1 95.69 580 ALA B O 1
ATOM 10219 N N . LEU B 1 581 ? -9.641 10.227 -22.844 1 93.5 581 LEU B N 1
ATOM 10220 C CA . LEU B 1 581 ? -10.609 10.984 -23.625 1 93.5 581 LEU B CA 1
ATOM 10221 C C . LEU B 1 581 ? -9.961 12.188 -24.297 1 93.5 581 LEU B C 1
ATOM 10223 O O . LEU B 1 581 ? -10.195 12.453 -25.469 1 93.5 581 LEU B O 1
ATOM 10227 N N . ASN B 1 582 ? -9.133 12.859 -23.562 1 91.5 582 ASN B N 1
ATOM 10228 C CA . ASN B 1 582 ? -8.461 14.031 -24.125 1 91.5 582 ASN B CA 1
ATOM 10229 C C . ASN B 1 582 ? -7.469 13.648 -25.219 1 91.5 582 ASN B C 1
ATOM 10231 O O . ASN B 1 582 ? -7.363 14.328 -26.234 1 91.5 582 ASN B O 1
ATOM 10235 N N . VAL B 1 583 ? -6.77 12.578 -24.969 1 92.62 583 VAL B N 1
ATOM 10236 C CA . VAL B 1 583 ? -5.836 12.086 -25.969 1 92.62 583 VAL B CA 1
ATOM 10237 C C . VAL B 1 583 ? -6.605 11.625 -27.203 1 92.62 583 VAL B C 1
ATOM 10239 O O . VAL B 1 583 ? -6.219 11.922 -28.344 1 92.62 583 VAL B O 1
ATOM 10242 N N . GLY B 1 584 ? -7.695 10.906 -27 1 90.75 584 GLY B N 1
ATOM 10243 C CA . GLY B 1 584 ? -8.539 10.469 -28.094 1 90.75 584 GLY B CA 1
ATOM 10244 C C . GLY B 1 584 ? -9.086 11.617 -28.922 1 90.75 584 GLY B C 1
ATOM 10245 O O . GLY B 1 584 ? -9.094 11.555 -30.156 1 90.75 584 GLY B O 1
ATOM 10246 N N . GLU B 1 585 ? -9.445 12.641 -28.281 1 87.62 585 GLU B N 1
ATOM 10247 C CA . GLU B 1 585 ? -9.938 13.828 -28.969 1 87.62 585 GLU B CA 1
ATOM 10248 C C . GLU B 1 585 ? -8.836 14.484 -29.797 1 87.62 585 GLU B C 1
ATOM 10250 O O . GLU B 1 585 ? -9.086 14.992 -30.891 1 87.62 585 GLU B O 1
ATOM 10255 N N . SER B 1 586 ? -7.703 14.445 -29.266 1 86.56 586 SER B N 1
ATOM 10256 C CA . SER B 1 586 ? -6.57 15.016 -30 1 86.56 586 SER B CA 1
ATOM 10257 C C . SER B 1 586 ? -6.25 14.211 -31.25 1 86.56 586 SER B C 1
ATOM 10259 O O . SER B 1 586 ? -5.777 14.766 -32.25 1 86.56 586 SER B O 1
ATOM 10261 N N . LEU B 1 587 ? -6.461 12.961 -31.188 1 85.44 587 LEU B N 1
ATOM 10262 C CA . LEU B 1 587 ? -6.223 12.102 -32.344 1 85.44 587 LEU B CA 1
ATOM 10263 C C . LEU B 1 587 ? -7.312 12.289 -33.406 1 85.44 587 LEU B C 1
ATOM 10265 O O . LEU B 1 587 ? -7.039 12.227 -34.594 1 85.44 587 LEU B O 1
ATOM 10269 N N . LEU B 1 588 ? -8.523 12.484 -32.938 1 81.44 588 LEU B N 1
ATOM 10270 C CA . LEU B 1 588 ? -9.664 12.633 -33.844 1 81.44 588 LEU B CA 1
ATOM 10271 C C . LEU B 1 588 ? -9.617 13.984 -34.562 1 81.44 588 LEU B C 1
ATOM 10273 O O . LEU B 1 588 ? -9.969 14.086 -35.719 1 81.44 588 LEU B O 1
ATOM 10277 N N . HIS B 1 589 ? -9.266 15.023 -33.906 1 74.94 589 HIS B N 1
ATOM 10278 C CA . HIS B 1 589 ? -9.25 16.375 -34.469 1 74.94 589 HIS B CA 1
ATOM 10279 C C . HIS B 1 589 ? -7.844 16.969 -34.438 1 74.94 589 HIS B C 1
ATOM 10281 O O . HIS B 1 589 ? -7.551 17.844 -33.625 1 74.94 589 HIS B O 1
ATOM 10287 N N . PRO B 1 590 ? -6.926 16.312 -35.344 1 61.72 590 PRO B N 1
ATOM 10288 C CA . PRO B 1 590 ? -5.543 16.797 -35.281 1 61.72 590 PRO B CA 1
ATOM 10289 C C . PRO B 1 590 ? -5.426 18.281 -35.656 1 61.72 590 PRO B C 1
ATOM 10291 O O . PRO B 1 590 ? -4.488 18.953 -35.219 1 61.72 590 PRO B O 1
ATOM 10294 N N . ARG B 1 591 ? -6.012 18.75 -37.062 1 50.78 591 ARG B N 1
ATOM 10295 C CA . ARG B 1 591 ? -5.785 20.031 -37.688 1 50.78 591 ARG B CA 1
ATOM 10296 C C . ARG B 1 591 ? -6.059 21.172 -36.719 1 50.78 591 ARG B C 1
ATOM 10298 O O . ARG B 1 591 ? -5.738 22.328 -37 1 50.78 591 ARG B O 1
ATOM 10305 N N . ALA B 1 592 ? -7.234 21.266 -36.094 1 44.12 592 ALA B N 1
ATOM 10306 C CA . ALA B 1 592 ? -7.699 22.641 -36.188 1 44.12 592 ALA B CA 1
ATOM 10307 C C . ALA B 1 592 ? -6.691 23.594 -35.531 1 44.12 592 ALA B C 1
ATOM 10309 O O . ALA B 1 592 ? -6.367 24.641 -36.094 1 44.12 592 ALA B O 1
ATOM 10310 N N . PRO B 1 593 ? -6.863 24.031 -34.094 1 45 593 PRO B N 1
ATOM 10311 C CA . PRO B 1 593 ? -6.207 25.297 -33.75 1 45 593 PRO B CA 1
ATOM 10312 C C . PRO B 1 593 ? -4.684 25.203 -33.812 1 45 593 PRO B C 1
ATOM 10314 O O . PRO B 1 593 ? -4.121 24.109 -33.75 1 45 593 PRO B O 1
ATOM 10317 N N . PRO B 1 594 ? -4 26.266 -34.344 1 44.19 594 PRO B N 1
ATOM 10318 C CA . PRO B 1 594 ? -2.566 26.531 -34.5 1 44.19 594 PRO B CA 1
ATOM 10319 C C . PRO B 1 594 ? -1.74 26 -33.312 1 44.19 594 PRO B C 1
ATOM 10321 O O . PRO B 1 594 ? -2.119 26.188 -32.156 1 44.19 594 PRO B O 1
ATOM 10324 N N . MET B 1 595 ? -1.129 24.859 -33.531 1 46.88 595 MET B N 1
ATOM 10325 C CA . MET B 1 595 ? -0.136 24.359 -32.594 1 46.88 595 MET B CA 1
ATOM 10326 C C . MET B 1 595 ? 0.756 25.5 -32.094 1 46.88 595 MET B C 1
ATOM 10328 O O . MET B 1 595 ? 1.234 26.312 -32.906 1 46.88 595 MET B O 1
ATOM 10332 N N . MET B 1 596 ? 0.662 26.031 -31.031 1 45.34 596 MET B N 1
ATOM 10333 C CA . MET B 1 596 ? 1.579 27.031 -30.484 1 45.34 596 MET B CA 1
ATOM 10334 C C . MET B 1 596 ? 2.84 26.375 -29.938 1 45.34 596 MET B C 1
ATOM 10336 O O . MET B 1 596 ? 2.863 25.938 -28.797 1 45.34 596 MET B O 1
ATOM 10340 N N . ILE B 1 597 ? 3.686 25.734 -30.812 1 42.38 597 ILE B N 1
ATOM 10341 C CA . ILE B 1 597 ? 4.953 25.188 -30.344 1 42.38 597 ILE B CA 1
ATOM 10342 C C . ILE B 1 597 ? 5.914 26.328 -30 1 42.38 597 ILE B C 1
ATOM 10344 O O . ILE B 1 597 ? 6.301 27.094 -30.891 1 42.38 597 ILE B O 1
ATOM 10348 N N . ASP B 1 598 ? 5.887 26.812 -28.797 1 47.44 598 ASP B N 1
ATOM 10349 C CA . ASP B 1 598 ? 6.91 27.75 -28.344 1 47.44 598 ASP B CA 1
ATOM 10350 C C . ASP B 1 598 ? 8.18 27.031 -27.922 1 47.44 598 ASP B C 1
ATOM 10352 O O . ASP B 1 598 ? 8.172 26.281 -26.938 1 47.44 598 ASP B O 1
ATOM 10356 N N . LEU B 1 599 ? 9.164 26.969 -28.828 1 45.38 599 LEU B N 1
ATOM 10357 C CA . LEU B 1 599 ? 10.438 26.312 -28.594 1 45.38 599 LEU B CA 1
ATOM 10358 C C . LEU B 1 599 ? 11.258 27.062 -27.547 1 45.38 599 LEU B C 1
ATOM 10360 O O . LEU B 1 599 ? 12.375 26.672 -27.219 1 45.38 599 LEU B O 1
ATOM 10364 N N . THR B 1 600 ? 10.734 28.188 -27.031 1 46.5 600 THR B N 1
ATOM 10365 C CA . THR B 1 600 ? 11.508 28.938 -26.047 1 46.5 600 THR B CA 1
ATOM 10366 C C . THR B 1 600 ? 11.461 28.25 -24.688 1 46.5 600 THR B C 1
ATOM 10368 O O . THR B 1 600 ? 10.383 27.938 -24.172 1 46.5 600 THR B O 1
ATOM 10371 N N . PRO B 1 601 ? 12.633 27.734 -24.344 1 49.75 601 PRO B N 1
ATOM 10372 C CA . PRO B 1 601 ? 12.641 27.141 -23 1 49.75 601 PRO B CA 1
ATOM 10373 C C . PRO B 1 601 ? 12.062 28.078 -21.938 1 49.75 601 PRO B C 1
ATOM 10375 O O . PRO B 1 601 ? 12.375 29.266 -21.922 1 49.75 601 PRO B O 1
ATOM 10378 N N . ILE B 1 602 ? 10.992 27.797 -21.422 1 55.34 602 ILE B N 1
ATOM 10379 C CA . ILE B 1 602 ? 10.375 28.594 -20.375 1 55.34 602 ILE B CA 1
ATOM 10380 C C . ILE B 1 602 ? 11.305 28.656 -19.156 1 55.34 602 ILE B C 1
ATOM 10382 O O . ILE B 1 602 ? 11.656 27.625 -18.594 1 55.34 602 ILE B O 1
ATOM 10386 N N . LYS B 1 603 ? 12.047 29.719 -19.031 1 53.72 603 LYS B N 1
ATOM 10387 C CA . LYS B 1 603 ? 12.961 29.922 -17.906 1 53.72 603 LYS B CA 1
ATOM 10388 C C . LYS B 1 603 ? 12.203 29.938 -16.594 1 53.72 603 LYS B C 1
ATOM 10390 O O . LYS B 1 603 ? 11.125 30.531 -16.5 1 53.72 603 LYS B O 1
ATOM 10395 N N . PRO B 1 604 ? 12.578 29.094 -15.656 1 52.75 604 PRO B N 1
ATOM 10396 C CA . PRO B 1 604 ? 11.969 29.172 -14.32 1 52.75 604 PRO B CA 1
ATOM 10397 C C . PRO B 1 604 ? 11.898 30.594 -13.781 1 52.75 604 PRO B C 1
ATOM 10399 O O . PRO B 1 604 ? 12.875 31.344 -13.867 1 52.75 604 PRO B O 1
ATOM 10402 N N . GLN B 1 605 ? 10.789 31.344 -13.867 1 51.66 605 GLN B N 1
ATOM 10403 C CA . GLN B 1 605 ? 10.68 32.719 -13.344 1 51.66 605 GLN B CA 1
ATOM 10404 C C . GLN B 1 605 ? 10.469 32.688 -11.828 1 51.66 605 GLN B C 1
ATOM 10406 O O . GLN B 1 605 ? 9.828 31.781 -11.289 1 51.66 605 GLN B O 1
ATOM 10411 N N . SER B 1 606 ? 11.281 33.469 -11.141 1 49.53 606 SER B N 1
ATOM 10412 C CA . SER B 1 606 ? 11.086 33.688 -9.711 1 49.53 606 SER B CA 1
ATOM 10413 C C . SER B 1 606 ? 9.672 34.188 -9.43 1 49.53 606 SER B C 1
ATOM 10415 O O . SER B 1 606 ? 9.258 35.219 -9.977 1 49.53 606 SER B O 1
ATOM 10417 N N . SER B 1 607 ? 8.773 33.438 -9.227 1 47.22 607 SER B N 1
ATOM 10418 C CA . SER B 1 607 ? 7.391 33.812 -8.945 1 47.22 607 SER B CA 1
ATOM 10419 C C . SER B 1 607 ? 7.309 34.75 -7.754 1 47.22 607 SER B C 1
ATOM 10421 O O . SER B 1 607 ? 7.848 34.469 -6.684 1 47.22 607 SER B O 1
ATOM 10423 N N . GLN B 1 608 ? 7.148 36.094 -7.934 1 44.06 608 GLN B N 1
ATOM 10424 C CA . GLN B 1 608 ? 6.852 37 -6.82 1 44.06 608 GLN B CA 1
ATOM 10425 C C . GLN B 1 608 ? 5.633 36.531 -6.039 1 44.06 608 GLN B C 1
ATOM 10427 O O . GLN B 1 608 ? 4.605 36.188 -6.625 1 44.06 608 GLN B O 1
ATOM 10432 N N . PRO B 1 609 ? 5.816 36.219 -4.805 1 45.09 609 PRO B N 1
ATOM 10433 C CA . PRO B 1 609 ? 4.668 35.812 -3.994 1 45.09 609 PRO B CA 1
ATOM 10434 C C . PRO B 1 609 ? 3.498 36.781 -4.098 1 45.09 609 PRO B C 1
ATOM 10436 O O . PRO B 1 609 ? 3.668 38 -3.881 1 45.09 609 PRO B O 1
ATOM 10439 N N . ARG B 1 610 ? 2.537 36.688 -4.875 1 45.44 610 ARG B N 1
ATOM 10440 C CA . ARG B 1 610 ? 1.348 37.531 -4.859 1 45.44 610 ARG B CA 1
ATOM 10441 C C . ARG B 1 610 ? 0.714 37.562 -3.473 1 45.44 610 ARG B C 1
ATOM 10443 O O . ARG B 1 610 ? 0.713 36.562 -2.766 1 45.44 610 ARG B O 1
ATOM 10450 N N . ASN B 1 611 ? 0.52 38.656 -2.844 1 41.22 611 ASN B N 1
ATOM 10451 C CA . ASN B 1 611 ? -0.007 38.906 -1.51 1 41.22 611 ASN B CA 1
ATOM 10452 C C . ASN B 1 611 ? -1.312 38.156 -1.263 1 41.22 611 ASN B C 1
ATOM 10454 O O . ASN B 1 611 ? -2.332 38.469 -1.886 1 41.22 611 ASN B O 1
ATOM 10458 N N . ASN B 1 612 ? -1.245 36.938 -0.911 1 44.25 612 ASN B N 1
ATOM 10459 C CA . ASN B 1 612 ? -2.33 36.062 -0.468 1 44.25 612 ASN B CA 1
ATOM 10460 C C . ASN B 1 612 ? -3.283 36.781 0.476 1 44.25 612 ASN B C 1
ATOM 10462 O O . ASN B 1 612 ? -4.316 36.25 0.869 1 44.25 612 ASN B O 1
ATOM 10466 N N . SER B 1 613 ? -2.881 37.969 1.007 1 46.06 613 SER B N 1
ATOM 10467 C CA . SER B 1 613 ? -3.711 38.656 1.998 1 46.06 613 SER B CA 1
ATOM 10468 C C . SER B 1 613 ? -5.012 39.156 1.38 1 46.06 613 SER B C 1
ATOM 10470 O O . SER B 1 613 ? -6.066 39.094 2.018 1 46.06 613 SER B O 1
ATOM 10472 N N . MET B 1 614 ? -4.977 39.688 0.217 1 46.81 614 MET B N 1
ATOM 10473 C CA . MET B 1 614 ? -6.199 40.219 -0.372 1 46.81 614 MET B CA 1
ATOM 10474 C C . MET B 1 614 ? -7.188 39.094 -0.682 1 46.81 614 MET B C 1
ATOM 10476 O O . MET B 1 614 ? -8.398 39.281 -0.517 1 46.81 614 MET B O 1
ATOM 10480 N N . MET B 1 615 ? -6.668 38 -1.093 1 46.25 615 MET B N 1
ATOM 10481 C CA . MET B 1 615 ? -7.562 36.875 -1.421 1 46.25 615 MET B CA 1
ATOM 10482 C C . MET B 1 615 ? -8.18 36.312 -0.159 1 46.25 615 MET B C 1
ATOM 10484 O O . MET B 1 615 ? -9.367 35.969 -0.148 1 46.25 615 MET B O 1
ATOM 10488 N N . ASN B 1 616 ? -7.473 36.25 0.86 1 48.5 616 ASN B N 1
ATOM 10489 C CA . ASN B 1 616 ? -8.023 35.781 2.139 1 48.5 616 ASN B CA 1
ATOM 10490 C C . ASN B 1 616 ? -9.086 36.75 2.652 1 48.5 616 ASN B C 1
ATOM 10492 O O . ASN B 1 616 ? -10.094 36.344 3.215 1 48.5 616 ASN B O 1
ATOM 10496 N N . GLN B 1 617 ? -8.875 38.094 2.504 1 49.88 617 GLN B N 1
ATOM 10497 C CA . GLN B 1 617 ? -9.875 39.062 2.881 1 49.88 617 GLN B CA 1
ATOM 10498 C C . GLN B 1 617 ? -11.133 38.938 2.025 1 49.88 617 GLN B C 1
ATOM 10500 O O . GLN B 1 617 ? -12.25 39.062 2.529 1 49.88 617 GLN B O 1
ATOM 10505 N N . GLN B 1 618 ? -10.953 38.625 0.781 1 49.47 618 GLN B N 1
ATOM 10506 C CA . GLN B 1 618 ? -12.125 38.438 -0.074 1 49.47 618 GLN B CA 1
ATOM 10507 C C . GLN B 1 618 ? -12.891 37.188 0.292 1 49.47 618 GLN B C 1
ATOM 10509 O O . GLN B 1 618 ? -14.125 37.156 0.285 1 49.47 618 GLN B O 1
ATOM 10514 N N . LEU B 1 619 ? -12.227 36.156 0.57 1 49.62 619 LEU B N 1
ATOM 10515 C CA . LEU B 1 619 ? -12.883 34.938 1.022 1 49.62 619 LEU B CA 1
ATOM 10516 C C . LEU B 1 619 ? -13.648 35.188 2.32 1 49.62 619 LEU B C 1
ATOM 10518 O O . LEU B 1 619 ? -14.758 34.688 2.494 1 49.62 619 LEU B O 1
ATOM 10522 N N . ALA B 1 620 ? -13.109 35.906 3.25 1 50.09 620 ALA B N 1
ATOM 10523 C CA . ALA B 1 620 ? -13.82 36.25 4.477 1 50.09 620 ALA B CA 1
ATOM 10524 C C . ALA B 1 620 ? -15.109 37 4.168 1 50.09 620 ALA B C 1
ATOM 10526 O O . ALA B 1 620 ? -16.109 36.844 4.855 1 50.09 620 ALA B O 1
ATOM 10527 N N . GLN B 1 621 ? -15.078 37.875 3.234 1 48.84 621 GLN B N 1
ATOM 10528 C CA . GLN B 1 621 ? -16.266 38.625 2.863 1 48.84 621 GLN B CA 1
ATOM 10529 C C . GLN B 1 621 ? -17.281 37.75 2.145 1 48.84 621 GLN B C 1
ATOM 10531 O O . GLN B 1 621 ? -18.5 37.875 2.348 1 48.84 621 GLN B O 1
ATOM 10536 N N . ASP B 1 622 ? -16.812 36.875 1.313 1 49.59 622 ASP B N 1
ATOM 10537 C CA . ASP B 1 622 ? -17.703 36.062 0.49 1 49.59 622 ASP B CA 1
ATOM 10538 C C . ASP B 1 622 ? -18.297 34.906 1.298 1 49.59 622 ASP B C 1
ATOM 10540 O O . ASP B 1 622 ? -19.281 34.312 0.884 1 49.59 622 ASP B O 1
ATOM 10544 N N . MET B 1 623 ? -17.719 34.5 2.281 1 47.19 623 MET B N 1
ATOM 10545 C CA . MET B 1 623 ? -18.219 33.438 3.125 1 47.19 623 MET B CA 1
ATOM 10546 C C . MET B 1 623 ? -19.375 33.906 3.988 1 47.19 623 MET B C 1
ATOM 10548 O O . MET B 1 623 ? -19.609 33.375 5.074 1 47.19 623 MET B O 1
ATOM 10552 N N . ASP B 1 624 ? -19.938 35 3.715 1 46.5 624 ASP B N 1
ATOM 10553 C CA . ASP B 1 624 ? -21.188 35.312 4.402 1 46.5 624 ASP B CA 1
ATOM 10554 C C . ASP B 1 624 ? -22.234 34.219 4.207 1 46.5 624 ASP B C 1
ATOM 10556 O O . ASP B 1 624 ? -22.719 34.031 3.096 1 46.5 624 ASP B O 1
ATOM 10560 N N . TRP B 1 625 ? -22.062 33.25 4.934 1 49.75 625 TRP B N 1
ATOM 10561 C CA . TRP B 1 625 ? -23.016 32.125 4.914 1 49.75 625 TRP B CA 1
ATOM 10562 C C . TRP B 1 625 ? -24.453 32.656 5.062 1 49.75 625 TRP B C 1
ATOM 10564 O O . TRP B 1 625 ? -25.406 31.906 4.781 1 49.75 625 TRP B O 1
ATOM 10574 N N . ASP B 1 626 ? -24.812 33.812 5.762 1 39.28 626 ASP B N 1
ATOM 10575 C CA . ASP B 1 626 ? -26.172 34.25 6.07 1 39.28 626 ASP B CA 1
ATOM 10576 C C . ASP B 1 626 ? -26.859 34.812 4.836 1 39.28 626 ASP B C 1
ATOM 10578 O O . ASP B 1 626 ? -26.578 35.938 4.438 1 39.28 626 ASP B O 1
ATOM 10582 N N . ASP B 1 627 ? -26.969 34.25 3.721 1 36.44 627 ASP B N 1
ATOM 10583 C CA . ASP B 1 627 ? -27.984 34.875 2.854 1 36.44 627 ASP B CA 1
ATOM 10584 C C . ASP B 1 627 ? -29.281 35.125 3.607 1 36.44 627 ASP B C 1
ATOM 10586 O O . ASP B 1 627 ? -30.047 34.188 3.85 1 36.44 627 ASP B O 1
ATOM 10590 N N . ASP B 1 628 ? -29.375 35.906 4.59 1 30.33 628 ASP B N 1
ATOM 10591 C CA . ASP B 1 628 ? -30.656 36.469 5.004 1 30.33 628 ASP B CA 1
ATOM 10592 C C . ASP B 1 628 ? -31.484 36.875 3.793 1 30.33 628 ASP B C 1
ATOM 10594 O O . ASP B 1 628 ? -31.125 37.844 3.092 1 30.33 628 ASP B O 1
ATOM 10598 N N . GLU B 1 629 ? -32.062 35.969 2.986 1 30.92 629 GLU B N 1
ATOM 10599 C CA . GLU B 1 629 ? -33.25 36.438 2.268 1 30.92 629 GLU B CA 1
ATOM 10600 C C . GLU B 1 629 ? -34.062 37.406 3.125 1 30.92 629 GLU B C 1
ATOM 10602 O O . GLU B 1 629 ? -34.594 37.031 4.16 1 30.92 629 GLU B O 1
ATOM 10607 N N . GLU B 1 630 ? -33.688 38.594 3.229 1 29.53 630 GLU B N 1
ATOM 10608 C CA . GLU B 1 630 ? -34.594 39.625 3.664 1 29.53 630 GLU B CA 1
ATOM 10609 C C . GLU B 1 630 ? -35.969 39.469 3.041 1 29.53 630 GLU B C 1
ATOM 10611 O O . GLU B 1 630 ? -36.125 39.562 1.82 1 29.53 630 GLU B O 1
ATOM 10616 N N . GLU B 1 631 ? -36.844 38.5 3.494 1 29.39 631 GLU B N 1
ATOM 10617 C CA . GLU B 1 631 ? -38.25 38.812 3.262 1 29.39 631 GLU B CA 1
ATOM 10618 C C . GLU B 1 631 ? -38.562 40.281 3.391 1 29.39 631 GLU B C 1
ATOM 10620 O O . GLU B 1 631 ? -38.25 40.906 4.422 1 29.39 631 GLU B O 1
ATOM 10625 N N . LYS B 1 632 ? -38.562 40.969 2.295 1 31.25 632 LYS B N 1
ATOM 10626 C CA . LYS B 1 632 ? -39.156 42.312 2.297 1 31.25 632 LYS B CA 1
ATOM 10627 C C . LYS B 1 632 ? -40.438 42.344 3.145 1 31.25 632 LYS B C 1
ATOM 10629 O O . LYS B 1 632 ? -41.344 41.562 2.941 1 31.25 632 LYS B O 1
ATOM 10634 N N . PRO B 1 633 ? -40.344 42.781 4.418 1 28.88 633 PRO B N 1
ATOM 10635 C CA . PRO B 1 633 ? -41.594 43 5.129 1 28.88 633 PRO B CA 1
ATOM 10636 C C . PRO B 1 633 ? -42.656 43.688 4.262 1 28.88 633 PRO B C 1
ATOM 10638 O O . PRO B 1 633 ? -42.312 44.562 3.477 1 28.88 633 PRO B O 1
ATOM 10641 N N . VAL B 1 634 ? -43.562 42.906 3.686 1 27.39 634 VAL B N 1
ATOM 10642 C CA . VAL B 1 634 ? -44.781 43.562 3.209 1 27.39 634 VAL B CA 1
ATOM 10643 C C . VAL B 1 634 ? -45.188 44.656 4.18 1 27.39 634 VAL B C 1
ATOM 10645 O O . VAL B 1 634 ? -45.344 44.406 5.379 1 27.39 634 VAL B O 1
ATOM 10648 N N . GLU B 1 635 ? -44.906 45.875 3.816 1 25.88 635 GLU B N 1
ATOM 10649 C CA . GLU B 1 635 ? -45.281 47.125 4.496 1 25.88 635 GLU B CA 1
ATOM 10650 C C . GLU B 1 635 ? -46.75 47.094 4.875 1 25.88 635 GLU B C 1
ATOM 10652 O O . GLU B 1 635 ? -47.625 47.25 4.012 1 25.88 635 GLU B O 1
ATOM 10657 N N . LYS B 1 636 ? -47.281 46.031 5.484 1 24.77 636 LYS B N 1
ATOM 10658 C CA . LYS B 1 636 ? -48.625 46.375 5.91 1 24.77 636 LYS B CA 1
ATOM 10659 C C . LYS B 1 636 ? -48.625 47.75 6.602 1 24.77 636 LYS B C 1
ATOM 10661 O O . LYS B 1 636 ? -47.781 48.031 7.43 1 24.77 636 LYS B O 1
ATOM 10666 N N . GLU B 1 637 ? -49.281 48.781 5.961 1 24.08 637 GLU B N 1
ATOM 10667 C CA . GLU B 1 637 ? -49.656 50.125 6.406 1 24.08 637 GLU B CA 1
ATOM 10668 C C . GLU B 1 637 ? -50.25 50.094 7.809 1 24.08 637 GLU B C 1
ATOM 10670 O O . GLU B 1 637 ? -51.406 49.75 7.984 1 24.08 637 GLU B O 1
ATOM 10675 N N . VAL B 1 638 ? -49.75 49.188 8.695 1 22.89 638 VAL B N 1
ATOM 10676 C CA . VAL B 1 638 ? -50.531 49.344 9.93 1 22.89 638 VAL B CA 1
ATOM 10677 C C . VAL B 1 638 ? -50.438 50.812 10.391 1 22.89 638 VAL B C 1
ATOM 10679 O O . VAL B 1 638 ? -49.375 51.438 10.328 1 22.89 638 VAL B O 1
ATOM 10682 N N . GLU B 1 639 ? -51.656 51.469 10.438 1 21.47 639 GLU B N 1
ATOM 10683 C CA . GLU B 1 639 ? -52.094 52.75 10.969 1 21.47 639 GLU B CA 1
ATOM 10684 C C . GLU B 1 639 ? -51.5 53.031 12.336 1 21.47 639 GLU B C 1
ATOM 10686 O O . GLU B 1 639 ? -51.406 52.125 13.188 1 21.47 639 GLU B O 1
ATOM 10691 N N . GLU B 1 640 ? -50.625 54.094 12.375 1 21.94 640 GLU B N 1
ATOM 10692 C CA . GLU B 1 640 ? -49.75 54.656 13.406 1 21.94 640 GLU B CA 1
ATOM 10693 C C . GLU B 1 640 ? -50.531 54.875 14.711 1 21.94 640 GLU B C 1
ATOM 10695 O O . GLU B 1 640 ? -50.156 55.719 15.523 1 21.94 640 GLU B O 1
ATOM 10700 N N . VAL B 1 641 ? -51.438 53.906 15.148 1 20.27 641 VAL B N 1
ATOM 10701 C CA . VAL B 1 641 ? -52.25 54.562 16.172 1 20.27 641 VAL B CA 1
ATOM 10702 C C . VAL B 1 641 ? -51.312 55.219 17.203 1 20.27 641 VAL B C 1
ATOM 10704 O O . VAL B 1 641 ? -50.25 54.688 17.5 1 20.27 641 VAL B O 1
ATOM 10707 N N . GLU B 1 642 ? -51.625 56.594 17.453 1 18.95 642 GLU B N 1
ATOM 10708 C CA . GLU B 1 642 ? -51.094 57.688 18.234 1 18.95 642 GLU B CA 1
ATOM 10709 C C . GLU B 1 642 ? -50.906 57.312 19.703 1 18.95 642 GLU B C 1
ATOM 10711 O O . GLU B 1 642 ? -50.438 58.094 20.516 1 18.95 642 GLU B O 1
ATOM 10716 N N . GLU B 1 643 ? -50.844 55.938 19.969 1 18.56 643 GLU B N 1
ATOM 10717 C CA . GLU B 1 643 ? -51.219 55.969 21.391 1 18.56 643 GLU B CA 1
ATOM 10718 C C . GLU B 1 643 ? -50.375 56.969 22.156 1 18.56 643 GLU B C 1
ATOM 10720 O O . GLU B 1 643 ? -49.188 57.156 21.844 1 18.56 643 GLU B O 1
ATOM 10725 N N . ASP B 1 644 ? -51.094 57.719 23.016 1 18.33 644 ASP B N 1
ATOM 10726 C CA . ASP B 1 644 ? -50.938 58.812 23.969 1 18.33 644 ASP B CA 1
ATOM 10727 C C . ASP B 1 644 ? -49.844 58.531 24.969 1 18.33 644 ASP B C 1
ATOM 10729 O O . ASP B 1 644 ? -49.594 57.375 25.312 1 18.33 644 ASP B O 1
ATOM 10733 N N . ASP B 1 645 ? -48.875 59.469 25.094 1 18.05 645 A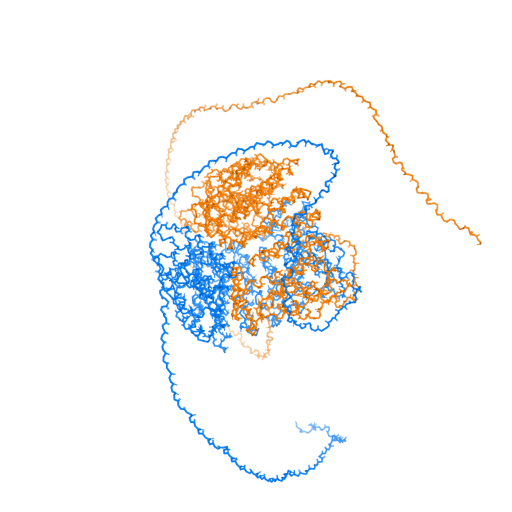SP B N 1
ATOM 10734 C CA . ASP B 1 645 ? -47.625 59.781 25.781 1 18.05 645 ASP B CA 1
ATOM 10735 C C . ASP B 1 645 ? -47.812 59.688 27.297 1 18.05 645 ASP B C 1
ATOM 10737 O O . ASP B 1 645 ? -46.969 60.156 28.062 1 18.05 645 ASP B O 1
ATOM 10741 N N . ASP B 1 646 ? -49.094 59.188 27.875 1 15.88 646 ASP B N 1
ATOM 10742 C CA . ASP B 1 646 ? -49.312 59.938 29.094 1 15.88 646 ASP B CA 1
ATOM 10743 C C . ASP B 1 646 ? -48.094 59.844 30.031 1 15.88 646 ASP B C 1
ATOM 10745 O O . ASP B 1 646 ? -47.219 59 29.844 1 15.88 646 ASP B O 1
ATOM 10749 N N . ASP B 1 647 ? -48.5 60.062 31.391 1 15.68 647 ASP B N 1
ATOM 10750 C CA . ASP B 1 647 ? -48.281 60.938 32.531 1 15.68 647 ASP B CA 1
ATOM 10751 C C . ASP B 1 647 ? -47.156 60.438 33.406 1 15.68 647 ASP B C 1
ATOM 10753 O O . ASP B 1 647 ? -46.219 61.156 33.75 1 15.68 647 ASP B O 1
ATOM 10757 N N . CYS B 1 648 ? -47.5 59.438 34.406 1 15.47 648 CYS B N 1
ATOM 10758 C CA . CYS B 1 648 ? -47.625 59.906 35.781 1 15.47 648 CYS B CA 1
ATOM 10759 C C . CYS B 1 648 ? -46.312 59.812 36.5 1 15.47 648 CYS B C 1
ATOM 10761 O O . CYS B 1 648 ? -45.938 60.688 37.312 1 15.47 648 CYS B O 1
ATOM 10763 N N . ILE B 1 649 ? -45.844 58.562 36.812 1 16.5 649 ILE B N 1
ATOM 10764 C CA . ILE B 1 649 ? -45.812 58.375 38.281 1 16.5 649 ILE B CA 1
ATOM 10765 C C . ILE B 1 649 ? -44.594 59.125 38.844 1 16.5 649 ILE B C 1
ATOM 10767 O O . ILE B 1 649 ? -43.5 59.094 38.281 1 16.5 649 ILE B O 1
ATOM 10771 N N . GLU B 1 650 ? -44.812 59.812 40.094 1 15.61 650 GLU B N 1
ATOM 10772 C CA . GLU B 1 650 ? -44.5 60.844 41.062 1 15.61 650 GLU B CA 1
ATOM 10773 C C . GLU B 1 650 ? -43.156 60.562 41.75 1 15.61 650 GLU B C 1
ATOM 10775 O O . GLU B 1 650 ? -42.25 61.438 41.75 1 15.61 650 GLU B O 1
ATOM 10780 N N . ASP B 1 651 ? -43.25 60 43.094 1 14.87 651 ASP B N 1
ATOM 10781 C CA . ASP B 1 651 ? -43.031 60.75 44.344 1 14.87 651 ASP B CA 1
ATOM 10782 C C . ASP B 1 651 ? -41.531 60.688 44.75 1 14.87 651 ASP B C 1
ATOM 10784 O O . ASP B 1 651 ? -40.781 59.906 44.188 1 14.87 651 ASP B O 1
ATOM 10788 N N . GLU B 1 652 ? -41.375 60.281 46.188 1 16.12 652 GLU B N 1
ATOM 10789 C CA . GLU B 1 652 ? -40.844 61.062 47.344 1 16.12 652 GLU B CA 1
ATOM 10790 C C . GLU B 1 652 ? -39.344 60.875 47.469 1 16.12 652 GLU B C 1
ATOM 10792 O O . GLU B 1 652 ? -38.781 59.906 46.938 1 16.12 652 GLU B O 1
ATOM 10797 N N . LYS B 1 653 ? -38.781 61.156 48.844 1 16.89 653 LYS B N 1
ATOM 10798 C CA . LYS B 1 653 ? -38.062 62.094 49.719 1 16.89 653 LYS B CA 1
ATOM 10799 C C . LYS B 1 653 ? -36.75 61.469 50.219 1 16.89 653 LYS B C 1
ATOM 10801 O O . LYS B 1 653 ? -35.688 62.094 50.094 1 16.89 653 LYS B O 1
ATOM 10806 N N . ASP B 1 654 ? -36.75 60.719 51.5 1 14.81 654 ASP B N 1
ATOM 10807 C CA . ASP B 1 654 ? -36.094 61.219 52.719 1 14.81 654 ASP B CA 1
ATOM 10808 C C . ASP B 1 654 ? -34.594 60.906 52.719 1 14.81 654 ASP B C 1
ATOM 10810 O O . ASP B 1 654 ? -34.156 60.031 51.969 1 14.81 654 ASP B O 1
ATOM 10814 N N . GLU B 1 655 ? -33.938 60.656 54.156 1 15.45 655 GLU B N 1
ATOM 10815 C CA . GLU B 1 655 ? -33.125 61.375 55.125 1 15.45 655 GLU B CA 1
ATOM 10816 C C . GLU B 1 655 ? -31.688 60.844 55.156 1 15.45 655 GLU B C 1
ATOM 10818 O O . GLU B 1 655 ? -30.734 61.625 55 1 15.45 655 GLU B O 1
ATOM 10823 N N . SER B 1 656 ? -31.219 59.969 56.312 1 15.21 656 SER B N 1
ATOM 10824 C CA . SER B 1 656 ? -30.469 60.281 57.531 1 15.21 656 SER B CA 1
ATOM 10825 C C . SER B 1 656 ? -29.016 59.812 57.438 1 15.21 656 SER B C 1
ATOM 10827 O O . SER B 1 656 ? -28.094 60.594 57.656 1 15.21 656 SER B O 1
ATOM 10829 N N . SER B 1 657 ? -28.672 58.531 58.031 1 16.39 657 SER B N 1
ATOM 10830 C CA . SER B 1 657 ? -27.812 58.406 59.219 1 16.39 657 SER B CA 1
ATOM 10831 C C . SER B 1 657 ? -26.344 58.438 58.844 1 16.39 657 SER B C 1
ATOM 10833 O O . SER B 1 657 ? -25.984 58.125 57.688 1 16.39 657 SER B O 1
ATOM 10835 N N . LYS B 1 658 ? -25.281 58.406 60.031 1 16.95 658 LYS B N 1
ATOM 10836 C CA . LYS B 1 658 ? -24.172 59 60.781 1 16.95 658 LYS B CA 1
ATOM 10837 C C . LYS B 1 658 ? -22.844 58.344 60.438 1 16.95 658 LYS B C 1
ATOM 10839 O O . LYS B 1 658 ? -22.766 57.125 60.281 1 16.95 658 LYS B O 1
ATOM 10844 N N . ARG B 1 659 ? -21.719 59.125 60.188 1 17.64 659 ARG B N 1
ATOM 10845 C CA . ARG B 1 659 ? -20.328 59.156 59.75 1 17.64 659 ARG B CA 1
ATOM 10846 C C . ARG B 1 659 ? -19.438 58.5 60.812 1 17.64 659 ARG B C 1
ATOM 10848 O O . ARG B 1 659 ? -18.219 58.438 60.656 1 17.64 659 ARG B O 1
ATOM 10855 N N . GLN B 1 660 ? -19.891 58.281 62.156 1 15.47 660 GLN B N 1
ATOM 10856 C CA . GLN B 1 660 ? -18.875 58.781 63.094 1 15.47 660 GLN B CA 1
ATOM 10857 C C . GLN B 1 660 ? -17.531 58.094 62.844 1 15.47 660 GLN B C 1
ATOM 10859 O O . GLN B 1 660 ? -17.438 57.094 62.156 1 15.47 660 GLN B O 1
ATOM 10864 N N . LYS B 1 661 ? -16.609 58.094 64.188 1 15.72 661 LYS B N 1
ATOM 10865 C CA . LYS B 1 661 ? -15.398 58.5 64.875 1 15.72 661 LYS B CA 1
ATOM 10866 C C . LYS B 1 661 ? -14.375 57.375 64.938 1 15.72 661 LYS B C 1
ATOM 10868 O O . LYS B 1 661 ? -13.18 57.625 64.75 1 15.72 661 LYS B O 1
ATOM 10873 N N . VAL B 1 662 ? -14.609 56.219 65.688 1 15.18 662 VAL B N 1
ATOM 10874 C CA . VAL B 1 662 ? -13.836 55.938 66.875 1 15.18 662 VAL B CA 1
ATOM 10875 C C . VAL B 1 662 ? -12.422 55.5 66.5 1 15.18 662 VAL B C 1
ATOM 10877 O O . VAL B 1 662 ? -12.203 54.969 65.438 1 15.18 662 VAL B O 1
ATOM 10880 N N . ASP B 1 663 ? -11.344 55.344 67.75 1 14.73 663 ASP B N 1
ATOM 10881 C CA . ASP B 1 663 ? -10.102 55.594 68.438 1 14.73 663 ASP B CA 1
ATOM 10882 C C . ASP B 1 663 ? -9.109 54.438 68.25 1 14.73 663 ASP B C 1
ATOM 10884 O O . ASP B 1 663 ? -7.91 54.656 68.125 1 14.73 663 ASP B O 1
ATOM 10888 N N . THR B 1 664 ? -9.383 53.062 68.625 1 15.41 664 THR B N 1
ATOM 10889 C CA . THR B 1 664 ? -8.695 52.5 69.812 1 15.41 664 THR B CA 1
ATOM 10890 C C . THR B 1 664 ? -7.242 52.156 69.438 1 15.41 664 THR B C 1
ATOM 10892 O O . THR B 1 664 ? -6.945 51.781 68.312 1 15.41 664 THR B O 1
ATOM 10895 N N . PRO B 1 665 ? -6.277 52 70.625 1 15.49 665 PRO B N 1
ATOM 10896 C CA . PRO B 1 665 ? -4.918 52.219 71.125 1 15.49 665 PRO B CA 1
ATOM 10897 C C . PRO B 1 665 ? -3.957 51.125 70.688 1 15.49 665 PRO B C 1
ATOM 10899 O O . PRO B 1 665 ? -2.811 51.406 70.375 1 15.49 665 PRO B O 1
ATOM 10902 N N . ILE B 1 666 ? -4.145 49.719 71.188 1 14.87 666 ILE B N 1
ATOM 10903 C CA . ILE B 1 666 ? -3.303 49.125 72.188 1 14.87 666 ILE B CA 1
ATOM 10904 C C . ILE B 1 666 ? -1.93 48.812 71.625 1 14.87 666 ILE B C 1
ATOM 10906 O O . ILE B 1 666 ? -1.773 48.656 70.438 1 14.87 666 ILE B O 1
ATOM 10910 N N . ASP B 1 667 ? -1.291 47.625 72.375 1 14.47 667 ASP B N 1
ATOM 10911 C CA . ASP B 1 667 ? -0.132 47.344 73.25 1 14.47 667 ASP B CA 1
ATOM 10912 C C . ASP B 1 667 ? 1.054 46.875 72.375 1 14.47 667 ASP B C 1
ATOM 10914 O O . ASP B 1 667 ? 0.894 46.562 71.188 1 14.47 667 ASP B O 1
ATOM 10918 N N . ASP B 1 668 ? 1.799 45.75 73.062 1 14.51 668 ASP B N 1
ATOM 10919 C CA . ASP B 1 668 ? 3.104 45.656 73.688 1 14.51 668 ASP B CA 1
ATOM 10920 C C . ASP B 1 668 ? 4.18 45.219 72.688 1 14.51 668 ASP B C 1
ATOM 10922 O O . ASP B 1 668 ? 5.211 45.875 72.562 1 14.51 668 ASP B O 1
ATOM 10926 N N . LYS B 1 669 ? 4.723 43.812 73 1 15.3 669 LYS B N 1
ATOM 10927 C CA . LYS B 1 669 ? 5.957 43.406 73.625 1 15.3 669 LYS B CA 1
ATOM 10928 C C . LYS B 1 669 ? 7.066 43.156 72.625 1 15.3 669 LYS B C 1
ATOM 10930 O O . LYS B 1 669 ? 6.805 43.062 71.438 1 15.3 669 LYS B O 1
ATOM 10935 N N . GLN B 1 670 ? 7.875 42.031 73 1 14.95 670 GLN B N 1
ATOM 10936 C CA . GLN B 1 670 ? 9.234 41.781 73.5 1 14.95 670 GLN B CA 1
ATOM 10937 C C . GLN B 1 670 ? 10.18 41.5 72.312 1 14.95 670 GLN B C 1
ATOM 10939 O O . GLN B 1 670 ? 9.734 41.312 71.188 1 14.95 670 GLN B O 1
ATOM 10944 N N . GLU B 1 671 ? 11.086 40.469 72.625 1 13.98 671 GLU B N 1
ATOM 10945 C CA . GLU B 1 671 ? 12.484 40.281 73 1 13.98 671 GLU B CA 1
ATOM 10946 C C . GLU B 1 671 ? 13.336 39.844 71.812 1 13.98 671 GLU B C 1
ATOM 10948 O O . GLU B 1 671 ? 14.359 40.469 71.562 1 13.98 671 GLU B O 1
ATOM 10953 N N . GLN B 1 672 ? 13.82 38.438 71.938 1 14.62 672 GLN B N 1
ATOM 10954 C CA . GLN B 1 672 ? 15.141 37.938 72.312 1 14.62 672 GLN B CA 1
ATOM 10955 C C . GLN B 1 672 ? 16.047 37.781 71.125 1 14.62 672 GLN B C 1
ATOM 10957 O O . GLN B 1 672 ? 15.562 37.75 69.938 1 14.62 672 GLN B O 1
ATOM 10962 N N . ASN B 1 673 ? 17.172 36.969 71.375 1 13.59 673 ASN B N 1
ATOM 10963 C CA . ASN B 1 673 ? 18.625 36.875 71.5 1 13.59 673 ASN B CA 1
ATOM 10964 C C . ASN B 1 673 ? 19.266 36.25 70.25 1 13.59 673 ASN B C 1
ATOM 10966 O O . ASN B 1 673 ? 20.25 36.781 69.75 1 13.59 673 ASN B O 1
ATOM 10970 N N . HIS B 1 674 ? 19.062 34.844 70.125 1 14.35 674 HIS B N 1
ATOM 10971 C CA . HIS B 1 674 ? 20.203 33.938 70.312 1 14.35 674 HIS B CA 1
ATOM 10972 C C . HIS B 1 674 ? 21.156 34.031 69.125 1 14.35 674 HIS B C 1
ATOM 10974 O O . HIS B 1 674 ? 20.734 34.406 68 1 14.35 674 HIS B O 1
ATOM 10980 N N . GLU B 1 675 ? 22.328 33.25 69.375 1 13.92 675 GLU B N 1
ATOM 10981 C CA . GLU B 1 675 ? 23.766 33.094 69.375 1 13.92 675 GLU B CA 1
ATOM 10982 C C . GLU B 1 675 ? 24.281 32.594 68 1 13.92 675 GLU B C 1
ATOM 10984 O O . GLU B 1 675 ? 25.203 33.156 67.438 1 13.92 675 GLU B O 1
ATOM 10989 N N . LYS B 1 676 ? 24.062 31.156 67.812 1 14.51 676 LYS B N 1
ATOM 10990 C CA . LYS B 1 676 ? 25.188 30.234 68 1 14.51 676 LYS B CA 1
ATOM 10991 C C . LYS B 1 676 ? 26.109 30.25 66.75 1 14.51 676 LYS B C 1
ATOM 10993 O O . LYS B 1 676 ? 25.734 30.719 65.688 1 14.51 676 LYS B O 1
ATOM 10998 N N . ASP B 1 677 ? 26.828 29.047 66.688 1 13.92 677 ASP B N 1
ATOM 10999 C CA . ASP B 1 677 ? 28.156 28.438 66.75 1 13.92 677 ASP B CA 1
ATOM 11000 C C . ASP B 1 677 ? 28.781 28.344 65.375 1 13.92 677 ASP B C 1
ATOM 11002 O O . ASP B 1 677 ? 29.875 28.875 65.125 1 13.92 677 ASP B O 1
ATOM 11006 N N . ASN B 1 678 ? 29.078 26.969 65 1 13.81 678 ASN B N 1
ATOM 11007 C CA . ASN B 1 678 ? 30.328 26.203 65 1 13.81 678 ASN B CA 1
ATOM 11008 C C . ASN B 1 678 ? 31.031 26.219 63.656 1 13.81 678 ASN B C 1
ATOM 11010 O O . ASN B 1 678 ? 32.188 26.625 63.562 1 13.81 678 ASN B O 1
ATOM 11014 N N . ASP B 1 679 ? 31.359 24.938 63.094 1 13.83 679 ASP B N 1
ATOM 11015 C CA . ASP B 1 679 ? 32.562 24.109 63.062 1 13.83 679 ASP B CA 1
ATOM 11016 C C . ASP B 1 679 ? 33.25 24.203 61.719 1 13.83 679 ASP B C 1
ATOM 11018 O O . ASP B 1 679 ? 34.438 24.547 61.625 1 13.83 679 ASP B O 1
ATOM 11022 N N . SER B 1 680 ? 33.5 22.922 61.062 1 14.52 680 SER B N 1
ATOM 11023 C CA . SER B 1 680 ? 34.656 22.078 60.875 1 14.52 680 SER B CA 1
ATOM 11024 C C . SER B 1 680 ? 35.312 22.328 59.531 1 14.52 680 SER B C 1
ATOM 11026 O O . SER B 1 680 ? 34.688 22.875 58.625 1 14.52 680 SER B O 1
ATOM 11028 N N . LYS B 1 681 ? 36.406 21.391 59.156 1 15.23 681 LYS B N 1
ATOM 11029 C CA . LYS B 1 681 ? 37.781 21.094 58.812 1 15.23 681 LYS B CA 1
ATOM 11030 C C . LYS B 1 681 ? 37.938 20.797 57.312 1 15.23 681 LYS B C 1
ATOM 11032 O O . LYS B 1 681 ? 39.031 20.828 56.781 1 15.23 681 LYS B O 1
ATOM 11037 N N . ALA B 1 682 ? 36.969 20.297 56.562 1 14.65 682 ALA B N 1
ATOM 11038 C CA . ALA B 1 682 ? 37.5 19.109 55.906 1 14.65 682 ALA B CA 1
ATOM 11039 C C . ALA B 1 682 ? 38.656 19.484 54.969 1 14.65 682 ALA B C 1
ATOM 11041 O O . ALA B 1 682 ? 38.625 20.547 54.312 1 14.65 682 ALA B O 1
ATOM 11042 N N . PRO B 1 683 ? 39.844 18.531 54.938 1 15.16 683 PRO B N 1
ATOM 11043 C CA . PRO B 1 683 ? 41.219 18.359 54.562 1 15.16 683 PRO B CA 1
ATOM 11044 C C . PRO B 1 683 ? 41.438 18.344 53.031 1 15.16 683 PRO B C 1
ATOM 11046 O O . PRO B 1 683 ? 42.312 19.016 52.531 1 15.16 683 PRO B O 1
ATOM 11049 N N . GLU B 1 684 ? 40.969 17.125 52.438 1 14.3 684 GLU B N 1
ATOM 11050 C CA . GLU B 1 684 ? 41.906 16.109 51.906 1 14.3 684 GLU B CA 1
ATOM 11051 C C . GLU B 1 684 ? 42.469 16.531 50.562 1 14.3 684 GLU B C 1
ATOM 11053 O O . GLU B 1 684 ? 41.969 17.484 49.938 1 14.3 684 GLU B O 1
ATOM 11058 N N . GLU B 1 685 ? 42.719 15.406 49.688 1 14.88 685 GLU B N 1
ATOM 11059 C CA . GLU B 1 685 ? 43.844 14.688 49.094 1 14.88 685 GLU B CA 1
ATOM 11060 C C . GLU B 1 685 ? 44.062 15.078 47.656 1 14.88 685 GLU B C 1
ATOM 11062 O O . GLU B 1 685 ? 45.188 15.375 47.25 1 14.88 685 GLU B O 1
ATOM 11067 N N . THR B 1 686 ? 43.125 14.656 46.75 1 14.57 686 THR B N 1
ATOM 11068 C CA . THR B 1 686 ? 43.594 13.617 45.812 1 14.57 686 THR B CA 1
ATOM 11069 C C . THR B 1 686 ? 44.469 14.219 44.719 1 14.57 686 THR B C 1
ATOM 11071 O O . THR B 1 686 ? 44.438 15.438 44.5 1 14.57 686 THR B O 1
ATOM 11074 N N . ILE B 1 687 ? 44.812 13.328 43.656 1 15.56 687 ILE B N 1
ATOM 11075 C CA . ILE B 1 687 ? 45.844 12.586 42.969 1 15.56 687 ILE B CA 1
ATOM 11076 C C . ILE B 1 687 ? 46.188 13.297 41.656 1 15.56 687 ILE B C 1
ATOM 11078 O O . ILE B 1 687 ? 47.375 13.57 41.406 1 15.56 687 ILE B O 1
ATOM 11082 N N . ASP B 1 688 ? 45.469 12.922 40.5 1 14.57 688 ASP B N 1
ATOM 11083 C CA . ASP B 1 688 ? 46.094 12.078 39.469 1 14.57 688 ASP B CA 1
ATOM 11084 C C . ASP B 1 688 ? 46.688 12.914 38.344 1 14.57 688 ASP B C 1
ATOM 11086 O O . ASP B 1 688 ? 47.812 12.688 37.906 1 14.57 688 ASP B O 1
ATOM 11090 N N . GLU B 1 689 ? 45.844 13.547 37.469 1 15.56 689 GLU B N 1
ATOM 11091 C CA . GLU B 1 689 ? 46 13.047 36.094 1 15.56 689 GLU B CA 1
ATOM 11092 C C . GLU B 1 689 ? 47.188 13.703 35.375 1 15.56 689 GLU B C 1
ATOM 11094 O O . GLU B 1 689 ? 47.438 14.891 35.562 1 15.56 689 GLU B O 1
ATOM 11099 N N . PRO B 1 690 ? 48.062 12.898 34.781 1 18.2 690 PRO B N 1
ATOM 11100 C CA . PRO B 1 690 ? 49.344 12.867 34.094 1 18.2 690 PRO B CA 1
ATOM 11101 C C . PRO B 1 690 ? 49.312 13.633 32.781 1 18.2 690 PRO B C 1
ATOM 11103 O O . PRO B 1 690 ? 50.281 13.57 32 1 18.2 690 PRO B O 1
ATOM 11106 N N . MET B 1 691 ? 48.594 14.703 32.625 1 15.58 691 MET B N 1
ATOM 11107 C CA . MET B 1 691 ? 48.375 15.039 31.203 1 15.58 691 MET B CA 1
ATOM 11108 C C . MET B 1 691 ? 49.688 15.031 30.438 1 15.58 691 MET B C 1
ATOM 11110 O O . MET B 1 691 ? 50.75 15.383 30.984 1 15.58 691 MET B O 1
ATOM 11114 N N . ASN B 1 692 ? 49.531 14.805 29.109 1 16.16 692 ASN B N 1
ATOM 11115 C CA . ASN B 1 692 ? 50 14.289 27.812 1 16.16 692 ASN B CA 1
ATOM 11116 C C . ASN B 1 692 ? 50.906 15.281 27.094 1 16.16 692 ASN B C 1
ATOM 11118 O O . ASN B 1 692 ? 50.438 16.297 26.562 1 16.16 692 ASN B O 1
ATOM 11122 N N . LYS B 1 693 ? 51.969 15.734 27.672 1 17.23 693 LYS B N 1
ATOM 11123 C CA . LYS B 1 693 ? 52.75 16.734 26.953 1 17.23 693 LYS B CA 1
ATOM 11124 C C . LYS B 1 693 ? 53.25 16.188 25.609 1 17.23 693 LYS B C 1
ATOM 11126 O O . LYS B 1 693 ? 54.438 15.945 25.438 1 17.23 693 LYS B O 1
ATOM 11131 N N . LEU B 1 694 ? 52.469 15.281 25.016 1 16.22 694 LEU B N 1
ATOM 11132 C CA . LEU B 1 694 ? 53.156 14.688 23.891 1 16.22 694 LEU B CA 1
ATOM 11133 C C . LEU B 1 694 ? 53.688 15.766 22.953 1 16.22 694 LEU B C 1
ATOM 11135 O O . LEU B 1 694 ? 52.906 16.531 22.391 1 16.22 694 LEU B O 1
ATOM 11139 N N . ALA B 1 695 ? 54.844 16.188 23.188 1 17.36 695 ALA B N 1
ATOM 11140 C CA . ALA B 1 695 ? 55.75 17.078 22.453 1 17.36 695 ALA B CA 1
ATOM 11141 C C . ALA B 1 695 ? 55.875 16.688 20.984 1 17.36 695 ALA B C 1
ATOM 11143 O O . ALA B 1 695 ? 56.219 15.547 20.672 1 17.36 695 ALA B O 1
ATOM 11144 N N . THR B 1 696 ? 55.031 17.188 20.219 1 17.06 696 THR B N 1
ATOM 11145 C CA . THR B 1 696 ? 54.938 17.047 18.766 1 17.06 696 THR B CA 1
ATOM 11146 C C . THR B 1 696 ? 56.312 17.219 18.125 1 17.06 696 THR B C 1
ATOM 11148 O O . THR B 1 696 ? 57.031 18.156 18.438 1 17.06 696 THR B O 1
ATOM 11151 N N . PRO B 1 697 ? 56.844 16.109 17.594 1 16.97 697 PRO B N 1
ATOM 11152 C CA . PRO B 1 697 ? 58.094 15.844 16.891 1 16.97 697 PRO B CA 1
ATOM 11153 C C . PRO B 1 697 ? 58.344 16.812 15.727 1 16.97 697 PRO B C 1
ATOM 11155 O O . PRO B 1 697 ? 57.438 17.016 14.914 1 16.97 697 PRO B O 1
ATOM 11158 N N . VAL B 1 698 ? 59.156 17.719 15.898 1 16.23 698 VAL B N 1
ATOM 11159 C CA . VAL B 1 698 ? 59.688 18.75 15.016 1 16.23 698 VAL B CA 1
ATOM 11160 C C . VAL B 1 698 ? 60.031 18.141 13.648 1 16.23 698 VAL B C 1
ATOM 11162 O O . VAL B 1 698 ? 60.156 16.922 13.523 1 16.23 698 VAL B O 1
ATOM 11165 N N . PRO B 1 699 ? 60.875 18.766 12.93 1 17.39 699 PRO B N 1
ATOM 11166 C CA . PRO B 1 699 ? 61.031 19.422 11.633 1 17.39 699 PRO B CA 1
ATOM 11167 C C . PRO B 1 699 ? 61.875 18.625 10.641 1 17.39 699 PRO B C 1
ATOM 11169 O O . PRO B 1 699 ? 62.094 19.078 9.523 1 17.39 699 PRO B O 1
ATOM 11172 N N . GLU B 1 700 ? 62.094 17.266 10.805 1 15.55 700 GLU B N 1
ATOM 11173 C CA . GLU B 1 700 ? 63.375 17.016 10.164 1 15.55 700 GLU B CA 1
ATOM 11174 C C . GLU B 1 700 ? 63.344 17.438 8.695 1 15.55 700 GLU B C 1
ATOM 11176 O O . GLU B 1 700 ? 62.406 17.094 7.961 1 15.55 700 GLU B O 1
ATOM 11181 N N . ALA B 1 701 ? 64.25 18.266 8.266 1 17.28 701 ALA B N 1
ATOM 11182 C CA . ALA B 1 701 ? 64.75 19.016 7.098 1 17.28 701 ALA B CA 1
ATOM 11183 C C . ALA B 1 701 ? 65.25 18.078 6.027 1 17.28 701 ALA B C 1
ATOM 11185 O O . ALA B 1 701 ? 65.75 18.531 4.98 1 17.28 701 ALA B O 1
ATOM 11186 N N . VAL B 1 702 ? 65.188 16.797 6.23 1 15.55 702 VAL B N 1
ATOM 11187 C CA . VAL B 1 702 ? 66.375 16.297 5.574 1 15.55 702 VAL B CA 1
ATOM 11188 C C . VAL B 1 702 ? 66.375 16.766 4.121 1 15.55 702 VAL B C 1
ATOM 11190 O O . VAL B 1 702 ? 65.375 17.109 3.553 1 15.55 702 VAL B O 1
ATOM 11193 N N . GLU B 1 703 ? 67.188 16.062 3.312 1 15.77 703 GLU B N 1
ATOM 11194 C CA . GLU B 1 703 ? 68.375 16.062 2.434 1 15.77 703 GLU B CA 1
ATOM 11195 C C . GLU B 1 703 ? 67.938 16.172 0.969 1 15.77 703 GLU B C 1
ATOM 11197 O O . GLU B 1 703 ? 66.812 15.828 0.611 1 15.77 703 GLU B O 1
ATOM 11202 N N . HIS B 1 704 ? 68.938 16.469 0.117 1 16.28 704 HIS B N 1
ATOM 11203 C CA . HIS B 1 704 ? 69.5 17.109 -1.085 1 16.28 704 HIS B CA 1
ATOM 11204 C C . HIS B 1 704 ? 69.188 16.25 -2.318 1 16.28 704 HIS B C 1
ATOM 11206 O O . HIS B 1 704 ? 69.438 16.688 -3.447 1 16.28 704 HIS B O 1
ATOM 11212 N N . ASP B 1 705 ? 69 14.93 -2.234 1 15.51 705 ASP B N 1
ATOM 11213 C CA . ASP B 1 705 ? 69.812 14.336 -3.26 1 15.51 705 ASP B CA 1
ATOM 11214 C C . ASP B 1 705 ? 69.375 14.711 -4.66 1 15.51 705 ASP B C 1
ATOM 11216 O O . ASP B 1 705 ? 68.125 14.898 -4.879 1 15.51 705 ASP B O 1
ATOM 11220 N N . LYS B 1 706 ? 70.312 14.625 -5.691 1 16.31 706 LYS B N 1
ATOM 11221 C CA . LYS B 1 706 ? 70.812 15.086 -6.98 1 16.31 706 LYS B CA 1
ATOM 11222 C C . LYS B 1 706 ? 70.125 14.367 -8.133 1 16.31 706 LYS B C 1
ATOM 11224 O O . LYS B 1 706 ? 70.562 14.523 -9.297 1 16.31 706 LYS B O 1
ATOM 11229 N N . ASP B 1 707 ? 69.062 13.672 -7.938 1 14.96 707 ASP B N 1
ATOM 11230 C CA . ASP B 1 707 ? 69.125 12.758 -9.07 1 14.96 707 ASP B CA 1
ATOM 11231 C C . ASP B 1 707 ? 68.938 13.508 -10.391 1 14.96 707 ASP B C 1
ATOM 11233 O O . ASP B 1 707 ? 68 14.273 -10.547 1 14.96 707 ASP B O 1
ATOM 11237 N N . THR B 1 708 ? 69.875 13.477 -11.336 1 15.33 708 THR B N 1
ATOM 11238 C CA . THR B 1 708 ? 70.312 14.047 -12.617 1 15.33 708 THR B CA 1
ATOM 11239 C C . THR B 1 708 ? 69.312 13.617 -13.734 1 15.33 708 THR B C 1
ATOM 11241 O O . THR B 1 708 ? 69.25 14.297 -14.758 1 15.33 708 THR B O 1
ATOM 11244 N N . LYS B 1 709 ? 68.875 12.367 -13.867 1 15.44 709 LYS B N 1
ATOM 11245 C CA . LYS B 1 709 ? 69.125 11.836 -15.211 1 15.44 709 LYS B CA 1
ATOM 11246 C C . LYS B 1 709 ? 68.312 12.625 -16.266 1 15.44 709 LYS B C 1
ATOM 11248 O O . LYS B 1 709 ? 67.312 13.305 -15.938 1 15.44 709 LYS B O 1
ATOM 11253 N N . ASP B 1 710 ? 67.938 11.906 -17.375 1 15.64 710 ASP B N 1
ATOM 11254 C CA . ASP B 1 710 ? 68.25 11.992 -18.812 1 15.64 710 ASP B CA 1
ATOM 11255 C C . ASP B 1 710 ? 67.125 12.703 -19.547 1 15.64 710 ASP B C 1
ATOM 11257 O O . ASP B 1 710 ? 66 12.875 -19.016 1 15.64 710 ASP B O 1
ATOM 11261 N N . GLU B 1 711 ? 66.938 12.281 -20.891 1 15.48 711 GLU B N 1
ATOM 11262 C CA . GLU B 1 711 ? 67 12.82 -22.25 1 15.48 711 GLU B CA 1
ATOM 11263 C C . GLU B 1 711 ? 65.562 13.242 -22.719 1 15.48 711 GLU B C 1
ATOM 11265 O O . GLU B 1 711 ? 64.625 13.008 -22.031 1 15.48 711 GLU B O 1
ATOM 11270 N N . ASN B 1 712 ? 65.125 12.695 -24.016 1 15.38 712 ASN B N 1
ATOM 11271 C CA . ASN B 1 712 ? 65 13.203 -25.375 1 15.38 712 ASN B CA 1
ATOM 11272 C C . ASN B 1 712 ? 63.562 13.297 -25.797 1 15.38 712 ASN B C 1
ATOM 11274 O O . ASN B 1 712 ? 63.25 13.867 -26.844 1 15.38 712 ASN B O 1
ATOM 11278 N N . VAL B 1 713 ? 62.656 12.477 -25.266 1 15.8 713 VAL B N 1
ATOM 11279 C CA . VAL B 1 713 ? 61.875 11.984 -26.391 1 15.8 713 VAL B CA 1
ATOM 11280 C C . VAL B 1 713 ? 61.188 13.156 -27.094 1 15.8 713 VAL B C 1
ATOM 11282 O O . VAL B 1 713 ? 60.906 14.195 -26.469 1 15.8 713 VAL B O 1
ATOM 11285 N N . ILE B 1 714 ? 60.375 12.797 -28.219 1 15.43 714 ILE B N 1
ATOM 11286 C CA . ILE B 1 714 ? 60.094 12.859 -29.641 1 15.43 714 ILE B CA 1
ATOM 11287 C C . ILE B 1 714 ? 58.938 13.789 -29.906 1 15.43 714 ILE B C 1
ATOM 11289 O O . ILE B 1 714 ? 58.125 14.055 -29.016 1 15.43 714 ILE B O 1
ATOM 11293 N N . ALA B 1 715 ? 58.031 13.172 -30.734 1 15.61 715 ALA B N 1
ATOM 11294 C CA . ALA B 1 715 ? 57.75 13.758 -32.062 1 15.61 715 ALA B CA 1
ATOM 11295 C C . ALA B 1 715 ? 56.75 14.891 -31.953 1 15.61 715 ALA B C 1
ATOM 11297 O O . ALA B 1 715 ? 57 16 -32.406 1 15.61 715 ALA B O 1
ATOM 11298 N N . VAL B 1 716 ? 55.5 14.398 -32.094 1 18.39 716 VAL B N 1
ATOM 11299 C CA . VAL B 1 716 ? 54.906 14.844 -33.375 1 18.39 716 VAL B CA 1
ATOM 11300 C C . VAL B 1 716 ? 54.156 16.156 -33.156 1 18.39 716 VAL B C 1
ATOM 11302 O O . VAL B 1 716 ? 53.5 16.359 -32.125 1 18.39 716 VAL B O 1
ATOM 11305 N N . PRO B 1 717 ? 54.406 17.031 -33.938 1 16.36 717 PRO B N 1
ATOM 11306 C CA . PRO B 1 717 ? 54.125 18.469 -33.969 1 16.36 717 PRO B CA 1
ATOM 11307 C C . PRO B 1 717 ? 52.656 18.812 -33.75 1 16.36 717 PRO B C 1
ATOM 11309 O O . PRO B 1 717 ? 51.812 17.906 -33.781 1 16.36 717 PRO B O 1
ATOM 11312 N N . ALA B 1 718 ? 52.438 19.891 -34.125 1 17.05 718 ALA B N 1
ATOM 11313 C CA . ALA B 1 718 ? 51.656 21.109 -33.969 1 17.05 718 ALA B CA 1
ATOM 11314 C C . ALA B 1 718 ? 50.375 21.062 -34.812 1 17.05 718 ALA B C 1
ATOM 11316 O O . ALA B 1 718 ? 50.406 20.719 -35.969 1 17.05 718 ALA B O 1
ATOM 11317 N N . MET B 1 719 ? 49.281 20.625 -34.281 1 17.28 719 MET B N 1
ATOM 11318 C CA . MET B 1 719 ? 48.094 20.625 -35.125 1 17.28 719 MET B CA 1
ATOM 11319 C C . MET B 1 719 ? 47.906 21.984 -35.812 1 17.28 719 MET B C 1
ATOM 11321 O O . MET B 1 719 ? 47.5 22.953 -35.188 1 17.28 719 MET B O 1
ATOM 11325 N N . ASP B 1 720 ? 48.719 22.5 -36.719 1 16.83 720 ASP B N 1
ATOM 11326 C CA . ASP B 1 720 ? 48.469 23.906 -37.062 1 16.83 720 ASP B CA 1
ATOM 11327 C C . ASP B 1 720 ? 47.094 24.062 -37.75 1 16.83 720 ASP B C 1
ATOM 11329 O O . ASP B 1 720 ? 46.656 25.172 -38.031 1 16.83 720 ASP B O 1
ATOM 11333 N N . ASP B 1 721 ? 46.312 23.047 -38.125 1 17.88 721 ASP B N 1
ATOM 11334 C CA . ASP B 1 721 ? 45.781 23.281 -39.469 1 17.88 721 ASP B CA 1
ATOM 11335 C C . ASP B 1 721 ? 45.094 24.641 -39.562 1 17.88 721 ASP B C 1
ATOM 11337 O O . ASP B 1 721 ? 44.438 25.062 -38.594 1 17.88 721 ASP B O 1
ATOM 11341 N N . GLU B 1 722 ? 45.219 25.359 -40.844 1 17.86 722 GLU B N 1
ATOM 11342 C CA . GLU B 1 722 ? 45.156 26.625 -41.562 1 17.86 722 GLU B CA 1
ATOM 11343 C C . GLU B 1 722 ? 43.719 27.156 -41.625 1 17.86 722 GLU B C 1
ATOM 11345 O O . GLU B 1 722 ? 42.75 26.422 -41.344 1 17.86 722 GLU B O 1
ATOM 11350 N N . GLU B 1 723 ? 43.562 28.016 -42.688 1 17.23 723 GLU B N 1
ATOM 11351 C CA . GLU B 1 723 ? 43.031 29.234 -43.312 1 17.23 723 GLU B CA 1
ATOM 11352 C C . GLU B 1 723 ? 41.719 28.969 -44 1 17.23 723 GLU B C 1
ATOM 11354 O O . GLU B 1 723 ? 41.562 28 -44.75 1 17.23 723 GLU B O 1
ATOM 11359 N N . PHE B 1 724 ? 40.562 29.438 -43.469 1 18.27 724 PHE B N 1
ATOM 11360 C CA . PHE B 1 724 ? 39.344 29.609 -44.25 1 18.27 724 PHE B CA 1
ATOM 11361 C C . PHE B 1 724 ? 39.594 30.469 -45.469 1 18.27 724 PHE B C 1
ATOM 11363 O O . PHE B 1 724 ? 39.938 31.641 -45.375 1 18.27 724 PHE B O 1
ATOM 11370 N N . ASP B 1 725 ? 40.062 30.109 -46.75 1 17.36 725 ASP B N 1
ATOM 11371 C CA . ASP B 1 725 ? 40 31 -47.906 1 17.36 725 ASP B CA 1
ATOM 11372 C C . ASP B 1 725 ? 38.594 31.109 -48.438 1 17.36 725 ASP B C 1
ATOM 11374 O O . ASP B 1 725 ? 38.344 31.562 -49.562 1 17.36 725 ASP B O 1
ATOM 11378 N N . PHE B 1 726 ? 37.469 31.188 -47.938 1 17.03 726 PHE B N 1
ATOM 11379 C CA . PHE B 1 726 ? 36.344 31.609 -48.719 1 17.03 726 PHE B CA 1
ATOM 11380 C C . PHE B 1 726 ? 36.531 33.031 -49.281 1 17.03 726 PHE B C 1
ATOM 11382 O O . PHE B 1 726 ? 36.594 33.969 -48.5 1 17.03 726 PHE B O 1
ATOM 11389 N N . PRO B 1 727 ? 37.312 33.25 -50.562 1 18.84 727 PRO B N 1
ATOM 11390 C CA . PRO B 1 727 ? 36.906 34.219 -51.594 1 18.84 727 PRO B CA 1
ATOM 11391 C C . PRO B 1 727 ? 35.531 33.875 -52.188 1 18.84 727 PRO B C 1
ATOM 11393 O O . PRO B 1 727 ? 35.156 32.719 -52.281 1 18.84 727 PRO B O 1
ATOM 11396 N N . ASP B 1 728 ? 34.375 34 -52.125 1 20.02 728 ASP B N 1
ATOM 11397 C CA . ASP B 1 728 ? 33.531 33.281 -53.062 1 20.02 728 ASP B CA 1
ATOM 11398 C C . ASP B 1 728 ? 33.969 33.531 -54.5 1 20.02 728 ASP B C 1
ATOM 11400 O O . ASP B 1 728 ? 34.812 34.406 -54.75 1 20.02 728 ASP B O 1
ATOM 11404 N N . ILE B 1 729 ? 33.094 33.406 -55.312 1 18.3 729 ILE B N 1
ATOM 11405 C CA . ILE B 1 729 ? 32.25 33.25 -56.469 1 18.3 729 ILE B CA 1
ATOM 11406 C C . ILE B 1 729 ? 32.281 34.562 -57.312 1 18.3 729 ILE B C 1
ATOM 11408 O O . ILE B 1 729 ? 31.719 35.562 -56.875 1 18.3 729 ILE B O 1
ATOM 11412 N N . VAL B 1 730 ? 33.312 34.844 -58.031 1 21.03 730 VAL B N 1
ATOM 11413 C CA . VAL B 1 730 ? 33.469 35.656 -59.219 1 21.03 730 VAL B CA 1
ATOM 11414 C C . VAL B 1 730 ? 32.562 35.125 -60.344 1 21.03 730 VAL B C 1
ATOM 11416 O O . VAL B 1 730 ? 32.438 33.938 -60.531 1 21.03 730 VAL B O 1
ATOM 11419 N N . ASP B 1 731 ? 31.781 36.188 -61.156 1 24.38 731 ASP B N 1
ATOM 11420 C CA . ASP B 1 731 ? 30.906 36.281 -62.344 1 24.38 731 ASP B CA 1
ATOM 11421 C C . ASP B 1 731 ? 31.672 35.969 -63.625 1 24.38 731 ASP B C 1
ATOM 11423 O O . ASP B 1 731 ? 32.719 36.562 -63.875 1 24.38 731 ASP B O 1
ATOM 11427 N N . ASP B 1 732 ? 32.281 35.25 -64.312 1 17.25 732 ASP B N 1
ATOM 11428 C CA . ASP B 1 732 ? 32.594 35.594 -65.688 1 17.25 732 ASP B CA 1
ATOM 11429 C C . ASP B 1 732 ? 31.359 36 -66.438 1 17.25 732 ASP B C 1
ATOM 11431 O O . ASP B 1 732 ? 31.344 37 -67.188 1 17.25 732 ASP B O 1
ATOM 11435 N N . GLU B 1 733 ? 30.531 35.375 -67.375 1 19.94 733 GLU B N 1
ATOM 11436 C CA . GLU B 1 733 ? 30.922 35.406 -68.75 1 19.94 733 GLU B CA 1
ATOM 11437 C C . GLU B 1 733 ? 30.562 36.75 -69.375 1 19.94 733 GLU B C 1
ATOM 11439 O O . GLU B 1 733 ? 31.422 37.375 -70 1 19.94 733 GLU B O 1
ATOM 11444 N N . GLU B 1 734 ? 29.453 36.75 -70.312 1 21.08 734 GLU B N 1
ATOM 11445 C CA . GLU B 1 734 ? 28.828 37.438 -71.438 1 21.08 734 GLU B CA 1
ATOM 11446 C C . GLU B 1 734 ? 28.016 38.656 -71 1 21.08 734 GLU B C 1
ATOM 11448 O O . GLU B 1 734 ? 27.312 38.562 -69.938 1 21.08 734 GLU B O 1
#

Nearest PDB structures (foldseek):
  1ukl-assembly1_A  TM=4.167E-01  e=3.181E-05  Mus musculus
  1qgk-assembly1_A  TM=4.614E-01  e=1.011E-04  Homo sapiens
  2bku-assembly2_D  TM=3.765E-01  e=2.513E-04  Saccharomyces cerevisiae
  2q5d-assembly2_B  TM=4.540E-01  e=8.344E-03  Homo sapiens
  7owg-assembly1_Y-2  TM=3.743E-01  e=5.988E-01  Homo sapiens

InterPro domains:
  IPR012583 Pre-rRNA-processing protein RIX1, N-terminal [PF08167] (44-204)
  IPR016024 Armadillo-type fold [SSF48371] (70-439)

Foldseek 3Di:
DLVVLLVLLQCCLCPLPPPPDDDDLVVNLVVLVVSLVVCQVVLSLCRCLDDDSNVSLLVVLLVQCPDPDVSSVLSSLSSVLSNLQSHQVASCLVPLLVLLVSLLVQLVVPDLSNNLSSLSSLLSCLLRLVVDDPVSSVVNLVSVLVVLVSLLVSLVVPDQDPVNLSSLLSSLSSLLSCLVRVLQSCLVCLVSLLLSLLVLLVPDPDVVSSVSNLLSSLLSNLSSLSNDPPVCSLVVLLVLLVLLLVLLVQLLCLLLVNDDPVVVVPDDPVNCSLCPPLAPVVDPQLVNLVSSLSSLLSSLSNLLSNLVHPSDALVSLLVCVVSLLVSLQSQLPRALVPRPPPQDQDPRNRHHHSVSSNVSSQSSNLSSLSSLLSSCQRNQQVCVVVLQSNQVSLVSNLVRHDLVSLLSNLVSLLSNDLRNFQVSCVRHVVVVLVSLLVVLVVLLVVLPPDLPDPPPQPPPPPDDPPPVVPPPPDPPPSDNDDDPVRLVSSLSNNLSSLQSLLSSLQRHQQPDDPVSLVSLVVSLVSVLPDDRSPHQLVSSLSNQLSSQAGAYVVRDHGVCLVVSLVSLPDPRNDDCSVVSNVSSVCNVPVPDDDDPPDPPDPPPDPDDPDPCVVVVVVVVVVPPVPPPPPPPPPPPVPDPPPDDDDDDDDDDDDDDDDDDDDDDDDDDDDDPDDDDDDDDDDDDDDDDDDDDDDDDDDDDDDDDDPDDDDDDDDDDDPDDDDDDDPDDDDPDDD/DLVVLLVLLLCCLCPLPPPPDDDDLVVNLVVLVVSLVVCQVVLSLCRDLDDDSNVSLLVVLLVQCPDPDVSSVLSSLSSVLSNLQSHQVASCQVPLLVLLVSLLVQLVVDDLSNNLSSLSSLLSCLLRLVVDDPVSSVVNLVSVLVNLVSLLVSLVPPDQDPVNLSSLLSSLSSLLSCLVRVLQSCLVCLVSLLLSLLVLLVPDPDVVSSVSNLLSSLLSNLSSLSNDPPVCSLVVLLVLLVLLLVLLVQLLCLLLVNDDPVVVVPDDPVNCSLNPPLFPVVDDLLVNLVSSLSSLLSSLSNLLSNLVHPSDALVSLLVCVVSLLVSLQSQLPRALVPRPPPCDQDPRNRYHHSVSSNVSNQSSNLSSLSSLLSSCQRNQQVCVVVLQSNQVSLVSNLVRHDLVSLLSNLVSLLSNDLRNFQVSCVRHVVVVLVSLLVVLVVLLVVLPPDLPDPPPQPPPPPDDPPPVVPPPPDPPPSDNDDDPVRLVSSLSNNLSSLQSLLSSLQRHQQPDDPVSLVSLVVSLVSVLPDDRSPHQLVSSLSNQLSSQAGAYVVRDHGVCLVVSLVSLPDPRNDDCSVVSNVSSVCNVDVPDDDPPPPPPDPPPDPDDPDPCPVVVVVCVVVPPVPPPPPPPPPPPVPDPPPPDPDDDDDDDDDDDDDDDDDDDDDYDYDDDDDDDDYDDDDDDDDDDDPDDPVPPDDDPPDDDDDDDDDDDDDDDDDPPDDDDPPPDDDDDDD

Organism: NCBI:txid74557

Radius of gyration: 42.15 Å; Cα contacts (8 Å, |Δi|>4): 1649; chains: 2; bounding box: 146×142×145 Å

Sequence (1468 aa):
MDIKAKNFLSSVVALAFAQEDNENEAFFLAQAHQIQCMLQEQQIFRFVYQGNAYTKFFNQMISMTKDNLVYKQVVALEYLAVLVNGSPIEHLEPRISKLLDVVYHALKHQHTSVCVPALKITCTLLQNAQHASNECRRAIIEQIGRIVPLIIQHLHEVALATDTTEYFIVSYNALYTGLTHHSTSFRSFAIKIEQACLLLLNAPTDLSIAKAVLPSMSQCLGAIANATPVDTTSATWQQLVERAVLALHYHLDIAAGKDSANDTKNRPASLKNWTKDTTYATLPLYLQAQRIQYKCDALSSILVELLANVSIGEIDIVKVAADILAVLRRAFSIRADTVGKQSAISEDGRQLPVSVLYGLLPQLQIPFMKVFAAFITRGHVTLFRFASLINKVIMLVCHSSAPRSHQALYEMLQTIISTMGSGAFTSMTYSVLQWVLNEVEGLLSKKTMDVNTPSKGSQPVNAKKRRRDQLPLVTESTATSLSIDQISLVQSQVNGALETLATILLSAGQWIAYEDRIRITTIMANCQNDSVLKLSANAITSLSLANSVVVDAQGNRGIALAQNMLFWSNKSSGVNRTLALNVGESLLHPRAPPMMIDLTPIKPQSSQPRNNSMMNQQLAQDMDWDDDEEEKPVEKEVEEVEEDDDDCIEDEKDESSKRQKVDTPIDDKQEQNHEKDNDSKAPEETIDEPMNKLATPVPEAVEHDKDTKDENVIAVPAMDDEEFDFPDIVDDEEMDIKAKNFLSSVVALAFAQEDNENEAFFLAQAHQIQCMLQEQQIFRFVYQGNAYTKFFNQMISMTKDNLVYKQVVALEYLAVLVNGSPIEHLEPRISKLLDVVYHALKHQHTSVCVPALKITCTLLQNAQHASNECRRAIIEQIGRIVPLIIQHLHEVALATDTTEYFIVSYNALYTGLTHHSTSFRSFAIKIEQACLLLLNAPTDLSIAKAVLPSMSQCLGAIANATPVDTTSATWQQLVERAVLALHYHLDIAAGKDSANDTKNRPASLKNWTKDTTYATLPLYLQAQRIQYKCDALSSILVELLANVSIGEIDIVKVAADILAVLRRAFSIRADTVGKQSAISEDGRQLPVSVLYGLLPQLQIPFMKVFAAFITRGHVTLFRFASLINKVIMLVCHSSAPRSHQALYEMLQTIISTMGSGAFTSMTYSVLQWVLNEVEGLLSKKTMDVNTPSKGSQPVNAKKRRRDQLPLVTESTATSLSIDQISLVQSQVNGALETLATILLSAGQWIAYEDRIRITTIMANCQNDSVLKLSANAITSLSLANSVVVDAQGNRGIALAQNMLFWSNKSSGVNRTLALNVGESLLHPRAPPMMIDLTPIKPQSSQPRNNSMMNQQLAQDMDWDDDEEEKPVEKEVEEVEEDDDDCIEDEKDESSKRQKVDTPIDDKQEQNHEKDNDSKAPEETIDEPMNKLATPVPEAVEHDKDTKDENVIAVPAMDDEEFDFPDIVDDEE